Protein AF-A0A395NDB8-F1 (afdb_monomer_lite)

Radius of gyration: 35.08 Å; chains: 1; bounding box: 116×122×81 Å

Organism: Trichoderma arundinaceum (NCBI:txid490622)

Secondary structure (DSSP, 8-state):
-----S-TTHHHHHHHHHHHHHHHHH--TT----S-----------EEEEE-TTS-EEEEE---SS--S------------------PPP----------------EETTEEGGGEEEEEE--TTTHHHHHHHHHHTTT-TTTS-GGGEEEEESS-EEETTEEEEETTTTS-HHHHTSGGGHHHHHHHHHHHTT--GGGGT--SSSSSSSSHHHHHTTSHHHHHHHHHHH-TT-SEEEEEETTEEE-HHHHHHHHTTS-TTS-EEEE-EEEETTEEEE-GGG-EEEEHHHHHHTGGGTTTTS--HHHHHHHHHHTSS-HHHHHHHHHHHTT-EESTTTS-S---SSS-SS-GGGS-B-TTTTTSBP-EEES--HHHHHHHHHHHHH--GGG-SPBHHHHIIIIIGGG--SEEETEE----SEEEETTTTTT-----GGG----HHHHHTTTS-HHHHHHHHHHSTT--EEEEETTEEEEESSB---EE--TT-HHHHHS---EEEE-TTS-TTTTTHHHHHTTHHHHTTS-----S-HHHHHHHTB-TTT-SBPSSEEE-TTS-EEEHHHHS--HHHHHHHHHHS----EEE-S-TTTT--EEEGGG-EE-HHHHHHHHHHHHHHHHHHHHHHHTT--EEEEEE-TT---TT---SPEEEEEEETT-HHHHHHHHHHTT-S-SS-EEEEEP---TT---S-THHHHHHHHHHHHHHHHHHGGGGB-TTTSSBPSSEEE-TTS-EEEHHHHHHHHTT-SB-TTT--BS-S-SSS--PPPPP-HHHHHHHHHHHHHHHHHHHHHHHH-S--S-EEEEEEEESS-PPPTTSEEEEEE-S-TTTTHHHHHHHHHTTSEEEEEEEEEE-TTS-EEEEEEEEEEEEEEEEEETTEEEEEEEEEEEEEEEEEEEETTTTEEEEEEEEE--------TT---HHHHHHHHHHHHHHHHHHH---

Structure (mmCIF, N/CA/C/O backbone):
data_AF-A0A395NDB8-F1
#
_entry.id   AF-A0A395NDB8-F1
#
loop_
_atom_site.group_PDB
_atom_site.id
_atom_site.type_symbol
_atom_site.label_atom_id
_atom_site.label_alt_id
_atom_site.label_comp_id
_atom_site.label_asym_id
_atom_site.label_entity_id
_atom_site.label_seq_id
_atom_site.pdbx_PDB_ins_code
_atom_site.Cartn_x
_atom_site.Cartn_y
_atom_site.Cartn_z
_atom_site.occupancy
_atom_site.B_iso_or_equiv
_atom_site.auth_seq_id
_atom_site.auth_comp_id
_atom_site.auth_asym_id
_atom_site.auth_atom_id
_atom_site.pdbx_PDB_model_num
ATOM 1 N N . MET A 1 1 ? 14.538 26.595 -42.566 1.00 34.19 1 MET A N 1
ATOM 2 C CA . MET A 1 1 ? 14.878 26.811 -41.144 1.00 34.19 1 MET A CA 1
ATOM 3 C C . MET A 1 1 ? 15.918 25.763 -40.783 1.00 34.19 1 MET A C 1
ATOM 5 O O . MET A 1 1 ? 15.607 24.584 -40.859 1.00 34.19 1 MET A O 1
ATOM 9 N N . LEU A 1 2 ? 17.169 26.179 -40.576 1.00 28.95 2 LEU A N 1
ATOM 10 C CA . LEU A 1 2 ? 18.300 25.288 -40.302 1.00 28.95 2 LEU A CA 1
ATOM 11 C C . LEU A 1 2 ? 18.116 24.617 -38.936 1.00 28.95 2 LEU A C 1
ATOM 13 O O . LEU A 1 2 ? 18.020 25.294 -37.918 1.00 28.95 2 LEU A O 1
ATOM 17 N N . VAL A 1 3 ? 18.047 23.287 -38.947 1.00 39.84 3 VAL A N 1
ATOM 18 C CA . VAL A 1 3 ? 18.018 22.431 -37.761 1.00 39.84 3 VAL A CA 1
ATOM 19 C C . VAL A 1 3 ? 19.462 22.200 -37.323 1.00 39.84 3 VAL A C 1
ATOM 21 O O . VAL A 1 3 ? 20.212 21.496 -37.993 1.00 39.84 3 VAL A O 1
ATOM 24 N N . THR A 1 4 ? 19.863 22.795 -36.202 1.00 37.38 4 THR A N 1
ATOM 25 C CA . THR A 1 4 ? 21.135 22.509 -35.523 1.00 37.38 4 THR A CA 1
ATOM 26 C C . THR A 1 4 ? 20.838 21.972 -34.127 1.00 37.38 4 THR A C 1
ATOM 28 O O . THR A 1 4 ? 20.771 22.727 -33.163 1.00 37.38 4 THR A O 1
ATOM 31 N N . TYR A 1 5 ? 20.640 20.656 -34.022 1.00 44.97 5 TYR A N 1
ATOM 32 C CA . TYR A 1 5 ? 20.284 19.955 -32.781 1.00 44.97 5 TYR A CA 1
ATOM 33 C C . TYR A 1 5 ? 21.506 19.292 -32.122 1.00 44.97 5 TYR A C 1
ATOM 35 O O . TYR A 1 5 ? 21.487 18.102 -31.828 1.00 44.97 5 TYR A O 1
ATOM 43 N N . LYS A 1 6 ? 22.622 20.021 -31.953 1.00 42.03 6 LYS A N 1
ATOM 44 C CA . LYS A 1 6 ? 23.832 19.424 -31.346 1.00 42.03 6 LYS A CA 1
ATOM 45 C C . LYS A 1 6 ? 24.621 20.254 -30.339 1.00 42.03 6 LYS A C 1
ATOM 47 O O . LYS A 1 6 ? 25.665 19.793 -29.914 1.00 42.03 6 LYS A O 1
ATOM 52 N N . ASN A 1 7 ? 24.147 21.425 -29.912 1.00 49.94 7 ASN A N 1
ATOM 53 C CA . ASN A 1 7 ? 24.711 22.126 -28.747 1.00 49.94 7 ASN A CA 1
ATOM 54 C C . ASN A 1 7 ? 23.774 23.250 -28.292 1.00 49.94 7 ASN A C 1
ATOM 56 O O . ASN A 1 7 ? 24.022 24.431 -28.524 1.00 49.94 7 ASN A O 1
ATOM 60 N N . ASN A 1 8 ? 22.669 22.882 -27.645 1.00 53.47 8 ASN A N 1
ATOM 61 C CA . ASN A 1 8 ? 21.632 23.836 -27.249 1.00 53.47 8 ASN A CA 1
ATOM 62 C C . ASN A 1 8 ? 21.866 24.464 -25.864 1.00 53.47 8 ASN A C 1
ATOM 64 O O . ASN A 1 8 ? 20.946 25.034 -25.299 1.00 53.47 8 ASN A O 1
ATOM 68 N N . ARG A 1 9 ? 23.078 24.371 -25.294 1.00 55.59 9 ARG A N 1
ATOM 69 C CA . ARG A 1 9 ? 23.421 25.009 -24.004 1.00 55.59 9 ARG A CA 1
ATOM 70 C C . ARG A 1 9 ? 23.973 26.424 -24.164 1.00 55.59 9 ARG A C 1
ATOM 72 O O . ARG A 1 9 ? 23.828 27.234 -23.257 1.00 55.59 9 ARG A O 1
ATOM 79 N N . LEU A 1 10 ? 24.560 26.743 -25.321 1.00 63.41 10 LEU A N 1
ATOM 80 C CA . LEU A 1 10 ? 25.193 28.044 -25.549 1.00 63.41 10 LEU A CA 1
ATOM 81 C C . LEU A 1 10 ? 24.158 29.164 -25.712 1.00 63.41 10 LEU A C 1
ATOM 83 O O . LEU A 1 10 ? 24.322 30.229 -25.135 1.00 63.41 10 LEU A O 1
ATOM 87 N N . ILE A 1 11 ? 23.075 28.918 -26.457 1.00 68.81 11 ILE A N 1
ATOM 88 C CA . ILE A 1 11 ? 22.034 29.929 -26.694 1.00 68.81 11 ILE A CA 1
ATOM 89 C C . ILE A 1 11 ? 21.283 30.260 -25.391 1.00 68.81 11 ILE A C 1
ATOM 91 O O . ILE A 1 11 ? 21.208 31.441 -25.060 1.00 68.81 11 ILE A O 1
ATOM 95 N N . PRO A 1 12 ? 20.815 29.286 -24.584 1.00 65.00 12 PRO A N 1
ATOM 96 C CA . PRO A 1 12 ? 20.255 29.572 -23.267 1.00 65.00 12 PRO A CA 1
ATOM 97 C C . PRO A 1 12 ? 21.261 30.219 -22.318 1.00 65.00 12 PRO A C 1
ATOM 99 O O . PRO A 1 12 ? 20.883 31.142 -21.614 1.00 65.00 12 PRO A O 1
ATOM 102 N N . ALA A 1 13 ? 22.538 29.816 -22.318 1.00 72.25 13 ALA A N 1
ATOM 103 C CA . ALA A 1 13 ? 23.555 30.462 -21.484 1.00 72.25 13 ALA A CA 1
ATOM 104 C C . ALA A 1 13 ? 23.797 31.927 -21.884 1.00 72.25 13 ALA A C 1
ATOM 106 O O . ALA A 1 13 ? 23.947 32.777 -21.012 1.00 72.25 13 ALA A O 1
ATOM 107 N N . LEU A 1 14 ? 23.781 32.239 -23.183 1.00 81.50 14 LEU A N 1
ATOM 108 C CA . LEU A 1 14 ? 23.871 33.611 -23.688 1.00 81.50 14 LEU A CA 1
ATOM 109 C C . LEU A 1 14 ? 22.620 34.424 -23.348 1.00 81.50 14 LEU A C 1
ATOM 111 O O . LEU A 1 14 ? 22.748 35.584 -22.973 1.00 81.50 14 LEU A O 1
ATOM 115 N N . ILE A 1 15 ? 21.428 33.822 -23.421 1.00 81.31 15 ILE A N 1
ATOM 116 C CA . ILE A 1 15 ? 20.175 34.466 -23.002 1.00 81.31 15 ILE A CA 1
ATOM 117 C C . ILE A 1 15 ? 20.188 34.717 -21.492 1.00 81.31 15 ILE A C 1
ATOM 119 O O . ILE A 1 15 ? 19.893 35.825 -21.071 1.00 81.31 15 ILE A O 1
ATOM 123 N N . ILE A 1 16 ? 20.593 33.741 -20.676 1.00 82.94 16 ILE A N 1
ATOM 124 C CA . ILE A 1 16 ? 20.712 33.877 -19.218 1.00 82.94 16 ILE A CA 1
ATOM 125 C C . ILE A 1 16 ? 21.740 34.956 -18.869 1.00 82.94 16 ILE A C 1
ATOM 127 O O . ILE A 1 16 ? 21.446 35.828 -18.058 1.00 82.94 16 ILE A O 1
ATOM 131 N N . ALA A 1 17 ? 22.910 34.958 -19.511 1.00 87.75 17 ALA A N 1
ATOM 132 C CA . ALA A 1 17 ? 23.927 35.987 -19.309 1.00 87.75 17 ALA A CA 1
ATOM 133 C C . ALA A 1 17 ? 23.427 37.379 -19.729 1.00 87.75 17 ALA A C 1
ATOM 135 O O . ALA A 1 17 ? 23.661 38.350 -19.014 1.00 87.75 17 ALA A O 1
ATOM 136 N N . ALA A 1 18 ? 22.692 37.479 -20.840 1.00 89.19 18 ALA A N 1
ATOM 137 C CA . ALA A 1 18 ? 22.064 38.722 -21.276 1.00 89.19 18 ALA A CA 1
ATOM 138 C C . ALA A 1 18 ? 20.958 39.178 -20.313 1.00 89.19 18 ALA A C 1
ATOM 140 O O . ALA A 1 18 ? 20.862 40.368 -20.033 1.00 89.19 18 ALA A O 1
ATOM 141 N N . CYS A 1 19 ? 20.165 38.258 -19.758 1.00 86.69 19 CYS A N 1
ATOM 142 C CA . CYS A 1 19 ? 19.162 38.549 -18.735 1.00 86.69 19 CYS A CA 1
ATOM 143 C C . CYS A 1 19 ? 19.805 39.009 -17.424 1.00 86.69 19 CYS A C 1
ATOM 145 O O . CYS A 1 19 ? 19.322 39.972 -16.845 1.00 86.69 19 CYS A O 1
ATOM 147 N N . PHE A 1 20 ? 20.905 38.393 -16.980 1.00 85.25 20 PHE A N 1
ATOM 148 C CA . PHE A 1 20 ? 21.665 38.857 -15.814 1.00 85.25 20 PHE A CA 1
ATOM 149 C C . PHE A 1 20 ? 22.300 40.227 -16.056 1.00 85.25 20 PHE A C 1
ATOM 151 O O . PHE A 1 20 ? 22.256 41.075 -15.172 1.00 85.25 20 PHE A O 1
ATOM 158 N N . ALA A 1 21 ? 22.844 40.470 -17.251 1.00 84.31 21 ALA A N 1
ATOM 159 C CA . ALA A 1 21 ? 23.392 41.771 -17.620 1.00 84.31 21 ALA A CA 1
ATOM 160 C C . ALA A 1 21 ? 22.298 42.847 -17.679 1.00 84.31 21 ALA A C 1
ATOM 162 O O . ALA A 1 21 ? 22.479 43.925 -17.128 1.00 84.31 21 ALA A O 1
ATOM 163 N N . LEU A 1 22 ? 21.141 42.546 -18.275 1.00 82.44 22 LEU A N 1
ATOM 164 C CA . LEU A 1 22 ? 19.983 43.442 -18.293 1.00 82.44 22 LEU A CA 1
ATOM 165 C C . LEU A 1 22 ? 19.438 43.685 -16.887 1.00 82.44 22 LEU A C 1
ATOM 167 O O . LEU A 1 22 ? 19.173 44.828 -16.551 1.00 82.44 22 LEU A O 1
ATOM 171 N N . PHE A 1 23 ? 19.326 42.653 -16.052 1.00 75.06 23 PHE A N 1
ATOM 172 C CA . PHE A 1 23 ? 18.929 42.786 -14.651 1.00 75.06 23 PHE A CA 1
ATOM 173 C C . PHE A 1 23 ? 19.905 43.688 -13.889 1.00 75.06 23 PHE A C 1
ATOM 175 O O . PHE A 1 23 ? 19.475 44.606 -13.208 1.00 75.06 23 PHE A O 1
ATOM 182 N N . TYR A 1 24 ? 21.214 43.514 -14.080 1.00 74.69 24 TYR A N 1
ATOM 183 C CA . TYR A 1 24 ? 22.235 44.352 -13.448 1.00 74.69 24 TYR A CA 1
ATOM 184 C C . TYR A 1 24 ? 22.233 45.799 -13.968 1.00 74.69 24 TYR A C 1
ATOM 186 O O . TYR A 1 24 ? 22.454 46.730 -13.203 1.00 74.69 24 TYR A O 1
ATOM 194 N N . CYS A 1 25 ? 21.963 46.007 -15.259 1.00 74.31 25 CYS A N 1
ATOM 195 C CA . CYS A 1 25 ? 21.871 47.338 -15.864 1.00 74.31 25 CYS A CA 1
ATOM 196 C C . CYS A 1 25 ? 20.539 48.054 -15.583 1.00 74.31 25 CYS A C 1
ATOM 198 O O . CYS A 1 25 ? 20.480 49.273 -15.723 1.00 74.31 25 CYS A O 1
ATOM 200 N N . LEU A 1 26 ? 19.484 47.314 -15.230 1.00 68.75 26 LEU A N 1
ATOM 201 C CA . LEU A 1 26 ? 18.155 47.835 -14.890 1.00 68.75 26 LEU A CA 1
ATOM 202 C C . LEU A 1 26 ? 17.904 47.880 -13.376 1.00 68.75 26 LEU A C 1
ATOM 204 O O . LEU A 1 26 ? 16.860 48.377 -12.958 1.00 68.75 26 LEU A O 1
ATOM 208 N N . ILE A 1 27 ? 18.846 47.396 -12.558 1.00 59.62 27 ILE A N 1
ATOM 209 C CA . ILE A 1 27 ? 18.882 47.699 -11.129 1.00 59.62 27 ILE A CA 1
ATOM 210 C C . ILE A 1 27 ? 19.209 49.184 -10.999 1.00 59.62 27 ILE A C 1
ATOM 212 O O . ILE A 1 27 ? 20.341 49.622 -11.193 1.00 59.62 27 ILE A O 1
ATOM 216 N N . ASP A 1 28 ? 18.179 49.955 -10.683 1.00 54.12 28 ASP A N 1
ATOM 217 C CA . ASP A 1 28 ? 18.329 51.280 -10.115 1.00 54.12 28 ASP A CA 1
ATOM 218 C C . ASP A 1 28 ? 18.791 51.105 -8.657 1.00 54.12 28 ASP A C 1
ATOM 220 O O . ASP A 1 28 ? 18.024 50.598 -7.833 1.00 54.12 28 ASP A O 1
ATOM 224 N N . PRO A 1 29 ? 20.032 51.486 -8.304 1.00 53.81 29 PRO A N 1
ATOM 225 C CA . PRO A 1 29 ? 20.542 51.337 -6.944 1.00 53.81 29 PRO A CA 1
ATOM 226 C C . PRO A 1 29 ? 19.815 52.230 -5.923 1.00 53.81 29 PRO A C 1
ATOM 228 O O . PRO A 1 29 ? 20.137 52.168 -4.741 1.00 53.81 29 PRO A O 1
ATOM 231 N N . SER A 1 30 ? 18.857 53.061 -6.352 1.00 54.66 30 SER A N 1
ATOM 232 C CA . SER A 1 30 ? 18.003 53.863 -5.472 1.00 54.66 30 SER A CA 1
ATOM 233 C C . SER A 1 30 ? 16.656 53.214 -5.121 1.00 54.66 30 SER A C 1
ATOM 235 O O . SER A 1 30 ? 15.948 53.728 -4.256 1.00 54.66 30 SER A O 1
ATOM 237 N N . LEU A 1 31 ? 16.306 52.072 -5.724 1.00 50.66 31 LEU A N 1
ATOM 238 C CA . LEU A 1 31 ? 15.083 51.324 -5.417 1.00 50.66 31 LEU A CA 1
ATOM 239 C C . LEU A 1 31 ? 15.382 50.123 -4.505 1.00 50.66 31 LEU A C 1
ATOM 241 O O . LEU A 1 31 ? 15.257 48.961 -4.891 1.00 50.66 31 LEU A O 1
ATOM 245 N N . GLU A 1 32 ? 15.750 50.403 -3.255 1.00 48.69 32 GLU A N 1
ATOM 246 C CA . GLU A 1 32 ? 15.673 49.413 -2.179 1.00 48.69 32 GLU A CA 1
ATOM 247 C C . GLU A 1 32 ? 14.201 49.213 -1.793 1.00 48.69 32 GLU A C 1
ATOM 249 O O . GLU A 1 32 ? 13.639 50.031 -1.071 1.00 48.69 32 GLU A O 1
ATOM 254 N N . ASN A 1 33 ? 13.559 48.161 -2.319 1.00 49.12 33 ASN A N 1
ATOM 255 C CA . ASN A 1 33 ? 12.649 47.263 -1.582 1.00 49.12 33 ASN A CA 1
ATOM 256 C C . ASN A 1 33 ? 11.787 46.420 -2.533 1.00 49.12 33 ASN A C 1
ATOM 258 O O . ASN A 1 33 ? 10.698 46.827 -2.923 1.00 49.12 33 ASN A O 1
ATOM 262 N N . TYR A 1 34 ? 12.220 45.188 -2.804 1.00 36.12 34 TYR A N 1
ATOM 263 C CA . TYR A 1 34 ? 11.301 44.064 -2.999 1.00 36.12 34 TYR A CA 1
ATOM 264 C C . TYR A 1 34 ? 11.944 42.777 -2.466 1.00 36.12 34 TYR A C 1
ATOM 266 O O . TYR A 1 34 ? 12.882 42.250 -3.056 1.00 36.12 34 TYR A O 1
ATOM 274 N N . GLY A 1 35 ? 11.383 42.260 -1.368 1.00 35.97 35 GLY A N 1
ATOM 275 C CA . GLY A 1 35 ? 11.426 40.837 -1.026 1.00 35.97 35 GLY A CA 1
ATOM 276 C C . GLY A 1 35 ? 12.343 40.403 0.123 1.00 35.97 35 GLY A C 1
ATOM 277 O O . GLY A 1 35 ? 13.519 40.145 -0.080 1.00 35.97 35 GLY A O 1
ATOM 278 N N . TYR A 1 36 ? 11.707 40.142 1.272 1.00 28.70 36 TYR A N 1
ATOM 279 C CA . TYR A 1 36 ? 12.024 39.065 2.223 1.00 28.70 36 TYR A CA 1
ATOM 280 C C . TYR A 1 36 ? 13.314 39.177 3.063 1.00 28.70 36 TYR A C 1
ATOM 282 O O . TYR A 1 36 ? 14.408 38.843 2.620 1.00 28.70 36 TYR A O 1
ATOM 290 N N . ASN A 1 37 ? 13.150 39.486 4.357 1.00 27.91 37 ASN A N 1
ATOM 291 C CA . ASN A 1 37 ? 14.083 39.046 5.397 1.00 27.91 37 ASN A CA 1
ATOM 292 C C . ASN A 1 37 ? 13.289 38.447 6.582 1.00 27.91 37 ASN A C 1
ATOM 294 O O . ASN A 1 37 ? 12.251 38.998 6.959 1.00 27.91 37 ASN A O 1
ATOM 298 N N . PRO A 1 38 ? 13.729 37.312 7.153 1.00 38.97 38 PRO A N 1
ATOM 299 C CA . PRO A 1 38 ? 13.034 36.580 8.198 1.00 38.97 38 PRO A CA 1
ATOM 300 C C . PRO A 1 38 ? 13.323 37.225 9.554 1.00 38.97 38 PRO A C 1
ATOM 302 O O . PRO A 1 38 ? 14.482 37.456 9.889 1.00 38.97 38 PRO A O 1
ATOM 305 N N . VAL A 1 39 ? 12.305 37.467 10.382 1.00 28.05 39 VAL A N 1
ATOM 306 C CA . VAL A 1 39 ? 12.546 37.825 11.788 1.00 28.05 39 VAL A CA 1
ATOM 307 C C . VAL A 1 39 ? 11.668 36.990 12.707 1.00 28.05 39 VAL A C 1
ATOM 309 O O . VAL A 1 39 ? 10.489 37.243 12.941 1.00 28.05 39 VAL A O 1
ATOM 312 N N . VAL A 1 40 ? 12.324 35.967 13.250 1.00 32.09 40 VAL A N 1
ATOM 313 C CA . VAL A 1 40 ? 12.025 35.362 14.543 1.00 32.09 40 VAL A CA 1
ATOM 314 C C . VAL A 1 40 ? 11.873 36.465 15.592 1.00 32.09 40 VAL A C 1
ATOM 316 O O . VAL A 1 40 ? 12.732 37.332 15.725 1.00 32.09 40 VAL A O 1
ATOM 319 N N . LYS A 1 41 ? 10.789 36.378 16.368 1.00 38.12 41 LYS A N 1
ATOM 320 C CA . LYS A 1 41 ? 10.525 37.112 17.613 1.00 38.12 41 LYS A CA 1
ATOM 321 C C . LYS A 1 41 ? 11.798 37.506 18.377 1.00 38.12 41 LYS A C 1
ATOM 323 O O . LYS A 1 41 ? 12.445 36.633 18.950 1.00 38.12 41 LYS A O 1
ATOM 328 N N . GLN A 1 42 ? 12.008 38.803 18.593 1.00 31.77 42 GLN A N 1
ATOM 329 C CA . GLN A 1 42 ? 12.512 39.292 19.877 1.00 31.77 42 GLN A CA 1
ATOM 330 C C . GLN A 1 42 ? 11.840 40.616 20.265 1.00 31.77 42 GLN A C 1
ATOM 332 O O . GLN A 1 42 ? 12.103 41.641 19.662 1.00 31.77 42 GLN A O 1
ATOM 337 N N . LYS A 1 43 ? 11.020 40.519 21.325 1.00 36.19 43 LYS A N 1
ATOM 338 C CA . LYS A 1 43 ? 10.547 41.546 22.278 1.00 36.19 43 LYS A CA 1
ATOM 339 C C . LYS A 1 43 ? 9.834 42.791 21.718 1.00 36.19 43 LYS A C 1
ATOM 341 O O . LYS A 1 43 ? 10.336 43.514 20.878 1.00 36.19 43 LYS A O 1
ATOM 346 N N . GLY A 1 44 ? 8.631 43.018 22.251 1.00 44.12 44 GLY A N 1
ATOM 347 C CA . GLY A 1 44 ? 7.655 43.970 21.736 1.00 44.12 44 GLY A CA 1
ATOM 348 C C . GLY A 1 44 ? 8.033 45.440 21.883 1.00 44.12 44 GLY A C 1
ATOM 349 O O . GLY A 1 44 ? 8.476 45.870 22.945 1.00 44.12 44 GLY A O 1
ATOM 350 N N . ILE A 1 45 ? 7.772 46.172 20.801 1.00 35.12 45 ILE A N 1
ATOM 351 C CA . ILE A 1 45 ? 7.583 47.620 20.696 1.00 35.12 45 ILE A CA 1
ATOM 352 C C . ILE A 1 45 ? 6.503 47.789 19.611 1.00 35.12 45 ILE A C 1
ATOM 354 O O . ILE A 1 45 ? 6.596 47.147 18.564 1.00 35.12 45 ILE A O 1
ATOM 358 N N . VAL A 1 46 ? 5.451 48.569 19.873 1.00 38.25 46 VAL A N 1
ATOM 359 C CA . VAL A 1 46 ? 4.396 48.893 18.891 1.00 38.25 46 VAL A CA 1
ATOM 360 C C . VAL A 1 46 ? 4.658 50.309 18.376 1.00 38.25 46 VAL A C 1
ATOM 362 O O . VAL A 1 46 ? 4.820 51.226 19.178 1.00 38.25 46 VAL A O 1
ATOM 365 N N . ILE A 1 47 ? 4.712 50.480 17.054 1.00 38.66 47 ILE A N 1
ATOM 366 C CA . ILE A 1 47 ? 4.893 51.769 16.370 1.00 38.66 47 ILE A CA 1
ATOM 367 C C . ILE A 1 47 ? 3.740 51.914 15.372 1.00 38.66 47 ILE A C 1
ATOM 369 O O . ILE A 1 47 ? 3.456 50.965 14.643 1.00 38.66 47 ILE A O 1
ATOM 373 N N . GLU A 1 48 ? 3.081 53.073 15.348 1.00 41.03 48 GLU A N 1
ATOM 374 C CA . GLU A 1 48 ? 2.018 53.393 14.387 1.00 41.03 48 GLU A CA 1
ATOM 375 C C . GLU A 1 48 ? 2.451 54.573 13.501 1.00 41.03 48 GLU A C 1
ATOM 377 O O . GLU A 1 48 ? 3.181 55.468 13.940 1.00 41.03 48 GLU A O 1
ATOM 382 N N . GLU A 1 49 ? 2.035 54.547 12.237 1.00 34.75 49 GLU A N 1
ATOM 383 C CA . GLU A 1 49 ? 2.389 55.528 11.213 1.00 34.75 49 GLU A CA 1
ATOM 384 C C . GLU A 1 49 ? 1.239 56.535 11.065 1.00 34.75 49 GLU A C 1
ATOM 386 O O . GLU A 1 49 ? 0.111 56.150 10.765 1.00 34.75 49 GLU A O 1
ATOM 391 N N . VAL A 1 50 ? 1.497 57.827 11.299 1.00 47.88 50 VAL A N 1
ATOM 392 C CA . VAL A 1 50 ? 0.484 58.888 11.147 1.00 47.88 50 VAL A CA 1
ATOM 393 C C . VAL A 1 50 ? 0.829 59.753 9.943 1.00 47.88 50 VAL A C 1
ATOM 395 O O . VAL A 1 50 ? 1.962 60.217 9.791 1.00 47.88 50 VAL A O 1
ATOM 398 N N . GLU A 1 51 ? -0.166 59.970 9.092 1.00 40.53 51 GLU A N 1
ATOM 399 C CA . GLU A 1 51 ? -0.078 60.790 7.888 1.00 40.53 51 GLU A CA 1
ATOM 400 C C . GLU A 1 51 ? -0.325 62.267 8.240 1.00 40.53 51 GLU A C 1
ATOM 402 O O . GLU A 1 51 ? -1.337 62.620 8.853 1.00 40.53 51 GLU A O 1
ATOM 407 N N . LEU A 1 52 ? 0.627 63.140 7.898 1.00 51.22 52 LEU A N 1
ATOM 408 C CA . LEU A 1 52 ? 0.488 64.588 8.066 1.00 51.22 52 LEU A CA 1
ATOM 409 C C . LEU A 1 52 ? -0.085 65.220 6.791 1.00 51.22 52 LEU A C 1
ATOM 411 O O . LEU A 1 52 ? 0.028 64.682 5.693 1.00 51.22 52 LEU A O 1
ATOM 415 N N . SER A 1 53 ? -0.704 66.392 6.939 1.00 45.97 53 SER A N 1
ATOM 416 C CA . SER A 1 53 ? -1.494 67.069 5.899 1.00 45.97 53 SER A CA 1
ATOM 417 C C . SER A 1 53 ? -0.714 67.547 4.662 1.00 45.97 53 SER A C 1
ATOM 419 O O . SER A 1 53 ? -1.307 68.140 3.765 1.00 45.97 53 SER A O 1
ATOM 421 N N . ASP A 1 54 ? 0.598 67.334 4.615 1.00 49.62 54 ASP A N 1
ATOM 422 C CA . ASP A 1 54 ? 1.483 67.606 3.479 1.00 49.62 54 ASP A CA 1
ATOM 423 C C . ASP A 1 54 ? 2.054 66.328 2.829 1.00 49.62 54 ASP A C 1
ATOM 425 O O . ASP A 1 54 ? 2.869 66.417 1.912 1.00 49.62 54 ASP A O 1
ATOM 429 N N . GLY A 1 55 ? 1.573 65.146 3.233 1.00 49.53 55 GLY A N 1
ATOM 430 C CA . GLY A 1 55 ? 1.856 63.873 2.563 1.00 49.53 55 GLY A CA 1
ATOM 431 C C . GLY A 1 55 ? 3.189 63.219 2.938 1.00 49.53 55 GLY A C 1
ATOM 432 O O . GLY A 1 55 ? 3.660 62.348 2.212 1.00 49.53 55 GLY A O 1
ATOM 433 N N . ALA A 1 56 ? 3.809 63.616 4.054 1.00 46.66 56 ALA A N 1
ATOM 434 C CA . ALA A 1 56 ? 4.948 62.903 4.635 1.00 46.66 56 ALA A CA 1
ATOM 435 C C . ALA A 1 56 ? 4.517 62.035 5.835 1.00 46.66 56 ALA A C 1
ATOM 437 O O . ALA A 1 56 ? 3.751 62.482 6.693 1.00 46.66 56 ALA A O 1
ATOM 438 N N . HIS A 1 57 ? 5.054 60.812 5.927 1.00 40.94 57 HIS A N 1
ATOM 439 C CA . HIS A 1 57 ? 4.824 59.878 7.038 1.00 40.94 57 HIS A CA 1
ATOM 440 C C . HIS A 1 57 ? 5.947 59.975 8.085 1.00 40.94 57 HIS A C 1
ATOM 442 O O . HIS A 1 57 ? 7.126 60.079 7.735 1.00 40.94 57 HIS A O 1
ATOM 448 N N . LYS A 1 58 ? 5.604 59.935 9.381 1.00 45.81 58 LYS A N 1
ATOM 449 C CA . LYS A 1 58 ? 6.580 59.929 10.487 1.00 45.81 58 LYS A CA 1
ATOM 450 C C . LYS A 1 58 ? 6.235 58.844 11.511 1.00 45.81 58 LYS A C 1
ATOM 452 O O . LYS A 1 58 ? 5.117 58.805 12.011 1.00 45.81 58 LYS A O 1
ATOM 457 N N . LEU A 1 59 ? 7.220 58.013 11.859 1.00 36.91 59 LEU A N 1
ATOM 458 C CA . LEU A 1 59 ? 7.108 56.977 12.894 1.00 36.91 59 LEU A CA 1
ATOM 459 C C . LEU A 1 59 ? 7.333 57.584 14.290 1.00 36.91 59 LEU A C 1
ATOM 461 O O . LEU A 1 59 ? 8.320 58.294 14.507 1.00 36.91 59 LEU A O 1
ATOM 465 N N . VAL A 1 60 ? 6.430 57.309 15.237 1.00 41.94 60 VAL A N 1
ATOM 466 C CA . VAL A 1 60 ? 6.530 57.748 16.642 1.00 41.94 60 VAL A CA 1
ATOM 467 C C . VAL A 1 60 ? 6.403 56.539 17.572 1.00 41.94 60 VAL A C 1
ATOM 469 O O . VAL A 1 60 ? 5.485 55.737 17.443 1.00 41.94 60 VAL A O 1
ATOM 472 N N . GLU A 1 61 ? 7.335 56.413 18.516 1.00 38.09 61 GLU A N 1
ATOM 473 C CA . GLU A 1 61 ? 7.412 55.306 19.475 1.00 38.09 61 GLU A CA 1
ATOM 474 C C . GLU A 1 61 ? 6.480 55.567 20.680 1.00 38.09 61 GLU A C 1
ATOM 476 O O . GLU A 1 61 ? 6.597 56.597 21.350 1.00 38.09 61 GLU A O 1
ATOM 481 N N . LEU A 1 62 ? 5.535 54.658 20.959 1.00 42.56 62 LEU A N 1
ATOM 482 C CA . LEU A 1 62 ? 4.631 54.738 22.116 1.00 42.56 62 LEU A CA 1
ATOM 483 C C . LEU A 1 62 ? 5.213 53.953 23.303 1.00 42.56 62 LEU A C 1
ATOM 485 O O . LEU A 1 62 ? 5.304 52.727 23.274 1.00 42.56 62 LEU A O 1
ATOM 489 N N . ASP A 1 63 ? 5.578 54.658 24.376 1.00 35.28 63 ASP A N 1
ATOM 490 C CA . ASP A 1 63 ? 6.082 54.065 25.622 1.00 35.28 63 ASP A CA 1
ATOM 491 C C . ASP A 1 63 ? 4.939 53.398 26.422 1.00 35.28 63 ASP A C 1
ATOM 493 O O . ASP A 1 63 ? 4.116 54.057 27.067 1.00 35.28 63 ASP A O 1
ATOM 497 N N . THR A 1 64 ? 4.855 52.065 26.384 1.00 42.00 64 THR A N 1
ATOM 498 C CA . THR A 1 64 ? 3.760 51.257 26.962 1.00 42.00 64 THR A CA 1
ATOM 499 C C . THR A 1 64 ? 3.860 51.026 28.477 1.00 42.00 64 THR A C 1
ATOM 501 O O . THR A 1 64 ? 3.539 49.943 28.964 1.00 42.00 64 THR A O 1
ATOM 504 N N . LYS A 1 65 ? 4.278 52.017 29.274 1.00 35.88 65 LYS A N 1
ATOM 505 C CA . LYS A 1 65 ? 4.381 51.870 30.745 1.00 35.88 65 LYS A CA 1
ATOM 506 C C . LYS A 1 65 ? 3.449 52.737 31.593 1.00 35.88 65 LYS A C 1
ATOM 508 O O . LYS A 1 65 ? 3.696 52.889 32.787 1.00 35.88 65 LYS A O 1
ATOM 513 N N . LYS A 1 66 ? 2.349 53.271 31.048 1.00 31.69 66 LYS A N 1
ATOM 514 C CA . LYS A 1 66 ? 1.459 54.146 31.843 1.00 31.69 66 LYS A CA 1
ATOM 515 C C . LYS A 1 66 ? -0.056 54.007 31.676 1.00 31.69 66 LYS A C 1
ATOM 517 O O . LYS A 1 66 ? -0.772 54.901 32.111 1.00 31.69 66 LYS A O 1
ATOM 522 N N . ALA A 1 67 ? -0.562 52.902 31.132 1.00 31.12 67 ALA A N 1
ATOM 523 C CA . ALA A 1 67 ? -2.009 52.713 30.971 1.00 31.12 67 ALA A CA 1
ATOM 524 C C . ALA A 1 67 ? -2.547 51.414 31.600 1.00 31.12 67 ALA A C 1
ATOM 526 O O . ALA A 1 67 ? -3.507 50.833 31.112 1.00 31.12 67 ALA A O 1
ATOM 527 N N . GLU A 1 68 ? -1.970 50.970 32.718 1.00 34.59 68 GLU A N 1
ATOM 528 C CA . GLU A 1 68 ? -2.730 50.201 33.707 1.00 34.59 68 GLU A CA 1
ATOM 529 C C . GLU A 1 68 ? -3.282 51.200 34.728 1.00 34.59 68 GLU A C 1
ATOM 531 O O . GLU A 1 68 ? -2.516 51.721 35.533 1.00 34.59 68 GLU A O 1
ATOM 536 N N . GLN A 1 69 ? -4.588 51.486 34.640 1.00 37.16 69 GLN A N 1
ATOM 537 C CA . GLN A 1 69 ? -5.502 52.045 35.662 1.00 37.16 69 GLN A CA 1
ATOM 538 C C . GLN A 1 69 ? -6.429 53.128 35.091 1.00 37.16 69 GLN A C 1
ATOM 540 O O . GLN A 1 69 ? -6.111 54.314 35.128 1.00 37.16 69 GLN A O 1
ATOM 545 N N . LYS A 1 70 ? -7.611 52.680 34.642 1.00 33.97 70 LYS A N 1
ATOM 546 C CA . LYS A 1 70 ? -8.954 53.290 34.773 1.00 33.97 70 LYS A CA 1
ATOM 547 C C . LYS A 1 70 ? -9.781 53.076 33.506 1.00 33.97 70 LYS A C 1
ATOM 549 O O . LYS A 1 70 ? -9.612 53.807 32.540 1.00 33.97 70 LYS A O 1
ATOM 554 N N . ALA A 1 71 ? -10.749 52.169 33.581 1.00 27.73 71 ALA A N 1
ATOM 555 C CA . ALA A 1 71 ? -12.108 52.430 33.111 1.00 27.73 71 ALA A CA 1
ATOM 556 C C . ALA A 1 71 ? -13.064 51.391 33.722 1.00 27.73 71 ALA A C 1
ATOM 558 O O . ALA A 1 71 ? -12.762 50.203 33.767 1.00 27.73 71 ALA A O 1
ATOM 559 N N . GLU A 1 72 ? -14.165 51.903 34.259 1.00 30.62 72 GLU A N 1
ATOM 560 C CA . GLU A 1 72 ? -15.255 51.242 34.983 1.00 30.62 72 GLU A CA 1
ATOM 561 C C . GLU A 1 72 ? -16.234 50.479 34.054 1.00 30.62 72 GLU A C 1
ATOM 563 O O . GLU A 1 72 ? -16.134 50.607 32.832 1.00 30.62 72 GLU A O 1
ATOM 568 N N . PRO A 1 73 ? -17.148 49.652 34.609 1.00 30.91 73 PRO A N 1
ATOM 569 C CA . PRO A 1 73 ? -17.823 48.577 33.881 1.00 30.91 73 PRO A CA 1
ATOM 570 C C . PRO A 1 73 ? -19.015 49.060 33.044 1.00 30.91 73 PRO A C 1
ATOM 572 O O . PRO A 1 73 ? -19.775 49.928 33.466 1.00 30.91 73 PRO A O 1
ATOM 575 N N . ILE A 1 74 ? -19.217 48.432 31.883 1.00 30.23 74 ILE A N 1
ATOM 576 C CA . ILE A 1 74 ? -20.422 48.583 31.056 1.00 30.23 74 ILE A CA 1
ATOM 577 C C . ILE A 1 74 ? -21.273 47.317 31.227 1.00 30.23 74 ILE A C 1
ATOM 579 O O . ILE A 1 74 ? -20.777 46.204 31.056 1.00 30.23 74 ILE A O 1
ATOM 583 N N . GLU A 1 75 ? -22.536 47.508 31.612 1.00 30.92 75 GLU A N 1
ATOM 584 C CA . GLU A 1 75 ? -23.546 46.462 31.812 1.00 30.92 75 GLU A CA 1
ATOM 585 C C . GLU A 1 75 ? -23.907 45.703 30.515 1.00 30.92 75 GLU A C 1
ATOM 587 O O . GLU A 1 75 ? -23.747 46.240 29.414 1.00 30.92 75 GLU A O 1
ATOM 592 N N . PRO A 1 76 ? -24.409 44.455 30.619 1.00 30.58 76 PRO A N 1
ATOM 593 C CA . PRO A 1 76 ? -24.603 43.572 29.480 1.00 30.58 76 PRO A CA 1
ATOM 594 C C . PRO A 1 76 ? -25.920 43.849 28.748 1.00 30.58 76 PRO A C 1
ATOM 596 O O . PRO A 1 76 ? -26.991 43.898 29.350 1.00 30.58 76 PRO A O 1
ATOM 599 N N . ILE A 1 77 ? -25.847 43.942 27.419 1.00 30.33 77 ILE A N 1
ATOM 600 C CA . ILE A 1 77 ? -27.021 43.870 26.545 1.00 30.33 77 ILE A CA 1
ATOM 601 C C . ILE A 1 77 ? -27.367 42.388 26.358 1.00 30.33 77 ILE A C 1
ATOM 603 O O . ILE A 1 77 ? -26.679 41.663 25.640 1.00 30.33 77 ILE A O 1
ATOM 607 N N . GLU A 1 78 ? -28.437 41.938 27.010 1.00 40.25 78 GLU A N 1
ATOM 608 C CA . GLU A 1 78 ? -29.101 40.670 26.707 1.00 40.25 78 GLU A CA 1
ATOM 609 C C . GLU A 1 78 ? -29.933 40.801 25.424 1.00 40.25 78 GLU A C 1
ATOM 611 O O . GLU A 1 78 ? -30.747 41.714 25.292 1.00 40.25 78 GLU A O 1
ATOM 616 N N . THR A 1 79 ? -29.770 39.873 24.479 1.00 28.64 79 THR A N 1
ATOM 617 C CA . THR A 1 79 ? -30.834 39.392 23.570 1.00 28.64 79 THR A CA 1
ATOM 618 C C . THR A 1 79 ? -30.356 38.122 22.843 1.00 28.64 79 THR A C 1
ATOM 620 O O . THR A 1 79 ? -29.156 37.874 22.756 1.00 28.64 79 THR A O 1
ATOM 623 N N . PRO A 1 80 ? -31.265 37.221 22.437 1.00 31.41 80 PRO A N 1
ATOM 624 C CA . PRO A 1 80 ? -31.309 35.877 22.991 1.00 31.41 80 PRO A CA 1
ATOM 625 C C . PRO A 1 80 ? -30.657 34.851 22.068 1.00 31.41 80 PRO A C 1
ATOM 627 O O . PRO A 1 80 ? -30.830 34.883 20.848 1.00 31.41 80 PRO A O 1
ATOM 630 N N . ALA A 1 81 ? -29.990 33.874 22.680 1.00 32.56 81 ALA A N 1
ATOM 631 C CA . ALA A 1 81 ? -29.641 32.624 22.031 1.00 32.56 81 ALA A CA 1
ATOM 632 C C . ALA A 1 81 ? -30.920 31.964 21.495 1.00 32.56 81 ALA A C 1
ATOM 634 O O . ALA A 1 81 ? -31.784 31.538 22.260 1.00 32.56 81 ALA A O 1
ATOM 635 N N . LYS A 1 82 ? -31.048 31.880 20.170 1.00 31.84 82 LYS A N 1
ATOM 636 C CA . LYS A 1 82 ? -31.893 30.853 19.569 1.00 31.84 82 LYS A CA 1
ATOM 637 C C . LYS A 1 82 ? -31.065 29.576 19.551 1.00 31.84 82 LYS A C 1
ATOM 639 O O . LYS A 1 82 ? -30.157 29.449 18.734 1.00 31.84 82 LYS A O 1
ATOM 644 N N . GLU A 1 83 ? -31.371 28.664 20.470 1.00 32.28 83 GLU A N 1
ATOM 645 C CA . GLU A 1 83 ? -31.060 27.247 20.291 1.00 32.28 83 GLU A CA 1
ATOM 646 C C . GLU A 1 83 ? -31.539 26.835 18.896 1.00 32.28 83 GLU A C 1
ATOM 648 O O . GLU A 1 83 ? -32.710 26.994 18.540 1.00 32.28 83 GLU A O 1
ATOM 653 N N . VAL A 1 84 ? -30.603 26.377 18.072 1.00 32.03 84 VAL A N 1
ATOM 654 C CA . VAL A 1 84 ? -30.929 25.712 16.818 1.00 32.03 84 VAL A CA 1
ATOM 655 C C . VAL A 1 84 ? -31.215 24.266 17.191 1.00 32.03 84 VAL A C 1
ATOM 657 O O . VAL A 1 84 ? -30.293 23.510 17.489 1.00 32.03 84 VAL A O 1
ATOM 660 N N . ASP A 1 85 ? -32.495 23.899 17.206 1.00 26.78 85 ASP A N 1
ATOM 661 C CA . ASP A 1 85 ? -32.916 22.513 17.386 1.00 26.78 85 ASP A CA 1
ATOM 662 C C . ASP A 1 85 ? -32.345 21.652 16.255 1.00 26.78 85 ASP A C 1
ATOM 664 O O . ASP A 1 85 ? -32.696 21.789 15.078 1.00 26.78 85 ASP A O 1
ATOM 668 N N . TYR A 1 86 ? -31.445 20.745 16.628 1.00 30.91 86 TYR A N 1
ATOM 669 C CA . TYR A 1 86 ? -30.891 19.741 15.736 1.00 30.91 86 TYR A CA 1
ATOM 670 C C . TYR A 1 86 ? -31.978 18.699 15.454 1.00 30.91 86 TYR A C 1
ATOM 672 O O . TYR A 1 86 ? -32.246 17.809 16.264 1.00 30.91 86 TYR A O 1
ATOM 680 N N . VAL A 1 87 ? -32.637 18.803 14.300 1.00 26.97 87 VAL A N 1
ATOM 681 C CA . VAL A 1 87 ? -33.562 17.761 13.851 1.00 26.97 87 VAL A CA 1
ATOM 682 C C . VAL A 1 87 ? -32.725 16.585 13.355 1.00 26.97 87 VAL A C 1
ATOM 684 O O . VAL A 1 87 ? -32.256 16.570 12.218 1.00 26.97 87 VAL A O 1
ATOM 687 N N . ALA A 1 88 ? -32.538 15.586 14.222 1.00 32.59 88 ALA A N 1
ATOM 688 C CA . ALA A 1 88 ? -32.104 14.257 13.805 1.00 32.59 88 ALA A CA 1
ATOM 689 C C . ALA A 1 88 ? -32.967 13.790 12.616 1.00 32.59 88 ALA A C 1
ATOM 691 O O . ALA A 1 88 ? -34.170 14.085 12.599 1.00 32.59 88 ALA A O 1
ATOM 692 N N . PRO A 1 89 ? -32.414 13.051 11.634 1.00 28.78 89 PRO A N 1
ATOM 693 C CA . PRO A 1 89 ? -33.228 12.488 10.573 1.00 28.78 89 PRO A CA 1
ATOM 694 C C . PRO A 1 89 ? -34.340 11.669 11.222 1.00 28.78 89 PRO A C 1
ATOM 696 O O . PRO A 1 89 ? -34.096 10.732 11.984 1.00 28.78 89 PRO A O 1
ATOM 699 N N . THR A 1 90 ? -35.573 12.096 10.972 1.00 27.73 90 THR A N 1
ATOM 700 C CA . THR A 1 90 ? -36.770 11.454 11.485 1.00 27.73 90 THR A CA 1
ATOM 701 C C . THR A 1 90 ? -36.694 9.981 11.117 1.00 27.73 90 THR A C 1
ATOM 703 O O . THR A 1 90 ? -36.660 9.625 9.940 1.00 27.73 90 THR A O 1
ATOM 706 N N . SER A 1 91 ? -36.701 9.103 12.125 1.00 35.50 91 SER A N 1
ATOM 707 C CA . SER A 1 91 ? -37.157 7.739 11.904 1.00 35.50 91 SER A CA 1
ATOM 708 C C . SER A 1 91 ? -38.593 7.872 11.407 1.00 35.50 91 SER A C 1
ATOM 710 O O . SER A 1 91 ? -39.503 8.168 12.190 1.00 35.50 91 SER A O 1
ATOM 712 N N . SER A 1 92 ? -38.806 7.741 10.104 1.00 30.58 92 SER A N 1
ATOM 713 C CA . SER A 1 92 ? -40.141 7.696 9.539 1.00 30.58 92 SER A CA 1
ATOM 714 C C . SER A 1 92 ? -40.798 6.405 10.021 1.00 30.58 92 SER A C 1
ATOM 716 O O . SER A 1 92 ? -40.721 5.346 9.408 1.00 30.58 92 SER A O 1
ATOM 718 N N . LYS A 1 93 ? -41.503 6.493 11.151 1.00 36.00 93 LYS A N 1
ATOM 719 C CA . LYS A 1 93 ? -42.683 5.662 11.368 1.00 36.00 93 LYS A CA 1
ATOM 720 C C . LYS A 1 93 ? -43.744 6.149 10.383 1.00 36.00 93 LYS A C 1
ATOM 722 O O . LYS A 1 93 ? -44.633 6.906 10.751 1.00 36.00 93 LYS A O 1
ATOM 727 N N . SER A 1 94 ? -43.613 5.746 9.125 1.00 31.62 94 SER A N 1
ATOM 728 C CA . SER A 1 94 ? -44.729 5.718 8.190 1.00 31.62 94 SER A CA 1
ATOM 729 C C . SER A 1 94 ? -45.032 4.259 7.896 1.00 31.62 94 SER A C 1
ATOM 731 O O . SER A 1 94 ? -44.159 3.472 7.539 1.00 31.62 94 SER A O 1
ATOM 733 N N . THR A 1 95 ? -46.277 3.912 8.172 1.00 33.00 95 THR A N 1
ATOM 734 C CA . THR A 1 95 ? -46.926 2.624 7.970 1.00 33.00 95 THR A CA 1
ATOM 735 C C . THR A 1 95 ? -46.633 2.011 6.604 1.00 33.00 95 THR A C 1
ATOM 737 O O . THR A 1 95 ? -46.643 2.694 5.584 1.00 33.00 95 THR A O 1
ATOM 740 N N . ALA A 1 96 ? -46.418 0.696 6.624 1.00 38.66 96 ALA A N 1
ATOM 741 C CA . ALA A 1 96 ? -46.200 -0.157 5.470 1.00 38.66 96 ALA A CA 1
ATOM 742 C C . ALA A 1 96 ? -47.228 0.063 4.347 1.00 38.66 96 ALA A C 1
ATOM 744 O O . ALA A 1 96 ? -48.434 -0.041 4.567 1.00 38.66 96 ALA A O 1
ATOM 745 N N . ALA A 1 97 ? -46.716 0.248 3.135 1.00 32.44 97 ALA A N 1
ATOM 746 C CA . ALA A 1 97 ? -47.302 -0.286 1.917 1.00 32.44 97 ALA A CA 1
ATOM 747 C C . ALA A 1 97 ? -46.137 -0.788 1.055 1.00 32.44 97 ALA A C 1
ATOM 749 O O . ALA A 1 97 ? -45.182 -0.062 0.792 1.00 32.44 97 ALA A O 1
ATOM 750 N N . GLU A 1 98 ? -46.180 -2.080 0.751 1.00 41.91 98 GLU A N 1
ATOM 751 C CA . GLU A 1 98 ? -45.157 -2.844 0.049 1.00 41.91 98 GLU A CA 1
ATOM 752 C C . GLU A 1 98 ? -44.889 -2.301 -1.359 1.00 41.91 98 GLU A C 1
ATOM 754 O O . GLU A 1 98 ? -45.823 -2.148 -2.139 1.00 41.91 98 GLU A O 1
ATOM 759 N N . GLU A 1 99 ? -43.614 -2.199 -1.744 1.00 32.78 99 GLU A N 1
ATOM 760 C CA . GLU A 1 99 ? -43.203 -2.784 -3.019 1.00 32.78 99 GLU A CA 1
ATOM 761 C C . GLU A 1 99 ? -41.766 -3.315 -2.959 1.00 32.78 99 GLU A C 1
ATOM 763 O O . GLU A 1 99 ? -40.843 -2.716 -2.410 1.00 32.78 99 GLU A O 1
ATOM 768 N N . LYS A 1 100 ? -41.635 -4.548 -3.442 1.00 36.56 100 LYS A N 1
ATOM 769 C CA . LYS A 1 100 ? -40.504 -5.453 -3.287 1.00 36.56 100 LYS A CA 1
ATOM 770 C C . L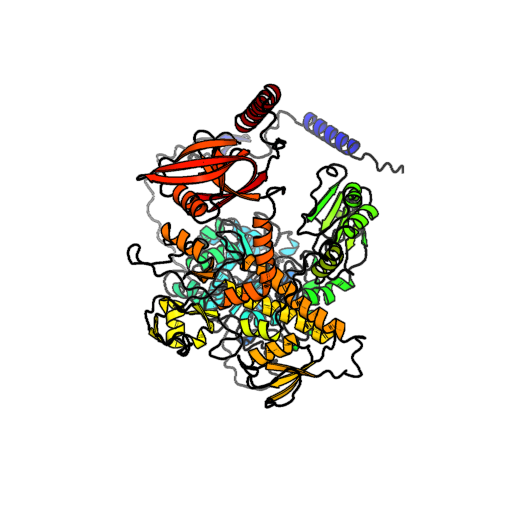YS A 1 100 ? -39.411 -5.143 -4.300 1.00 36.56 100 LYS A C 1
ATOM 772 O O . LYS A 1 100 ? -39.611 -5.346 -5.490 1.00 36.56 100 LYS A O 1
ATOM 777 N N . THR A 1 101 ? -38.201 -4.899 -3.816 1.00 28.94 101 THR A N 1
ATOM 778 C CA . THR A 1 101 ? -37.051 -5.779 -4.085 1.00 28.94 101 THR A CA 1
ATOM 779 C C . THR A 1 101 ? -35.966 -5.449 -3.069 1.00 28.94 101 THR A C 1
ATOM 781 O O . THR A 1 101 ? -35.396 -4.368 -3.095 1.00 28.94 101 THR A O 1
ATOM 784 N N . ALA A 1 102 ? -35.704 -6.362 -2.129 1.00 35.16 102 ALA A N 1
ATOM 785 C CA . ALA A 1 102 ? -34.520 -6.253 -1.288 1.00 35.16 102 ALA A CA 1
ATOM 786 C C . ALA A 1 102 ? -33.303 -6.361 -2.212 1.00 35.16 102 ALA A C 1
ATOM 788 O O . ALA A 1 102 ? -33.029 -7.442 -2.745 1.00 35.16 102 ALA A O 1
ATOM 789 N N . THR A 1 103 ? -32.620 -5.242 -2.447 1.00 42.72 103 THR A N 1
ATOM 790 C CA . THR A 1 103 ? -31.289 -5.220 -3.049 1.00 42.72 103 THR A CA 1
ATOM 791 C C . THR A 1 103 ? -30.451 -6.236 -2.286 1.00 42.72 103 THR A C 1
ATOM 793 O O . THR A 1 103 ? -30.384 -6.205 -1.057 1.00 42.72 103 THR A O 1
ATOM 796 N N . LYS A 1 104 ? -29.916 -7.231 -2.997 1.00 45.47 104 LYS A N 1
ATOM 797 C CA . LYS A 1 104 ? -29.153 -8.330 -2.400 1.00 45.47 104 LYS A CA 1
ATOM 798 C C . LYS A 1 104 ? -27.944 -7.707 -1.698 1.00 45.47 104 LYS A C 1
ATOM 800 O O . LYS A 1 104 ? -27.000 -7.324 -2.379 1.00 45.47 104 LYS A O 1
ATOM 805 N N . ALA A 1 105 ? -27.993 -7.569 -0.371 1.00 56.72 105 ALA A N 1
ATOM 806 C CA . ALA A 1 105 ? -26.883 -7.022 0.397 1.00 56.72 105 ALA A CA 1
ATOM 807 C C . ALA A 1 105 ? -25.613 -7.794 0.029 1.00 56.72 105 ALA A C 1
ATOM 809 O O . ALA A 1 105 ? -25.562 -9.026 0.135 1.00 56.72 105 ALA A O 1
ATOM 810 N N . ILE A 1 106 ? -24.616 -7.071 -0.472 1.00 65.81 106 ILE A N 1
ATOM 811 C CA . ILE A 1 106 ? -23.344 -7.658 -0.860 1.00 65.81 106 ILE A CA 1
ATOM 812 C C . ILE A 1 106 ? -22.691 -8.166 0.430 1.00 65.81 106 ILE A C 1
ATOM 814 O O . ILE A 1 106 ? -22.431 -7.394 1.353 1.00 65.81 106 ILE A O 1
ATOM 818 N N . SER A 1 107 ? -22.468 -9.478 0.521 1.00 67.56 107 SER A N 1
ATOM 819 C CA . SER A 1 107 ? -21.885 -10.119 1.699 1.00 67.56 107 SER A CA 1
ATOM 820 C C . SER A 1 107 ? -20.680 -10.961 1.310 1.00 67.56 107 SER A C 1
ATOM 822 O O . SER A 1 107 ? -20.761 -11.805 0.418 1.00 67.56 107 SER A O 1
ATOM 824 N N . TYR A 1 108 ? -19.574 -10.748 2.020 1.00 67.12 108 TYR A N 1
ATOM 825 C CA . TYR A 1 108 ? -18.329 -11.488 1.857 1.00 67.12 108 TYR A CA 1
ATOM 826 C C . TYR A 1 108 ? -17.886 -12.050 3.198 1.00 67.12 108 TYR A C 1
ATOM 828 O O . TYR A 1 108 ? -17.720 -11.309 4.163 1.00 67.12 108 TYR A O 1
ATOM 836 N N . ASN A 1 109 ? -17.696 -13.372 3.263 1.00 65.94 109 ASN A N 1
ATOM 837 C CA . ASN A 1 109 ? -17.188 -14.077 4.446 1.00 65.94 109 ASN A CA 1
ATOM 838 C C . ASN A 1 109 ? -17.892 -13.693 5.770 1.00 65.94 109 ASN A C 1
ATOM 840 O O . ASN A 1 109 ? -17.270 -13.683 6.827 1.00 65.94 109 ASN A O 1
ATOM 844 N N . GLY A 1 110 ? -19.196 -13.388 5.724 1.00 74.94 110 GLY A N 1
ATOM 845 C CA . GLY A 1 110 ? -20.000 -13.042 6.903 1.00 74.94 110 GLY A CA 1
ATOM 846 C C . GLY A 1 110 ? -20.016 -11.559 7.299 1.00 74.94 110 GLY A C 1
ATOM 847 O O . GLY A 1 110 ? -20.685 -11.226 8.277 1.00 74.94 110 GLY A O 1
ATOM 848 N N . LEU A 1 111 ? -19.341 -10.673 6.556 1.00 90.25 111 LEU A N 1
ATOM 849 C CA . LEU A 1 111 ? -19.471 -9.214 6.668 1.00 90.25 111 LEU A CA 1
ATOM 850 C C . LEU A 1 111 ? -20.304 -8.686 5.489 1.00 90.25 111 LEU A C 1
ATOM 852 O O . LEU A 1 111 ? -20.017 -9.019 4.337 1.00 90.25 111 LEU A O 1
ATOM 856 N N . SER A 1 112 ? -21.358 -7.914 5.763 1.00 92.00 112 SER A N 1
ATOM 857 C CA . SER A 1 112 ? -22.227 -7.315 4.733 1.00 92.00 112 SER A CA 1
ATOM 858 C C . SER A 1 112 ? -22.082 -5.790 4.671 1.00 92.00 112 SER A C 1
ATOM 860 O O . SER A 1 112 ? -21.536 -5.164 5.579 1.00 92.00 112 SER A O 1
ATOM 862 N N . THR A 1 113 ? -22.601 -5.176 3.610 1.00 93.50 113 THR A N 1
ATOM 863 C CA . THR A 1 113 ? -22.735 -3.715 3.487 1.00 93.50 113 THR A CA 1
ATOM 864 C C . THR A 1 113 ? -23.575 -3.069 4.595 1.00 93.50 113 THR A C 1
ATOM 866 O O . THR A 1 113 ? -23.370 -1.899 4.896 1.00 93.50 113 THR A O 1
ATOM 869 N N . ASP A 1 114 ? -24.475 -3.815 5.241 1.00 93.75 114 ASP A N 1
ATOM 870 C CA . ASP A 1 114 ? -25.276 -3.342 6.383 1.00 93.75 114 ASP A CA 1
ATOM 871 C C . ASP A 1 114 ? -24.448 -3.236 7.672 1.00 93.75 114 ASP A C 1
ATOM 873 O O . ASP A 1 114 ? -24.808 -2.515 8.604 1.00 93.75 114 ASP A O 1
ATOM 877 N N . ASP A 1 115 ? -23.331 -3.964 7.735 1.00 96.25 115 ASP A N 1
ATOM 878 C CA . ASP A 1 115 ? -22.442 -4.009 8.891 1.00 96.25 115 ASP A CA 1
ATOM 879 C C . ASP A 1 115 ? -21.399 -2.885 8.894 1.00 96.25 115 ASP A C 1
ATOM 881 O O . ASP A 1 115 ? -20.624 -2.783 9.846 1.00 96.25 115 ASP A O 1
ATOM 885 N N . VAL A 1 116 ? -21.313 -2.066 7.848 1.00 97.69 116 VAL A N 1
ATOM 886 C CA . VAL A 1 116 ? -20.249 -1.064 7.696 1.00 97.69 116 VAL A CA 1
ATOM 887 C C . VAL A 1 116 ? -20.830 0.321 7.449 1.00 97.69 116 VAL A C 1
ATOM 889 O O . VAL A 1 116 ? -21.934 0.447 6.932 1.00 97.69 116 VAL A O 1
ATOM 892 N N . LEU A 1 117 ? -20.084 1.361 7.808 1.00 98.56 117 LEU A N 1
ATOM 893 C CA . LEU A 1 117 ? -20.347 2.730 7.375 1.00 98.56 117 LEU A CA 1
ATOM 894 C C . LEU A 1 117 ? -19.289 3.118 6.345 1.00 98.56 117 LEU A C 1
ATOM 896 O O . LEU A 1 117 ? -18.098 3.067 6.658 1.00 98.56 117 LEU A O 1
ATOM 900 N N . LEU A 1 118 ? -19.712 3.529 5.150 1.00 98.38 118 LEU A N 1
ATOM 901 C CA . LEU A 1 118 ? -18.833 4.182 4.185 1.00 98.38 118 LEU A CA 1
ATOM 902 C C . LEU A 1 118 ? -18.853 5.692 4.418 1.00 98.38 118 LEU A C 1
ATOM 904 O O . LEU A 1 118 ? -19.887 6.349 4.294 1.00 98.38 118 LEU A O 1
ATOM 908 N N . ILE A 1 119 ? -17.688 6.224 4.752 1.00 98.62 119 ILE A N 1
ATOM 909 C CA . ILE A 1 119 ? -17.430 7.632 4.996 1.00 98.62 119 ILE A CA 1
ATOM 910 C C . ILE A 1 119 ? -16.722 8.198 3.769 1.00 98.62 119 ILE A C 1
ATOM 912 O O . ILE A 1 119 ? -15.634 7.739 3.421 1.00 98.62 119 ILE A O 1
ATOM 916 N N . VAL A 1 120 ? -17.317 9.212 3.145 1.00 98.12 120 VAL A N 1
ATOM 917 C CA . VAL A 1 120 ? -16.690 9.965 2.054 1.00 98.12 120 VAL A CA 1
ATOM 918 C C . VAL A 1 120 ? -16.381 11.377 2.528 1.00 98.12 120 VAL A C 1
ATOM 920 O O . VAL A 1 120 ? -17.282 12.093 2.965 1.00 98.12 120 VAL A O 1
ATOM 923 N N . LYS A 1 121 ? -15.118 11.793 2.437 1.00 97.44 121 LYS A N 1
ATOM 924 C CA . LYS A 1 121 ? -14.711 13.186 2.661 1.00 97.44 121 LYS A CA 1
ATOM 925 C C . LYS A 1 121 ? -14.552 13.916 1.328 1.00 97.44 121 LYS A C 1
ATOM 927 O O . LYS A 1 121 ? -13.896 13.413 0.420 1.00 97.44 121 LYS A O 1
ATOM 932 N N . THR A 1 122 ? -15.076 15.135 1.262 1.00 95.19 122 THR A N 1
ATOM 933 C CA . THR A 1 122 ? -14.886 16.097 0.166 1.00 95.19 122 THR A CA 1
ATOM 934 C C . THR A 1 122 ? -14.609 17.501 0.734 1.00 95.19 122 THR A C 1
ATOM 936 O O . THR A 1 122 ? -14.551 17.697 1.956 1.00 95.19 122 THR A O 1
ATOM 939 N N . GLY A 1 123 ? -14.391 18.493 -0.125 1.00 91.62 123 GLY A N 1
ATOM 940 C CA . GLY A 1 123 ? -14.310 19.904 0.251 1.00 91.62 123 GLY A CA 1
ATOM 941 C C . GLY A 1 123 ? -15.297 20.746 -0.540 1.00 91.62 123 GLY A C 1
ATOM 942 O O . GLY A 1 123 ? -15.697 20.378 -1.641 1.00 91.62 123 GLY A O 1
ATOM 943 N N . GLY A 1 124 ? -15.685 21.902 -0.014 1.00 90.38 124 GLY A N 1
ATOM 944 C CA . GLY A 1 124 ? -16.586 22.823 -0.703 1.00 90.38 124 GLY A CA 1
ATOM 945 C C . GLY A 1 124 ? -16.022 23.332 -2.029 1.00 90.38 124 GLY A C 1
ATOM 946 O O . GLY A 1 124 ? -16.771 23.596 -2.962 1.00 90.38 124 GLY A O 1
ATOM 947 N N . THR A 1 125 ? -14.694 23.341 -2.172 1.00 88.94 125 THR A N 1
ATOM 948 C CA . THR A 1 125 ? -13.991 23.664 -3.423 1.00 88.94 125 THR A CA 1
ATOM 949 C C . THR A 1 125 ? -13.979 22.517 -4.447 1.00 88.94 125 THR A C 1
ATOM 951 O O . THR A 1 125 ? -13.653 22.749 -5.612 1.00 88.94 125 THR A O 1
ATOM 954 N N . THR A 1 126 ? -14.314 21.281 -4.052 1.00 89.94 126 THR A N 1
ATOM 955 C CA . THR A 1 126 ? -14.231 20.082 -4.913 1.00 89.94 126 THR A CA 1
ATOM 956 C C . THR A 1 126 ? -15.545 19.318 -5.061 1.00 89.94 126 THR A C 1
ATOM 958 O O . THR A 1 126 ? -15.683 18.557 -6.023 1.00 89.94 126 THR A O 1
ATOM 961 N N . VAL A 1 127 ? -16.527 19.539 -4.182 1.00 91.69 127 VAL A N 1
ATOM 962 C CA . VAL A 1 127 ? -17.768 18.753 -4.089 1.00 91.69 127 VAL A CA 1
ATOM 963 C C . VAL A 1 127 ? -18.491 18.643 -5.432 1.00 91.69 127 VAL A C 1
ATOM 965 O O . VAL A 1 127 ? -18.757 17.537 -5.902 1.00 91.69 127 VAL A O 1
ATOM 968 N N . TRP A 1 128 ? -18.711 19.758 -6.129 1.00 89.44 128 TRP A N 1
ATOM 969 C CA . TRP A 1 128 ? -19.404 19.774 -7.422 1.00 89.44 128 TRP A CA 1
ATOM 970 C C . TRP A 1 128 ? -18.554 19.230 -8.580 1.00 89.44 128 TRP A C 1
ATOM 972 O O . TRP A 1 128 ? -19.094 18.756 -9.579 1.00 89.44 128 TRP A O 1
ATOM 982 N N . LYS A 1 129 ? -17.225 19.212 -8.431 1.00 88.44 129 LYS A N 1
ATOM 983 C CA . LYS A 1 129 ? -16.282 18.702 -9.438 1.00 88.44 129 LYS A CA 1
ATOM 984 C C . LYS A 1 129 ? -16.079 17.187 -9.350 1.00 88.44 129 LYS A C 1
ATOM 986 O O . LYS A 1 129 ? -15.863 16.537 -10.376 1.00 88.44 129 LYS A O 1
ATOM 991 N N . ARG A 1 130 ? -16.116 16.622 -8.142 1.00 91.06 130 ARG A N 1
ATOM 992 C CA . ARG A 1 130 ? -15.690 15.238 -7.874 1.00 91.06 130 ARG A CA 1
ATOM 993 C C . ARG A 1 130 ? -16.794 14.324 -7.368 1.00 91.06 130 ARG A C 1
ATOM 995 O O . ARG A 1 130 ? -16.817 13.154 -7.730 1.00 91.06 130 ARG A O 1
ATOM 1002 N N . MET A 1 131 ? -17.772 14.829 -6.617 1.00 94.00 131 MET A N 1
ATOM 1003 C CA . MET A 1 131 ? -18.766 13.942 -6.000 1.00 94.00 131 MET A CA 1
ATOM 1004 C C . MET A 1 131 ? -19.777 13.364 -6.987 1.00 94.00 131 MET A C 1
ATOM 1006 O O . MET A 1 131 ? -20.257 12.253 -6.773 1.00 94.00 131 MET A O 1
ATOM 1010 N N . LEU A 1 132 ? -20.088 14.066 -8.081 1.00 93.25 132 LEU A N 1
ATOM 1011 C CA . LEU A 1 132 ? -21.157 13.664 -9.006 1.00 93.25 132 LEU A CA 1
ATOM 1012 C C . LEU A 1 132 ? -20.959 12.256 -9.589 1.00 93.25 132 LEU A C 1
ATOM 1014 O O . LEU A 1 132 ? -21.926 11.504 -9.722 1.00 93.25 132 LEU A O 1
ATOM 1018 N N . VAL A 1 133 ? -19.716 11.864 -9.893 1.00 96.00 133 VAL A N 1
ATOM 1019 C CA . VAL A 1 133 ? -19.439 10.506 -10.386 1.00 96.00 133 VAL A CA 1
ATOM 1020 C C . VAL A 1 133 ? -19.687 9.460 -9.298 1.00 96.00 133 VAL A C 1
ATOM 1022 O O . VAL A 1 133 ? -20.251 8.406 -9.585 1.00 96.00 133 VAL A O 1
ATOM 1025 N N . HIS A 1 134 ? -19.356 9.750 -8.038 1.00 97.00 134 HIS A N 1
ATOM 1026 C CA . HIS A 1 134 ? -19.555 8.820 -6.928 1.00 97.00 134 HIS A CA 1
ATOM 1027 C C . HIS A 1 134 ? -21.034 8.538 -6.660 1.00 97.00 134 HIS A C 1
ATOM 1029 O O . HIS A 1 134 ? -21.371 7.391 -6.372 1.00 97.00 134 HIS A O 1
ATOM 1035 N N . LEU A 1 135 ? -21.920 9.527 -6.836 1.00 94.31 135 LEU A N 1
ATOM 1036 C CA . LEU A 1 135 ? -23.369 9.354 -6.629 1.00 94.31 135 LEU A CA 1
ATOM 1037 C C . LEU A 1 135 ? -23.984 8.291 -7.550 1.00 94.31 135 LEU A C 1
ATOM 1039 O O . LEU A 1 135 ? -24.982 7.671 -7.196 1.00 94.31 135 LEU A O 1
ATOM 1043 N N . THR A 1 136 ? -23.388 8.082 -8.725 1.00 92.56 136 THR A N 1
ATOM 1044 C CA . THR A 1 136 ? -23.846 7.100 -9.722 1.00 92.56 136 THR A CA 1
ATOM 1045 C C . THR A 1 136 ? -22.993 5.829 -9.755 1.00 92.56 136 THR A C 1
ATOM 1047 O O . THR A 1 136 ? -23.330 4.892 -10.472 1.00 92.56 136 THR A O 1
ATOM 1050 N N . THR A 1 137 ? -21.906 5.772 -8.977 1.00 96.06 137 THR A N 1
ATOM 1051 C CA . THR A 1 137 ? -20.944 4.658 -8.978 1.00 96.06 137 THR A CA 1
ATOM 1052 C C . THR A 1 137 ? -20.675 4.155 -7.557 1.00 96.06 137 THR A C 1
ATOM 1054 O O . THR A 1 137 ? -21.392 3.289 -7.057 1.00 96.06 137 THR A O 1
ATOM 1057 N N . SER A 1 138 ? -19.674 4.708 -6.866 1.00 95.00 138 SER A N 1
ATOM 1058 C CA . SER A 1 138 ? -19.212 4.271 -5.543 1.00 95.00 138 SER A CA 1
ATOM 1059 C C . SER A 1 138 ? -20.305 4.272 -4.473 1.00 95.00 138 SER A C 1
ATOM 1061 O O . SER A 1 138 ? -20.243 3.444 -3.565 1.00 95.00 138 SER A O 1
ATOM 1063 N N . LEU A 1 139 ? -21.283 5.173 -4.584 1.00 95.62 139 LEU A N 1
ATOM 1064 C CA . LEU A 1 139 ? -22.410 5.337 -3.661 1.00 95.62 139 LEU A CA 1
ATOM 1065 C C . LEU A 1 139 ? -23.739 4.853 -4.256 1.00 95.62 139 LEU A C 1
ATOM 1067 O O . LEU A 1 139 ? -24.802 5.177 -3.729 1.00 95.62 139 LEU A O 1
ATOM 1071 N N . SER A 1 140 ? -23.696 4.101 -5.359 1.00 92.56 140 SER A N 1
ATOM 1072 C CA . SER A 1 140 ? -24.896 3.505 -5.943 1.00 92.56 140 SER A CA 1
ATOM 1073 C C . SER A 1 140 ? -25.646 2.670 -4.899 1.00 92.56 140 SER A C 1
ATOM 1075 O O . SER A 1 140 ? -25.040 1.909 -4.141 1.00 92.56 140 SER A O 1
ATOM 1077 N N . HIS A 1 141 ? -26.976 2.785 -4.886 1.00 86.56 141 HIS A N 1
ATOM 1078 C CA . HIS A 1 141 ? -27.848 2.088 -3.937 1.00 86.56 141 HIS A CA 1
ATOM 1079 C C . HIS A 1 141 ? -27.719 0.556 -4.016 1.00 86.56 141 HIS A C 1
ATOM 1081 O O . HIS A 1 141 ? -27.893 -0.138 -3.016 1.00 86.56 141 HIS A O 1
ATOM 1087 N N . ASP A 1 142 ? -27.364 0.026 -5.189 1.00 85.88 142 ASP A N 1
ATOM 1088 C CA . ASP A 1 142 ? -27.129 -1.409 -5.387 1.00 85.88 142 ASP A CA 1
ATOM 1089 C C . ASP A 1 142 ? -25.813 -1.888 -4.760 1.00 85.88 142 ASP A C 1
ATOM 1091 O O . ASP A 1 142 ? -25.603 -3.086 -4.566 1.00 85.88 142 ASP A O 1
ATOM 1095 N N . ARG A 1 143 ? -24.920 -0.950 -4.436 1.00 91.06 143 ARG A N 1
ATOM 1096 C CA . ARG A 1 143 ? -23.585 -1.216 -3.910 1.00 91.06 143 ARG A CA 1
ATOM 1097 C C . ARG A 1 143 ? -23.513 -1.064 -2.400 1.00 91.06 143 ARG A C 1
ATOM 1099 O O . ARG A 1 143 ? -22.838 -1.854 -1.746 1.00 91.06 143 ARG A O 1
ATOM 1106 N N . ILE A 1 144 ? -24.171 -0.047 -1.854 1.00 93.62 144 ILE A N 1
ATOM 1107 C CA . ILE A 1 144 ? -24.236 0.202 -0.416 1.00 93.62 144 ILE A CA 1
ATOM 1108 C C . ILE A 1 144 ? -25.549 0.919 -0.065 1.00 93.62 144 ILE A C 1
ATOM 1110 O O . ILE A 1 144 ? -25.947 1.843 -0.779 1.00 93.62 144 ILE A O 1
ATOM 1114 N N . PRO A 1 145 ? -26.238 0.533 1.027 1.00 94.19 145 PRO A N 1
ATOM 1115 C CA . PRO A 1 145 ? -27.439 1.235 1.456 1.00 94.19 145 PRO A CA 1
ATOM 1116 C C . PRO A 1 145 ? -27.159 2.709 1.757 1.00 94.19 145 PRO A C 1
ATOM 1118 O O . PRO A 1 145 ? -26.154 3.053 2.384 1.00 94.19 145 PRO A O 1
ATOM 1121 N N . LEU A 1 146 ? -28.105 3.581 1.400 1.00 93.38 146 LEU A N 1
ATOM 1122 C CA . LEU A 1 146 ? -28.016 5.015 1.697 1.00 93.38 146 LEU A CA 1
ATOM 1123 C C . LEU A 1 146 ? -27.843 5.279 3.205 1.00 93.38 146 LEU A C 1
ATOM 1125 O O . LEU A 1 146 ? -27.092 6.163 3.595 1.00 93.38 146 LEU A O 1
ATOM 1129 N N . ALA A 1 147 ? -28.486 4.470 4.055 1.00 94.75 147 ALA A N 1
ATOM 1130 C CA . ALA A 1 147 ? -28.377 4.563 5.514 1.00 94.75 147 ALA A CA 1
ATOM 1131 C C . ALA A 1 147 ? -26.969 4.237 6.058 1.00 94.75 147 ALA A C 1
ATOM 1133 O O . ALA A 1 147 ? -26.643 4.614 7.183 1.00 94.75 147 ALA A O 1
ATOM 1134 N N . ASN A 1 148 ? -26.144 3.560 5.259 1.00 96.50 148 ASN A N 1
ATOM 1135 C CA . ASN A 1 148 ? -24.782 3.131 5.574 1.00 96.50 148 ASN A CA 1
ATOM 1136 C C . ASN A 1 148 ? -23.732 3.977 4.835 1.00 96.50 148 ASN A C 1
ATOM 1138 O O . ASN A 1 148 ? -22.573 3.578 4.724 1.00 96.50 148 ASN A O 1
ATOM 1142 N N . THR A 1 149 ? -24.129 5.151 4.339 1.00 96.75 149 THR A N 1
ATOM 1143 C CA . THR A 1 149 ? -23.256 6.110 3.661 1.00 96.75 149 THR A CA 1
ATOM 1144 C C . THR A 1 149 ? -23.359 7.471 4.336 1.00 96.75 149 THR A C 1
ATOM 1146 O O . THR A 1 149 ? -24.457 7.947 4.620 1.00 96.75 149 THR A O 1
ATOM 1149 N N . VAL A 1 150 ? -22.222 8.128 4.551 1.00 97.94 150 VAL A N 1
ATOM 1150 C CA . VAL A 1 150 ? -22.168 9.513 5.029 1.00 97.94 150 VAL A CA 1
ATOM 1151 C C . VAL A 1 150 ? -21.123 10.305 4.253 1.00 97.94 150 VAL A C 1
ATOM 1153 O O . VAL A 1 150 ? -20.036 9.803 3.967 1.00 97.94 150 VAL A O 1
ATOM 1156 N N . ILE A 1 151 ? -21.464 11.546 3.906 1.00 98.50 151 ILE A N 1
ATOM 1157 C CA . ILE A 1 151 ? -20.588 12.459 3.172 1.00 98.50 151 ILE A CA 1
ATOM 1158 C C . ILE A 1 151 ? -20.291 13.660 4.069 1.00 98.50 151 ILE A C 1
ATOM 1160 O O . ILE A 1 151 ? -21.215 14.335 4.526 1.00 98.50 151 ILE A O 1
ATOM 1164 N N . TYR A 1 152 ? -19.010 13.927 4.311 1.00 98.25 152 TYR A N 1
ATOM 1165 C CA . TYR A 1 152 ? -18.539 15.074 5.086 1.00 98.25 152 TYR A CA 1
ATOM 1166 C C . TYR A 1 152 ? -17.817 16.078 4.193 1.00 98.25 152 TYR A C 1
ATOM 1168 O O . TYR A 1 152 ? -17.040 15.700 3.315 1.00 98.25 152 TYR A O 1
ATOM 1176 N N . SER A 1 153 ? -18.041 17.357 4.466 1.00 96.19 153 SER A N 1
ATOM 1177 C CA . SER A 1 153 ? -17.399 18.492 3.811 1.00 96.19 153 SER A CA 1
ATOM 1178 C C . SER A 1 153 ? -17.109 19.602 4.830 1.00 96.19 153 SER A C 1
ATOM 1180 O O . SER A 1 153 ? -17.290 19.429 6.036 1.00 96.19 153 SER A O 1
ATOM 1182 N N . ASP A 1 154 ? -16.631 20.737 4.333 1.00 93.94 154 ASP A N 1
ATOM 1183 C CA . ASP A 1 154 ? -16.563 22.026 5.029 1.00 93.94 154 ASP A CA 1
ATOM 1184 C C . ASP A 1 154 ? -17.707 22.974 4.611 1.00 93.94 154 ASP A C 1
ATOM 1186 O O . ASP A 1 154 ? -17.683 24.150 4.951 1.00 93.94 154 ASP A O 1
ATOM 1190 N N . ILE A 1 155 ? -18.722 22.468 3.899 1.00 91.81 155 ILE A N 1
ATOM 1191 C CA . ILE A 1 155 ? -19.997 23.157 3.666 1.00 91.81 155 ILE A CA 1
ATOM 1192 C C . ILE A 1 155 ? -21.184 22.212 3.798 1.00 91.81 155 ILE A C 1
ATOM 1194 O O . ILE A 1 155 ? -21.068 21.028 3.460 1.00 91.81 155 ILE A O 1
ATOM 1198 N N . PRO A 1 156 ? -22.338 22.725 4.254 1.00 94.06 156 PRO A N 1
ATOM 1199 C CA . PRO A 1 156 ? -23.581 21.987 4.183 1.00 94.06 156 PRO A CA 1
ATOM 1200 C C . PRO A 1 156 ? -24.108 22.030 2.746 1.00 94.06 156 PRO A C 1
ATOM 1202 O O . PRO A 1 156 ? -24.215 23.098 2.149 1.00 94.06 156 PRO A O 1
ATOM 1205 N N . GLU A 1 157 ? -24.463 20.873 2.196 1.00 92.88 157 GLU A N 1
ATOM 1206 C CA . GLU A 1 157 ? -25.022 20.778 0.845 1.00 92.88 157 GLU A CA 1
ATOM 1207 C C . GLU A 1 157 ? -25.973 19.579 0.741 1.00 92.88 157 GLU A C 1
ATOM 1209 O O . GLU A 1 157 ? -25.927 18.643 1.549 1.00 92.88 157 GLU A O 1
ATOM 1214 N N . ARG A 1 158 ? -26.852 19.582 -0.259 1.00 94.38 158 ARG A N 1
ATOM 1215 C CA . ARG A 1 158 ? -27.703 18.436 -0.579 1.00 94.38 158 ARG A CA 1
ATOM 1216 C C . ARG A 1 158 ? -27.664 18.140 -2.070 1.00 94.38 158 ARG A C 1
ATOM 1218 O O . ARG A 1 158 ? -28.165 18.913 -2.880 1.00 94.38 158 ARG A O 1
ATOM 1225 N N . ILE A 1 159 ? -27.171 16.953 -2.427 1.00 93.44 159 ILE A N 1
ATOM 1226 C CA . ILE A 1 159 ? -27.121 16.493 -3.820 1.00 93.44 159 ILE A CA 1
ATOM 1227 C C . ILE A 1 159 ? -27.966 15.228 -3.966 1.00 93.44 159 ILE A C 1
ATOM 1229 O O . ILE A 1 159 ? -27.610 14.143 -3.504 1.00 93.44 159 ILE A O 1
ATOM 1233 N N . GLY A 1 160 ? -29.129 15.374 -4.605 1.00 91.00 160 GLY A N 1
ATOM 1234 C CA . GLY A 1 160 ? -30.099 14.289 -4.750 1.00 91.00 160 GLY A CA 1
ATOM 1235 C C . GLY A 1 160 ? -30.567 13.752 -3.383 1.00 91.00 160 GLY A C 1
ATOM 1236 O O . GLY A 1 160 ? -31.084 14.532 -2.574 1.00 91.00 160 GLY A O 1
ATOM 1237 N N . PRO A 1 161 ? -30.437 12.438 -3.109 1.00 91.75 161 PRO A N 1
ATOM 1238 C CA . PRO A 1 161 ? -30.804 11.854 -1.819 1.00 91.75 161 PRO A CA 1
ATOM 1239 C C . PRO A 1 161 ? -29.720 12.009 -0.738 1.00 91.75 161 PRO A C 1
ATOM 1241 O O . PRO A 1 161 ? -29.976 11.667 0.416 1.00 91.75 161 PRO A O 1
ATOM 1244 N N . PHE A 1 162 ? -28.527 12.505 -1.084 1.00 94.31 162 PHE A N 1
ATOM 1245 C CA . PHE A 1 162 ? -27.399 12.595 -0.163 1.00 94.31 162 PHE A CA 1
ATOM 1246 C C . PHE A 1 162 ? -27.349 13.961 0.521 1.00 94.31 162 PHE A C 1
ATOM 1248 O O . PHE A 1 162 ? -27.326 15.003 -0.137 1.00 94.31 162 PHE A O 1
ATOM 1255 N N . ASN A 1 163 ? -27.293 13.939 1.852 1.00 95.56 163 ASN A N 1
ATOM 1256 C CA . ASN A 1 163 ? -26.959 15.111 2.652 1.00 95.56 163 ASN A CA 1
ATOM 1257 C C . ASN A 1 163 ? -25.444 15.140 2.872 1.00 95.56 163 ASN A C 1
ATOM 1259 O O . ASN A 1 163 ? -24.853 14.123 3.240 1.00 95.56 163 ASN A O 1
ATOM 1263 N N . ILE A 1 164 ? -24.841 16.303 2.664 1.00 96.94 164 ILE A N 1
ATOM 1264 C CA . ILE A 1 164 ? -23.421 16.560 2.881 1.00 96.94 164 ILE A CA 1
ATOM 1265 C C . ILE A 1 164 ? -23.298 17.385 4.158 1.00 96.94 164 ILE A C 1
ATOM 1267 O O . ILE A 1 164 ? -23.903 18.450 4.286 1.00 96.94 164 ILE A O 1
ATOM 1271 N N . ILE A 1 165 ? -22.557 16.852 5.126 1.00 97.62 165 ILE A N 1
ATOM 1272 C CA . ILE A 1 165 ? -22.452 17.406 6.475 1.00 97.62 165 ILE A CA 1
ATOM 1273 C C . ILE A 1 165 ? -21.232 18.326 6.548 1.00 97.62 165 ILE A C 1
ATOM 1275 O O . ILE A 1 165 ? -20.112 17.862 6.335 1.00 97.62 165 ILE A O 1
ATOM 1279 N N . ASP A 1 166 ? -21.435 19.594 6.920 1.00 96.50 166 ASP A N 1
ATOM 1280 C CA . ASP A 1 166 ? -20.339 20.462 7.363 1.00 96.50 166 ASP A CA 1
ATOM 1281 C C . ASP A 1 166 ? -19.817 19.962 8.711 1.00 96.50 166 ASP A C 1
ATOM 1283 O O . ASP A 1 166 ? -20.414 20.185 9.767 1.00 96.50 166 ASP A O 1
ATOM 1287 N N . VAL A 1 167 ? -18.687 19.264 8.670 1.00 95.25 167 VAL A N 1
ATOM 1288 C CA . VAL A 1 167 ? -18.088 18.669 9.862 1.00 95.25 167 VAL A CA 1
ATOM 1289 C C . VAL A 1 167 ? -17.345 19.698 10.725 1.00 95.25 167 VAL A C 1
ATOM 1291 O O . VAL A 1 167 ? -17.015 19.428 11.880 1.00 95.25 167 VAL A O 1
ATOM 1294 N N . LEU A 1 168 ? -17.094 20.895 10.189 1.00 94.25 168 LEU A N 1
ATOM 1295 C CA . LEU A 1 168 ? -16.400 21.984 10.875 1.00 94.25 168 LEU A CA 1
ATOM 1296 C C . LEU A 1 168 ? -17.380 22.961 11.545 1.00 94.25 168 LEU A C 1
ATOM 1298 O O . LEU A 1 168 ? -16.955 23.817 12.326 1.00 94.25 168 LEU A O 1
ATOM 1302 N N . ALA A 1 169 ? -18.690 22.816 11.310 1.00 92.88 169 ALA A N 1
ATOM 1303 C CA . ALA A 1 169 ? -19.743 23.684 11.843 1.00 92.88 169 ALA A CA 1
ATOM 1304 C C . ALA A 1 169 ? -19.653 23.897 13.365 1.00 92.88 169 ALA A C 1
ATOM 1306 O O . ALA A 1 169 ? -19.801 25.028 13.828 1.00 92.88 169 ALA A O 1
ATOM 1307 N N . ASN A 1 170 ? -19.316 22.855 14.128 1.00 88.62 170 ASN A N 1
ATOM 1308 C CA . ASN A 1 170 ? -19.283 22.890 15.596 1.00 88.62 170 ASN A CA 1
ATOM 1309 C C . ASN A 1 170 ? -17.891 23.159 16.199 1.00 88.62 170 ASN A C 1
ATOM 1311 O O . ASN A 1 170 ? -17.704 22.991 17.403 1.00 88.62 170 ASN A O 1
ATOM 1315 N N . MET A 1 171 ? -16.897 23.551 15.397 1.00 89.00 171 MET A N 1
ATOM 1316 C CA . MET A 1 171 ? -15.586 23.943 15.928 1.00 89.00 171 MET A CA 1
ATOM 1317 C C . MET A 1 171 ? -15.651 25.264 16.705 1.00 89.00 171 MET A C 1
ATOM 1319 O O . MET A 1 171 ? -16.447 26.144 16.368 1.00 89.00 171 MET A O 1
ATOM 1323 N N . SER A 1 172 ? -14.787 25.420 17.717 1.00 88.75 172 SER A N 1
ATOM 1324 C CA . SER A 1 172 ? -14.734 26.628 18.546 1.00 88.75 172 SER A CA 1
ATOM 1325 C C . SER A 1 172 ? -14.457 27.889 17.724 1.00 88.75 172 SER A C 1
ATOM 1327 O O . SER A 1 172 ? -13.768 27.861 16.698 1.00 88.75 172 SER A O 1
ATOM 1329 N N . SER A 1 173 ? -14.968 29.032 18.192 1.00 89.44 173 SER A N 1
ATOM 1330 C CA . SER A 1 173 ? -14.711 30.335 17.565 1.00 89.44 173 SER A CA 1
ATOM 1331 C C . SER A 1 173 ? -13.214 30.646 17.495 1.00 89.44 173 SER A C 1
ATOM 1333 O O . SER A 1 173 ? -12.752 31.200 16.502 1.00 89.44 173 SER A O 1
ATOM 1335 N N . THR A 1 174 ? -12.437 30.218 18.495 1.00 88.56 174 THR A N 1
ATOM 1336 C CA . THR A 1 174 ? -10.974 30.332 18.511 1.00 88.56 174 THR A CA 1
ATOM 1337 C C . THR A 1 174 ? -10.316 29.529 17.392 1.00 88.56 174 THR A C 1
ATOM 1339 O O . THR A 1 174 ? -9.427 30.050 16.717 1.00 88.56 174 THR A O 1
ATOM 1342 N N . ALA A 1 175 ? -10.749 28.289 17.148 1.00 87.31 175 ALA A N 1
ATOM 1343 C CA . ALA A 1 175 ? -10.231 27.495 16.037 1.00 87.31 175 ALA A CA 1
ATOM 1344 C C . ALA A 1 175 ? -10.618 28.116 14.685 1.00 87.31 175 ALA A C 1
ATOM 1346 O O . ALA A 1 175 ? -9.752 28.332 13.835 1.00 87.31 175 ALA A O 1
ATOM 1347 N N . LYS A 1 176 ? -11.892 28.501 14.529 1.00 90.75 176 LYS A N 1
ATOM 1348 C CA . LYS A 1 176 ? -12.416 29.137 13.311 1.00 90.75 176 LYS A CA 1
ATOM 1349 C C . LYS A 1 176 ? -11.864 30.533 13.042 1.00 90.75 176 LYS A C 1
ATOM 1351 O O . LYS A 1 176 ? -12.056 31.022 11.937 1.00 90.75 176 LYS A O 1
ATOM 1356 N N . ALA A 1 177 ? -11.204 31.185 14.000 1.00 91.12 177 ALA A N 1
ATOM 1357 C CA . ALA A 1 177 ? -10.567 32.490 13.810 1.00 91.12 177 ALA A CA 1
ATOM 1358 C C . ALA A 1 177 ? -9.180 32.404 13.144 1.00 91.12 177 ALA A C 1
ATOM 1360 O O . ALA A 1 177 ? -8.627 33.428 12.750 1.00 91.12 177 ALA A O 1
ATOM 1361 N N . LYS A 1 178 ? -8.597 31.205 13.002 1.00 89.12 178 LYS A N 1
ATOM 1362 C CA . LYS A 1 178 ? -7.287 31.026 12.353 1.00 89.12 178 LYS A CA 1
ATOM 1363 C C . LYS A 1 178 ? -7.341 31.361 10.852 1.00 89.12 178 LYS A C 1
ATOM 1365 O O . LYS A 1 178 ? -8.398 31.272 10.219 1.00 89.12 178 LYS A O 1
ATOM 1370 N N . ALA A 1 179 ? -6.183 31.705 10.284 1.00 89.94 179 ALA A N 1
ATOM 1371 C CA . ALA A 1 179 ? -6.024 31.987 8.853 1.00 89.94 179 ALA A CA 1
ATOM 1372 C C . ALA A 1 179 ? -6.396 30.778 7.974 1.00 89.94 179 ALA A C 1
ATOM 1374 O O . ALA A 1 179 ? -7.066 30.942 6.965 1.00 89.94 179 ALA A O 1
ATOM 1375 N N . ASP A 1 180 ? -6.109 29.549 8.422 1.00 89.56 180 ASP A N 1
ATOM 1376 C CA . ASP A 1 180 ? -6.496 28.316 7.714 1.00 89.56 180 ASP A CA 1
ATOM 1377 C C . ASP A 1 180 ? -8.007 28.235 7.383 1.00 89.56 180 ASP A C 1
ATOM 1379 O O . ASP A 1 180 ? -8.402 27.537 6.453 1.00 89.56 180 ASP A O 1
ATOM 1383 N N . PHE A 1 181 ? -8.860 28.948 8.132 1.00 92.31 181 PHE A N 1
ATOM 1384 C CA . PHE A 1 181 ? -10.313 29.002 7.929 1.00 92.31 181 PHE A CA 1
ATOM 1385 C C . PHE A 1 181 ? -10.772 30.114 6.966 1.00 92.31 181 PHE A C 1
ATOM 1387 O O . PHE A 1 181 ? -11.978 30.289 6.792 1.00 92.31 181 PHE A O 1
ATOM 1394 N N . ASP A 1 182 ? -9.862 30.856 6.324 1.00 89.94 182 ASP A N 1
ATOM 1395 C CA . ASP A 1 182 ? -10.208 31.906 5.352 1.00 89.94 182 ASP A CA 1
ATOM 1396 C C . ASP A 1 182 ? -11.121 31.370 4.245 1.00 89.94 182 ASP A C 1
ATOM 1398 O O . ASP A 1 182 ? -12.184 31.933 3.990 1.00 89.94 182 ASP A O 1
ATOM 1402 N N . VAL A 1 183 ? -10.769 30.222 3.657 1.00 88.25 183 VAL A N 1
ATOM 1403 C CA . VAL A 1 183 ? -11.564 29.605 2.584 1.00 88.25 183 VAL A CA 1
ATOM 1404 C C . VAL A 1 183 ? -12.957 29.206 3.073 1.00 88.25 183 VAL A C 1
ATOM 1406 O O . VAL A 1 183 ? -13.923 29.411 2.351 1.00 88.25 183 VAL A O 1
ATOM 1409 N N . TYR A 1 184 ? -13.094 28.720 4.312 1.00 91.75 184 TYR A N 1
ATOM 1410 C CA . TYR A 1 184 ? -14.394 28.407 4.921 1.00 91.75 184 TYR A CA 1
ATOM 1411 C C . TYR A 1 184 ? -15.262 29.645 5.132 1.00 91.75 184 TYR A C 1
ATOM 1413 O O . TYR A 1 184 ? -16.450 29.624 4.816 1.00 91.75 184 TYR A O 1
ATOM 1421 N N . ARG A 1 185 ? -14.671 30.743 5.618 1.00 91.31 185 ARG A N 1
ATOM 1422 C CA . ARG A 1 185 ? -15.384 32.012 5.826 1.00 91.31 185 ARG A CA 1
ATOM 1423 C C . ARG A 1 185 ? -15.834 32.659 4.517 1.00 91.31 185 ARG A C 1
ATOM 1425 O O . ARG A 1 185 ? -16.858 33.331 4.517 1.00 91.31 185 ARG A O 1
ATOM 1432 N N . GLN A 1 186 ? -15.109 32.431 3.423 1.00 88.94 186 GLN A N 1
ATOM 1433 C CA . GLN A 1 186 ? -15.443 32.967 2.101 1.00 88.94 186 GLN A CA 1
ATOM 1434 C C . GLN A 1 186 ? -16.551 32.181 1.379 1.00 88.94 186 GLN A C 1
ATOM 1436 O O . GLN A 1 186 ? -17.198 32.731 0.492 1.00 88.94 186 GLN A O 1
ATOM 1441 N N . GLN A 1 187 ? -16.820 30.915 1.732 1.00 87.25 187 GLN A N 1
ATOM 1442 C CA . GLN A 1 187 ? -17.819 30.100 1.010 1.00 87.25 187 GLN A CA 1
ATOM 1443 C C . GLN A 1 187 ? -19.226 30.724 0.976 1.00 87.25 187 GLN A C 1
ATOM 1445 O O . GLN A 1 187 ? -19.808 30.794 -0.111 1.00 87.25 187 GLN A O 1
ATOM 1450 N N . PRO A 1 188 ? -19.763 31.259 2.093 1.00 88.75 188 PRO A N 1
ATOM 1451 C CA . PRO A 1 188 ? -21.035 31.978 2.071 1.00 88.75 188 PRO A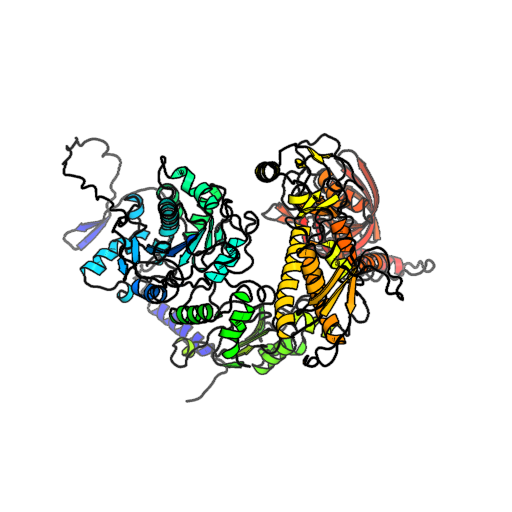 CA 1
ATOM 1452 C C . PRO A 1 188 ? -21.034 33.196 1.139 1.00 88.75 188 PRO A C 1
ATOM 1454 O O . PRO A 1 188 ? -22.067 33.499 0.546 1.00 88.75 188 PRO A O 1
ATOM 1457 N N . GLU A 1 189 ? -19.897 33.881 0.971 1.00 88.88 189 GLU A N 1
ATOM 1458 C CA . GLU A 1 189 ? -19.781 35.031 0.066 1.00 88.88 189 GLU A CA 1
ATOM 1459 C C . GLU A 1 189 ? -19.853 34.597 -1.399 1.00 88.88 189 GLU A C 1
ATOM 1461 O O . GLU A 1 189 ? -20.560 35.229 -2.186 1.00 88.88 189 GLU A O 1
ATOM 1466 N N . TYR A 1 190 ? -19.190 33.499 -1.773 1.00 88.12 190 TYR A N 1
ATOM 1467 C CA . TYR A 1 190 ? -19.307 32.938 -3.123 1.00 88.12 190 TYR A CA 1
ATOM 1468 C C . TYR A 1 190 ? -20.762 32.573 -3.443 1.00 88.12 190 TYR A C 1
ATOM 1470 O O . TYR A 1 190 ? -21.291 32.985 -4.477 1.00 88.12 190 TYR A O 1
ATOM 1478 N N . MET A 1 191 ? -21.452 31.903 -2.514 1.00 85.00 191 MET A N 1
ATOM 1479 C CA . MET A 1 191 ? -22.870 31.563 -2.668 1.00 85.00 191 MET A CA 1
ATOM 1480 C C . MET A 1 191 ? -23.763 32.808 -2.763 1.00 85.00 191 MET A C 1
ATOM 1482 O O . MET A 1 191 ? -24.613 32.886 -3.649 1.00 85.00 191 MET A O 1
ATOM 1486 N N . ALA A 1 192 ? -23.557 33.804 -1.895 1.00 90.06 192 ALA A N 1
ATOM 1487 C CA . ALA A 1 192 ? -24.336 35.045 -1.890 1.00 90.06 192 ALA A CA 1
ATOM 1488 C C . ALA A 1 192 ? -24.179 35.855 -3.189 1.00 90.06 192 ALA A C 1
ATOM 1490 O O . ALA A 1 192 ? -25.102 36.564 -3.588 1.00 90.06 192 ALA A O 1
ATOM 1491 N N . ASN A 1 193 ? -23.036 35.722 -3.865 1.00 90.19 193 ASN A N 1
ATOM 1492 C CA . ASN A 1 193 ? -22.741 36.393 -5.130 1.00 90.19 193 ASN A CA 1
ATOM 1493 C C . ASN A 1 193 ? -23.037 35.532 -6.374 1.00 90.19 193 ASN A C 1
ATOM 1495 O O . ASN A 1 193 ? -22.660 35.924 -7.478 1.00 90.19 193 ASN A O 1
ATOM 1499 N N . ASN A 1 194 ? -23.717 34.383 -6.230 1.00 87.81 194 ASN A N 1
ATOM 1500 C CA . ASN A 1 194 ? -23.963 33.417 -7.315 1.00 87.81 194 ASN A CA 1
ATOM 1501 C C . ASN A 1 194 ? -22.681 33.018 -8.064 1.00 87.81 194 ASN A C 1
ATOM 1503 O O . ASN A 1 194 ? -22.673 32.888 -9.291 1.00 87.81 194 ASN A O 1
ATOM 1507 N N . TYR A 1 195 ? -21.586 32.859 -7.327 1.00 86.44 195 TYR A N 1
ATOM 1508 C CA . TYR A 1 195 ? -20.286 32.538 -7.882 1.00 86.44 195 TYR A CA 1
ATOM 1509 C C . TYR A 1 195 ? -19.860 31.130 -7.467 1.00 86.44 195 TYR A C 1
ATOM 1511 O O . TYR A 1 195 ? -19.942 30.758 -6.299 1.00 86.44 195 TYR A O 1
ATOM 1519 N N . TYR A 1 196 ? -19.404 30.338 -8.435 1.00 83.25 196 TYR A N 1
ATOM 1520 C CA . TYR A 1 196 ? -18.951 28.970 -8.196 1.00 83.25 196 TYR A CA 1
ATOM 1521 C C . TYR A 1 196 ? -17.497 28.977 -7.711 1.00 83.25 196 TYR A C 1
ATOM 1523 O O . TYR A 1 196 ? -16.626 29.546 -8.375 1.00 83.25 196 TYR A O 1
ATOM 1531 N N . VAL A 1 197 ? -17.221 28.344 -6.569 1.00 82.31 197 VAL A N 1
ATOM 1532 C CA . VAL A 1 197 ? -15.893 28.359 -5.924 1.00 82.31 197 VAL A CA 1
ATOM 1533 C C . VAL A 1 197 ? -14.826 27.743 -6.835 1.00 82.31 197 VAL A C 1
ATOM 1535 O O . VAL A 1 197 ? -13.719 28.264 -6.957 1.00 82.31 197 VAL A O 1
ATOM 1538 N N . GLU A 1 198 ? -15.171 26.684 -7.562 1.00 75.31 198 GLU A N 1
ATOM 1539 C CA . GLU A 1 198 ? -14.298 26.032 -8.537 1.00 75.31 198 GLU A CA 1
ATOM 1540 C C . GLU A 1 198 ? -13.987 26.913 -9.760 1.00 75.31 198 GLU A C 1
ATOM 1542 O O . GLU A 1 198 ? -12.942 26.746 -10.390 1.00 75.31 198 GLU A O 1
ATOM 1547 N N . ALA A 1 199 ? -14.863 27.870 -10.086 1.00 78.88 199 ALA A N 1
ATOM 1548 C CA . ALA A 1 199 ? -14.654 28.856 -11.149 1.00 78.88 199 ALA A CA 1
ATOM 1549 C C . ALA A 1 199 ? -13.892 30.100 -10.656 1.00 78.88 199 ALA A C 1
ATOM 1551 O O . ALA A 1 199 ? -13.435 30.909 -11.464 1.00 78.88 199 ALA A O 1
ATOM 1552 N N . ALA A 1 200 ? -13.714 30.246 -9.341 1.00 76.75 200 ALA A N 1
ATOM 1553 C CA . ALA A 1 200 ? -12.952 31.325 -8.716 1.00 76.75 200 ALA A CA 1
ATOM 1554 C C . ALA A 1 200 ? -11.437 31.134 -8.757 1.00 76.75 200 ALA A C 1
ATOM 1556 O O . ALA A 1 200 ? -10.703 32.004 -8.298 1.00 76.75 200 ALA A O 1
ATOM 1557 N N . GLY A 1 201 ? -10.957 30.008 -9.288 1.00 70.50 201 GLY A N 1
ATOM 1558 C CA . GLY A 1 201 ? -9.534 29.677 -9.252 1.00 70.50 201 GLY A CA 1
ATOM 1559 C C . GLY A 1 201 ? -9.029 29.382 -7.837 1.00 70.50 201 GLY A C 1
ATOM 1560 O O . GLY A 1 201 ? -7.821 29.365 -7.615 1.00 70.50 201 GLY A O 1
ATOM 1561 N N . VAL A 1 202 ? -9.931 29.139 -6.876 1.00 77.44 202 VAL A N 1
ATOM 1562 C CA . VAL A 1 202 ? -9.552 28.676 -5.541 1.00 77.44 202 VAL A CA 1
ATOM 1563 C C . VAL A 1 202 ? -9.122 27.221 -5.664 1.00 77.44 202 VAL A C 1
ATOM 1565 O O . VAL A 1 202 ? -9.935 26.325 -5.895 1.00 77.44 202 VAL A O 1
ATOM 1568 N N . ASN A 1 203 ? -7.822 26.982 -5.523 1.00 75.75 203 ASN A N 1
ATOM 1569 C CA . ASN A 1 203 ? -7.270 25.638 -5.596 1.00 75.75 203 ASN A CA 1
ATOM 1570 C C . ASN A 1 203 ? -7.836 24.751 -4.483 1.00 75.75 203 ASN A C 1
ATOM 1572 O O . ASN A 1 203 ? -7.774 25.098 -3.308 1.00 75.75 203 ASN A O 1
ATOM 1576 N N . GLY A 1 204 ? -8.374 23.586 -4.845 1.00 69.19 204 GLY A N 1
ATOM 1577 C CA . GLY A 1 204 ? -8.866 22.602 -3.878 1.00 69.19 204 GLY A CA 1
ATOM 1578 C C . GLY A 1 204 ? -7.774 21.681 -3.331 1.00 69.19 204 GLY A C 1
ATOM 1579 O O . GLY A 1 204 ? -7.820 21.321 -2.162 1.00 69.19 204 GLY A O 1
ATOM 1580 N N . ASP A 1 205 ? -6.775 21.349 -4.157 1.00 64.38 205 ASP A N 1
ATOM 1581 C CA . ASP A 1 205 ? -5.896 20.186 -3.937 1.00 64.38 205 ASP A CA 1
ATOM 1582 C C . ASP A 1 205 ? -4.396 20.473 -4.049 1.00 64.38 205 ASP A C 1
ATOM 1584 O O . ASP A 1 205 ? -3.577 19.568 -3.861 1.00 64.38 205 ASP A O 1
ATOM 1588 N N . GLU A 1 206 ? -4.026 21.694 -4.438 1.00 63.91 206 GLU A N 1
ATOM 1589 C CA . GLU A 1 206 ? -2.621 22.058 -4.582 1.00 63.91 206 GLU A CA 1
ATOM 1590 C C . GLU A 1 206 ? -1.978 22.253 -3.209 1.00 63.91 206 GLU A C 1
ATOM 1592 O O . GLU A 1 206 ? -2.565 22.835 -2.296 1.00 63.91 206 GLU A O 1
ATOM 1597 N N . TRP A 1 207 ? -0.744 21.766 -3.075 1.00 52.78 207 TRP A N 1
ATOM 1598 C CA . TRP A 1 207 ? 0.063 21.986 -1.882 1.00 52.78 207 TRP A CA 1
ATOM 1599 C C . TRP A 1 207 ? 0.349 23.479 -1.725 1.00 52.78 207 TRP A C 1
ATOM 1601 O O . TRP A 1 207 ? 1.044 24.073 -2.547 1.00 52.78 207 TRP A O 1
ATOM 1611 N N . GLY A 1 208 ? -0.149 24.078 -0.648 1.00 54.03 208 GLY A N 1
ATOM 1612 C CA . GLY A 1 208 ? 0.078 25.489 -0.372 1.00 54.03 208 GLY A CA 1
ATOM 1613 C C . GLY A 1 208 ? -0.653 25.982 0.876 1.00 54.03 208 GLY A C 1
ATOM 1614 O O . GLY A 1 208 ? -1.514 25.283 1.410 1.00 54.03 208 GLY A O 1
ATOM 1615 N N . PRO A 1 209 ? -0.317 27.192 1.356 1.00 51.81 209 PRO A N 1
ATOM 1616 C CA . PRO A 1 209 ? -0.969 27.807 2.513 1.00 51.81 209 PRO A CA 1
ATOM 1617 C C . PRO A 1 209 ? -2.372 28.361 2.201 1.00 51.81 209 PRO A C 1
ATOM 1619 O O . PRO A 1 209 ? -3.013 28.914 3.087 1.00 51.81 209 PRO A O 1
ATOM 1622 N N . VAL A 1 210 ? -2.843 28.247 0.954 1.00 60.38 210 VAL A N 1
ATOM 1623 C CA . VAL A 1 210 ? -4.096 28.836 0.463 1.00 60.38 210 VAL A CA 1
ATOM 1624 C C . VAL A 1 210 ? -4.885 27.770 -0.297 1.00 60.38 210 VAL A C 1
ATOM 1626 O O . VAL A 1 210 ? -4.291 26.970 -1.017 1.00 60.38 210 VAL A O 1
ATOM 1629 N N . GLY A 1 211 ? -6.214 27.775 -0.167 1.00 73.31 211 GLY A N 1
ATOM 1630 C CA . GLY A 1 211 ? -7.108 26.874 -0.902 1.00 73.31 211 GLY A CA 1
ATOM 1631 C C . GLY A 1 211 ? -7.845 25.864 -0.019 1.00 73.31 211 GLY A C 1
ATOM 1632 O O . GLY A 1 211 ? -7.826 25.954 1.202 1.00 73.31 211 GLY A O 1
ATOM 1633 N N . GLY A 1 212 ? -8.524 24.894 -0.628 1.00 77.81 212 GLY A N 1
ATOM 1634 C CA . GLY A 1 212 ? -9.269 23.853 0.095 1.00 77.81 212 GLY A CA 1
ATOM 1635 C C . GLY A 1 212 ? -8.372 22.899 0.891 1.00 77.81 212 GLY A C 1
ATOM 1636 O O . GLY A 1 212 ? -8.780 22.397 1.935 1.00 77.81 212 GLY A O 1
ATOM 1637 N N . TRP A 1 213 ? -7.126 22.699 0.454 1.00 79.50 213 TRP A N 1
ATOM 1638 C CA . TRP A 1 213 ? -6.213 21.735 1.070 1.00 79.50 213 TRP A CA 1
ATOM 1639 C C . TRP A 1 213 ? -5.819 22.108 2.510 1.00 79.50 213 TRP A C 1
ATOM 1641 O O . TRP A 1 213 ? -5.722 21.233 3.371 1.00 79.50 213 TRP A O 1
ATOM 1651 N N . ILE A 1 214 ? -5.641 23.403 2.810 1.00 83.31 214 ILE A N 1
ATOM 1652 C CA . ILE A 1 214 ? -5.191 23.849 4.142 1.00 83.31 214 ILE A CA 1
ATOM 1653 C C . ILE A 1 214 ? -6.235 23.603 5.233 1.00 83.31 214 ILE A C 1
ATOM 1655 O O . ILE A 1 214 ? -5.869 23.305 6.370 1.00 83.31 214 ILE A O 1
ATOM 1659 N N . ILE A 1 215 ? -7.527 23.699 4.904 1.00 89.19 215 ILE A N 1
ATOM 1660 C CA . ILE A 1 215 ? -8.604 23.452 5.867 1.00 89.19 215 ILE A CA 1
ATOM 1661 C C . ILE A 1 215 ? -8.937 21.961 5.995 1.00 89.19 215 ILE A C 1
ATOM 1663 O O . ILE A 1 215 ? -9.449 21.499 7.016 1.00 89.19 215 ILE A O 1
ATOM 1667 N N . ASP A 1 216 ? -8.580 21.177 4.985 1.00 89.19 216 ASP A N 1
ATOM 1668 C CA . ASP A 1 216 ? -8.886 19.756 4.886 1.00 89.19 216 ASP A CA 1
ATOM 1669 C C . ASP A 1 216 ? -8.334 18.936 6.068 1.00 89.19 216 ASP A C 1
ATOM 1671 O O . ASP A 1 216 ? -8.984 18.003 6.554 1.00 89.19 216 ASP A O 1
ATOM 1675 N N . LYS A 1 217 ? -7.182 19.349 6.620 1.00 89.62 217 LYS A N 1
ATOM 1676 C CA . LYS A 1 217 ? -6.565 18.733 7.808 1.00 89.62 217 LYS A CA 1
ATOM 1677 C C . LYS A 1 217 ? -7.456 18.760 9.059 1.00 89.62 217 LYS A C 1
ATOM 1679 O O . LYS A 1 217 ? -7.318 17.880 9.905 1.00 89.62 217 LYS A O 1
ATOM 1684 N N . TYR A 1 218 ? -8.394 19.706 9.173 1.00 93.31 218 TYR A N 1
ATOM 1685 C CA . TYR A 1 218 ? -9.281 19.834 10.339 1.00 93.31 218 TYR A CA 1
ATOM 1686 C C . TYR A 1 218 ? -10.479 18.880 10.318 1.00 93.31 218 TYR A C 1
ATOM 1688 O O . TYR A 1 218 ? -11.139 18.716 11.341 1.00 93.31 218 TYR A O 1
ATOM 1696 N N . LYS A 1 219 ? -10.764 18.217 9.192 1.00 95.06 219 LYS A N 1
ATOM 1697 C CA . LYS A 1 219 ? -11.973 17.391 9.036 1.00 95.06 219 LYS A CA 1
ATOM 1698 C C . LYS A 1 219 ? -11.857 16.007 9.687 1.00 95.06 219 LYS A C 1
ATOM 1700 O O . LYS A 1 219 ? -12.860 15.481 10.157 1.00 95.06 219 LYS A O 1
ATOM 1705 N N . PHE A 1 220 ? -10.655 15.422 9.746 1.00 95.62 220 PHE A N 1
ATOM 1706 C CA . PHE A 1 220 ? -10.431 14.010 10.111 1.00 95.62 220 PHE A CA 1
ATOM 1707 C C . PHE A 1 220 ? -10.891 13.628 11.526 1.00 95.62 220 PHE A C 1
ATOM 1709 O O . PHE A 1 220 ? -11.550 12.607 11.709 1.00 95.62 220 PHE A O 1
ATOM 1716 N N . ILE A 1 221 ? -10.556 14.428 12.539 1.00 94.38 221 ILE A N 1
ATOM 1717 C CA . ILE A 1 221 ? -10.972 14.164 13.924 1.00 94.38 221 ILE A CA 1
ATOM 1718 C C . ILE A 1 221 ? -12.496 14.289 14.092 1.00 94.38 221 ILE A C 1
ATOM 1720 O O . ILE A 1 221 ? -13.116 13.310 14.523 1.00 94.38 221 ILE A O 1
ATOM 1724 N N . PRO A 1 222 ? -13.137 15.423 13.734 1.00 93.69 222 PRO A N 1
ATOM 1725 C CA . PRO A 1 222 ? -14.571 15.576 13.944 1.00 93.69 222 PRO A CA 1
ATOM 1726 C C . PRO A 1 222 ? -15.402 14.606 13.094 1.00 93.69 222 PRO A C 1
ATOM 1728 O O . PRO A 1 222 ? -16.436 14.148 13.578 1.00 93.69 222 PRO A O 1
ATOM 1731 N N . LEU A 1 223 ? -14.958 14.216 11.886 1.00 96.12 223 LEU A N 1
ATOM 1732 C CA . LEU A 1 223 ? -15.723 13.266 11.061 1.00 96.12 223 LEU A CA 1
ATOM 1733 C C . LEU A 1 223 ? -15.722 11.859 11.658 1.00 96.12 223 LEU A C 1
ATOM 1735 O O . LEU A 1 223 ? -16.755 11.192 11.630 1.00 96.12 223 LEU A O 1
ATOM 1739 N N . ILE A 1 224 ? -14.598 11.407 12.231 1.00 95.94 224 ILE A N 1
ATOM 1740 C CA . ILE A 1 224 ? -14.522 10.079 12.855 1.00 95.94 224 ILE A CA 1
ATOM 1741 C C . ILE A 1 224 ? -15.304 10.061 14.169 1.00 95.94 224 ILE A C 1
ATOM 1743 O O . ILE A 1 224 ? -16.004 9.083 14.436 1.00 95.94 224 ILE A O 1
ATOM 1747 N N . GLN A 1 225 ? -15.248 11.140 14.957 1.00 93.00 225 GLN A N 1
ATOM 1748 C CA . GLN A 1 225 ? -16.087 11.297 16.149 1.00 93.00 225 GLN A CA 1
ATOM 1749 C C . GLN A 1 225 ? -17.574 11.205 15.771 1.00 93.00 225 GLN A C 1
ATOM 1751 O O . GLN A 1 225 ? -18.266 10.286 16.207 1.00 93.00 225 GLN A O 1
ATOM 1756 N N . HIS A 1 226 ? -18.032 12.078 14.868 1.00 94.50 226 HIS A N 1
ATOM 1757 C CA . HIS A 1 226 ? -19.431 12.135 14.443 1.00 94.50 226 HIS A CA 1
ATOM 1758 C C . HIS A 1 226 ? -19.920 10.807 13.845 1.00 94.50 226 HIS A C 1
ATOM 1760 O O . HIS A 1 226 ? -21.048 10.384 14.108 1.00 94.50 226 HIS A O 1
ATOM 1766 N N . ALA A 1 227 ? -19.079 10.127 13.059 1.00 96.31 227 ALA A N 1
ATOM 1767 C CA . ALA A 1 227 ? -19.412 8.843 12.452 1.00 96.31 227 ALA A CA 1
ATOM 1768 C C . ALA A 1 227 ? -19.728 7.758 13.491 1.00 96.31 227 ALA A C 1
ATOM 1770 O O . ALA A 1 227 ? -20.720 7.046 13.341 1.00 96.31 227 ALA A O 1
ATOM 1771 N N . GLY A 1 228 ? -18.927 7.615 14.547 1.00 94.25 228 GLY A N 1
ATOM 1772 C CA . GLY A 1 228 ? -19.206 6.575 15.537 1.00 94.25 228 GLY A CA 1
ATOM 1773 C C . GLY A 1 228 ? -20.314 6.925 16.525 1.00 94.25 228 GLY A C 1
ATOM 1774 O O . GLY A 1 228 ? -21.036 6.022 16.950 1.00 94.25 228 GLY A O 1
ATOM 1775 N N . ASP A 1 229 ? -20.535 8.214 16.796 1.00 92.50 229 ASP A N 1
ATOM 1776 C CA . ASP A 1 229 ? -21.659 8.668 17.625 1.00 92.50 229 ASP A CA 1
ATOM 1777 C C . ASP A 1 229 ? -23.014 8.383 16.951 1.00 92.50 229 ASP A C 1
ATOM 1779 O O . ASP A 1 229 ? -23.978 7.992 17.611 1.00 92.50 229 ASP A O 1
ATOM 1783 N N . ASN A 1 230 ? -23.088 8.529 15.623 1.00 95.31 230 ASN A N 1
ATOM 1784 C CA . ASN A 1 230 ? -24.340 8.415 14.866 1.00 95.31 230 ASN A CA 1
ATOM 1785 C C . ASN A 1 230 ? -24.568 7.034 14.225 1.00 95.31 230 ASN A C 1
ATOM 1787 O O . ASN A 1 230 ? -25.714 6.655 13.980 1.00 95.31 230 ASN A O 1
ATOM 1791 N N . TRP A 1 231 ? -23.512 6.240 14.009 1.00 97.31 231 TRP A N 1
ATOM 1792 C CA . TRP A 1 231 ? -23.608 4.863 13.504 1.00 97.31 231 TRP A CA 1
ATOM 1793 C C . TRP A 1 231 ? -22.982 3.833 14.463 1.00 97.31 231 TRP A C 1
ATOM 1795 O O . TRP A 1 231 ? -22.194 2.986 14.035 1.00 97.31 231 TRP A O 1
ATOM 1805 N N . PRO A 1 232 ? -23.394 3.781 15.746 1.00 94.69 232 PRO A N 1
ATOM 1806 C CA . PRO A 1 232 ? -22.767 2.921 16.761 1.00 94.69 232 PRO A CA 1
ATOM 1807 C C . PRO A 1 232 ? -22.934 1.414 16.487 1.00 94.69 232 PRO A C 1
ATOM 1809 O O . PRO A 1 232 ? -22.302 0.565 17.119 1.00 94.69 232 PRO A O 1
ATOM 1812 N N . LYS A 1 233 ? -23.817 1.050 15.548 1.00 95.50 233 LYS A N 1
ATOM 1813 C CA . LYS A 1 233 ? -24.041 -0.332 15.103 1.00 95.50 233 LYS A CA 1
ATOM 1814 C C . LYS A 1 233 ? -23.149 -0.754 13.933 1.00 95.50 233 LYS A C 1
ATOM 1816 O O . LYS A 1 233 ? -23.173 -1.942 13.608 1.00 95.50 233 LYS A O 1
ATOM 1821 N N . ALA A 1 234 ? -22.354 0.136 13.341 1.00 97.94 234 ALA A N 1
ATOM 1822 C CA . ALA A 1 234 ? -21.381 -0.228 12.314 1.00 97.94 234 ALA A CA 1
ATOM 1823 C C . ALA A 1 234 ? -20.234 -1.036 12.942 1.00 97.94 234 ALA A C 1
ATOM 1825 O O . ALA A 1 234 ? -19.692 -0.682 13.985 1.00 97.94 234 ALA A O 1
ATOM 1826 N N . LYS A 1 235 ? -19.900 -2.200 12.385 1.00 98.25 235 LYS A N 1
ATOM 1827 C CA . LYS A 1 235 ? -18.727 -3.004 12.777 1.00 98.25 235 LYS A CA 1
ATOM 1828 C C . LYS A 1 235 ? -17.431 -2.342 12.298 1.00 98.25 235 LYS A C 1
ATOM 1830 O O . LYS A 1 235 ? -16.433 -2.388 13.012 1.00 98.25 235 LYS A O 1
ATOM 1835 N N . TRP A 1 236 ? -17.473 -1.708 11.126 1.00 98.62 236 TRP A N 1
ATOM 1836 C CA . TRP A 1 236 ? -16.344 -1.003 10.521 1.00 98.62 236 TRP A CA 1
ATOM 1837 C C . TRP A 1 236 ? -16.752 0.375 10.005 1.00 98.62 236 TRP A C 1
ATOM 1839 O O . TRP A 1 236 ? -17.799 0.519 9.376 1.00 98.62 236 TRP A O 1
ATOM 1849 N N . TYR A 1 237 ? -15.879 1.353 10.225 1.00 98.62 237 TYR A N 1
ATOM 1850 C CA . TYR A 1 237 ? -15.913 2.681 9.625 1.00 98.62 237 TYR A CA 1
ATOM 1851 C C . TYR A 1 237 ? -14.878 2.707 8.498 1.00 98.62 237 TYR A C 1
ATOM 1853 O O . TYR A 1 237 ? -13.673 2.695 8.757 1.00 98.62 237 TYR A O 1
ATOM 1861 N N . ILE A 1 238 ? -15.345 2.662 7.253 1.00 98.56 238 ILE A N 1
ATOM 1862 C CA . ILE A 1 238 ? -14.507 2.629 6.051 1.00 98.56 238 ILE A CA 1
ATOM 1863 C C . ILE A 1 238 ? -14.451 4.042 5.490 1.00 98.56 238 ILE A C 1
ATOM 1865 O O . ILE A 1 238 ? -15.484 4.613 5.163 1.00 98.56 238 ILE A O 1
ATOM 1869 N N . TYR A 1 239 ? -13.257 4.601 5.374 1.00 98.56 239 TYR A N 1
ATOM 1870 C CA . TYR A 1 239 ? -13.026 5.968 4.932 1.00 98.56 239 TYR A CA 1
ATOM 1871 C C . TYR A 1 239 ? -12.463 6.014 3.509 1.00 98.56 239 TYR A C 1
ATOM 1873 O O . TYR A 1 239 ? -11.579 5.224 3.166 1.00 98.56 239 TYR A O 1
ATOM 1881 N N . MET A 1 240 ? -12.931 6.977 2.713 1.00 96.94 240 MET A N 1
ATOM 1882 C CA . MET A 1 240 ? -12.351 7.366 1.425 1.00 96.94 240 MET A CA 1
ATOM 1883 C C . MET A 1 240 ? -12.489 8.871 1.149 1.00 96.94 240 MET A C 1
ATOM 1885 O O . MET A 1 240 ? -13.339 9.550 1.729 1.00 96.94 240 MET A O 1
ATOM 1889 N N . GLU A 1 241 ? -11.673 9.374 0.224 1.00 95.00 241 GLU A N 1
ATOM 1890 C CA . GLU A 1 241 ? -11.754 10.740 -0.312 1.00 95.00 241 GLU A CA 1
ATOM 1891 C C . GLU A 1 241 ? -12.449 10.765 -1.684 1.00 95.00 241 GLU A C 1
ATOM 1893 O O . GLU A 1 241 ? -12.662 9.722 -2.306 1.00 95.00 241 GLU A O 1
ATOM 1898 N N . ASP A 1 242 ? -12.820 11.961 -2.145 1.00 94.75 242 ASP A N 1
ATOM 1899 C CA . ASP A 1 242 ? -13.528 12.197 -3.413 1.00 94.75 242 ASP A CA 1
ATOM 1900 C C . ASP A 1 242 ? -12.663 12.043 -4.682 1.00 94.75 242 ASP A C 1
ATOM 1902 O O . ASP A 1 242 ? -13.165 12.153 -5.799 1.00 94.75 242 ASP A O 1
ATOM 1906 N N . ASP A 1 243 ? -11.369 11.768 -4.524 1.00 94.50 243 ASP A N 1
ATOM 1907 C CA . ASP A 1 243 ? -10.430 11.390 -5.582 1.00 94.50 243 ASP A CA 1
ATOM 1908 C C . ASP A 1 243 ? -9.853 9.980 -5.356 1.00 94.50 243 ASP A C 1
ATOM 1910 O O . ASP A 1 243 ? -8.756 9.654 -5.821 1.00 94.50 243 ASP A O 1
ATOM 1914 N N . ALA A 1 244 ? -10.612 9.116 -4.675 1.00 96.62 244 ALA A N 1
ATOM 1915 C CA . ALA A 1 244 ? -10.287 7.713 -4.443 1.00 96.62 244 ALA A CA 1
ATOM 1916 C C . ALA A 1 244 ? -11.393 6.783 -4.966 1.00 96.62 244 ALA A C 1
ATOM 1918 O O . ALA A 1 244 ? -12.566 7.139 -5.028 1.00 96.62 244 ALA A O 1
ATOM 1919 N N . TYR A 1 245 ? -11.048 5.540 -5.302 1.00 98.00 245 TYR A N 1
ATOM 1920 C CA . TYR A 1 245 ? -12.041 4.486 -5.532 1.00 98.00 245 TYR A CA 1
ATOM 1921 C C . TYR A 1 245 ? -11.694 3.265 -4.695 1.00 98.00 245 TYR A C 1
ATOM 1923 O O . TYR A 1 245 ? -10.622 2.686 -4.863 1.00 98.00 245 TYR A O 1
ATOM 1931 N N . LEU A 1 246 ? -12.605 2.863 -3.810 1.00 97.25 246 LEU A N 1
ATOM 1932 C CA . LEU A 1 246 ? -12.501 1.609 -3.068 1.00 97.25 246 LEU A CA 1
ATOM 1933 C C . LEU A 1 246 ? -13.201 0.505 -3.846 1.00 97.25 246 LEU A C 1
ATOM 1935 O O . LEU A 1 246 ? -14.343 0.712 -4.230 1.00 97.25 246 LEU A O 1
ATOM 1939 N N . PHE A 1 247 ? -12.600 -0.672 -3.995 1.00 96.38 247 PHE A N 1
ATOM 1940 C CA . PHE A 1 247 ? -13.296 -1.886 -4.428 1.00 96.38 247 PHE A CA 1
ATOM 1941 C C . PHE A 1 247 ? -13.999 -2.508 -3.215 1.00 96.38 247 PHE A C 1
ATOM 1943 O O . PHE A 1 247 ? -13.446 -3.379 -2.544 1.00 96.38 247 PHE A O 1
ATOM 1950 N N . LEU A 1 248 ? -15.201 -2.026 -2.883 1.00 94.62 248 LEU A N 1
ATOM 1951 C CA . LEU A 1 248 ? -15.903 -2.333 -1.628 1.00 94.62 248 LEU A CA 1
ATOM 1952 C C . LEU A 1 248 ? -16.053 -3.842 -1.375 1.00 94.62 248 LEU A C 1
ATOM 1954 O O . LEU A 1 248 ? -15.733 -4.269 -0.268 1.00 94.62 248 LEU A O 1
ATOM 1958 N N . PRO A 1 249 ? -16.425 -4.677 -2.363 1.00 92.00 249 PRO A N 1
ATOM 1959 C CA . PRO A 1 249 ? -16.357 -6.130 -2.221 1.00 92.00 249 PRO A CA 1
ATOM 1960 C C . PRO A 1 249 ? -15.012 -6.679 -1.716 1.00 92.00 249 PRO A C 1
ATOM 1962 O O . PRO A 1 249 ? -14.973 -7.501 -0.798 1.00 92.00 249 PRO A O 1
ATOM 1965 N N . ALA A 1 250 ? -13.899 -6.197 -2.278 1.00 92.69 250 ALA A N 1
ATOM 1966 C CA . ALA A 1 250 ? -12.556 -6.600 -1.874 1.00 92.69 250 ALA A CA 1
ATOM 1967 C C . ALA A 1 250 ? -12.234 -6.113 -0.455 1.00 92.69 250 ALA A C 1
ATOM 1969 O O . ALA A 1 250 ? -11.707 -6.882 0.350 1.00 92.69 250 ALA A O 1
ATOM 1970 N N . VAL A 1 251 ? -12.610 -4.869 -0.126 1.00 95.38 251 VAL A N 1
ATOM 1971 C CA . VAL A 1 251 ? -12.457 -4.293 1.220 1.00 95.38 251 VAL A CA 1
ATOM 1972 C C . VAL A 1 251 ? -13.217 -5.127 2.251 1.00 95.38 251 VAL A C 1
ATOM 1974 O O . VAL A 1 251 ? -12.635 -5.518 3.257 1.00 95.38 251 VAL A O 1
ATOM 1977 N N . LEU A 1 252 ? -14.481 -5.476 1.996 1.00 93.94 252 LEU A N 1
ATOM 1978 C CA . LEU A 1 252 ? -15.278 -6.312 2.900 1.00 93.94 252 LEU A CA 1
ATOM 1979 C C . LEU A 1 252 ? -14.649 -7.696 3.097 1.00 93.94 252 LEU A C 1
ATOM 1981 O O . LEU A 1 252 ? -14.508 -8.151 4.232 1.00 93.94 252 LEU A O 1
ATOM 1985 N N . GLY A 1 253 ? -14.220 -8.347 2.011 1.00 89.81 253 GLY A N 1
ATOM 1986 C CA . GLY A 1 253 ? -13.549 -9.648 2.076 1.00 89.81 253 GLY A CA 1
ATOM 1987 C C . GLY A 1 253 ? -12.226 -9.613 2.848 1.00 89.81 253 GLY A C 1
ATOM 1988 O O . GLY A 1 253 ? -11.876 -10.591 3.512 1.00 89.81 253 GLY A O 1
ATOM 1989 N N . TYR A 1 254 ? -11.510 -8.490 2.792 1.00 91.31 254 TYR A N 1
ATOM 1990 C CA . TYR A 1 254 ? -10.292 -8.256 3.560 1.00 91.31 254 TYR A CA 1
ATOM 1991 C C . TYR A 1 254 ? -10.590 -8.002 5.049 1.00 91.31 254 TYR A C 1
ATOM 1993 O O . TYR A 1 254 ? -10.028 -8.683 5.905 1.00 91.31 254 TYR A O 1
ATOM 2001 N N . LEU A 1 255 ? -11.529 -7.106 5.369 1.00 94.12 255 LEU A N 1
ATOM 2002 C CA . LEU A 1 255 ? -11.902 -6.767 6.750 1.00 94.12 255 LEU A CA 1
ATOM 2003 C C . LEU A 1 255 ? -12.564 -7.926 7.503 1.00 94.12 255 LEU A C 1
ATOM 2005 O O . LEU A 1 255 ? -12.419 -8.029 8.718 1.00 94.12 255 LEU A O 1
ATOM 2009 N N . ALA A 1 256 ? -13.239 -8.837 6.797 1.00 92.12 256 ALA A N 1
ATOM 2010 C CA . ALA A 1 256 ? -13.833 -10.039 7.384 1.00 92.12 256 ALA A CA 1
ATOM 2011 C C . ALA A 1 256 ? -12.807 -10.982 8.048 1.00 92.12 256 ALA A C 1
ATOM 2013 O O . ALA A 1 256 ? -13.198 -11.871 8.803 1.00 92.12 256 ALA A O 1
ATOM 2014 N N . LYS A 1 257 ? -11.504 -10.799 7.787 1.00 89.00 257 LYS A N 1
ATOM 2015 C CA . LYS A 1 257 ? -10.417 -11.562 8.423 1.00 89.00 257 LYS A CA 1
ATOM 2016 C C . LYS A 1 257 ? -10.095 -11.094 9.847 1.00 89.00 257 LYS A C 1
ATOM 2018 O O . LYS A 1 257 ? -9.410 -11.810 10.569 1.00 89.00 257 LYS A O 1
ATOM 2023 N N . PHE A 1 258 ? -10.571 -9.916 10.244 1.00 91.25 258 PHE A N 1
ATOM 2024 C CA . PHE A 1 258 ? -10.233 -9.272 11.511 1.00 91.25 258 PHE A CA 1
ATOM 2025 C C . PHE A 1 258 ? -11.437 -9.251 12.463 1.00 91.25 258 PHE A C 1
ATOM 2027 O O . PHE A 1 258 ? -12.587 -9.095 12.042 1.00 91.25 258 PHE A O 1
ATOM 2034 N N . ASP A 1 259 ? -11.183 -9.367 13.770 1.00 94.00 259 ASP A N 1
ATOM 2035 C CA . ASP A 1 259 ? -12.227 -9.193 14.784 1.00 94.00 259 ASP A CA 1
ATOM 2036 C C . ASP A 1 259 ? -12.496 -7.699 14.991 1.00 94.00 259 ASP A C 1
ATOM 2038 O O . ASP A 1 259 ? -11.750 -6.998 15.664 1.00 94.00 259 ASP A O 1
ATOM 2042 N N . TRP A 1 260 ? -13.609 -7.211 14.447 1.00 96.81 260 TRP A N 1
ATOM 2043 C CA . TRP A 1 260 ? -14.031 -5.809 14.533 1.00 96.81 260 TRP A CA 1
ATOM 2044 C C . TRP A 1 260 ? -14.194 -5.269 15.968 1.00 96.81 260 TRP A C 1
ATOM 2046 O O . TRP A 1 260 ? -14.306 -4.056 16.160 1.00 96.81 260 TRP A O 1
ATOM 2056 N N . LYS A 1 261 ? -14.238 -6.142 16.982 1.00 96.56 261 LYS A N 1
ATOM 2057 C CA . LYS A 1 261 ? -14.258 -5.751 18.401 1.00 96.56 261 LYS A CA 1
ATOM 2058 C C . LYS A 1 261 ? -12.875 -5.393 18.944 1.00 96.56 261 LYS A C 1
ATOM 2060 O O . LYS A 1 261 ? -12.791 -4.794 20.013 1.00 96.56 261 LYS A O 1
ATOM 2065 N N . GLN A 1 262 ? -11.807 -5.775 18.251 1.00 96.12 262 GLN A N 1
ATOM 2066 C CA . GLN A 1 262 ? -10.433 -5.415 18.591 1.00 96.12 262 GLN A CA 1
ATOM 2067 C C . GLN A 1 262 ? -10.058 -4.071 17.954 1.00 96.12 262 GLN A C 1
ATOM 2069 O O . GLN A 1 262 ? -10.669 -3.682 16.959 1.00 96.12 262 GLN A O 1
ATOM 2074 N N . PRO A 1 263 ? -9.063 -3.346 18.498 1.00 96.00 263 PRO A N 1
ATOM 2075 C CA . PRO A 1 263 ? -8.690 -2.011 18.039 1.00 96.00 263 PRO A CA 1
ATOM 2076 C C . PRO A 1 263 ? -7.835 -2.021 16.764 1.00 96.00 263 PRO A C 1
ATOM 2078 O O . PRO A 1 263 ? -6.644 -1.718 16.790 1.00 96.00 263 PRO A O 1
ATOM 2081 N N . HIS A 1 264 ? -8.454 -2.344 15.632 1.00 96.44 264 HIS A N 1
ATOM 2082 C CA . HIS A 1 264 ? -7.818 -2.299 14.315 1.00 96.44 264 HIS A CA 1
ATOM 2083 C C . HIS A 1 264 ? -7.910 -0.914 13.667 1.00 96.44 264 HIS A C 1
ATOM 2085 O O . HIS A 1 264 ? -9.008 -0.349 13.578 1.00 96.44 264 HIS A O 1
ATOM 2091 N N . TYR A 1 265 ? -6.770 -0.443 13.154 1.00 97.38 265 TYR A N 1
ATOM 2092 C CA . TYR A 1 265 ? -6.623 0.708 12.261 1.00 97.38 265 TYR A CA 1
ATOM 2093 C C . TYR A 1 265 ? -5.759 0.299 11.057 1.00 97.38 265 TYR A C 1
ATOM 2095 O O . TYR A 1 265 ? -4.560 0.043 11.202 1.00 97.38 265 TYR A O 1
ATOM 2103 N N . LEU A 1 266 ? -6.394 0.177 9.888 1.00 95.88 266 LEU A N 1
ATOM 2104 C CA . LEU A 1 266 ? -5.843 -0.480 8.696 1.00 95.88 266 LEU A CA 1
ATOM 2105 C C . LEU A 1 266 ? -5.894 0.460 7.489 1.00 95.88 266 LEU A C 1
ATOM 2107 O O . LEU A 1 266 ? -6.926 1.077 7.246 1.00 95.88 266 LEU A O 1
ATOM 2111 N N . GLY A 1 267 ? -4.826 0.536 6.701 1.00 94.00 267 GLY A N 1
ATOM 2112 C CA . GLY A 1 267 ? -4.776 1.344 5.479 1.00 94.00 267 GLY A CA 1
ATOM 2113 C C . GLY A 1 267 ? -3.364 1.417 4.907 1.00 94.00 267 GLY A C 1
ATOM 2114 O O . GLY A 1 267 ? -2.450 0.822 5.465 1.00 94.00 267 GLY A O 1
ATOM 2115 N N . SER A 1 268 ? -3.167 2.147 3.808 1.00 91.25 268 SER A N 1
ATOM 2116 C CA . SER A 1 268 ? -1.842 2.264 3.179 1.00 91.25 268 SER A CA 1
ATOM 2117 C C . SER A 1 268 ? -0.827 2.894 4.130 1.00 91.25 268 SER A C 1
ATOM 2119 O O . SER A 1 268 ? -1.112 3.931 4.723 1.00 91.25 268 SER A O 1
ATOM 2121 N N . TYR A 1 269 ? 0.375 2.326 4.214 1.00 86.12 269 TYR A N 1
ATOM 2122 C CA . TYR A 1 269 ? 1.461 2.885 5.017 1.00 86.12 269 TYR A CA 1
ATOM 2123 C C . TYR A 1 269 ? 1.827 4.308 4.569 1.00 86.12 269 TYR A C 1
ATOM 2125 O O . TYR A 1 269 ? 2.078 4.555 3.388 1.00 86.12 269 TYR A O 1
ATOM 2133 N N . ALA A 1 270 ? 1.915 5.220 5.533 1.00 80.44 270 ALA A N 1
ATOM 2134 C CA . ALA A 1 270 ? 2.551 6.523 5.413 1.00 80.44 270 ALA A CA 1
ATOM 2135 C C . ALA A 1 270 ? 3.246 6.879 6.735 1.00 80.44 270 ALA A C 1
ATOM 2137 O O . ALA A 1 270 ? 2.860 6.401 7.805 1.00 80.44 270 ALA A O 1
ATOM 2138 N N . ALA A 1 271 ? 4.286 7.712 6.670 1.00 80.19 271 ALA A N 1
ATOM 2139 C CA . ALA A 1 271 ? 5.012 8.153 7.854 1.00 80.19 271 ALA A CA 1
ATOM 2140 C C . ALA A 1 271 ? 5.442 9.617 7.738 1.00 80.19 271 ALA A C 1
ATOM 2142 O O . ALA A 1 271 ? 5.941 10.047 6.698 1.00 80.19 271 ALA A O 1
ATOM 2143 N N . LYS A 1 272 ? 5.248 10.382 8.817 1.00 72.44 272 LYS A N 1
ATOM 2144 C CA . LYS A 1 272 ? 5.657 11.788 8.931 1.00 72.44 272 LYS A CA 1
ATOM 2145 C C . LYS A 1 272 ? 5.790 12.180 10.401 1.00 72.44 272 LYS A C 1
ATOM 2147 O O . LYS A 1 272 ? 4.942 11.804 11.207 1.00 72.44 272 LYS A O 1
ATOM 2152 N N . SER A 1 273 ? 6.843 12.928 10.737 1.00 68.62 273 SER A N 1
ATOM 2153 C CA . SER A 1 273 ? 7.121 13.411 12.103 1.00 68.62 273 SER A CA 1
ATOM 2154 C C . SER A 1 273 ? 7.011 12.307 13.172 1.00 68.62 273 SER A C 1
ATOM 2156 O O . SER A 1 273 ? 6.289 12.462 14.153 1.00 68.62 273 SER A O 1
ATOM 2158 N N . ASP A 1 274 ? 7.659 11.160 12.935 1.00 71.00 274 ASP A N 1
ATOM 2159 C CA . ASP A 1 274 ? 7.662 9.964 13.806 1.00 71.00 274 ASP A CA 1
ATOM 2160 C C . ASP A 1 274 ? 6.290 9.304 14.065 1.00 71.00 274 ASP A C 1
ATOM 2162 O O . ASP A 1 274 ? 6.138 8.424 14.927 1.00 71.00 274 ASP A O 1
ATOM 2166 N N . VAL A 1 275 ? 5.271 9.685 13.292 1.00 76.00 275 VAL A N 1
ATOM 2167 C CA . VAL A 1 275 ? 3.949 9.056 13.287 1.00 76.00 275 VAL A CA 1
ATOM 2168 C C . VAL A 1 275 ? 3.815 8.203 12.033 1.00 76.00 275 VAL A C 1
ATOM 2170 O O . VAL A 1 275 ? 3.973 8.701 10.921 1.00 76.00 275 VAL A O 1
ATOM 2173 N N . ILE A 1 276 ? 3.494 6.922 12.224 1.00 85.31 276 ILE A N 1
ATOM 2174 C CA . ILE A 1 276 ? 3.050 6.019 11.159 1.00 85.31 276 ILE A CA 1
ATOM 2175 C C . ILE A 1 276 ? 1.522 6.061 11.129 1.00 85.31 276 ILE A C 1
ATOM 2177 O O . ILE A 1 276 ? 0.880 5.958 12.179 1.00 85.31 276 ILE A O 1
ATOM 2181 N N . PHE A 1 277 ? 0.946 6.225 9.945 1.00 88.75 277 PHE A N 1
ATOM 2182 C CA . PHE A 1 277 ? -0.485 6.423 9.757 1.00 88.75 277 PHE A CA 1
ATOM 2183 C C . PHE A 1 277 ? -0.993 5.767 8.475 1.00 88.75 277 PHE A C 1
ATOM 2185 O O . PHE A 1 277 ? -0.217 5.448 7.574 1.00 88.75 277 PHE A O 1
ATOM 2192 N N . ALA A 1 278 ? -2.312 5.574 8.406 1.00 93.25 278 ALA A N 1
ATOM 2193 C CA . ALA A 1 278 ? -2.973 5.194 7.172 1.00 93.25 278 ALA A CA 1
ATOM 2194 C C . ALA A 1 278 ? -3.097 6.425 6.266 1.00 93.25 278 ALA A C 1
ATOM 2196 O O . ALA A 1 278 ? -3.687 7.423 6.675 1.00 93.25 278 ALA A O 1
ATOM 2197 N N . HIS A 1 279 ? -2.558 6.354 5.051 1.00 91.69 279 HIS A N 1
ATOM 2198 C CA . HIS A 1 279 ? -2.648 7.430 4.065 1.00 91.69 279 HIS A CA 1
ATOM 2199 C C . HIS A 1 279 ? -4.119 7.740 3.743 1.00 91.69 279 HIS A C 1
ATOM 2201 O O . HIS A 1 279 ? -4.803 6.904 3.145 1.00 91.69 279 HIS 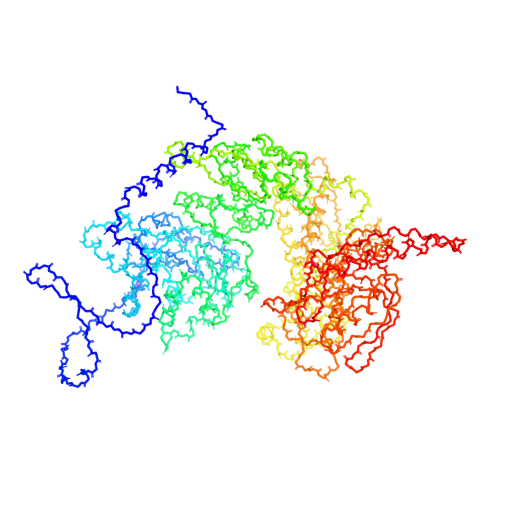A O 1
ATOM 2207 N N . GLY A 1 280 ? -4.593 8.947 4.074 1.00 88.44 280 GLY A N 1
ATOM 2208 C CA . GLY A 1 280 ? -6.008 9.327 3.960 1.00 88.44 280 GLY A CA 1
ATOM 2209 C C . GLY A 1 280 ? -6.574 9.102 2.558 1.00 88.44 280 GLY A C 1
ATOM 2210 O O . GLY A 1 280 ? -7.555 8.379 2.396 1.00 88.44 280 GLY A O 1
ATOM 2211 N N . GLY A 1 281 ? -5.886 9.604 1.534 1.00 89.81 281 GLY A N 1
ATOM 2212 C CA . GLY A 1 281 ? -6.333 9.473 0.147 1.00 89.81 281 GLY A CA 1
ATOM 2213 C C . GLY A 1 281 ? -6.425 8.034 -0.371 1.00 89.81 281 GLY A C 1
ATOM 2214 O O . GLY A 1 281 ? -7.269 7.735 -1.205 1.00 89.81 281 GLY A O 1
ATOM 2215 N N . ALA A 1 282 ? -5.643 7.091 0.171 1.00 92.94 282 ALA A N 1
ATOM 2216 C CA . ALA A 1 282 ? -5.743 5.687 -0.233 1.00 92.94 282 ALA A CA 1
ATOM 2217 C C . ALA A 1 282 ? -7.023 5.036 0.315 1.00 92.94 282 ALA A C 1
ATOM 2219 O O . ALA A 1 282 ? -7.427 3.975 -0.156 1.00 92.94 282 ALA A O 1
ATOM 2220 N N . GLY A 1 283 ? -7.648 5.657 1.315 1.00 96.19 283 GLY A N 1
ATOM 2221 C CA . GLY A 1 283 ? -8.672 5.067 2.153 1.00 96.19 283 GLY A CA 1
ATOM 2222 C C . GLY A 1 283 ? -8.089 4.245 3.302 1.00 96.19 283 GLY A C 1
ATOM 2223 O O . GLY A 1 283 ? -6.941 3.789 3.278 1.00 96.19 283 GLY A O 1
ATOM 2224 N N . PHE A 1 284 ? -8.908 4.064 4.334 1.00 97.69 284 PHE A N 1
ATOM 2225 C CA . PHE A 1 284 ? -8.567 3.272 5.513 1.00 97.69 284 PHE A CA 1
ATOM 2226 C C . PHE A 1 284 ? -9.821 2.685 6.160 1.00 97.69 284 PHE A C 1
ATOM 2228 O O . PHE A 1 284 ? -10.947 3.063 5.839 1.00 97.69 284 PHE A O 1
ATOM 2235 N N . ALA A 1 285 ? -9.633 1.764 7.099 1.00 98.12 285 ALA A N 1
ATOM 2236 C CA . ALA A 1 285 ? -10.699 1.199 7.908 1.00 98.12 285 ALA A CA 1
ATOM 2237 C C . ALA A 1 285 ? -10.361 1.292 9.399 1.00 98.12 285 ALA A C 1
ATOM 2239 O O . ALA A 1 285 ? -9.273 0.905 9.839 1.00 98.12 285 ALA A O 1
ATOM 2240 N N . LEU A 1 286 ? -11.326 1.773 10.179 1.00 98.38 286 LEU A N 1
ATOM 2241 C CA . LEU A 1 286 ? -11.303 1.764 11.637 1.00 98.38 286 LEU A CA 1
ATOM 2242 C C . LEU A 1 286 ? -12.386 0.805 12.138 1.00 98.38 286 LEU A C 1
ATOM 2244 O O . LEU A 1 286 ? -13.558 0.905 11.780 1.00 98.38 286 LEU A O 1
ATOM 2248 N N . SER A 1 287 ? -11.986 -0.147 12.964 1.00 98.19 287 SER A N 1
ATOM 2249 C CA . SER A 1 287 ? -12.907 -1.076 13.631 1.00 98.19 287 SER A CA 1
ATOM 2250 C C . SER A 1 287 ? -13.754 -0.378 14.699 1.00 98.19 287 SER A C 1
ATOM 2252 O O . SER A 1 287 ? -13.327 0.626 15.279 1.00 98.19 287 SER A O 1
ATOM 2254 N N . ARG A 1 288 ? -14.922 -0.940 15.043 1.00 97.81 288 ARG A N 1
ATOM 2255 C CA . ARG A 1 288 ? -15.701 -0.443 16.191 1.00 97.81 288 ARG A CA 1
ATOM 2256 C C . ARG A 1 288 ? -14.896 -0.482 17.481 1.00 97.81 288 ARG A C 1
ATOM 2258 O O . ARG A 1 288 ? -14.910 0.501 18.208 1.00 97.81 288 ARG A O 1
ATOM 2265 N N . GLY A 1 289 ? -14.166 -1.569 17.736 1.00 96.94 289 GLY A N 1
ATOM 2266 C CA . GLY A 1 289 ? -13.297 -1.673 18.908 1.00 96.94 289 GLY A CA 1
ATOM 2267 C C . GLY A 1 289 ? -12.259 -0.552 18.965 1.00 96.94 289 GLY A C 1
ATOM 2268 O O . GLY A 1 289 ? -12.022 0.021 20.026 1.00 96.94 289 GLY A O 1
ATOM 2269 N N . GLY A 1 290 ? -11.688 -0.180 17.814 1.00 96.06 290 GLY A N 1
ATOM 2270 C CA . GLY A 1 290 ? -10.754 0.942 17.708 1.00 96.06 290 GLY A CA 1
ATOM 2271 C C . GLY A 1 290 ? -11.420 2.276 18.027 1.00 96.06 290 GLY A C 1
ATOM 2272 O O . GLY A 1 290 ? -10.888 3.066 18.808 1.00 96.06 290 GLY A O 1
ATOM 2273 N N . TRP A 1 291 ? -12.612 2.509 17.482 1.00 96.44 291 TRP A N 1
ATOM 2274 C CA . TRP A 1 291 ? -13.377 3.721 17.765 1.00 96.44 291 TRP A CA 1
ATOM 2275 C C . TRP A 1 291 ? -13.804 3.813 19.240 1.00 96.44 291 TRP A C 1
ATOM 2277 O O . TRP A 1 291 ? -13.550 4.823 19.891 1.00 96.44 291 TRP A O 1
ATOM 2287 N N . GLU A 1 292 ? -14.365 2.744 19.812 1.00 94.81 292 GLU A N 1
ATOM 2288 C CA . GLU A 1 292 ? -14.785 2.679 21.221 1.00 94.81 292 GLU A CA 1
ATOM 2289 C C . GLU A 1 292 ? -13.607 2.883 22.180 1.00 94.81 292 GLU A C 1
ATOM 2291 O O . GLU A 1 292 ? -13.742 3.542 23.210 1.00 94.81 292 GLU A O 1
ATOM 2296 N N . GLN A 1 293 ? -12.433 2.341 21.847 1.00 92.69 293 GLN A N 1
ATOM 2297 C CA . GLN A 1 293 ? -11.230 2.500 22.657 1.00 92.69 293 GLN A CA 1
ATOM 2298 C C . GLN A 1 293 ? -10.689 3.939 22.655 1.00 92.69 293 GLN A C 1
ATOM 2300 O O . GLN A 1 293 ? -10.068 4.341 23.645 1.00 92.69 293 GLN A O 1
ATOM 2305 N N . SER A 1 294 ? -10.917 4.683 21.572 1.00 91.75 294 SER A N 1
ATOM 2306 C CA . SER A 1 294 ? -10.452 6.056 21.374 1.00 91.75 294 SER A CA 1
ATOM 2307 C C . SER A 1 294 ? -11.567 7.073 21.631 1.00 91.75 294 SER A C 1
ATOM 2309 O O . SER A 1 294 ? -11.751 7.501 22.771 1.00 91.75 294 SER A O 1
ATOM 2311 N N . PHE A 1 295 ? -12.332 7.417 20.598 1.00 88.25 295 PHE A N 1
ATOM 2312 C CA . PHE A 1 295 ? -13.419 8.401 20.613 1.00 88.25 295 PHE A CA 1
ATOM 2313 C C . PHE A 1 295 ? -14.543 8.035 21.604 1.00 88.25 295 PHE A C 1
ATOM 2315 O O . PHE A 1 295 ? -15.037 8.893 22.338 1.00 88.25 295 PHE A O 1
ATOM 2322 N N . GLY A 1 296 ? -14.889 6.748 21.725 1.00 80.50 296 GLY A N 1
ATOM 2323 C CA . GLY A 1 296 ? -16.003 6.290 22.568 1.00 80.50 296 GLY A CA 1
ATOM 2324 C C . GLY A 1 296 ? -15.813 6.458 24.084 1.00 80.50 296 GLY A C 1
ATOM 2325 O O . GLY A 1 296 ? -16.792 6.418 24.826 1.00 80.50 296 GLY A O 1
ATOM 2326 N N . LYS A 1 297 ? -14.582 6.672 24.576 1.00 67.75 297 LYS A N 1
ATOM 2327 C CA . LYS A 1 297 ? -14.309 6.876 26.017 1.00 67.75 297 LYS A CA 1
ATOM 2328 C C . LYS A 1 297 ? -14.422 8.326 26.480 1.00 67.75 297 LYS A C 1
ATOM 2330 O O . LYS A 1 297 ? -14.616 8.550 27.672 1.00 67.75 297 LYS A O 1
ATOM 2335 N N . GLN A 1 298 ? -14.275 9.297 25.581 1.00 60.25 298 GLN A N 1
ATOM 2336 C CA . GLN A 1 298 ? -14.332 10.722 25.930 1.00 60.25 298 GLN A CA 1
ATOM 2337 C C . GLN A 1 298 ? -15.688 11.379 25.613 1.00 60.25 298 GLN A C 1
ATOM 2339 O O . GLN A 1 298 ? -16.005 12.415 26.198 1.00 60.25 298 GLN A O 1
ATOM 2344 N N . GLY A 1 299 ? -16.519 10.747 24.775 1.00 47.31 299 GLY A N 1
ATOM 2345 C CA . GLY A 1 299 ? -17.714 11.349 24.168 1.00 47.31 299 GLY A CA 1
ATOM 2346 C C . GLY A 1 299 ? -18.853 11.813 25.089 1.00 47.31 299 GLY A C 1
ATOM 2347 O O . GLY A 1 299 ? -19.728 12.522 24.613 1.00 47.31 299 GLY A O 1
ATOM 2348 N N . ASN A 1 300 ? -18.859 11.500 26.392 1.00 47.38 300 ASN A N 1
ATOM 2349 C CA . ASN A 1 300 ? -20.023 11.784 27.254 1.00 47.38 300 ASN A CA 1
ATOM 2350 C C . ASN A 1 300 ? -19.751 12.711 28.456 1.00 47.38 300 ASN A C 1
ATOM 2352 O O . ASN A 1 300 ? -20.613 12.816 29.328 1.00 47.38 300 ASN A O 1
ATOM 2356 N N . GLY A 1 301 ? -18.597 13.391 28.546 1.00 42.22 301 GLY A N 1
ATOM 2357 C CA . GLY A 1 301 ? -18.391 14.298 29.690 1.00 42.22 301 GLY A CA 1
ATOM 2358 C C . GLY A 1 301 ? -17.180 15.234 29.737 1.00 42.22 301 GLY A C 1
ATOM 2359 O O . GLY A 1 301 ? -17.196 16.117 30.586 1.00 42.22 301 GLY A O 1
ATOM 2360 N N . ASN A 1 302 ? -16.163 15.104 28.870 1.00 40.25 302 ASN A N 1
ATOM 2361 C CA . ASN A 1 302 ? -14.898 15.860 29.010 1.00 40.25 302 ASN A CA 1
ATOM 2362 C C . ASN A 1 302 ? -14.475 16.696 27.781 1.00 40.25 302 ASN A C 1
ATOM 2364 O O . ASN A 1 302 ? -13.324 17.116 27.695 1.00 40.25 302 ASN A O 1
ATOM 2368 N N . GLY A 1 303 ? -15.401 16.994 26.865 1.00 55.06 303 GLY A N 1
ATOM 2369 C CA . GLY A 1 303 ? -15.119 17.756 25.642 1.00 55.06 303 GLY A CA 1
ATOM 2370 C C . GLY A 1 303 ? -14.813 16.864 24.435 1.00 55.06 303 GLY A C 1
ATOM 2371 O O . GLY A 1 303 ? -14.487 15.689 24.575 1.00 55.06 303 GLY A O 1
ATOM 2372 N N . SER A 1 304 ? -14.987 17.416 23.233 1.00 69.06 304 SER A N 1
ATOM 2373 C CA . SER A 1 304 ? -14.717 16.710 21.976 1.00 69.06 304 SER A CA 1
ATOM 2374 C C . SER A 1 304 ? -13.211 16.618 21.725 1.00 69.06 304 SER A C 1
ATOM 2376 O O . SER A 1 304 ? -12.508 17.620 21.877 1.00 69.06 304 SER A O 1
ATOM 2378 N N . LEU A 1 305 ? -12.722 15.466 21.248 1.00 78.12 305 LEU A N 1
ATOM 2379 C CA . LEU A 1 305 ? -11.348 15.311 20.741 1.00 78.12 305 LEU A CA 1
ATOM 2380 C C . LEU A 1 305 ? -11.002 16.383 19.693 1.00 78.12 305 LEU A C 1
ATOM 2382 O O . LEU A 1 305 ? -9.849 16.782 19.563 1.00 78.12 305 LEU A O 1
ATOM 2386 N N . THR A 1 306 ? -11.997 16.909 18.978 1.00 79.94 306 THR A N 1
ATOM 2387 C CA . THR A 1 306 ? -11.816 18.041 18.064 1.00 79.94 306 THR A CA 1
ATOM 2388 C C . THR A 1 306 ? -11.206 19.256 18.763 1.00 79.94 306 THR A C 1
ATOM 2390 O O . THR A 1 306 ? -10.293 19.868 18.216 1.00 79.94 306 THR A O 1
ATOM 2393 N N . GLU A 1 307 ? -11.651 19.584 19.979 1.00 82.00 307 GLU A N 1
ATOM 2394 C CA . GLU A 1 307 ? -11.113 20.715 20.743 1.00 82.00 307 GLU A CA 1
ATOM 2395 C C . GLU A 1 307 ? -9.769 20.369 21.405 1.00 82.00 307 GLU A C 1
ATOM 2397 O O . GLU A 1 307 ? -8.898 21.224 21.519 1.00 82.00 307 GLU A O 1
ATOM 2402 N N . GLU A 1 308 ? -9.540 19.106 21.780 1.00 85.44 308 GLU A N 1
ATOM 2403 C CA . GLU A 1 308 ? -8.233 18.673 22.300 1.00 85.44 308 GLU A CA 1
ATOM 2404 C C . GLU A 1 308 ? -7.127 18.807 21.234 1.00 85.44 308 GLU A C 1
ATOM 2406 O O . GLU A 1 308 ? -6.009 19.227 21.540 1.00 85.44 308 GLU A O 1
ATOM 2411 N N . TYR A 1 309 ? -7.432 18.475 19.974 1.00 88.25 309 TYR A N 1
ATOM 2412 C CA . TYR A 1 309 ? -6.432 18.369 18.909 1.00 88.25 309 TYR A CA 1
ATOM 2413 C C . TYR A 1 309 ? -6.431 19.526 17.900 1.00 88.25 309 TYR A C 1
ATOM 2415 O O . TYR A 1 309 ? -5.572 19.512 17.017 1.00 88.25 309 TYR A O 1
ATOM 2423 N N . TYR A 1 310 ? -7.299 20.548 17.981 1.00 86.62 310 TYR A N 1
ATOM 2424 C CA . TYR A 1 310 ? -7.312 21.612 16.954 1.00 86.62 310 TYR A CA 1
ATOM 2425 C C . TYR A 1 310 ? -5.984 22.383 16.881 1.00 86.62 310 TYR A C 1
ATOM 2427 O O . TYR A 1 310 ? -5.531 22.714 15.786 1.00 86.62 310 TYR A O 1
ATOM 2435 N N . GLN A 1 311 ? -5.332 22.653 18.020 1.00 88.94 311 GLN A N 1
ATOM 2436 C CA . GLN A 1 311 ? -4.053 23.367 18.027 1.00 88.94 311 GLN A CA 1
ATOM 2437 C C . GLN A 1 311 ? -2.936 22.483 17.463 1.00 88.94 311 GLN A C 1
ATOM 2439 O O . GLN A 1 311 ? -2.185 22.927 16.602 1.00 88.94 311 GLN A O 1
ATOM 2444 N N . TYR A 1 312 ? -2.906 21.202 17.847 1.00 89.25 312 TYR A N 1
ATOM 2445 C CA . TYR A 1 312 ? -2.001 20.227 17.238 1.00 89.25 312 TYR A CA 1
ATOM 2446 C C . TYR A 1 312 ? -2.231 20.128 15.721 1.00 89.25 312 TYR A C 1
ATOM 2448 O O . TYR A 1 312 ? -1.278 20.101 14.953 1.00 89.25 312 TYR A O 1
ATOM 2456 N N . THR A 1 313 ? -3.487 20.155 15.275 1.00 90.25 313 THR A N 1
ATOM 2457 C CA . THR A 1 313 ? -3.853 20.157 13.851 1.00 90.25 313 THR A CA 1
ATOM 2458 C C . THR A 1 313 ? -3.348 21.405 13.132 1.00 90.25 313 THR A C 1
ATOM 2460 O O . THR A 1 313 ? -2.851 21.307 12.014 1.00 90.25 313 THR A O 1
ATOM 2463 N N . ALA A 1 314 ? -3.430 22.576 13.768 1.00 87.00 314 ALA A N 1
ATOM 2464 C CA . ALA A 1 314 ? -2.913 23.818 13.204 1.00 87.00 314 ALA A CA 1
ATOM 2465 C C . ALA A 1 314 ? -1.400 23.742 12.951 1.00 87.00 314 ALA A C 1
ATOM 2467 O O . ALA A 1 314 ? -0.943 24.155 11.886 1.00 87.00 314 ALA A O 1
ATOM 2468 N N . ASP A 1 315 ? -0.659 23.136 13.880 1.00 85.12 315 ASP A N 1
ATOM 2469 C CA . ASP A 1 315 ? 0.804 23.037 13.844 1.00 85.12 315 ASP A CA 1
ATOM 2470 C C . ASP A 1 315 ? 1.328 21.915 12.918 1.00 85.12 315 ASP A C 1
ATOM 2472 O O . ASP A 1 315 ? 2.537 21.783 12.721 1.00 85.12 315 ASP A O 1
ATOM 2476 N N . HIS A 1 316 ? 0.437 21.108 12.329 1.00 84.75 316 HIS A N 1
ATOM 2477 C CA . HIS A 1 316 ? 0.782 19.995 11.442 1.00 84.75 316 HIS A CA 1
ATOM 2478 C C . HIS A 1 316 ? 0.182 20.169 10.042 1.00 84.75 316 HIS A C 1
ATOM 2480 O O . HIS A 1 316 ? -0.778 20.903 9.818 1.00 84.75 316 HIS A O 1
ATOM 2486 N N . CYS A 1 317 ? 0.770 19.481 9.064 1.00 74.88 317 CYS A N 1
ATOM 2487 C CA . CYS A 1 317 ? 0.365 19.608 7.664 1.00 74.88 317 CYS A CA 1
ATOM 2488 C C . CYS A 1 317 ? -0.889 18.812 7.295 1.00 74.88 317 CYS A C 1
ATOM 2490 O O . CYS A 1 317 ? -1.497 19.102 6.274 1.00 74.88 317 CYS A O 1
ATOM 2492 N N . CYS A 1 318 ? -1.189 17.738 8.029 1.00 82.31 318 CYS A N 1
ATOM 2493 C CA . CYS A 1 318 ? -1.889 16.595 7.455 1.00 82.31 318 CYS A CA 1
ATOM 2494 C C . CYS A 1 318 ? -2.841 15.976 8.489 1.00 82.31 318 CYS A C 1
ATOM 2496 O O . CYS A 1 318 ? -2.410 15.568 9.568 1.00 82.31 318 CYS A O 1
ATOM 2498 N N . GLY A 1 319 ? -4.141 15.935 8.185 1.00 89.06 319 GLY A N 1
ATOM 2499 C CA . GLY A 1 319 ? -5.170 15.503 9.141 1.00 89.06 319 GLY A CA 1
ATOM 2500 C C . GLY A 1 319 ? -5.195 13.995 9.412 1.00 89.06 319 GLY A C 1
ATOM 2501 O O . GLY A 1 319 ? -5.536 13.572 10.514 1.00 89.06 319 GLY A O 1
ATOM 2502 N N . ASP A 1 320 ? -4.771 13.176 8.453 1.00 92.12 320 ASP A N 1
ATOM 2503 C CA . ASP A 1 320 ? -4.601 11.726 8.605 1.00 92.12 320 ASP A CA 1
ATOM 2504 C C . ASP A 1 320 ? -3.470 11.368 9.585 1.00 92.12 320 ASP A C 1
ATOM 2506 O O . ASP A 1 320 ? -3.626 10.485 10.436 1.00 92.12 320 ASP A O 1
ATOM 2510 N N . GLN A 1 321 ? -2.366 12.119 9.548 1.00 92.50 321 GLN A N 1
ATOM 2511 C CA . GLN A 1 321 ? -1.305 12.051 10.554 1.00 92.50 321 GLN A CA 1
ATOM 2512 C C . GLN A 1 321 ? -1.846 12.402 11.952 1.00 92.50 321 GLN A C 1
ATOM 2514 O O . GLN A 1 321 ? -1.552 11.701 12.925 1.00 92.50 321 GLN A O 1
ATOM 2519 N N . VAL A 1 322 ? -2.651 13.465 12.066 1.00 92.44 322 VAL A N 1
ATOM 2520 C CA . VAL A 1 322 ? -3.257 13.890 13.341 1.00 92.44 322 VAL A CA 1
ATOM 2521 C C . VAL A 1 322 ? -4.212 12.825 13.881 1.00 92.44 322 VAL A C 1
ATOM 2523 O O . VAL A 1 322 ? -4.143 12.483 15.063 1.00 92.44 322 VAL A O 1
ATOM 2526 N N . LEU A 1 323 ? -5.053 12.245 13.021 1.00 95.69 323 LEU A N 1
ATOM 2527 C CA . LEU A 1 323 ? -5.946 11.146 13.384 1.00 95.69 323 LEU A CA 1
ATOM 2528 C C . LEU A 1 323 ? -5.169 9.954 13.947 1.00 95.69 323 LEU A C 1
ATOM 2530 O O . LEU A 1 323 ? -5.519 9.434 15.005 1.00 95.69 323 LEU A O 1
ATOM 2534 N N . ALA A 1 324 ? -4.088 9.544 13.286 1.00 93.38 324 ALA A N 1
ATOM 2535 C CA . ALA A 1 324 ? -3.255 8.450 13.772 1.00 93.38 324 ALA A CA 1
ATOM 2536 C C . ALA A 1 324 ? -2.563 8.774 15.101 1.00 93.38 324 ALA A C 1
ATOM 2538 O O . ALA A 1 324 ? -2.457 7.901 15.964 1.00 93.38 324 ALA A O 1
ATOM 2539 N N . HIS A 1 325 ? -2.115 10.019 15.291 1.00 91.75 325 HIS A N 1
ATOM 2540 C CA . HIS A 1 325 ? -1.551 10.469 16.560 1.00 91.75 325 HIS A CA 1
ATOM 2541 C C . HIS A 1 325 ? -2.578 10.356 17.698 1.00 91.75 325 HIS A C 1
ATOM 2543 O O . HIS A 1 325 ? -2.272 9.764 18.739 1.00 91.75 325 HIS A O 1
ATOM 2549 N N . ALA A 1 326 ? -3.808 10.830 17.474 1.00 92.50 326 ALA A N 1
ATOM 2550 C CA . ALA A 1 326 ? -4.904 10.697 18.429 1.00 92.50 326 ALA A CA 1
ATOM 2551 C C . ALA A 1 326 ? -5.206 9.217 18.727 1.00 92.50 326 ALA A C 1
ATOM 2553 O O . ALA A 1 326 ? -5.139 8.787 19.879 1.00 92.50 326 ALA A O 1
ATOM 2554 N N . LEU A 1 327 ? -5.426 8.393 17.697 1.00 94.00 327 LEU A N 1
ATOM 2555 C CA . LEU A 1 327 ? -5.669 6.950 17.835 1.00 94.00 327 LEU A CA 1
ATOM 2556 C C . LEU A 1 327 ? -4.571 6.249 18.654 1.00 94.00 327 LEU A C 1
ATOM 2558 O O . LEU A 1 327 ? -4.871 5.521 19.606 1.00 94.00 327 LEU A O 1
ATOM 2562 N N . ARG A 1 328 ? -3.296 6.527 18.350 1.00 91.94 328 ARG A N 1
ATOM 2563 C CA . ARG A 1 328 ? -2.138 5.948 19.047 1.00 91.94 328 ARG A CA 1
ATOM 2564 C C . ARG A 1 328 ? -2.094 6.347 20.517 1.00 91.94 328 ARG A C 1
ATOM 2566 O O . ARG A 1 328 ? -1.818 5.486 21.355 1.00 91.94 328 ARG A O 1
ATOM 2573 N N . LYS A 1 329 ? -2.387 7.609 20.849 1.00 90.38 329 LYS A N 1
ATOM 2574 C CA . LYS A 1 329 ? -2.456 8.093 22.241 1.00 90.38 329 LYS A CA 1
ATOM 2575 C C . LYS A 1 329 ? -3.553 7.385 23.043 1.00 90.38 329 LYS A C 1
ATOM 2577 O O . LYS A 1 329 ? -3.393 7.183 24.244 1.00 90.38 329 LYS A O 1
ATOM 2582 N N . HIS A 1 330 ? -4.597 6.903 22.371 1.00 90.19 330 HIS A N 1
ATOM 2583 C CA . HIS A 1 330 ? -5.645 6.068 22.965 1.00 90.19 330 HIS A CA 1
ATOM 2584 C C . HIS A 1 330 ? -5.411 4.549 22.807 1.00 90.19 330 HIS A C 1
ATOM 2586 O O . HIS A 1 330 ? -6.279 3.735 23.125 1.00 90.19 330 HIS A O 1
ATOM 2592 N N . GLY A 1 331 ? -4.218 4.129 22.380 1.00 90.00 331 GLY A N 1
ATOM 2593 C CA . GLY A 1 331 ? -3.814 2.721 22.321 1.00 90.00 331 GLY A CA 1
ATOM 2594 C C . GLY A 1 331 ? -4.309 1.951 21.093 1.00 90.00 331 GLY A C 1
ATOM 2595 O O . GLY A 1 331 ? -4.220 0.725 21.089 1.00 90.00 331 GLY A O 1
ATOM 2596 N N . VAL A 1 332 ? -4.804 2.641 20.065 1.00 94.50 332 VAL A N 1
ATOM 2597 C CA . VAL A 1 332 ? -5.133 2.061 18.756 1.00 94.50 332 VAL A CA 1
ATOM 2598 C C . VAL A 1 332 ? -3.933 2.269 17.837 1.00 94.50 332 VAL A C 1
ATOM 2600 O O . VAL A 1 332 ? -3.567 3.399 17.521 1.00 94.50 332 VAL A O 1
ATOM 2603 N N . LYS A 1 333 ? -3.270 1.183 17.443 1.00 91.50 333 LYS A N 1
ATOM 2604 C CA . LYS A 1 333 ? -2.034 1.233 16.651 1.00 91.50 333 LYS A CA 1
ATOM 2605 C C . LYS A 1 333 ? -2.314 0.900 15.186 1.00 91.50 333 LYS A C 1
ATOM 2607 O O . LYS A 1 333 ? -3.147 0.051 14.892 1.00 91.50 333 LYS A O 1
ATOM 2612 N N . PHE A 1 334 ? -1.587 1.557 14.286 1.00 92.31 334 PHE A N 1
ATOM 2613 C CA . PHE A 1 334 ? -1.644 1.288 12.850 1.00 92.31 334 PHE A CA 1
ATOM 2614 C C . PHE A 1 334 ? -0.932 -0.027 12.496 1.00 92.31 334 PHE A C 1
ATOM 2616 O O . PHE A 1 334 ? 0.205 -0.233 12.927 1.00 92.31 334 PHE A O 1
ATOM 2623 N N . GLY A 1 335 ? -1.574 -0.877 11.691 1.00 85.56 335 GLY A N 1
ATOM 2624 C CA . GLY A 1 335 ? -0.974 -2.083 11.101 1.00 85.56 335 GLY A CA 1
ATOM 2625 C C . GLY A 1 335 ? -1.835 -3.342 11.238 1.00 85.56 335 GLY A C 1
ATOM 2626 O O . GLY A 1 335 ? -2.738 -3.408 12.075 1.00 85.56 335 GLY A O 1
ATOM 2627 N N . GLU A 1 336 ? -1.551 -4.352 10.415 1.00 79.56 336 GLU A N 1
ATOM 2628 C CA . GLU A 1 336 ? -2.372 -5.571 10.302 1.00 79.56 336 GLU A CA 1
ATOM 2629 C C . GLU A 1 336 ? -2.241 -6.485 11.534 1.00 79.56 336 GLU A C 1
ATOM 2631 O O . GLU A 1 336 ? -3.235 -7.011 12.036 1.00 79.56 336 GLU A O 1
ATOM 2636 N N . ASN A 1 337 ? -1.035 -6.619 12.095 1.00 78.19 337 ASN A N 1
ATOM 2637 C CA . ASN A 1 337 ? -0.736 -7.605 13.143 1.00 78.19 337 ASN A CA 1
ATOM 2638 C C . ASN A 1 337 ? -0.659 -6.974 14.538 1.00 78.19 337 ASN A C 1
ATOM 2640 O O . ASN A 1 337 ? 0.396 -6.926 15.170 1.00 78.19 337 ASN A O 1
ATOM 2644 N N . GLY A 1 338 ? -1.784 -6.444 15.023 1.00 75.06 338 GLY A N 1
ATOM 2645 C CA . GLY A 1 338 ? -1.832 -5.767 16.329 1.00 75.06 338 GLY A CA 1
ATOM 2646 C C . GLY A 1 338 ? -1.105 -4.415 16.340 1.00 75.06 338 GLY A C 1
ATOM 2647 O O . GLY A 1 338 ? -0.667 -3.944 17.394 1.00 75.06 338 GLY A O 1
ATOM 2648 N N . GLY A 1 339 ? -0.979 -3.797 15.164 1.00 73.25 339 GLY A N 1
ATOM 2649 C CA . GLY A 1 339 ? -0.366 -2.489 14.989 1.00 73.25 339 GLY A CA 1
ATOM 2650 C C . GLY A 1 339 ? 1.160 -2.508 14.932 1.00 73.25 339 GLY A C 1
ATOM 2651 O O . GLY A 1 339 ? 1.827 -1.726 15.612 1.00 73.25 339 GLY A O 1
ATOM 2652 N N . ASP A 1 340 ? 1.700 -3.418 14.126 1.00 76.12 340 ASP A N 1
ATOM 2653 C CA . ASP A 1 340 ? 3.125 -3.594 13.817 1.00 76.12 340 ASP A CA 1
ATOM 2654 C C . ASP A 1 340 ? 3.739 -2.444 12.994 1.00 76.12 340 ASP A C 1
ATOM 2656 O O . ASP A 1 340 ? 4.924 -2.485 12.658 1.00 76.12 340 ASP A O 1
ATOM 2660 N N . GLY A 1 341 ? 2.955 -1.412 12.671 1.00 74.62 341 GLY A N 1
ATOM 2661 C CA . GLY A 1 341 ? 3.391 -0.295 11.844 1.00 74.62 341 GLY A CA 1
ATOM 2662 C C . GLY A 1 341 ? 3.516 -0.653 10.366 1.00 74.62 341 GLY A C 1
ATOM 2663 O O . GLY A 1 341 ? 4.090 0.132 9.616 1.00 74.62 341 GLY A O 1
ATOM 2664 N N . LYS A 1 342 ? 3.025 -1.822 9.935 1.00 69.94 342 LYS A N 1
ATOM 2665 C CA . LYS A 1 342 ? 3.175 -2.309 8.564 1.00 69.94 342 LYS A CA 1
ATOM 2666 C C . LYS A 1 342 ? 1.818 -2.567 7.930 1.00 69.94 342 LYS A C 1
ATOM 2668 O O . LYS A 1 342 ? 0.876 -3.041 8.559 1.00 69.94 342 LYS A O 1
ATOM 2673 N N . PHE A 1 343 ? 1.751 -2.246 6.648 1.00 74.62 343 PHE A N 1
ATOM 2674 C CA . PHE A 1 343 ? 0.658 -2.626 5.775 1.00 74.62 343 PHE A CA 1
ATOM 2675 C C . PHE A 1 343 ? 1.262 -2.917 4.413 1.00 74.62 343 PHE A C 1
ATOM 2677 O O . PHE A 1 343 ? 1.934 -2.051 3.846 1.00 74.62 343 PHE A O 1
ATOM 2684 N N . THR A 1 344 ? 1.109 -4.147 3.932 1.00 60.34 344 THR A N 1
ATOM 2685 C CA . THR A 1 344 ? 1.927 -4.606 2.807 1.00 60.34 344 THR A CA 1
ATOM 2686 C C . THR A 1 344 ? 1.335 -4.173 1.467 1.00 60.34 344 THR A C 1
ATOM 2688 O O . THR A 1 344 ? 2.022 -3.463 0.742 1.00 60.34 344 THR A O 1
ATOM 2691 N N . PHE A 1 345 ? 0.073 -4.502 1.151 1.00 72.88 345 PHE A N 1
ATOM 2692 C CA . PHE A 1 345 ? -0.599 -4.085 -0.095 1.00 72.88 345 PHE A CA 1
ATOM 2693 C C . PHE A 1 345 ? -2.128 -4.070 0.046 1.00 72.88 345 PHE A C 1
ATOM 2695 O O . PHE A 1 345 ? -2.687 -4.808 0.852 1.00 72.88 345 PHE A O 1
ATOM 2702 N N . GLY A 1 346 ? -2.812 -3.268 -0.777 1.00 85.81 346 GLY A N 1
ATOM 2703 C CA . GLY A 1 346 ? -4.272 -3.291 -0.888 1.00 85.81 346 GLY A CA 1
ATOM 2704 C C . GLY A 1 346 ? -4.869 -1.909 -1.073 1.00 85.81 346 GLY A C 1
ATOM 2705 O O . GLY A 1 346 ? -5.409 -1.610 -2.138 1.00 85.81 346 GLY A O 1
ATOM 2706 N N . PHE A 1 347 ? -4.771 -1.073 -0.041 1.00 94.00 347 PHE A N 1
ATOM 2707 C CA . PHE A 1 347 ? -5.040 0.353 -0.177 1.00 94.00 347 PHE A CA 1
ATOM 2708 C C . PHE A 1 347 ? -3.837 1.006 -0.853 1.00 94.00 347 PHE A C 1
ATOM 2710 O O . PHE A 1 347 ? -2.727 0.899 -0.335 1.00 94.00 347 PHE A O 1
ATOM 2717 N N . ASN A 1 348 ? -4.036 1.644 -2.005 1.00 93.44 348 ASN A N 1
ATOM 2718 C CA . ASN A 1 348 ? -2.930 2.180 -2.795 1.00 93.44 348 ASN A CA 1
ATOM 2719 C C . ASN A 1 348 ? -2.918 3.713 -2.760 1.00 93.44 348 ASN A C 1
ATOM 2721 O O . ASN A 1 348 ? -3.924 4.332 -3.113 1.00 93.44 348 ASN A O 1
ATOM 2725 N N . PRO A 1 349 ? -1.786 4.340 -2.389 1.00 89.88 349 PRO A N 1
ATOM 2726 C CA . PRO A 1 349 ? -1.674 5.794 -2.284 1.00 89.88 349 PRO A CA 1
ATOM 2727 C C . PRO A 1 349 ? -1.401 6.466 -3.636 1.00 89.88 349 PRO A C 1
ATOM 2729 O O . PRO A 1 349 ? -1.341 7.692 -3.708 1.00 89.88 349 PRO A O 1
ATOM 2732 N N . VAL A 1 350 ? -1.218 5.675 -4.697 1.00 90.38 350 VAL A N 1
ATOM 2733 C CA . VAL A 1 350 ? -0.980 6.129 -6.073 1.00 90.38 350 VAL A CA 1
ATOM 2734 C C . VAL A 1 350 ? -1.974 5.471 -7.029 1.00 90.38 350 VAL A C 1
ATOM 2736 O O . VAL A 1 350 ? -2.518 4.403 -6.753 1.00 90.38 350 VAL A O 1
ATOM 2739 N N . VAL A 1 351 ? -2.276 6.156 -8.129 1.00 93.06 351 VAL A N 1
ATOM 2740 C CA . VAL A 1 351 ? -3.252 5.713 -9.127 1.00 93.06 351 VAL A CA 1
ATOM 2741 C C . VAL A 1 351 ? -2.637 4.603 -9.969 1.00 93.06 351 VAL A C 1
ATOM 2743 O O . VAL A 1 351 ? -1.417 4.529 -10.087 1.00 93.06 351 VAL A O 1
ATOM 2746 N N . HIS A 1 352 ? -3.466 3.750 -10.577 1.00 93.62 352 HIS A N 1
ATOM 2747 C CA . HIS A 1 352 ? -3.007 2.558 -11.296 1.00 93.62 352 HIS A CA 1
ATOM 2748 C C . HIS A 1 352 ? -1.860 2.806 -12.284 1.00 93.62 352 HIS A C 1
ATOM 2750 O O . HIS A 1 352 ? -0.985 1.957 -12.418 1.00 93.62 352 HIS A O 1
ATOM 2756 N N . TRP A 1 353 ? -1.836 3.952 -12.973 1.00 92.06 353 TRP A N 1
ATOM 2757 C CA . TRP A 1 353 ? -0.779 4.236 -13.937 1.00 92.06 353 TRP A CA 1
ATOM 2758 C C . TRP A 1 353 ? 0.545 4.679 -13.300 1.00 92.06 353 TRP A C 1
ATOM 2760 O O . TRP A 1 353 ? 1.592 4.543 -13.926 1.00 92.06 353 TRP A O 1
ATOM 2770 N N . GLY A 1 354 ? 0.520 5.158 -12.055 1.00 91.75 354 GLY A N 1
ATOM 2771 C CA . GLY A 1 354 ? 1.700 5.483 -11.247 1.00 91.75 354 GLY A CA 1
ATOM 2772 C C . GLY A 1 354 ? 2.080 4.383 -10.254 1.00 91.75 354 GLY A C 1
ATOM 2773 O O . GLY A 1 354 ? 2.991 4.575 -9.454 1.00 91.75 354 GLY A O 1
ATOM 2774 N N . PHE A 1 355 ? 1.384 3.245 -10.272 1.00 92.75 355 PHE A N 1
ATOM 2775 C CA . PHE A 1 355 ? 1.641 2.129 -9.371 1.00 92.75 355 PHE A CA 1
ATOM 2776 C C . PHE A 1 355 ? 2.688 1.168 -9.939 1.00 92.75 355 PHE A C 1
ATOM 2778 O O . PHE A 1 355 ? 2.643 0.806 -11.114 1.00 92.75 355 PHE A O 1
ATOM 2785 N N . ALA A 1 356 ? 3.596 0.718 -9.073 1.00 89.69 356 ALA A N 1
ATOM 2786 C CA . ALA A 1 356 ? 4.661 -0.216 -9.413 1.00 89.69 356 ALA A CA 1
ATOM 2787 C C . ALA A 1 356 ? 4.159 -1.665 -9.348 1.00 89.69 356 ALA A C 1
ATOM 2789 O O . ALA A 1 356 ? 4.112 -2.263 -8.272 1.00 89.69 356 ALA A O 1
ATOM 2790 N N . PHE A 1 357 ? 3.811 -2.269 -10.479 1.00 86.88 357 PHE A N 1
ATOM 2791 C CA . PHE A 1 357 ? 3.471 -3.689 -10.533 1.00 86.88 357 PHE A CA 1
ATOM 2792 C C . PHE A 1 357 ? 4.744 -4.535 -10.498 1.00 86.88 357 PHE A C 1
ATOM 2794 O O . PHE A 1 357 ? 5.574 -4.484 -11.407 1.00 86.88 357 PHE A O 1
ATOM 2801 N N . ALA A 1 358 ? 4.891 -5.334 -9.445 1.00 82.12 358 ALA A N 1
ATOM 2802 C CA . ALA A 1 358 ? 6.073 -6.152 -9.199 1.00 82.12 358 ALA A CA 1
ATOM 2803 C C . ALA A 1 358 ? 5.683 -7.511 -8.620 1.00 82.12 358 ALA A C 1
ATOM 2805 O O . ALA A 1 358 ? 4.576 -7.693 -8.113 1.00 82.12 358 ALA A O 1
ATOM 2806 N N . SER A 1 359 ? 6.608 -8.472 -8.623 1.00 75.06 359 SER A N 1
ATOM 2807 C CA . SER A 1 359 ? 6.330 -9.824 -8.115 1.00 75.06 359 SER A CA 1
ATOM 2808 C C . SER A 1 359 ? 5.802 -9.833 -6.670 1.00 75.06 359 SER A C 1
ATOM 2810 O O . SER A 1 359 ? 4.981 -10.683 -6.339 1.00 75.06 359 SER A O 1
ATOM 2812 N N . ALA A 1 360 ? 6.211 -8.866 -5.838 1.00 73.19 360 ALA A N 1
ATOM 2813 C CA . ALA A 1 360 ? 5.782 -8.742 -4.442 1.00 73.19 360 ALA A CA 1
ATOM 2814 C C . ALA A 1 360 ? 4.284 -8.418 -4.271 1.00 73.19 360 ALA A C 1
ATOM 2816 O O . ALA A 1 360 ? 3.668 -8.892 -3.322 1.00 73.19 360 ALA A O 1
ATOM 2817 N N . ASN A 1 361 ? 3.687 -7.640 -5.182 1.00 79.31 361 ASN A N 1
ATOM 2818 C CA . ASN A 1 361 ? 2.275 -7.235 -5.105 1.00 79.31 361 ASN A CA 1
ATOM 2819 C C . ASN A 1 361 ? 1.391 -7.878 -6.172 1.00 79.31 361 ASN A C 1
ATOM 2821 O O . ASN A 1 361 ? 0.171 -7.806 -6.087 1.00 79.31 361 ASN A O 1
ATOM 2825 N N . TRP A 1 362 ? 1.980 -8.564 -7.150 1.00 81.19 362 TRP A N 1
ATOM 2826 C CA . TRP A 1 362 ? 1.255 -9.175 -8.260 1.00 81.19 362 TRP A CA 1
ATOM 2827 C C . TRP A 1 362 ? 0.080 -10.046 -7.795 1.00 81.19 362 TRP A C 1
ATOM 2829 O O . TRP A 1 362 ? -0.993 -10.062 -8.399 1.00 81.19 362 TRP A O 1
ATOM 2839 N N . CYS A 1 363 ? 0.290 -10.761 -6.691 1.00 79.94 363 CYS A N 1
ATOM 2840 C CA . CYS A 1 363 ? -0.660 -11.702 -6.120 1.00 79.94 363 CYS A CA 1
ATOM 2841 C C . CYS A 1 363 ? -1.478 -11.142 -4.954 1.00 79.94 363 CYS A C 1
ATOM 2843 O O . CYS A 1 363 ? -2.275 -11.892 -4.395 1.00 79.94 363 CYS A O 1
ATOM 2845 N N . SER A 1 364 ? -1.286 -9.879 -4.567 1.00 82.56 364 SER A N 1
ATOM 2846 C CA . SER A 1 364 ? -1.980 -9.307 -3.416 1.00 82.56 364 SER A CA 1
ATOM 2847 C C . SER A 1 364 ? -3.356 -8.749 -3.805 1.00 82.56 364 SER A C 1
ATOM 2849 O O . SER A 1 364 ? -3.545 -8.320 -4.954 1.00 82.56 364 SER A O 1
ATOM 2851 N N . PRO A 1 365 ? -4.330 -8.749 -2.873 1.00 88.94 365 PRO A N 1
ATOM 2852 C CA . PRO A 1 365 ? -5.629 -8.117 -3.080 1.00 88.94 365 PRO A CA 1
ATOM 2853 C C . PRO A 1 365 ? -5.497 -6.632 -3.418 1.00 88.94 365 PRO A C 1
ATOM 2855 O O . PRO A 1 365 ? -4.677 -5.935 -2.827 1.00 88.94 365 PRO A O 1
ATOM 2858 N N . LEU A 1 366 ? -6.333 -6.149 -4.332 1.00 94.81 366 LEU A N 1
ATOM 2859 C CA . LEU A 1 366 ? -6.486 -4.739 -4.671 1.00 94.81 366 LEU A CA 1
ATOM 2860 C C . LEU A 1 366 ? -7.727 -4.187 -3.960 1.00 94.81 366 LEU A C 1
ATOM 2862 O O . LEU A 1 366 ? -8.841 -4.648 -4.209 1.00 94.81 366 LEU A O 1
ATOM 2866 N N . LEU A 1 367 ? -7.538 -3.203 -3.080 1.00 96.25 367 LEU A N 1
ATOM 2867 C CA . LEU A 1 367 ? -8.614 -2.612 -2.278 1.00 96.25 367 LEU A CA 1
ATOM 2868 C C . LEU A 1 367 ? -8.965 -1.197 -2.734 1.00 96.25 367 LEU A C 1
ATOM 2870 O O . LEU A 1 367 ? -10.136 -0.828 -2.665 1.00 96.25 367 LEU A O 1
ATOM 2874 N N . SER A 1 368 ? -7.997 -0.410 -3.215 1.00 97.56 368 SER A N 1
ATOM 2875 C CA . SER A 1 368 ? -8.261 0.953 -3.686 1.00 97.56 368 SER A CA 1
ATOM 2876 C C . SER A 1 368 ? -7.249 1.500 -4.694 1.00 97.56 368 SER A C 1
ATOM 2878 O O . SER A 1 368 ? -6.187 0.915 -4.910 1.00 97.56 368 SER A O 1
ATOM 2880 N N . TRP A 1 369 ? -7.590 2.655 -5.276 1.00 97.56 369 TRP A N 1
ATOM 2881 C CA . TRP A 1 369 ? -6.698 3.530 -6.043 1.00 97.56 369 TRP A CA 1
ATOM 2882 C C . TRP A 1 369 ? -6.903 5.004 -5.657 1.00 97.56 369 TRP A C 1
ATOM 2884 O O . TRP A 1 369 ? -8.040 5.412 -5.421 1.00 97.56 369 TRP A O 1
ATOM 2894 N N . HIS A 1 370 ? -5.829 5.802 -5.692 1.00 94.94 370 HIS A N 1
ATOM 2895 C CA . HIS A 1 370 ? -5.816 7.257 -5.432 1.00 94.94 370 HIS A CA 1
ATOM 2896 C C . HIS A 1 370 ? -4.583 7.900 -6.076 1.00 94.94 370 HIS A C 1
ATOM 2898 O O . HIS A 1 370 ? -3.524 7.337 -5.950 1.00 94.94 370 HIS A O 1
ATOM 2904 N N . LYS A 1 371 ? -4.548 9.073 -6.703 1.00 91.00 371 LYS A N 1
ATOM 2905 C CA . LYS A 1 371 ? -5.591 10.061 -6.979 1.00 91.00 371 LYS A CA 1
ATOM 2906 C C . LYS A 1 371 ? -6.248 9.747 -8.311 1.00 91.00 371 LYS A C 1
ATOM 2908 O O . LYS A 1 371 ? -5.587 9.770 -9.351 1.00 91.00 371 LYS A O 1
ATOM 2913 N N . VAL A 1 372 ? -7.526 9.400 -8.295 1.00 93.25 372 VAL A N 1
ATOM 2914 C CA . VAL A 1 372 ? -8.241 8.892 -9.467 1.00 93.25 372 VAL A CA 1
ATOM 2915 C C . VAL A 1 372 ? -9.098 9.983 -10.089 1.00 93.25 372 VAL A C 1
ATOM 2917 O O . VAL A 1 372 ? -9.775 10.746 -9.413 1.00 93.25 372 VAL A O 1
ATOM 2920 N N . HIS A 1 373 ? -9.075 10.055 -11.415 1.00 94.06 373 HIS A N 1
ATOM 2921 C CA . HIS A 1 373 ? -9.942 10.957 -12.160 1.00 94.06 373 HIS A CA 1
ATOM 2922 C C . HIS A 1 373 ? -11.354 10.360 -12.290 1.00 94.06 373 HIS A C 1
ATOM 2924 O O . HIS A 1 373 ? -11.498 9.140 -12.392 1.00 94.06 373 HIS A O 1
ATOM 2930 N N . ASN A 1 374 ? -12.388 11.201 -12.417 1.00 94.62 374 ASN A N 1
ATOM 2931 C CA . ASN A 1 374 ? -13.791 10.775 -12.570 1.00 94.62 374 ASN A CA 1
ATOM 2932 C C . ASN A 1 374 ? -13.991 9.729 -13.685 1.00 94.62 374 ASN A C 1
ATOM 2934 O O . ASN A 1 374 ? -14.757 8.780 -13.542 1.00 94.62 374 ASN A O 1
ATOM 2938 N N . ARG A 1 375 ? -13.250 9.866 -14.793 1.00 95.31 375 ARG A N 1
ATOM 2939 C CA . ARG A 1 375 ? -13.240 8.880 -15.890 1.00 95.31 375 ARG A CA 1
ATOM 2940 C C . ARG A 1 375 ? -12.821 7.488 -15.415 1.00 95.31 375 ARG A C 1
ATOM 2942 O O . ARG A 1 375 ? -13.409 6.498 -15.832 1.00 95.31 375 ARG A O 1
ATOM 2949 N N . ASP A 1 376 ? -11.779 7.409 -14.598 1.00 96.19 376 ASP A N 1
ATOM 2950 C CA . ASP A 1 376 ? -11.253 6.127 -14.145 1.00 96.19 376 ASP A CA 1
ATOM 2951 C C . ASP A 1 376 ? -12.122 5.539 -13.027 1.00 96.19 376 ASP A C 1
ATOM 2953 O O . ASP A 1 376 ? -12.323 4.331 -13.027 1.00 96.19 376 ASP A O 1
ATOM 2957 N N . ILE A 1 377 ? -12.750 6.369 -12.179 1.00 97.69 377 ILE A N 1
ATOM 2958 C CA . ILE A 1 377 ? -13.800 5.929 -11.237 1.00 97.69 377 ILE A CA 1
ATOM 2959 C C . ILE A 1 377 ? -14.906 5.159 -11.971 1.00 97.69 377 ILE A C 1
ATOM 2961 O O . ILE A 1 377 ? -15.227 4.035 -11.585 1.00 97.69 377 ILE A O 1
ATOM 2965 N N . ALA A 1 378 ? -15.446 5.722 -13.058 1.00 96.94 378 ALA A N 1
ATOM 2966 C CA . ALA A 1 378 ? -16.480 5.056 -13.851 1.00 96.94 378 ALA A CA 1
ATOM 2967 C C . ALA A 1 378 ? -15.996 3.706 -14.413 1.00 96.94 378 ALA A C 1
ATOM 2969 O O . ALA A 1 378 ? -16.684 2.695 -14.293 1.00 96.94 378 ALA A O 1
ATOM 2970 N N . ARG A 1 379 ? -14.768 3.659 -14.944 1.00 97.31 379 ARG A N 1
ATOM 2971 C CA . ARG A 1 379 ? -14.174 2.427 -15.491 1.00 97.31 379 ARG A CA 1
ATOM 2972 C C . ARG A 1 379 ? -13.900 1.365 -14.421 1.00 97.31 379 ARG A C 1
ATOM 2974 O O . ARG A 1 379 ? -14.061 0.175 -14.684 1.00 97.31 379 ARG A O 1
ATOM 2981 N N . TYR A 1 380 ? -13.468 1.760 -13.225 1.00 97.94 380 TYR A N 1
ATOM 2982 C CA . TYR A 1 380 ? -13.260 0.818 -12.122 1.00 97.94 380 TYR A CA 1
ATOM 2983 C C . TYR A 1 380 ? -14.577 0.270 -11.598 1.00 97.94 380 TYR A C 1
ATOM 2985 O O . TYR A 1 380 ? -14.642 -0.911 -11.268 1.00 97.94 380 TYR A O 1
ATOM 2993 N N . TYR A 1 381 ? -15.620 1.099 -11.555 1.00 97.19 381 TYR A N 1
ATOM 2994 C CA . TYR A 1 381 ? -16.962 0.650 -11.216 1.00 97.19 381 TYR A CA 1
ATOM 2995 C C . TYR A 1 381 ? -17.461 -0.393 -12.217 1.00 97.19 381 TYR A C 1
ATOM 2997 O O . TYR A 1 381 ? -17.872 -1.475 -11.807 1.00 97.19 381 TYR A O 1
ATOM 3005 N N . GLU A 1 382 ? -17.318 -0.152 -13.521 1.00 96.19 382 GLU A N 1
ATOM 3006 C CA . GLU A 1 382 ? -17.645 -1.151 -14.549 1.00 96.19 382 GLU A CA 1
ATOM 3007 C C . GLU A 1 382 ? -16.860 -2.461 -14.372 1.00 96.19 382 GLU A C 1
ATOM 3009 O O . GLU A 1 382 ? -17.435 -3.547 -14.483 1.00 96.19 382 GLU A O 1
ATOM 3014 N N . LEU A 1 383 ? -15.557 -2.382 -14.061 1.00 95.81 383 LEU A N 1
ATOM 3015 C CA . LEU A 1 383 ? -14.737 -3.556 -13.744 1.00 95.81 383 LEU A CA 1
ATOM 3016 C C . LEU A 1 383 ? -15.265 -4.304 -12.513 1.00 95.81 383 LEU A C 1
ATOM 3018 O O . LEU A 1 383 ? -15.395 -5.523 -12.560 1.00 95.81 383 LEU A O 1
ATOM 3022 N N . GLU A 1 384 ? -15.571 -3.593 -11.428 1.00 94.56 384 GLU A N 1
ATOM 3023 C CA . GLU A 1 384 ? -16.094 -4.170 -10.185 1.00 94.56 384 GLU A CA 1
ATOM 3024 C C . GLU A 1 384 ? -17.417 -4.911 -10.419 1.00 94.56 384 GLU A C 1
ATOM 3026 O O . GLU A 1 384 ? -17.585 -6.027 -9.924 1.00 94.56 384 GLU A O 1
ATOM 3031 N N . GLN A 1 385 ? -18.328 -4.315 -11.199 1.00 92.19 385 GLN A N 1
ATOM 3032 C CA . GLN A 1 385 ? -19.647 -4.882 -11.497 1.00 92.19 385 GLN A CA 1
ATOM 3033 C C . GLN A 1 385 ? -19.565 -6.157 -12.344 1.00 92.19 385 GLN A C 1
ATOM 3035 O O . GLN A 1 385 ? -20.343 -7.087 -12.136 1.00 92.19 385 GLN A O 1
ATOM 3040 N N . ARG A 1 386 ? -18.616 -6.232 -13.287 1.00 93.12 386 ARG A N 1
ATOM 3041 C CA . ARG A 1 386 ? -18.410 -7.433 -14.120 1.00 93.12 386 ARG A CA 1
ATOM 3042 C C . ARG A 1 386 ? -17.489 -8.476 -13.482 1.00 93.12 386 ARG A C 1
ATOM 3044 O O . ARG A 1 386 ? -17.340 -9.563 -14.042 1.00 93.12 386 ARG A O 1
ATOM 3051 N N . TRP A 1 387 ? -16.836 -8.154 -12.364 1.00 90.56 387 TRP A N 1
ATOM 3052 C CA . TRP A 1 387 ? -15.894 -9.059 -11.716 1.00 90.56 387 TRP A CA 1
ATOM 3053 C C . TRP A 1 387 ? -16.620 -10.237 -11.060 1.00 90.56 387 TRP A C 1
ATOM 3055 O O . TRP A 1 387 ? -17.582 -10.074 -10.312 1.00 90.56 387 TRP A O 1
ATOM 3065 N N . ASP A 1 388 ? -16.130 -11.448 -11.314 1.00 85.19 388 ASP A N 1
ATOM 3066 C CA . ASP A 1 388 ? -16.660 -12.655 -10.687 1.00 85.19 388 ASP A CA 1
ATOM 3067 C C . ASP A 1 388 ? -16.014 -12.871 -9.317 1.00 85.19 388 ASP A C 1
ATOM 3069 O O . ASP A 1 388 ? -14.995 -13.551 -9.170 1.00 85.19 388 ASP A O 1
ATOM 3073 N N . TRP A 1 389 ? -16.647 -12.302 -8.296 1.00 82.56 389 TRP A N 1
ATOM 3074 C CA . TRP A 1 389 ? -16.194 -12.381 -6.911 1.00 82.56 389 TRP A CA 1
ATOM 3075 C C . TRP A 1 389 ? -16.236 -13.793 -6.306 1.00 82.56 389 TRP A C 1
ATOM 3077 O O . TRP A 1 389 ? -15.684 -14.006 -5.226 1.00 82.56 389 TRP A O 1
ATOM 3087 N N . SER A 1 390 ? -16.838 -14.778 -6.987 1.00 74.25 390 SER A N 1
ATOM 3088 C CA . SER A 1 390 ? -16.764 -16.182 -6.559 1.00 74.25 390 SER A CA 1
ATOM 3089 C C . SER A 1 390 ? -15.368 -16.787 -6.753 1.00 74.25 390 SER A C 1
ATOM 3091 O O . SER A 1 390 ? -15.020 -17.760 -6.084 1.00 74.25 390 SER A O 1
ATOM 3093 N N . LYS A 1 391 ? -14.537 -16.185 -7.617 1.00 73.44 391 LYS A N 1
ATOM 3094 C CA . LYS A 1 391 ? -13.146 -16.602 -7.870 1.00 73.44 391 LYS A CA 1
ATOM 3095 C C . LYS A 1 391 ? -12.166 -16.164 -6.780 1.00 73.44 391 LYS A C 1
ATOM 3097 O O . LYS A 1 391 ? -11.017 -16.597 -6.800 1.00 73.44 391 LYS A O 1
ATOM 3102 N N . GLY A 1 392 ? -12.607 -15.328 -5.841 1.00 75.88 392 GLY A N 1
ATOM 3103 C CA . GLY A 1 392 ? -11.762 -14.706 -4.826 1.00 75.88 392 GLY A CA 1
ATOM 3104 C C . GLY A 1 392 ? -11.643 -13.187 -5.006 1.00 75.88 392 GLY A C 1
ATOM 3105 O O . GLY A 1 392 ? -12.353 -12.600 -5.829 1.00 75.88 392 GLY A O 1
ATOM 3106 N N . PRO A 1 393 ? -10.779 -12.528 -4.209 1.00 85.00 393 PRO A N 1
ATOM 3107 C CA . PRO A 1 393 ? -10.602 -11.081 -4.280 1.00 85.00 393 PRO A CA 1
ATOM 3108 C C . PRO A 1 393 ? -10.003 -10.663 -5.628 1.00 85.00 393 PRO A C 1
ATOM 3110 O O . PRO A 1 393 ? -9.197 -11.392 -6.204 1.00 85.00 393 PRO A O 1
ATOM 3113 N N . LEU A 1 394 ? -10.356 -9.466 -6.101 1.00 86.12 394 LEU A N 1
ATOM 3114 C CA . LEU A 1 394 ? -9.668 -8.826 -7.220 1.00 86.12 394 LEU A CA 1
ATOM 3115 C C . LEU A 1 394 ? -8.195 -8.600 -6.841 1.00 86.12 394 LEU A C 1
ATOM 3117 O O . LEU A 1 394 ? -7.915 -7.956 -5.831 1.00 86.12 394 LEU A O 1
ATOM 3121 N N . LEU A 1 395 ? -7.259 -9.138 -7.625 1.00 88.56 395 LEU A N 1
ATOM 3122 C CA . LEU A 1 395 ? -5.818 -9.005 -7.383 1.00 88.56 395 LEU A CA 1
ATOM 3123 C C . LEU A 1 395 ? -5.192 -7.943 -8.294 1.00 88.56 395 LEU A C 1
ATOM 3125 O O . LEU A 1 395 ? -5.716 -7.644 -9.370 1.00 88.56 395 LEU A O 1
ATOM 3129 N N . HIS A 1 396 ? -4.006 -7.445 -7.931 1.00 90.69 396 HIS A N 1
ATOM 3130 C CA . HIS A 1 396 ? -3.252 -6.515 -8.783 1.00 90.69 396 HIS A CA 1
ATOM 3131 C C . HIS A 1 396 ? -2.971 -7.091 -10.180 1.00 90.69 396 HIS A C 1
ATOM 3133 O O . HIS A 1 396 ? -3.131 -6.370 -11.165 1.00 90.69 396 HIS A O 1
ATOM 3139 N N . ARG A 1 397 ? -2.637 -8.391 -10.307 1.00 86.94 397 ARG A N 1
ATOM 3140 C CA . ARG A 1 397 ? -2.464 -9.033 -11.629 1.00 86.94 397 ARG A CA 1
ATOM 3141 C C . ARG A 1 397 ? -3.714 -8.934 -12.496 1.00 86.94 397 ARG A C 1
ATOM 3143 O O . ARG A 1 397 ? -3.615 -8.831 -13.713 1.00 86.94 397 ARG A O 1
ATOM 3150 N N . ASP A 1 398 ? -4.884 -9.071 -11.881 1.00 87.50 398 ASP A N 1
ATOM 3151 C CA . ASP A 1 398 ? -6.138 -9.191 -12.608 1.00 87.50 398 ASP A CA 1
ATOM 3152 C C . ASP A 1 398 ? -6.545 -7.816 -13.117 1.00 87.50 398 ASP A C 1
ATOM 3154 O O . ASP A 1 398 ? -6.832 -7.657 -14.300 1.00 87.50 398 ASP A O 1
ATOM 3158 N N . PHE A 1 399 ? -6.417 -6.801 -12.259 1.00 94.50 399 PHE A N 1
ATOM 3159 C CA . PHE A 1 399 ? -6.544 -5.411 -12.667 1.00 94.50 399 PHE A CA 1
ATOM 3160 C C . PHE A 1 399 ? -5.554 -5.056 -13.784 1.00 94.50 399 PHE A C 1
ATOM 3162 O O . PHE A 1 399 ? -5.951 -4.460 -14.781 1.00 94.50 399 PHE A O 1
ATOM 3169 N N . PHE A 1 400 ? -4.280 -5.447 -13.660 1.00 91.75 400 PHE A N 1
ATOM 3170 C CA . PHE A 1 400 ? -3.275 -5.191 -14.693 1.00 91.75 400 PHE A CA 1
ATOM 3171 C C . PHE A 1 400 ? -3.686 -5.791 -16.043 1.00 91.75 400 PHE A C 1
ATOM 3173 O O . PHE A 1 400 ? -3.681 -5.090 -17.054 1.00 91.75 400 PHE A O 1
ATOM 3180 N N . ASN A 1 401 ? -4.085 -7.065 -16.063 1.00 88.06 401 ASN A N 1
ATOM 3181 C CA . ASN A 1 401 ? -4.476 -7.753 -17.294 1.00 88.06 401 ASN A CA 1
ATOM 3182 C C . ASN A 1 401 ? -5.737 -7.154 -17.934 1.00 88.06 401 ASN A C 1
ATOM 3184 O O . ASN A 1 401 ? -5.814 -7.081 -19.156 1.00 88.06 401 ASN A O 1
ATOM 3188 N N . GLU A 1 402 ? -6.707 -6.720 -17.128 1.00 88.69 402 GLU A N 1
ATOM 3189 C CA . GLU A 1 402 ? -7.981 -6.180 -17.618 1.00 88.69 402 GLU A CA 1
ATOM 3190 C C . GLU A 1 402 ? -7.895 -4.702 -18.027 1.00 88.69 402 GLU A C 1
ATOM 3192 O O . GLU A 1 402 ? -8.535 -4.291 -18.993 1.00 88.69 402 GLU A O 1
ATOM 3197 N N . MET A 1 403 ? -7.127 -3.889 -17.297 1.00 90.81 403 MET A N 1
ATOM 3198 C CA . MET A 1 403 ? -7.170 -2.424 -17.409 1.00 90.81 403 MET A CA 1
ATOM 3199 C C . MET A 1 403 ? -5.926 -1.803 -18.039 1.00 90.81 403 MET A C 1
ATOM 3201 O O . MET A 1 403 ? -6.028 -0.717 -18.613 1.00 90.81 403 MET A O 1
ATOM 3205 N N . ILE A 1 404 ? -4.766 -2.457 -17.921 1.00 90.88 404 ILE A N 1
ATOM 3206 C CA . ILE A 1 404 ? -3.464 -1.876 -18.282 1.00 90.88 404 ILE A CA 1
ATOM 3207 C C . ILE A 1 404 ? -2.883 -2.568 -19.511 1.00 90.88 404 ILE A C 1
ATOM 3209 O O . ILE A 1 404 ? -2.610 -1.908 -20.514 1.00 90.88 404 ILE A O 1
ATOM 3213 N N . LEU A 1 405 ? -2.744 -3.896 -19.465 1.00 88.25 405 LEU A N 1
ATOM 3214 C CA . LEU A 1 405 ? -2.130 -4.699 -20.522 1.00 88.25 405 LEU A CA 1
ATOM 3215 C C . LEU A 1 405 ? -2.700 -4.421 -21.928 1.00 88.25 405 LEU A C 1
ATOM 3217 O O . LEU A 1 405 ? -1.893 -4.310 -22.848 1.00 88.25 405 LEU A O 1
ATOM 3221 N N . PRO A 1 406 ? -4.022 -4.215 -22.133 1.00 87.00 406 PRO A N 1
ATOM 3222 C CA . PRO A 1 406 ? -4.562 -3.908 -23.462 1.00 87.00 406 PRO A CA 1
ATOM 3223 C C . PRO A 1 406 ? -4.043 -2.596 -24.073 1.00 87.00 406 PRO A C 1
ATOM 3225 O O . PRO A 1 406 ? -4.144 -2.403 -25.282 1.00 87.00 406 PRO A O 1
ATOM 3228 N N . SER A 1 407 ? -3.521 -1.683 -23.248 1.00 82.38 407 SER A N 1
ATOM 3229 C CA . SER A 1 407 ? -2.982 -0.385 -23.678 1.00 82.38 407 SER A CA 1
ATOM 3230 C C . SER A 1 407 ? -1.452 -0.365 -23.780 1.00 82.38 407 SER A C 1
ATOM 3232 O O . SER A 1 407 ? -0.904 0.579 -24.351 1.00 82.38 407 SER A O 1
ATOM 3234 N N . ILE A 1 408 ? -0.760 -1.378 -23.248 1.00 83.31 408 ILE A N 1
ATOM 3235 C CA . ILE A 1 408 ? 0.702 -1.481 -23.315 1.00 83.31 408 ILE A CA 1
ATOM 3236 C C . ILE A 1 408 ? 1.126 -1.931 -24.719 1.00 83.31 408 ILE A C 1
ATOM 3238 O O . ILE A 1 408 ? 0.565 -2.863 -25.294 1.00 83.31 408 ILE A O 1
ATOM 3242 N N . LYS A 1 409 ? 2.151 -1.270 -25.264 1.00 83.06 409 LYS A N 1
ATOM 3243 C CA . LYS A 1 409 ? 2.806 -1.619 -26.534 1.00 83.06 409 LYS A CA 1
ATOM 3244 C C . LYS A 1 409 ? 4.267 -1.990 -26.283 1.00 83.06 409 LYS A C 1
ATOM 3246 O O . LYS A 1 409 ? 4.748 -1.893 -25.161 1.00 83.06 409 LYS A O 1
ATOM 3251 N N . GLU A 1 410 ? 4.968 -2.426 -27.327 1.00 83.12 410 GLU A N 1
ATOM 3252 C CA . GLU A 1 410 ? 6.402 -2.731 -27.246 1.00 83.12 410 GLU A CA 1
ATOM 3253 C C . GLU A 1 410 ? 7.224 -1.495 -26.867 1.00 83.12 410 GLU A C 1
ATOM 3255 O O . GLU A 1 410 ? 7.945 -1.529 -25.873 1.00 83.12 410 GLU A O 1
ATOM 3260 N N . ASN A 1 411 ? 7.025 -0.386 -27.585 1.00 91.75 411 ASN A N 1
ATOM 3261 C CA . ASN A 1 411 ? 7.507 0.934 -27.200 1.00 91.75 411 ASN A CA 1
ATOM 3262 C C . ASN A 1 411 ? 6.539 2.045 -27.646 1.00 91.75 411 ASN A C 1
ATOM 3264 O O . ASN A 1 411 ? 5.683 1.840 -28.516 1.00 91.75 411 ASN A O 1
ATOM 3268 N N . ILE A 1 412 ? 6.622 3.200 -26.983 1.00 93.75 412 ILE A N 1
ATOM 3269 C CA . ILE A 1 412 ? 5.806 4.391 -27.235 1.00 93.75 412 ILE A CA 1
ATOM 3270 C C . ILE A 1 412 ? 6.685 5.640 -27.072 1.00 93.75 412 ILE A C 1
ATOM 3272 O O . ILE A 1 412 ? 7.317 5.833 -26.034 1.00 93.75 412 ILE A O 1
ATOM 3276 N N . GLU A 1 413 ? 6.688 6.508 -28.086 1.00 95.00 413 GLU A N 1
ATOM 3277 C CA . GLU A 1 413 ? 7.293 7.842 -28.017 1.00 95.00 413 GLU A CA 1
ATOM 3278 C C . GLU A 1 413 ? 6.378 8.851 -27.315 1.00 95.00 413 GLU A C 1
ATOM 3280 O O . GLU A 1 413 ? 5.149 8.751 -27.357 1.00 95.00 413 GLU A O 1
ATOM 3285 N N . TRP A 1 414 ? 6.987 9.893 -26.749 1.00 94.44 414 TRP A N 1
ATOM 3286 C CA . TRP A 1 414 ? 6.314 10.905 -25.937 1.00 94.44 414 TRP A CA 1
ATOM 3287 C C . TRP A 1 414 ? 5.573 10.291 -24.752 1.00 94.44 414 TRP A C 1
ATOM 3289 O O . TRP A 1 414 ? 4.483 10.742 -24.399 1.00 94.44 414 TRP A O 1
ATOM 3299 N N . TRP A 1 415 ? 6.175 9.268 -24.149 1.00 94.25 415 TRP A N 1
ATOM 3300 C CA . TRP A 1 415 ? 5.618 8.539 -23.023 1.00 94.25 415 TRP A CA 1
ATOM 3301 C C . TRP A 1 415 ? 6.685 8.291 -21.968 1.00 94.25 415 TRP A C 1
ATOM 3303 O O . TRP A 1 415 ? 7.746 7.765 -22.284 1.00 94.25 415 TRP A O 1
ATOM 3313 N N . ASP A 1 416 ? 6.388 8.662 -20.727 1.00 94.12 416 ASP A N 1
ATOM 3314 C CA . ASP A 1 416 ? 7.230 8.394 -19.568 1.00 94.12 416 ASP A CA 1
ATOM 3315 C C . ASP A 1 416 ? 6.581 7.299 -18.717 1.00 94.12 416 ASP A C 1
ATOM 3317 O O . ASP A 1 416 ? 5.542 7.513 -18.090 1.00 94.12 416 ASP A O 1
ATOM 3321 N N . ASN A 1 417 ? 7.181 6.108 -18.727 1.00 94.69 417 ASN A N 1
ATOM 3322 C CA . ASN A 1 417 ? 6.803 4.975 -17.880 1.00 94.69 417 ASN A CA 1
ATOM 3323 C C . ASN A 1 417 ? 7.459 5.008 -16.495 1.00 94.69 417 ASN A C 1
ATOM 3325 O O . ASN A 1 417 ? 7.418 4.000 -15.805 1.00 94.69 417 ASN A O 1
ATOM 3329 N N . TYR A 1 418 ? 8.068 6.119 -16.077 1.00 95.00 418 TYR A N 1
ATOM 3330 C CA . TYR A 1 418 ? 8.681 6.291 -14.754 1.00 95.00 418 TYR A CA 1
ATOM 3331 C C . TYR A 1 418 ? 9.776 5.275 -14.416 1.00 95.00 418 TYR A C 1
ATOM 3333 O O . TYR A 1 418 ? 10.079 5.054 -13.246 1.00 95.00 418 TYR A O 1
ATOM 3341 N N . SER A 1 419 ? 10.375 4.646 -15.429 1.00 94.62 419 SER A N 1
ATOM 3342 C CA . SER A 1 419 ? 11.528 3.773 -15.238 1.00 94.62 419 SER A CA 1
ATOM 3343 C C . SER A 1 419 ? 12.658 4.543 -14.559 1.00 94.62 419 SER A C 1
ATOM 3345 O O . SER A 1 419 ? 12.969 5.652 -14.992 1.00 94.62 419 SER A O 1
ATOM 3347 N N . GLY A 1 420 ? 13.289 3.974 -13.529 1.00 90.81 420 GLY A N 1
ATOM 3348 C CA . GLY A 1 420 ? 14.323 4.721 -12.804 1.00 90.81 420 GLY A CA 1
ATOM 3349 C C . GLY A 1 420 ? 15.101 3.986 -11.716 1.00 90.81 420 GLY A C 1
ATOM 3350 O O . GLY A 1 420 ? 15.874 4.637 -11.020 1.00 90.81 420 GLY A O 1
ATOM 3351 N N . VAL A 1 421 ? 14.941 2.668 -11.541 1.00 88.94 421 VAL A N 1
ATOM 3352 C CA . VAL A 1 421 ? 15.784 1.907 -10.591 1.00 88.94 421 VAL A CA 1
ATOM 3353 C C . VAL A 1 421 ? 17.268 1.987 -10.968 1.00 88.94 421 VAL A C 1
ATOM 3355 O O . VAL A 1 421 ? 18.115 2.132 -10.088 1.00 88.94 421 VAL A O 1
ATOM 3358 N N . PHE A 1 422 ? 17.581 1.928 -12.263 1.00 94.12 422 PHE A N 1
ATOM 3359 C CA . PHE A 1 422 ? 18.929 2.132 -12.788 1.00 94.12 422 PHE A CA 1
ATOM 3360 C C . PHE A 1 422 ? 18.939 3.204 -13.870 1.00 94.12 422 PHE A C 1
ATOM 3362 O O . PHE A 1 422 ? 18.043 3.249 -14.713 1.00 94.12 422 PHE A O 1
ATOM 3369 N N . GLU A 1 423 ? 19.984 4.031 -13.871 1.00 96.06 423 GLU A N 1
ATOM 3370 C CA . GLU A 1 423 ? 20.162 5.124 -14.824 1.00 96.06 423 GLU A CA 1
ATOM 3371 C C . GLU A 1 423 ? 21.586 5.118 -15.395 1.00 96.06 423 GLU A C 1
ATOM 3373 O O . GLU A 1 423 ? 22.572 5.199 -14.655 1.00 96.06 423 GLU A O 1
ATOM 3378 N N . VAL A 1 424 ? 21.690 5.052 -16.722 1.00 95.44 424 VAL A N 1
ATOM 3379 C CA . VAL A 1 424 ? 22.950 5.095 -17.470 1.00 95.44 424 VAL A CA 1
ATOM 3380 C C . VAL A 1 424 ? 22.913 6.267 -18.440 1.00 95.44 424 VAL A C 1
ATOM 3382 O O . VAL A 1 424 ? 21.995 6.385 -19.249 1.00 95.44 424 VAL A O 1
ATOM 3385 N N . SER A 1 425 ? 23.931 7.116 -18.385 1.00 95.62 425 SER A N 1
ATOM 3386 C CA . SER A 1 425 ? 24.136 8.241 -19.286 1.00 95.62 425 SER A CA 1
ATOM 3387 C C . SER A 1 425 ? 25.576 8.333 -19.767 1.00 95.62 425 SER A C 1
ATOM 3389 O O . SER A 1 425 ? 26.488 7.710 -19.210 1.00 95.62 425 SER A O 1
ATOM 3391 N N . SER A 1 426 ? 25.805 9.179 -20.774 1.00 92.88 426 SER A N 1
ATOM 3392 C CA . SER A 1 426 ? 27.154 9.464 -21.274 1.00 92.88 426 SER A CA 1
ATOM 3393 C C . SER A 1 426 ? 28.112 9.926 -20.161 1.00 92.88 426 SER A C 1
ATOM 3395 O O . SER A 1 426 ? 29.295 9.581 -20.173 1.00 92.88 426 SER A O 1
ATOM 3397 N N . GLY A 1 427 ? 27.593 10.663 -19.171 1.00 89.62 427 GLY A N 1
ATOM 3398 C CA . GLY A 1 427 ? 28.360 11.237 -18.064 1.00 89.62 427 GLY A CA 1
ATOM 3399 C C . GLY A 1 427 ? 28.627 10.288 -16.895 1.00 89.62 427 GLY A C 1
ATOM 3400 O O . GLY A 1 427 ? 29.534 10.561 -16.107 1.00 89.62 427 GLY A O 1
ATOM 3401 N N . ASN A 1 428 ? 27.873 9.190 -16.767 1.00 90.44 428 ASN A N 1
ATOM 3402 C CA . ASN A 1 428 ? 28.041 8.241 -15.665 1.00 90.44 428 ASN A CA 1
ATOM 3403 C C . ASN A 1 428 ? 28.448 6.826 -16.086 1.00 90.44 428 ASN A C 1
ATOM 3405 O O . ASN A 1 428 ? 28.705 6.019 -15.204 1.00 90.44 428 ASN A O 1
ATOM 3409 N N . ARG A 1 429 ? 28.556 6.510 -17.384 1.00 82.62 429 ARG A N 1
ATOM 3410 C CA . ARG A 1 429 ? 28.774 5.138 -17.890 1.00 82.62 429 ARG A CA 1
ATOM 3411 C C . ARG A 1 429 ? 29.891 4.330 -17.209 1.00 82.62 429 ARG A C 1
ATOM 3413 O O . ARG A 1 429 ? 29.786 3.116 -17.123 1.00 82.62 429 ARG A O 1
ATOM 3420 N N . GLU A 1 430 ? 30.948 4.977 -16.711 1.00 80.69 430 GLU A N 1
ATOM 3421 C CA . GLU A 1 430 ? 32.067 4.304 -16.025 1.00 80.69 430 GLU A CA 1
ATOM 3422 C C . GLU A 1 430 ? 31.728 3.860 -14.591 1.00 80.69 430 GLU A C 1
ATOM 3424 O O . GLU A 1 430 ? 32.312 2.908 -14.077 1.00 80.69 430 GLU A O 1
ATOM 3429 N N . TRP A 1 431 ? 30.782 4.541 -13.944 1.00 85.12 431 TRP A N 1
ATOM 3430 C CA . TRP A 1 431 ? 30.378 4.332 -12.550 1.00 85.12 431 TRP A CA 1
ATOM 3431 C C . TRP A 1 431 ? 28.861 4.159 -12.396 1.00 85.12 431 TRP A C 1
ATOM 3433 O O . TRP A 1 431 ? 28.342 4.224 -11.281 1.00 85.12 431 TRP A O 1
ATOM 3443 N N . ALA A 1 432 ? 28.148 3.938 -13.504 1.00 84.06 432 ALA A N 1
ATOM 3444 C CA . ALA A 1 432 ? 26.704 3.789 -13.517 1.00 84.06 432 ALA A CA 1
ATOM 3445 C C . ALA A 1 432 ? 26.296 2.659 -12.557 1.00 84.06 432 ALA A C 1
ATOM 3447 O O . ALA A 1 432 ? 26.952 1.609 -12.545 1.00 84.06 432 ALA A O 1
ATOM 3448 N N . PRO A 1 433 ? 25.237 2.844 -11.749 1.00 85.19 433 PRO A N 1
ATOM 3449 C CA . PRO A 1 433 ? 24.785 1.809 -10.832 1.00 85.19 433 PRO A CA 1
ATOM 3450 C C . PRO A 1 433 ? 24.457 0.528 -11.609 1.00 85.19 433 PRO A C 1
ATOM 3452 O O . PRO A 1 433 ? 23.743 0.567 -12.611 1.00 85.19 433 PRO A O 1
ATOM 3455 N N . LYS A 1 434 ? 25.019 -0.598 -11.165 1.00 86.44 434 LYS A N 1
ATOM 3456 C CA . LYS A 1 434 ? 24.885 -1.915 -11.800 1.00 86.44 434 LYS A CA 1
ATOM 3457 C C . LYS A 1 434 ? 24.031 -2.835 -10.918 1.00 86.44 434 LYS A C 1
ATOM 3459 O O . LYS A 1 434 ? 24.119 -2.721 -9.690 1.00 86.44 434 LYS A O 1
ATOM 3464 N N . PRO A 1 435 ? 23.243 -3.760 -11.494 1.00 83.94 435 PRO A N 1
ATOM 3465 C CA . PRO A 1 435 ? 22.518 -4.755 -10.719 1.00 83.94 435 PRO A CA 1
ATOM 3466 C C . PRO A 1 435 ? 23.480 -5.591 -9.869 1.00 83.94 435 PRO A C 1
ATOM 3468 O O . PRO A 1 435 ? 24.487 -6.102 -10.364 1.00 83.94 435 PRO A O 1
ATOM 3471 N N . ALA A 1 436 ? 23.169 -5.727 -8.580 1.00 78.12 436 ALA A N 1
ATOM 3472 C CA . ALA A 1 436 ? 23.842 -6.681 -7.707 1.00 78.12 436 ALA A CA 1
ATOM 3473 C C . ALA A 1 436 ? 23.443 -8.123 -8.078 1.00 78.12 436 ALA A C 1
ATOM 3475 O O . ALA A 1 436 ? 22.462 -8.345 -8.790 1.00 78.12 436 ALA A O 1
ATOM 3476 N N . ALA A 1 437 ? 24.200 -9.117 -7.602 1.00 73.12 437 ALA A N 1
ATOM 3477 C CA . ALA A 1 437 ? 24.004 -10.522 -7.981 1.00 73.12 437 ALA A CA 1
ATOM 3478 C C . ALA A 1 437 ? 22.588 -11.058 -7.670 1.00 73.12 437 ALA A C 1
ATOM 3480 O O . ALA A 1 437 ? 22.068 -11.911 -8.389 1.00 73.12 437 ALA A O 1
ATOM 3481 N N . ASP A 1 438 ? 21.938 -10.533 -6.633 1.00 66.56 438 ASP A N 1
ATOM 3482 C CA . ASP A 1 438 ? 20.563 -10.850 -6.233 1.00 66.56 438 ASP A CA 1
ATOM 3483 C C . ASP A 1 438 ? 19.489 -10.185 -7.121 1.00 66.56 438 ASP A C 1
ATOM 3485 O O . ASP A 1 438 ? 18.358 -10.680 -7.200 1.00 66.56 438 ASP A O 1
ATOM 3489 N N . ASN A 1 439 ? 19.853 -9.131 -7.860 1.00 70.00 439 ASN A N 1
ATOM 3490 C CA . ASN A 1 439 ? 19.015 -8.420 -8.830 1.00 70.00 439 ASN A CA 1
ATOM 3491 C C . ASN A 1 439 ? 19.295 -8.833 -10.293 1.00 70.00 439 ASN A C 1
ATOM 3493 O O . ASN A 1 439 ? 18.976 -8.122 -11.245 1.00 70.00 439 ASN A O 1
ATOM 3497 N N . GLY A 1 440 ? 19.845 -10.033 -10.479 1.00 75.88 440 GLY A N 1
ATOM 3498 C CA . GLY A 1 440 ? 19.941 -10.716 -11.765 1.00 75.88 440 GLY A CA 1
ATOM 3499 C C . GLY A 1 440 ? 21.156 -10.370 -12.626 1.00 75.88 440 GLY A C 1
ATOM 3500 O O . GLY A 1 440 ? 21.764 -9.311 -12.507 1.00 75.88 440 GLY A O 1
ATOM 3501 N N . LYS A 1 441 ? 21.492 -11.294 -13.537 1.00 87.12 441 LYS A N 1
ATOM 3502 C CA . LYS A 1 441 ? 22.558 -11.132 -14.535 1.00 87.12 441 LYS A CA 1
ATOM 3503 C C . LYS A 1 441 ? 22.203 -10.013 -15.525 1.00 87.12 441 LYS A C 1
ATOM 3505 O O . LYS A 1 441 ? 21.028 -9.852 -15.876 1.00 87.12 441 LYS A O 1
ATOM 3510 N N . TYR A 1 442 ? 23.220 -9.285 -15.974 1.00 91.75 442 TYR A N 1
ATOM 3511 C CA . TYR A 1 442 ? 23.150 -8.258 -17.012 1.00 91.75 442 TYR A CA 1
ATOM 3512 C C . TYR A 1 442 ? 24.370 -8.371 -17.938 1.00 91.75 442 TYR A C 1
ATOM 3514 O O . TYR A 1 442 ? 25.393 -8.933 -17.544 1.00 91.75 442 TYR A O 1
ATOM 3522 N N . ASP A 1 443 ? 24.260 -7.852 -19.159 1.00 94.50 443 ASP A N 1
ATOM 3523 C CA . ASP A 1 443 ? 25.379 -7.766 -20.101 1.00 94.50 443 ASP A CA 1
ATOM 3524 C C . ASP A 1 443 ? 26.119 -6.437 -19.902 1.00 94.50 443 ASP A C 1
ATOM 3526 O O . ASP A 1 443 ? 25.544 -5.365 -20.089 1.00 94.50 443 ASP A O 1
ATOM 3530 N N . GLU A 1 444 ? 27.390 -6.499 -19.503 1.00 92.25 444 GLU A N 1
ATOM 3531 C CA . GLU A 1 444 ? 28.182 -5.307 -19.188 1.00 92.25 444 GLU A CA 1
ATOM 3532 C C . GLU A 1 444 ? 28.462 -4.424 -20.412 1.00 92.25 444 GLU A C 1
ATOM 3534 O O . GLU A 1 444 ? 28.486 -3.197 -20.289 1.00 92.25 444 GLU A O 1
ATOM 3539 N N . ALA A 1 445 ? 28.634 -5.013 -21.598 1.00 92.81 445 ALA A N 1
ATOM 3540 C CA . ALA A 1 445 ? 28.878 -4.248 -22.815 1.00 92.81 445 ALA A CA 1
ATOM 3541 C C . ALA A 1 445 ? 27.618 -3.488 -23.242 1.00 92.81 445 ALA A C 1
ATOM 3543 O O . ALA A 1 445 ? 27.698 -2.298 -23.555 1.00 92.81 445 ALA A O 1
ATOM 3544 N N . LEU A 1 446 ? 26.452 -4.143 -23.198 1.00 95.88 446 LEU A N 1
ATOM 3545 C CA . LEU A 1 446 ? 25.171 -3.485 -23.470 1.00 95.88 446 LEU A CA 1
ATOM 3546 C C . LEU A 1 446 ? 24.869 -2.414 -22.420 1.00 95.88 446 LEU A C 1
ATOM 3548 O O . LEU A 1 446 ? 24.449 -1.317 -22.774 1.00 95.88 446 LEU A O 1
ATOM 3552 N N . TRP A 1 447 ? 25.144 -2.689 -21.142 1.00 94.50 447 TRP A N 1
ATOM 3553 C CA . TRP A 1 447 ? 24.914 -1.740 -20.052 1.00 94.50 447 TRP A CA 1
ATOM 3554 C C . TRP A 1 447 ? 25.732 -0.460 -20.210 1.00 94.50 447 TRP A C 1
ATOM 3556 O O . TRP A 1 447 ? 25.181 0.634 -20.144 1.00 94.50 447 TRP A O 1
ATOM 3566 N N . ASN A 1 448 ? 27.035 -0.575 -20.482 1.00 92.38 448 ASN A N 1
ATOM 3567 C CA . ASN A 1 448 ? 27.925 0.583 -20.627 1.00 92.38 448 ASN A CA 1
ATOM 3568 C C . ASN A 1 448 ? 27.585 1.458 -21.850 1.00 92.38 448 ASN A C 1
ATOM 3570 O O . ASN A 1 448 ? 27.924 2.645 -21.869 1.00 92.38 448 ASN A O 1
ATOM 3574 N N . ASN A 1 449 ? 26.905 0.886 -22.847 1.00 95.06 449 ASN A N 1
ATOM 3575 C CA . ASN A 1 449 ? 26.489 1.567 -24.074 1.00 95.06 449 ASN A CA 1
ATOM 3576 C C . ASN A 1 449 ? 24.986 1.898 -24.097 1.00 95.06 449 ASN A C 1
ATOM 3578 O O . ASN A 1 449 ? 24.496 2.446 -25.079 1.00 95.06 449 ASN A O 1
ATOM 3582 N N . ALA A 1 450 ? 24.244 1.624 -23.018 1.00 96.62 450 ALA A N 1
ATOM 3583 C CA . ALA A 1 450 ? 22.787 1.786 -22.967 1.00 96.62 450 ALA A CA 1
ATOM 3584 C C . ALA A 1 450 ? 22.315 3.220 -23.271 1.00 96.62 450 ALA A C 1
ATOM 3586 O O . ALA A 1 450 ? 21.203 3.434 -23.741 1.00 96.62 450 ALA A O 1
ATOM 3587 N N . TRP A 1 451 ? 23.167 4.209 -23.007 1.00 96.12 451 TRP A N 1
ATOM 3588 C CA . TRP A 1 451 ? 22.906 5.631 -23.218 1.00 96.12 451 TRP A CA 1
ATOM 3589 C C . TRP A 1 451 ? 23.009 6.083 -24.687 1.00 96.12 451 TRP A C 1
ATOM 3591 O O . TRP A 1 451 ? 22.637 7.214 -24.994 1.00 96.12 451 TRP A O 1
ATOM 3601 N N . GLU A 1 452 ? 23.530 5.249 -25.595 1.00 96.69 452 GLU A N 1
ATOM 3602 C CA . GLU A 1 452 ? 23.848 5.662 -26.971 1.00 96.69 452 GLU A CA 1
ATOM 3603 C C . GLU A 1 452 ? 22.608 5.868 -27.852 1.00 96.69 452 GLU A C 1
ATOM 3605 O O . GLU A 1 452 ? 22.610 6.739 -28.727 1.00 96.69 452 GLU A O 1
ATOM 3610 N N . SER A 1 453 ? 21.557 5.071 -27.648 1.00 97.25 453 SER A N 1
ATOM 3611 C CA . SER A 1 453 ? 20.306 5.168 -28.403 1.00 97.25 453 SER A CA 1
ATOM 3612 C C . SER A 1 453 ? 19.139 4.478 -27.693 1.00 97.25 453 SER A C 1
ATOM 3614 O O . SER A 1 453 ? 19.319 3.735 -26.727 1.00 97.25 453 SER A O 1
ATOM 3616 N N . VAL A 1 454 ? 17.931 4.678 -28.229 1.00 97.38 454 VAL A N 1
ATOM 3617 C CA . VAL A 1 454 ? 16.713 3.955 -27.827 1.00 97.38 454 VAL A CA 1
ATOM 3618 C C . VAL A 1 454 ? 16.930 2.441 -27.919 1.00 97.38 454 VAL A C 1
ATOM 3620 O O . VAL A 1 454 ? 16.621 1.709 -26.982 1.00 97.38 454 VAL A O 1
ATOM 3623 N N . GLU A 1 455 ? 17.511 1.974 -29.023 1.00 97.75 455 GLU A N 1
ATOM 3624 C CA . GLU A 1 455 ? 17.789 0.558 -29.271 1.00 97.75 455 GLU A CA 1
ATOM 3625 C C . GLU A 1 455 ? 18.861 0.019 -28.322 1.00 97.75 455 GLU A C 1
ATOM 3627 O O . GLU A 1 455 ? 18.735 -1.105 -27.844 1.00 97.75 455 GLU A O 1
ATOM 3632 N N . ALA A 1 456 ? 19.890 0.813 -28.008 1.00 97.81 456 ALA A N 1
ATOM 3633 C CA . ALA A 1 456 ? 20.914 0.424 -27.042 1.00 97.81 456 ALA A CA 1
ATOM 3634 C C . ALA A 1 456 ? 20.333 0.300 -25.624 1.00 97.81 456 ALA A C 1
ATOM 3636 O O . ALA A 1 456 ? 20.629 -0.663 -24.916 1.00 97.81 456 ALA A O 1
ATOM 3637 N N . CYS A 1 457 ? 19.448 1.221 -25.232 1.00 97.94 457 CYS A N 1
ATOM 3638 C CA . CYS A 1 457 ? 18.744 1.166 -23.953 1.00 97.94 457 CYS A CA 1
ATOM 3639 C C . CYS A 1 457 ? 17.815 -0.051 -23.864 1.00 97.94 457 CYS A C 1
ATOM 3641 O O . CYS A 1 457 ? 17.826 -0.782 -22.869 1.00 97.94 457 CYS A O 1
ATOM 3643 N N . GLN A 1 458 ? 17.061 -0.322 -24.934 1.00 97.12 458 GLN A N 1
ATOM 3644 C CA . GLN A 1 458 ? 16.248 -1.528 -25.046 1.00 97.12 458 GLN A CA 1
ATOM 3645 C C . GLN A 1 458 ? 17.111 -2.790 -24.941 1.00 97.12 458 GLN A C 1
ATOM 3647 O O . GLN A 1 458 ? 16.784 -3.676 -24.155 1.00 97.12 458 GLN A O 1
ATOM 3652 N N . ALA A 1 459 ? 18.220 -2.865 -25.680 1.00 97.25 459 ALA A N 1
ATOM 3653 C CA . ALA A 1 459 ? 19.121 -4.013 -25.666 1.00 97.25 459 ALA A CA 1
ATOM 3654 C C . ALA A 1 459 ? 19.742 -4.236 -24.278 1.00 97.25 459 ALA A C 1
ATOM 3656 O O . ALA A 1 459 ? 19.829 -5.374 -23.821 1.00 97.25 459 ALA A O 1
ATOM 3657 N N . ALA A 1 460 ? 20.115 -3.170 -23.566 1.00 96.69 460 ALA A N 1
ATOM 3658 C CA . ALA A 1 460 ? 20.607 -3.260 -22.193 1.00 96.69 460 ALA A CA 1
ATOM 3659 C C . ALA A 1 460 ? 19.541 -3.808 -21.232 1.00 96.69 460 ALA A C 1
ATOM 3661 O O . ALA A 1 460 ? 19.825 -4.712 -20.443 1.00 96.69 460 ALA A O 1
ATOM 3662 N N . CYS A 1 461 ? 18.297 -3.335 -21.345 1.00 95.44 461 CYS A N 1
ATOM 3663 C CA . CYS A 1 461 ? 17.172 -3.882 -20.588 1.00 95.44 461 CYS A CA 1
ATOM 3664 C C . CYS A 1 461 ? 16.890 -5.344 -20.970 1.00 95.44 461 CYS A C 1
ATOM 3666 O O . CYS A 1 461 ? 16.615 -6.188 -20.117 1.00 95.44 461 CYS A O 1
ATOM 3668 N N . GLU A 1 462 ? 17.005 -5.694 -22.248 1.00 94.56 462 GLU A N 1
ATOM 3669 C CA . GLU A 1 462 ? 16.866 -7.071 -22.706 1.00 94.56 462 GLU A CA 1
ATOM 3670 C C . GLU A 1 462 ? 17.961 -7.978 -22.131 1.00 94.56 462 GLU A C 1
ATOM 3672 O O . GLU A 1 462 ? 17.653 -9.077 -21.658 1.00 94.56 462 GLU A O 1
ATOM 3677 N N . GLY A 1 463 ? 19.202 -7.492 -22.090 1.00 92.38 463 GLY A N 1
ATOM 3678 C CA . GLY A 1 463 ? 20.349 -8.162 -21.481 1.00 92.38 463 GLY A CA 1
ATOM 3679 C C . GLY A 1 463 ? 20.258 -8.268 -19.958 1.00 92.38 463 GLY A C 1
ATOM 3680 O O . GLY A 1 463 ? 20.816 -9.196 -19.374 1.00 92.38 463 GLY A O 1
ATOM 3681 N N . TRP A 1 464 ? 19.518 -7.373 -19.298 1.00 92.69 464 TRP A N 1
ATOM 3682 C CA . TRP A 1 464 ? 19.252 -7.456 -17.867 1.00 92.69 464 TRP A CA 1
ATOM 3683 C C . TRP A 1 464 ? 18.045 -8.346 -17.560 1.00 92.69 464 TRP A C 1
ATOM 3685 O O . TRP A 1 464 ? 16.879 -8.057 -17.840 1.00 92.69 464 TRP A O 1
ATOM 3695 N N . THR A 1 465 ? 18.336 -9.466 -16.913 1.00 87.44 465 THR A N 1
ATOM 3696 C CA . THR A 1 465 ? 17.378 -10.549 -16.660 1.00 87.44 465 THR A CA 1
ATOM 3697 C C . THR A 1 465 ? 16.210 -10.191 -15.733 1.00 87.44 465 THR A C 1
ATOM 3699 O O . THR A 1 465 ? 15.197 -10.894 -15.762 1.00 87.44 465 THR A O 1
ATOM 3702 N N . LYS A 1 466 ? 16.307 -9.127 -14.920 1.00 85.75 466 LYS A N 1
ATOM 3703 C CA . LYS A 1 466 ? 15.186 -8.599 -14.114 1.00 85.75 466 LYS A CA 1
ATOM 3704 C C . LYS A 1 466 ? 14.458 -7.428 -14.756 1.00 85.75 466 LYS A C 1
ATOM 3706 O O . LYS A 1 466 ? 13.402 -7.063 -14.253 1.00 85.75 466 LYS A O 1
ATOM 3711 N N . CYS A 1 467 ? 14.979 -6.863 -15.842 1.00 92.38 467 CYS A N 1
ATOM 3712 C CA . CYS A 1 467 ? 14.376 -5.680 -16.433 1.00 92.38 467 CYS A CA 1
ATOM 3713 C C . CYS A 1 467 ? 12.955 -5.972 -16.931 1.00 92.38 467 CYS A C 1
ATOM 3715 O O . CYS A 1 467 ? 12.727 -6.913 -17.704 1.00 92.38 467 CYS A O 1
ATOM 3717 N N . MET A 1 468 ? 12.015 -5.136 -16.505 1.00 91.00 468 MET A N 1
ATOM 3718 C CA . MET A 1 468 ? 10.603 -5.183 -16.869 1.00 91.00 468 MET A CA 1
ATOM 3719 C C . MET A 1 468 ? 10.198 -4.038 -17.790 1.00 91.00 468 MET A C 1
ATOM 3721 O O . MET A 1 468 ? 9.228 -4.171 -18.538 1.00 91.00 468 MET A O 1
ATOM 3725 N N . GLN A 1 469 ? 10.924 -2.925 -17.755 1.00 94.88 469 GLN A N 1
ATOM 3726 C CA . GLN A 1 469 ? 10.673 -1.767 -18.601 1.00 94.88 469 GLN A CA 1
ATOM 3727 C C . GLN A 1 469 ? 11.919 -0.890 -18.711 1.00 94.88 469 GLN A C 1
ATOM 3729 O O . GLN A 1 469 ? 12.835 -0.978 -17.892 1.00 94.88 469 GLN A O 1
ATOM 3734 N N . TRP A 1 470 ? 11.907 -0.011 -19.704 1.00 97.38 470 TRP A N 1
ATOM 3735 C CA . TRP A 1 470 ? 12.954 0.976 -19.921 1.00 97.38 470 TRP A CA 1
ATOM 3736 C C . TRP A 1 470 ? 12.369 2.296 -20.429 1.00 97.38 470 TRP A C 1
ATOM 3738 O O . TRP A 1 470 ? 11.247 2.340 -20.946 1.00 97.38 470 TRP A O 1
ATOM 3748 N N . ASN A 1 471 ? 13.124 3.376 -20.263 1.00 98.00 471 ASN A N 1
ATOM 3749 C CA . ASN A 1 471 ? 12.834 4.704 -20.788 1.00 98.00 471 ASN A CA 1
ATOM 3750 C C . ASN A 1 471 ? 14.122 5.337 -21.315 1.00 98.00 471 ASN A C 1
ATOM 3752 O O . ASN A 1 471 ? 15.160 5.245 -20.669 1.00 98.00 471 ASN A O 1
ATOM 3756 N N . PHE A 1 472 ? 14.049 5.994 -22.465 1.00 98.12 472 PHE A N 1
ATOM 3757 C CA . PHE A 1 472 ? 15.174 6.701 -23.060 1.00 98.12 472 PHE A CA 1
ATOM 3758 C C . PHE A 1 472 ? 14.825 8.162 -23.333 1.00 98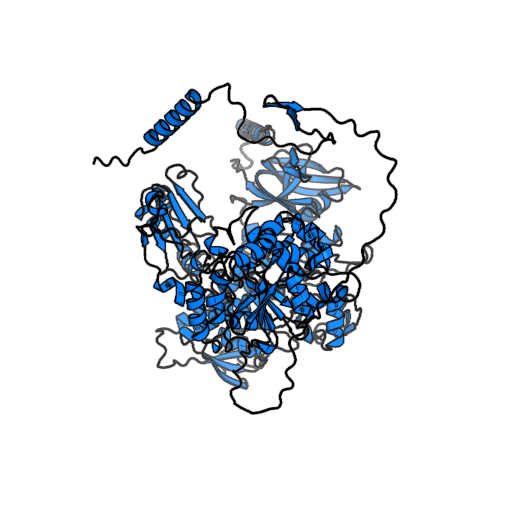.12 472 PHE A C 1
ATOM 3760 O O . PHE A 1 472 ? 13.778 8.452 -23.924 1.00 98.12 472 PHE A O 1
ATOM 3767 N N . VAL A 1 473 ? 15.718 9.068 -22.932 1.00 96.00 473 VAL A N 1
ATOM 3768 C CA . VAL A 1 473 ? 15.609 10.516 -23.154 1.00 96.00 473 VAL A CA 1
ATOM 3769 C C . VAL A 1 473 ? 16.984 11.077 -23.493 1.00 96.00 473 VAL A C 1
ATOM 3771 O O . VAL A 1 473 ? 17.860 11.077 -22.639 1.00 96.00 473 VAL A O 1
ATOM 3774 N N . GLU A 1 474 ? 17.156 11.602 -24.708 1.00 93.62 474 GLU A N 1
ATOM 3775 C CA . GLU A 1 474 ? 18.431 12.141 -25.220 1.00 93.62 474 GLU A CA 1
ATOM 3776 C C . GLU A 1 474 ? 19.636 11.198 -25.078 1.00 93.62 474 GLU A C 1
ATOM 3778 O O . GLU A 1 474 ? 19.924 10.468 -26.017 1.00 93.62 474 GLU A O 1
ATOM 3783 N N . ASP A 1 475 ? 20.356 11.258 -23.957 1.00 94.62 475 ASP A N 1
ATOM 3784 C CA . ASP A 1 475 ? 21.529 10.443 -23.630 1.00 94.62 475 ASP A CA 1
ATOM 3785 C C . ASP A 1 475 ? 21.370 9.710 -22.287 1.00 94.62 475 ASP A C 1
ATOM 3787 O O . ASP A 1 475 ? 22.359 9.324 -21.670 1.00 94.62 475 ASP A O 1
ATOM 3791 N N . LEU A 1 476 ? 20.135 9.555 -21.805 1.00 97.00 476 LEU A N 1
ATOM 3792 C CA . LEU A 1 476 ? 19.799 8.929 -20.533 1.00 97.00 476 LEU A CA 1
ATOM 3793 C C . LEU A 1 476 ? 18.910 7.709 -20.768 1.00 97.00 476 LEU A C 1
ATOM 3795 O O . LEU A 1 476 ? 17.743 7.835 -21.141 1.00 97.00 476 LEU A O 1
ATOM 3799 N N . CYS A 1 477 ? 19.463 6.532 -20.498 1.00 97.88 477 CYS A N 1
ATOM 3800 C CA . CYS A 1 477 ? 18.725 5.284 -20.409 1.00 97.88 477 CYS A CA 1
ATOM 3801 C C . CYS A 1 477 ? 18.346 5.007 -18.957 1.00 97.88 477 CYS A C 1
ATOM 3803 O O . CYS A 1 477 ? 19.205 4.962 -18.075 1.00 97.88 477 CYS A O 1
ATOM 3805 N N . LYS A 1 478 ? 17.062 4.774 -18.717 1.00 98.00 478 LYS A N 1
ATOM 3806 C CA . LYS A 1 478 ? 16.520 4.354 -17.430 1.00 98.00 478 LYS A CA 1
ATOM 3807 C C . LYS A 1 478 ? 15.939 2.958 -17.561 1.00 98.00 478 LYS A C 1
ATOM 3809 O O . LYS A 1 478 ? 15.236 2.677 -18.527 1.00 98.00 478 LYS A O 1
ATOM 3814 N N . MET A 1 479 ? 16.179 2.103 -16.577 1.00 96.69 479 MET A N 1
ATOM 3815 C CA . MET A 1 479 ? 15.703 0.716 -16.553 1.00 96.69 479 MET A CA 1
ATOM 3816 C C . MET A 1 479 ? 15.091 0.384 -15.193 1.00 96.69 479 MET A C 1
ATOM 3818 O O . MET A 1 479 ? 15.527 0.909 -14.167 1.00 96.69 479 MET A O 1
ATOM 3822 N N . ASP A 1 480 ? 14.084 -0.487 -15.184 1.00 94.56 480 ASP A N 1
ATOM 3823 C CA . ASP A 1 480 ? 13.346 -0.850 -13.972 1.00 94.56 480 ASP A CA 1
ATOM 3824 C C . ASP A 1 480 ? 13.031 -2.347 -13.907 1.00 94.56 480 ASP A C 1
ATOM 3826 O O . ASP A 1 480 ? 12.784 -2.983 -14.933 1.00 94.56 480 ASP A O 1
ATOM 3830 N N . ASP A 1 481 ? 12.993 -2.906 -12.696 1.00 90.31 481 ASP A N 1
ATOM 3831 C CA . ASP A 1 481 ? 12.580 -4.291 -12.423 1.00 90.31 481 ASP A CA 1
ATOM 3832 C C . ASP A 1 481 ? 11.075 -4.407 -12.109 1.00 90.31 481 ASP A C 1
ATOM 3834 O O . ASP A 1 481 ? 10.583 -5.479 -11.739 1.00 90.31 481 ASP A O 1
ATOM 3838 N N . LYS A 1 482 ? 10.326 -3.307 -12.245 1.00 89.25 482 LYS A N 1
ATOM 3839 C CA . LYS A 1 482 ? 8.872 -3.220 -12.039 1.00 89.25 482 LYS A CA 1
ATOM 3840 C C . LYS A 1 482 ? 8.208 -2.643 -13.278 1.00 89.25 482 LYS A C 1
ATOM 3842 O O . LYS A 1 482 ? 8.846 -1.984 -14.089 1.00 89.25 482 LYS A O 1
ATOM 3847 N N . ILE A 1 483 ? 6.911 -2.890 -13.430 1.00 90.81 483 ILE A N 1
ATOM 3848 C CA . ILE A 1 483 ? 6.119 -2.272 -14.494 1.00 90.81 483 ILE A CA 1
ATOM 3849 C C . ILE A 1 483 ? 5.303 -1.123 -13.919 1.00 90.81 483 ILE A C 1
ATOM 3851 O O . ILE A 1 483 ? 4.495 -1.320 -13.015 1.00 90.81 483 ILE A O 1
ATOM 3855 N N . TYR A 1 484 ? 5.429 0.040 -14.534 1.00 93.06 484 TYR A N 1
ATOM 3856 C CA . TYR A 1 484 ? 4.518 1.163 -14.399 1.00 93.06 484 TYR A CA 1
ATOM 3857 C C . TYR A 1 484 ? 3.868 1.415 -15.757 1.00 93.06 484 TYR A C 1
ATOM 3859 O O . TYR A 1 484 ? 4.500 1.259 -16.802 1.00 93.06 484 TYR A O 1
ATOM 3867 N N . MET A 1 485 ? 2.605 1.835 -15.775 1.00 91.94 485 MET A N 1
ATOM 3868 C CA . MET A 1 485 ? 1.990 2.264 -17.034 1.00 91.94 485 MET A CA 1
ATOM 3869 C C . MET A 1 485 ? 2.525 3.634 -17.461 1.00 91.94 485 MET A C 1
ATOM 3871 O O . MET A 1 485 ? 2.745 3.849 -18.645 1.00 91.94 485 MET A O 1
ATOM 3875 N N . GLY A 1 486 ? 2.743 4.551 -16.518 1.00 92.38 486 GLY A N 1
ATOM 3876 C CA . GLY A 1 486 ? 3.202 5.905 -16.798 1.00 92.38 486 GLY A CA 1
ATOM 3877 C C . GLY A 1 486 ? 2.177 6.799 -17.481 1.00 92.38 486 GLY A C 1
ATOM 3878 O O . GLY A 1 486 ? 0.975 6.528 -17.473 1.00 92.38 486 GLY A O 1
ATOM 3879 N N . GLN A 1 487 ? 2.667 7.878 -18.088 1.00 91.25 487 GLN A N 1
ATOM 3880 C CA . GLN A 1 487 ? 1.839 8.878 -18.757 1.00 91.25 487 GLN A CA 1
ATOM 3881 C C . GLN A 1 487 ? 2.475 9.406 -20.047 1.00 91.25 487 GLN A C 1
ATOM 3883 O O . GLN A 1 487 ? 3.694 9.494 -20.178 1.00 91.25 487 GLN A O 1
ATOM 3888 N N . GLY A 1 488 ? 1.623 9.795 -20.997 1.00 90.31 488 GLY A N 1
ATOM 3889 C CA . GLY A 1 488 ? 2.034 10.345 -22.287 1.00 90.31 488 GLY A CA 1
ATOM 3890 C C . GLY A 1 488 ? 1.778 11.841 -22.440 1.00 90.31 488 GLY A C 1
ATOM 3891 O O . GLY A 1 488 ? 0.848 12.396 -21.855 1.00 90.31 488 GLY A O 1
ATOM 3892 N N . TYR A 1 489 ? 2.558 12.481 -23.311 1.00 90.38 489 TYR A N 1
ATOM 3893 C CA . TYR A 1 489 ? 2.414 13.885 -23.685 1.00 90.38 489 TYR A CA 1
ATOM 3894 C C . TYR A 1 489 ? 1.661 14.015 -25.017 1.00 90.38 489 TYR A C 1
ATOM 3896 O O . TYR A 1 489 ? 2.186 13.727 -26.102 1.00 90.38 489 TYR A O 1
ATOM 3904 N N . ALA A 1 490 ? 0.413 14.483 -24.967 1.00 89.38 490 ALA A N 1
ATOM 3905 C CA . ALA A 1 490 ? -0.369 14.705 -26.182 1.00 89.38 490 ALA A CA 1
ATOM 3906 C C . ALA A 1 490 ? 0.217 15.868 -27.021 1.00 89.38 490 ALA A C 1
ATOM 3908 O O . ALA A 1 490 ? 0.751 16.819 -26.447 1.00 89.38 490 ALA A O 1
ATOM 3909 N N . PRO A 1 491 ? 0.093 15.852 -28.368 1.00 89.62 491 PRO A N 1
ATOM 3910 C CA . PRO A 1 491 ? 0.669 16.878 -29.254 1.00 89.62 491 PRO A CA 1
ATOM 3911 C C . PRO A 1 491 ? 0.326 18.332 -28.891 1.00 89.62 491 PRO A C 1
ATOM 3913 O O . PRO A 1 491 ? 1.133 19.231 -29.108 1.00 89.62 491 PRO A O 1
ATOM 3916 N N . GLY A 1 492 ? -0.869 18.568 -28.340 1.00 88.69 492 GLY A N 1
ATOM 3917 C CA . GLY A 1 492 ? -1.336 19.903 -27.958 1.00 88.69 492 GLY A CA 1
ATOM 3918 C C . GLY A 1 492 ? -0.854 20.399 -26.590 1.00 88.69 492 GLY A C 1
ATOM 3919 O O . GLY A 1 492 ? -1.042 21.575 -26.288 1.00 88.69 492 GLY A O 1
ATOM 3920 N N . MET A 1 493 ? -0.250 19.542 -25.761 1.00 87.94 493 MET A N 1
ATOM 3921 C CA . MET A 1 493 ? 0.159 19.905 -24.401 1.00 87.94 493 MET A CA 1
ATOM 3922 C C . MET A 1 493 ? 1.383 20.823 -24.419 1.00 87.94 493 MET A C 1
ATOM 3924 O O . MET A 1 493 ? 2.321 20.608 -25.189 1.00 87.94 493 MET A O 1
ATOM 3928 N N . SER A 1 494 ? 1.404 21.833 -23.546 1.00 85.88 494 SER A N 1
ATOM 3929 C CA . SER A 1 494 ? 2.566 22.718 -23.390 1.00 85.88 494 SER A CA 1
ATOM 3930 C C . SER A 1 494 ? 3.805 21.934 -22.962 1.00 85.88 494 SER A C 1
ATOM 3932 O O . SER A 1 494 ? 4.880 22.173 -23.503 1.00 85.88 494 SER A O 1
ATOM 3934 N N . GLN A 1 495 ? 3.632 20.927 -22.101 1.00 80.44 495 GLN A N 1
ATOM 3935 C CA . GLN A 1 495 ? 4.693 20.029 -21.651 1.00 80.44 495 GLN A CA 1
ATOM 3936 C C . GLN A 1 495 ? 5.410 19.360 -22.825 1.00 80.44 495 GLN A C 1
ATOM 3938 O O . GLN A 1 495 ? 6.628 19.286 -22.817 1.00 80.44 495 GLN A O 1
ATOM 3943 N N . ARG A 1 496 ? 4.696 18.951 -23.883 1.00 86.12 496 ARG A N 1
ATOM 3944 C CA . ARG A 1 496 ? 5.320 18.353 -25.076 1.00 86.12 496 ARG A CA 1
ATOM 3945 C C . ARG A 1 496 ? 6.214 19.332 -25.842 1.00 86.12 496 ARG A C 1
ATOM 3947 O O . ARG A 1 496 ? 7.137 18.913 -26.527 1.00 86.12 496 ARG A O 1
ATOM 3954 N N . LYS A 1 497 ? 5.934 20.634 -25.754 1.00 83.38 497 LYS A N 1
ATOM 3955 C CA . LYS A 1 497 ? 6.724 21.679 -26.422 1.00 83.38 497 LYS A CA 1
ATOM 3956 C C . LYS A 1 497 ? 8.004 22.020 -25.660 1.00 83.38 497 LYS A C 1
ATOM 3958 O O . LYS A 1 497 ? 8.909 22.597 -26.251 1.00 83.38 497 LYS A O 1
ATOM 3963 N N . THR A 1 498 ? 8.052 21.712 -24.365 1.00 83.12 498 THR A N 1
ATOM 3964 C CA . THR A 1 498 ? 9.155 22.080 -23.467 1.00 83.12 498 THR A CA 1
ATOM 3965 C C . THR A 1 498 ? 9.944 20.883 -22.942 1.00 83.12 498 THR A C 1
ATOM 3967 O O . THR A 1 498 ? 11.075 21.063 -22.508 1.00 83.12 498 THR A O 1
ATOM 3970 N N . ALA A 1 499 ? 9.363 19.682 -22.948 1.00 81.56 499 ALA A N 1
ATOM 3971 C CA . ALA A 1 499 ? 10.008 18.450 -22.515 1.00 81.56 499 ALA A CA 1
ATOM 3972 C C . ALA A 1 499 ? 10.795 17.798 -23.655 1.00 81.56 499 ALA A C 1
ATOM 3974 O O . ALA A 1 499 ? 10.470 17.943 -24.836 1.00 81.56 499 ALA A O 1
ATOM 3975 N N . LEU A 1 500 ? 11.815 17.037 -23.272 1.00 89.56 500 LEU A N 1
ATOM 3976 C CA . LEU A 1 500 ? 12.530 16.151 -24.179 1.00 89.56 500 LEU A CA 1
ATOM 3977 C C . LEU A 1 500 ? 11.651 14.948 -24.534 1.00 89.56 500 LEU A C 1
ATOM 3979 O O . LEU A 1 500 ? 10.730 14.591 -23.799 1.00 89.56 500 LEU A O 1
ATOM 3983 N N . MET A 1 501 ? 11.906 14.332 -25.687 1.00 93.50 501 MET A N 1
ATOM 3984 C CA . MET A 1 501 ? 11.128 13.173 -26.113 1.00 93.50 501 MET A CA 1
ATOM 3985 C C . MET A 1 501 ? 11.519 11.949 -25.284 1.00 93.50 501 MET A C 1
ATOM 3987 O O . MET A 1 501 ? 12.642 11.463 -25.383 1.00 93.50 501 MET A O 1
ATOM 3991 N N . HIS A 1 502 ? 10.566 11.441 -24.506 1.00 94.94 502 HIS A N 1
ATOM 3992 C CA . HIS A 1 502 ? 10.681 10.161 -23.816 1.00 94.94 502 HIS A CA 1
ATOM 3993 C C . HIS A 1 502 ? 10.241 9.027 -24.737 1.00 94.94 502 HIS A C 1
ATOM 3995 O O . HIS A 1 502 ? 9.145 9.085 -25.296 1.00 94.94 502 HIS A O 1
ATOM 4001 N N . THR A 1 503 ? 11.063 7.990 -24.862 1.00 97.38 503 THR A N 1
ATOM 4002 C CA . THR A 1 503 ? 10.670 6.729 -25.499 1.00 97.38 503 THR A CA 1
ATOM 4003 C C . THR A 1 503 ? 10.662 5.638 -24.446 1.00 97.38 503 THR A C 1
ATOM 4005 O O . THR A 1 503 ? 11.707 5.315 -23.891 1.00 97.38 503 THR A O 1
ATOM 4008 N N . SER A 1 504 ? 9.487 5.093 -24.150 1.00 96.69 504 SER A N 1
ATOM 4009 C CA . SER A 1 504 ? 9.304 4.058 -23.130 1.00 96.69 504 SER A CA 1
ATOM 4010 C C . SER A 1 504 ? 8.967 2.722 -23.758 1.00 96.69 504 SER A C 1
ATOM 4012 O O . SER A 1 504 ? 8.118 2.663 -24.646 1.00 96.69 504 SER A O 1
ATOM 4014 N N . GLY A 1 505 ? 9.577 1.651 -23.255 1.00 95.62 505 GLY A N 1
ATOM 4015 C CA . GLY A 1 505 ? 9.266 0.280 -23.641 1.00 95.62 505 GLY A CA 1
ATOM 4016 C C . GLY A 1 505 ? 8.951 -0.612 -22.449 1.00 95.62 505 GLY A C 1
ATOM 4017 O O . GLY A 1 505 ? 9.396 -0.366 -21.326 1.00 95.62 505 GLY A O 1
ATOM 4018 N N . TRP A 1 506 ? 8.169 -1.662 -22.703 1.00 92.88 506 TRP A N 1
ATOM 4019 C CA . TRP A 1 506 ? 7.746 -2.630 -21.691 1.00 92.88 506 TRP A CA 1
ATOM 4020 C C . TRP A 1 506 ? 8.069 -4.047 -22.121 1.00 92.88 506 TRP A C 1
ATOM 4022 O O . TRP A 1 506 ? 7.684 -4.506 -23.197 1.00 92.88 506 TRP A O 1
ATOM 4032 N N . MET A 1 507 ? 8.643 -4.805 -21.200 1.00 88.94 507 MET A N 1
ATOM 4033 C CA . MET A 1 507 ? 8.917 -6.224 -21.366 1.00 88.94 507 MET A CA 1
ATOM 4034 C C . MET A 1 507 ? 7.684 -7.065 -20.998 1.00 88.94 507 MET A C 1
ATOM 4036 O O . MET A 1 507 ? 7.799 -8.076 -20.315 1.00 88.94 507 MET A O 1
ATOM 4040 N N . TYR A 1 508 ? 6.486 -6.672 -21.451 1.00 73.75 508 TYR A N 1
ATOM 4041 C CA . TYR A 1 508 ? 5.196 -7.254 -21.028 1.00 73.75 508 TYR A CA 1
ATOM 4042 C C . TYR A 1 508 ? 5.023 -8.740 -21.385 1.00 73.75 508 TYR A C 1
ATOM 4044 O O . TYR A 1 508 ? 4.226 -9.446 -20.769 1.00 73.75 508 TYR A O 1
ATOM 4052 N N . LYS A 1 509 ? 5.774 -9.233 -22.379 1.00 72.00 509 LYS A N 1
ATOM 4053 C CA . LYS A 1 509 ? 5.836 -10.664 -22.726 1.00 72.00 509 LYS A CA 1
ATOM 4054 C C . LYS A 1 509 ? 6.607 -11.477 -21.692 1.00 72.00 509 LYS A C 1
ATOM 4056 O O . LYS A 1 509 ? 6.486 -12.702 -21.652 1.00 72.00 509 LYS A O 1
ATOM 4061 N N . ARG A 1 510 ? 7.436 -10.824 -20.882 1.00 72.06 510 ARG A N 1
ATOM 4062 C CA . ARG A 1 510 ? 8.096 -11.475 -19.771 1.00 72.06 510 ARG A CA 1
ATOM 4063 C C . ARG A 1 510 ? 7.128 -11.475 -18.581 1.00 72.06 510 ARG A C 1
ATOM 4065 O O . ARG A 1 510 ? 6.627 -10.414 -18.209 1.00 72.06 510 ARG A O 1
ATOM 4072 N N . PRO A 1 511 ? 6.782 -12.632 -17.994 1.00 57.06 511 PRO A N 1
ATOM 4073 C CA . PRO A 1 511 ? 5.716 -12.632 -17.009 1.00 57.06 511 PRO A CA 1
ATOM 4074 C C . PRO A 1 511 ? 6.227 -12.044 -15.689 1.00 57.06 511 PRO A C 1
ATOM 4076 O O . PRO A 1 511 ? 7.256 -12.469 -15.166 1.00 57.06 511 PRO A O 1
ATOM 4079 N N . VAL A 1 512 ? 5.470 -11.108 -15.111 1.00 53.69 512 VAL A N 1
ATOM 4080 C CA . VAL A 1 512 ? 5.801 -10.429 -13.838 1.00 53.69 512 VAL A CA 1
ATOM 4081 C C . VAL A 1 512 ? 5.960 -11.423 -12.668 1.00 53.69 512 VAL A C 1
ATOM 4083 O O . VAL A 1 512 ? 6.682 -11.165 -11.707 1.00 53.69 512 VAL A O 1
ATOM 4086 N N . ALA A 1 513 ? 5.335 -12.604 -12.771 1.00 43.34 513 ALA A N 1
ATOM 4087 C CA . ALA A 1 513 ? 5.474 -13.719 -11.826 1.00 43.34 513 ALA A CA 1
ATOM 4088 C C . ALA A 1 513 ? 6.642 -14.686 -12.139 1.00 43.34 513 ALA A C 1
ATOM 4090 O O . ALA A 1 513 ? 7.018 -15.481 -11.282 1.00 43.34 513 ALA A O 1
ATOM 4091 N N . ASP A 1 514 ? 7.213 -14.644 -13.347 1.00 41.59 514 ASP A N 1
ATOM 4092 C CA . ASP A 1 514 ? 8.192 -15.620 -13.869 1.00 41.59 514 ASP A CA 1
ATOM 4093 C C . ASP A 1 514 ? 9.621 -15.065 -13.922 1.00 41.59 514 ASP A C 1
ATOM 4095 O O . ASP A 1 514 ? 10.560 -15.763 -14.284 1.00 41.59 514 ASP A O 1
ATOM 4099 N N . HIS A 1 515 ? 9.837 -13.813 -13.526 1.00 42.00 515 HIS A N 1
ATOM 4100 C CA . HIS A 1 515 ? 11.179 -13.230 -13.518 1.00 42.00 515 HIS A CA 1
ATOM 4101 C C . HIS A 1 515 ? 12.081 -13.695 -12.383 1.00 42.00 515 HIS A C 1
ATOM 4103 O O . HIS A 1 515 ? 13.274 -13.390 -12.365 1.00 42.00 515 HIS A O 1
ATOM 4109 N N . GLN A 1 516 ? 11.554 -14.485 -11.450 1.00 33.62 516 GLN A N 1
ATOM 4110 C CA . GLN A 1 516 ? 12.402 -15.399 -10.697 1.00 33.62 516 GLN A CA 1
ATOM 4111 C C . GLN A 1 516 ? 12.727 -16.653 -11.521 1.00 33.62 516 GLN A C 1
ATOM 4113 O O . GLN A 1 516 ? 13.895 -17.008 -11.566 1.00 33.62 516 GLN A O 1
ATOM 4118 N N . SER A 1 517 ? 11.785 -17.262 -12.249 1.00 34.50 517 SER A N 1
ATOM 4119 C CA . SER A 1 517 ? 12.013 -18.535 -12.956 1.00 34.50 517 SER A CA 1
ATOM 4120 C C . SER A 1 517 ? 12.986 -18.454 -14.144 1.00 34.50 517 SER A C 1
ATOM 4122 O O . SER A 1 517 ? 13.797 -19.357 -14.303 1.00 34.50 517 SER A O 1
ATOM 4124 N N . LYS A 1 518 ? 13.014 -17.368 -14.934 1.00 31.52 518 LYS A N 1
ATOM 4125 C CA . LYS A 1 518 ? 13.993 -17.234 -16.041 1.00 31.52 518 LYS A CA 1
ATOM 4126 C C . LYS A 1 518 ? 15.411 -16.865 -15.596 1.00 31.52 518 LYS A C 1
ATOM 4128 O O . LYS A 1 518 ? 16.358 -17.140 -16.321 1.00 31.52 518 LYS A O 1
ATOM 4133 N N . LEU A 1 519 ? 15.561 -16.311 -14.393 1.00 33.31 519 LEU A N 1
ATOM 4134 C CA . LEU A 1 519 ? 16.863 -16.174 -13.735 1.00 33.31 519 LEU A CA 1
ATOM 4135 C C . LEU A 1 519 ? 17.374 -17.487 -13.157 1.00 33.31 519 LEU A C 1
ATOM 4137 O O . LEU A 1 519 ? 18.581 -17.675 -13.078 1.00 33.31 519 LEU A O 1
ATOM 4141 N N . TYR A 1 520 ? 16.463 -18.401 -12.821 1.00 33.09 520 TYR A N 1
ATOM 4142 C CA . TYR A 1 520 ? 16.827 -19.775 -12.507 1.00 33.09 520 TYR A CA 1
ATOM 4143 C C . TYR A 1 520 ? 17.288 -20.527 -13.765 1.00 33.09 520 TYR A C 1
ATOM 4145 O O . TYR A 1 520 ? 18.328 -21.164 -13.706 1.00 33.09 520 TYR A O 1
ATOM 4153 N N . ASN A 1 521 ? 16.658 -20.324 -14.929 1.00 31.41 521 ASN A N 1
ATOM 4154 C CA . ASN A 1 521 ? 17.085 -21.001 -16.166 1.00 31.41 521 ASN A CA 1
ATOM 4155 C C . ASN A 1 521 ? 18.395 -20.465 -16.793 1.00 31.41 521 ASN A C 1
ATOM 4157 O O . ASN A 1 521 ? 19.004 -21.157 -17.598 1.00 31.41 521 ASN A O 1
ATOM 4161 N N . SER A 1 522 ? 18.857 -19.245 -16.478 1.00 27.45 522 SER A N 1
ATOM 4162 C CA . SER A 1 522 ? 20.195 -18.758 -16.899 1.00 27.45 522 SER A CA 1
ATOM 4163 C C . SER A 1 522 ? 21.255 -18.870 -15.795 1.00 27.45 522 SER A C 1
ATOM 4165 O O . SER A 1 522 ? 22.406 -18.457 -15.974 1.00 27.45 522 SER A O 1
ATOM 4167 N N . MET A 1 523 ? 20.850 -19.359 -14.622 1.00 31.03 523 MET A N 1
ATOM 4168 C CA . MET A 1 523 ? 21.737 -19.921 -13.609 1.00 31.03 523 MET A CA 1
ATOM 4169 C C . MET A 1 523 ? 21.794 -21.450 -13.714 1.00 31.03 523 MET A C 1
ATOM 4171 O O . MET A 1 523 ? 22.627 -22.026 -13.036 1.00 31.03 523 MET A O 1
ATOM 4175 N N . ASP A 1 524 ? 21.022 -22.093 -14.601 1.00 32.22 524 ASP A N 1
ATOM 4176 C CA . ASP A 1 524 ? 21.133 -23.538 -14.864 1.00 32.22 524 ASP A CA 1
ATOM 4177 C C . ASP A 1 524 ? 22.535 -23.933 -15.351 1.00 32.22 524 ASP A C 1
ATOM 4179 O O . ASP A 1 524 ? 23.006 -25.002 -14.994 1.00 32.22 524 ASP A O 1
ATOM 4183 N N . SER A 1 525 ? 23.268 -23.071 -16.071 1.00 31.00 525 SER A N 1
ATOM 4184 C CA . SER A 1 525 ? 24.627 -23.431 -16.512 1.00 31.00 525 SER A CA 1
ATOM 4185 C C . SER A 1 525 ? 25.685 -23.375 -15.403 1.00 31.00 525 SER A C 1
ATOM 4187 O O . SER A 1 525 ? 26.726 -24.005 -15.542 1.00 31.00 525 SER A O 1
ATOM 4189 N N . ASP A 1 526 ? 25.435 -22.623 -14.322 1.00 31.25 526 ASP A N 1
ATOM 4190 C CA . ASP A 1 526 ? 26.400 -22.424 -13.225 1.00 31.25 526 ASP A CA 1
ATOM 4191 C C . ASP A 1 526 ? 25.914 -23.024 -11.884 1.00 31.25 526 ASP A C 1
ATOM 4193 O O . ASP A 1 526 ? 26.652 -23.015 -10.900 1.00 31.25 526 ASP A O 1
ATOM 4197 N N . LEU A 1 527 ? 24.676 -23.536 -11.826 1.00 36.34 527 LEU A N 1
ATOM 4198 C CA . LEU A 1 527 ? 24.078 -24.244 -10.682 1.00 36.34 527 LEU A CA 1
ATOM 4199 C C . LEU A 1 527 ? 23.738 -25.710 -10.975 1.00 36.34 527 LEU A C 1
ATOM 4201 O O . LEU A 1 527 ? 23.262 -26.401 -10.075 1.00 36.34 527 LEU A O 1
ATOM 4205 N N . GLU A 1 528 ? 24.059 -26.224 -12.164 1.00 33.97 528 GLU A N 1
ATOM 4206 C CA . GLU A 1 528 ? 24.105 -27.674 -12.399 1.00 33.97 528 GLU A CA 1
ATOM 4207 C C . GLU A 1 528 ? 25.086 -28.399 -11.450 1.00 33.97 528 GLU A C 1
ATOM 4209 O O . GLU A 1 528 ? 24.982 -29.611 -11.288 1.00 33.97 528 GLU A O 1
ATOM 4214 N N . ASP A 1 529 ? 25.966 -27.669 -10.749 1.00 32.59 529 ASP A N 1
ATOM 4215 C CA . ASP A 1 529 ? 26.971 -28.241 -9.842 1.00 32.59 529 ASP A CA 1
ATOM 4216 C C . ASP A 1 529 ? 26.652 -28.092 -8.335 1.00 32.59 529 ASP A C 1
ATOM 4218 O O . ASP A 1 529 ? 27.450 -28.484 -7.482 1.00 32.59 529 ASP A O 1
ATOM 4222 N N . LEU A 1 530 ? 25.474 -27.562 -7.962 1.00 37.50 530 LEU A N 1
ATOM 4223 C CA . LEU A 1 530 ? 25.015 -27.547 -6.563 1.00 37.50 530 LEU A CA 1
ATOM 4224 C C . LEU A 1 530 ? 23.541 -27.967 -6.454 1.00 37.50 530 LEU A C 1
ATOM 4226 O O . LEU A 1 530 ? 22.643 -27.151 -6.249 1.00 37.50 530 LEU A O 1
ATOM 4230 N N . GLU A 1 531 ? 23.291 -29.270 -6.588 1.00 37.12 531 GLU A N 1
ATOM 4231 C CA . GLU A 1 531 ? 21.985 -29.884 -6.336 1.00 37.12 531 GLU A CA 1
ATOM 4232 C C . GLU A 1 531 ? 21.447 -29.528 -4.931 1.00 37.12 531 GLU A C 1
ATOM 423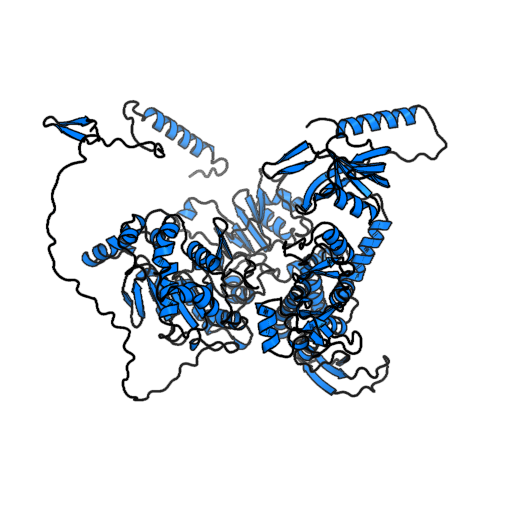4 O O . GLU A 1 531 ? 21.871 -30.107 -3.935 1.00 37.12 531 GLU A O 1
ATOM 4239 N N . SER A 1 532 ? 20.460 -28.627 -4.844 1.00 47.84 532 SER A N 1
ATOM 4240 C CA . SER A 1 532 ? 19.551 -28.505 -3.692 1.00 47.84 532 SER A CA 1
ATOM 4241 C C . SER A 1 532 ? 18.137 -28.900 -4.120 1.00 47.84 532 SER A C 1
ATOM 4243 O O . SER A 1 532 ? 17.237 -28.096 -4.377 1.00 47.84 532 SER A O 1
ATOM 4245 N N . ARG A 1 533 ? 17.928 -30.206 -4.275 1.00 57.94 533 ARG A N 1
ATOM 4246 C CA . ARG A 1 533 ? 16.586 -30.744 -4.505 1.00 57.94 533 ARG A CA 1
ATOM 4247 C C . ARG A 1 533 ? 15.885 -30.742 -3.148 1.00 57.94 533 ARG A C 1
ATOM 4249 O O . ARG A 1 533 ? 16.350 -31.417 -2.241 1.00 57.94 533 ARG A O 1
ATOM 4256 N N . ILE A 1 534 ? 14.753 -30.045 -2.993 1.00 65.25 534 ILE A N 1
ATOM 4257 C CA . ILE A 1 534 ? 13.831 -30.356 -1.887 1.00 65.25 534 ILE A CA 1
ATOM 4258 C C . ILE A 1 534 ? 13.477 -31.842 -2.053 1.00 65.25 534 ILE A C 1
ATOM 4260 O O . ILE A 1 534 ? 12.725 -32.208 -2.953 1.00 65.25 534 ILE A O 1
ATOM 4264 N N . THR A 1 535 ? 14.090 -32.711 -1.251 1.00 64.94 535 THR A N 1
ATOM 4265 C CA . THR A 1 535 ? 13.952 -34.171 -1.384 1.00 64.94 535 THR A CA 1
ATOM 4266 C C . THR A 1 535 ? 12.697 -34.695 -0.686 1.00 64.94 535 THR A C 1
ATOM 4268 O O . THR A 1 535 ? 12.263 -35.819 -0.942 1.00 64.94 535 THR A O 1
ATOM 4271 N N . ALA A 1 536 ? 12.088 -33.881 0.181 1.00 73.31 536 ALA A N 1
ATOM 4272 C CA . ALA A 1 536 ? 10.894 -34.235 0.933 1.00 73.31 536 ALA A CA 1
ATOM 4273 C C . ALA A 1 536 ? 9.651 -34.286 0.042 1.00 73.31 536 ALA A C 1
ATOM 4275 O O . ALA A 1 536 ? 9.389 -33.363 -0.727 1.00 73.31 536 ALA A O 1
ATOM 4276 N N . ARG A 1 537 ? 8.823 -35.329 0.183 1.00 81.12 537 ARG A N 1
ATOM 4277 C CA . ARG A 1 537 ? 7.584 -35.455 -0.600 1.00 81.12 537 ARG A CA 1
ATOM 4278 C C . ARG A 1 537 ? 6.624 -34.311 -0.232 1.00 81.12 537 ARG A C 1
ATOM 4280 O O . ARG A 1 537 ? 6.549 -33.949 0.943 1.00 81.12 537 ARG A O 1
ATOM 4287 N N . PRO A 1 538 ? 5.777 -33.819 -1.159 1.00 83.06 538 PRO A N 1
ATOM 4288 C CA . PRO A 1 538 ? 4.762 -32.803 -0.856 1.00 83.06 538 PRO A CA 1
ATOM 4289 C C . PRO A 1 538 ? 3.901 -33.120 0.376 1.00 83.06 538 PRO A C 1
ATOM 4291 O O . PRO A 1 538 ? 3.571 -32.235 1.160 1.00 83.06 538 PRO A O 1
ATOM 4294 N N . ARG A 1 539 ? 3.584 -34.403 0.602 1.00 88.25 539 ARG A N 1
ATOM 4295 C CA . ARG A 1 539 ? 2.862 -34.859 1.797 1.00 88.25 539 ARG A CA 1
ATOM 4296 C C . ARG A 1 539 ? 3.613 -34.553 3.092 1.00 88.25 539 ARG A C 1
ATOM 4298 O O . ARG A 1 539 ? 2.980 -34.132 4.062 1.00 88.25 539 ARG A O 1
ATOM 4305 N N . ASP A 1 540 ? 4.919 -34.792 3.105 1.00 87.25 540 ASP A N 1
ATOM 4306 C CA . ASP A 1 540 ? 5.774 -34.580 4.270 1.00 87.25 540 ASP A CA 1
ATOM 4307 C C . ASP A 1 540 ? 5.886 -33.079 4.570 1.00 87.25 540 ASP A C 1
ATOM 4309 O O . ASP A 1 540 ? 5.782 -32.682 5.725 1.00 87.25 540 ASP A O 1
ATOM 4313 N N . ILE A 1 541 ? 5.939 -32.241 3.528 1.00 89.50 541 ILE A N 1
ATOM 4314 C CA . ILE A 1 541 ? 5.908 -30.776 3.651 1.00 89.50 541 ILE A CA 1
ATOM 4315 C C . ILE A 1 541 ? 4.590 -30.294 4.263 1.00 89.50 541 ILE A C 1
ATOM 4317 O O . ILE A 1 541 ? 4.607 -29.557 5.244 1.00 89.50 541 ILE A O 1
ATOM 4321 N N . VAL A 1 542 ? 3.436 -30.727 3.739 1.00 91.50 542 VAL A N 1
ATOM 4322 C CA . VAL A 1 542 ? 2.128 -30.339 4.305 1.00 91.50 542 VAL A CA 1
ATOM 4323 C C . VAL A 1 542 ? 1.999 -30.795 5.762 1.00 91.50 542 VAL A C 1
ATOM 4325 O O . VAL A 1 542 ? 1.397 -30.094 6.574 1.00 91.50 542 VAL A O 1
ATOM 4328 N N . ARG A 1 543 ? 2.611 -31.932 6.126 1.00 90.94 543 ARG A N 1
ATOM 4329 C CA . ARG A 1 543 ? 2.619 -32.442 7.506 1.00 90.94 543 ARG A CA 1
ATOM 4330 C C . ARG A 1 543 ? 3.259 -31.459 8.487 1.00 90.94 543 ARG A C 1
ATOM 4332 O O . ARG A 1 543 ? 2.783 -31.376 9.615 1.00 90.94 543 ARG A O 1
ATOM 4339 N N . LEU A 1 544 ? 4.270 -30.696 8.061 1.00 90.81 544 LEU A N 1
ATOM 4340 C CA . LEU A 1 544 ? 4.924 -29.674 8.891 1.00 90.81 544 LEU A CA 1
ATOM 4341 C C . LEU A 1 544 ? 3.949 -28.586 9.359 1.00 90.81 544 LEU A C 1
ATOM 4343 O O . LEU A 1 544 ? 4.145 -28.011 10.423 1.00 90.81 544 LEU A O 1
ATOM 4347 N N . PHE A 1 545 ? 2.890 -28.328 8.586 1.00 92.56 545 PHE A N 1
ATOM 4348 C CA . PHE A 1 545 ? 1.881 -27.310 8.877 1.00 92.56 545 PHE A CA 1
ATOM 4349 C C . PHE A 1 545 ? 0.626 -27.872 9.557 1.00 92.56 545 PHE A C 1
ATOM 4351 O O . PHE A 1 545 ? -0.301 -27.113 9.833 1.00 92.56 545 PHE A O 1
ATOM 4358 N N . GLN A 1 546 ? 0.553 -29.178 9.837 1.00 92.31 546 GLN A N 1
ATOM 4359 C CA . GLN A 1 546 ? -0.601 -29.794 10.497 1.00 92.31 546 GLN A CA 1
ATOM 4360 C C . GLN A 1 546 ? -0.456 -29.782 12.021 1.00 92.31 546 GLN A C 1
ATOM 4362 O O . GLN A 1 546 ? 0.566 -30.162 12.584 1.00 92.31 546 GLN A O 1
ATOM 4367 N N . CYS A 1 547 ? -1.527 -29.406 12.715 1.00 90.69 547 CYS A N 1
ATOM 4368 C CA . CYS A 1 547 ? -1.596 -29.448 14.164 1.00 90.69 547 CYS A CA 1
ATOM 4369 C C . CYS A 1 547 ? -1.712 -30.905 14.621 1.00 90.69 547 CYS A C 1
ATOM 4371 O O . CYS A 1 547 ? -2.692 -31.553 14.265 1.00 90.69 547 CYS A O 1
ATOM 4373 N N . PRO A 1 548 ? -0.837 -31.423 15.496 1.00 86.31 548 PRO A N 1
ATOM 4374 C CA . PRO A 1 548 ? -0.946 -32.818 15.918 1.00 86.31 548 PRO A CA 1
ATOM 4375 C C . PRO A 1 548 ? -2.171 -33.129 16.793 1.00 86.31 548 PRO A C 1
ATOM 4377 O O . PRO A 1 548 ? -2.479 -34.295 17.009 1.00 86.31 548 PRO A O 1
ATOM 4380 N N . LYS A 1 549 ? -2.880 -32.107 17.303 1.00 86.75 549 LYS A N 1
ATOM 4381 C CA . LYS A 1 549 ? -4.098 -32.290 18.112 1.00 86.75 549 LYS A CA 1
ATOM 4382 C C . LYS A 1 549 ? -5.371 -32.366 17.272 1.00 86.75 549 LYS A C 1
ATOM 4384 O O . LYS A 1 549 ? -6.176 -33.266 17.471 1.00 86.75 549 LYS A O 1
ATOM 4389 N N . CYS A 1 550 ? -5.609 -31.382 16.402 1.00 90.50 550 CYS A N 1
ATOM 4390 C CA . CYS A 1 550 ? -6.810 -31.367 15.556 1.00 90.50 550 CYS A CA 1
ATOM 4391 C C . CYS A 1 550 ? -6.577 -31.972 14.170 1.00 90.50 550 CYS A C 1
ATOM 4393 O O . CYS A 1 550 ? -7.539 -32.142 13.424 1.00 90.50 550 CYS A O 1
ATOM 4395 N N . GLU A 1 551 ? -5.318 -32.262 13.832 1.00 91.19 551 GLU A N 1
ATOM 4396 C CA . GLU A 1 551 ? -4.844 -32.860 12.577 1.00 91.19 551 GLU A CA 1
ATOM 4397 C C . GLU A 1 551 ? -5.119 -32.008 11.332 1.00 91.19 551 GLU A C 1
ATOM 4399 O O . GLU A 1 551 ? -4.846 -32.429 10.211 1.00 91.19 551 GLU A O 1
ATOM 4404 N N . LYS A 1 552 ? -5.628 -30.786 11.518 1.00 93.44 552 LYS A N 1
ATOM 4405 C CA . LYS A 1 552 ? -5.834 -29.792 10.462 1.00 93.44 552 LYS A CA 1
ATOM 4406 C C . LYS A 1 552 ? -4.601 -28.921 10.295 1.00 93.44 552 LYS A C 1
ATOM 4408 O O . LYS A 1 552 ? -3.772 -28.871 11.200 1.00 93.44 552 LYS A O 1
ATOM 4413 N N . ILE A 1 553 ? -4.513 -28.187 9.185 1.00 93.50 553 ILE A N 1
ATOM 4414 C CA . ILE A 1 553 ? -3.546 -27.086 9.064 1.00 93.50 553 ILE A CA 1
ATOM 4415 C C . ILE A 1 553 ? -3.687 -26.150 10.275 1.00 93.50 553 ILE A C 1
ATOM 4417 O O . ILE A 1 553 ? -4.808 -25.833 10.697 1.00 93.50 553 ILE A O 1
ATOM 4421 N N . ILE A 1 554 ? -2.554 -25.797 10.885 1.00 90.50 554 ILE A N 1
ATOM 4422 C CA . ILE A 1 554 ? -2.490 -24.993 12.105 1.00 90.50 554 ILE A CA 1
ATOM 4423 C C . ILE A 1 554 ? -3.172 -23.644 11.859 1.00 90.50 554 ILE A C 1
ATOM 4425 O O . ILE A 1 554 ? -3.009 -23.031 10.814 1.00 90.50 554 ILE A O 1
ATOM 4429 N N . LYS A 1 555 ? -3.936 -23.180 12.848 1.00 84.56 555 LYS A N 1
ATOM 4430 C CA . LYS A 1 555 ? -4.506 -21.831 12.904 1.00 84.56 555 LYS A CA 1
ATOM 4431 C C . LYS A 1 555 ? -4.056 -21.178 14.194 1.00 84.56 555 LYS A C 1
ATOM 4433 O O . LYS A 1 555 ? -4.132 -21.838 15.231 1.00 84.56 555 LYS A O 1
ATOM 4438 N N . ASP A 1 556 ? -3.610 -19.929 14.123 1.00 81.44 556 ASP A N 1
ATOM 4439 C CA . ASP A 1 556 ? -3.035 -19.193 15.255 1.00 81.44 556 ASP A CA 1
ATOM 4440 C C . ASP A 1 556 ? -1.914 -20.012 15.929 1.00 81.44 556 ASP A C 1
ATOM 4442 O O . ASP A 1 556 ? -2.118 -20.571 17.015 1.00 81.44 556 ASP A O 1
ATOM 4446 N N . PRO A 1 557 ? -0.765 -20.202 15.249 1.00 86.00 557 PRO A N 1
ATOM 4447 C CA . PRO A 1 557 ? 0.289 -21.088 15.725 1.00 86.00 557 PRO A CA 1
ATOM 4448 C C . PRO A 1 557 ? 0.862 -20.609 17.059 1.00 86.00 557 PRO A C 1
ATOM 4450 O O . PRO A 1 557 ? 1.283 -19.461 17.208 1.00 86.00 557 PRO A O 1
ATOM 4453 N N . VAL A 1 558 ? 0.915 -21.525 18.023 1.00 84.62 558 VAL A N 1
ATOM 4454 C CA . VAL A 1 558 ? 1.589 -21.313 19.304 1.00 84.62 558 VAL A CA 1
ATOM 4455 C C . VAL A 1 558 ? 2.580 -22.432 19.587 1.00 84.62 558 VAL A C 1
ATOM 4457 O O . VAL A 1 558 ? 2.285 -23.608 19.357 1.00 84.62 558 VAL A O 1
ATOM 4460 N N . ALA A 1 559 ? 3.728 -22.057 20.137 1.00 84.81 559 ALA A N 1
ATOM 4461 C CA . ALA A 1 559 ? 4.706 -22.958 20.715 1.00 84.81 559 ALA A CA 1
ATOM 4462 C C . ALA A 1 559 ? 4.337 -23.251 22.177 1.00 84.81 559 ALA A C 1
ATOM 4464 O O . ALA A 1 559 ? 4.115 -22.347 22.990 1.00 84.81 559 ALA A O 1
ATOM 4465 N N . THR A 1 560 ? 4.265 -24.531 22.529 1.00 82.69 560 THR A N 1
ATOM 4466 C CA . THR A 1 560 ? 4.095 -24.979 23.914 1.00 82.69 560 THR A CA 1
ATOM 4467 C C . THR A 1 560 ? 5.440 -25.018 24.650 1.00 82.69 560 THR A C 1
ATOM 4469 O O . THR A 1 560 ? 6.489 -25.162 24.015 1.00 82.69 560 THR A O 1
ATOM 4472 N N . PRO A 1 561 ? 5.450 -25.017 25.999 1.00 76.94 561 PRO A N 1
ATOM 4473 C CA . PRO A 1 561 ? 6.689 -25.126 26.783 1.00 76.94 561 PRO A CA 1
ATOM 4474 C C . PRO A 1 561 ? 7.491 -26.416 26.571 1.00 76.94 561 PRO A C 1
ATOM 4476 O O . PRO A 1 561 ? 8.609 -26.529 27.061 1.00 76.94 561 PRO A O 1
ATOM 4479 N N . CYS A 1 562 ? 6.933 -27.415 25.883 1.00 80.12 562 CYS A N 1
ATOM 4480 C CA . CYS A 1 562 ? 7.659 -28.621 25.492 1.00 80.12 562 CYS A CA 1
ATOM 4481 C C . CYS A 1 562 ? 8.301 -28.530 24.094 1.00 80.12 562 CYS A C 1
ATOM 4483 O O . CYS A 1 562 ? 8.865 -29.522 23.631 1.00 80.12 562 CYS A O 1
ATOM 4485 N N . GLY A 1 563 ? 8.244 -27.361 23.443 1.00 79.44 563 GLY A N 1
ATOM 4486 C CA . GLY A 1 563 ? 8.881 -27.095 22.149 1.00 79.44 563 GLY A CA 1
ATOM 4487 C C . GLY A 1 563 ? 8.092 -27.615 20.947 1.00 79.44 563 GLY A C 1
ATOM 4488 O O . GLY A 1 563 ? 8.702 -28.028 19.960 1.00 79.44 563 GLY A O 1
ATOM 4489 N N . ARG A 1 564 ? 6.754 -27.659 21.051 1.00 85.00 564 ARG A N 1
ATOM 4490 C CA . ARG A 1 564 ? 5.846 -28.191 20.021 1.00 85.00 564 ARG A CA 1
ATOM 4491 C C . ARG A 1 564 ? 4.817 -27.163 19.571 1.00 85.00 564 ARG A C 1
ATOM 4493 O O . ARG A 1 564 ? 4.308 -26.404 20.394 1.00 85.00 564 ARG A O 1
ATOM 4500 N N . HIS A 1 565 ? 4.456 -27.203 18.294 1.00 87.06 565 HIS A N 1
ATOM 4501 C CA . HIS A 1 565 ? 3.476 -26.303 17.689 1.00 87.06 565 HIS A CA 1
ATOM 4502 C C . HIS A 1 565 ? 2.078 -26.911 17.623 1.00 87.06 565 HIS A C 1
ATOM 4504 O O . HIS A 1 565 ? 1.877 -28.075 17.270 1.00 87.06 565 HIS A O 1
ATOM 4510 N N . ALA A 1 566 ? 1.076 -26.096 17.932 1.00 89.25 566 ALA A N 1
ATOM 4511 C CA . ALA A 1 566 ? -0.326 -26.430 17.725 1.00 89.25 566 ALA A CA 1
ATOM 4512 C C . ALA A 1 566 ? -1.155 -25.164 17.500 1.00 89.25 566 ALA A C 1
ATOM 4514 O O . ALA A 1 566 ? -0.678 -24.050 17.704 1.00 89.25 566 ALA A O 1
ATOM 4515 N N . CYS A 1 567 ? -2.421 -25.335 17.112 1.00 89.75 567 CYS A N 1
ATOM 4516 C CA . CYS A 1 567 ? -3.354 -24.216 17.122 1.00 89.75 567 CYS A CA 1
ATOM 4517 C C . CYS A 1 567 ? -3.524 -23.693 18.550 1.00 89.75 567 CYS A C 1
ATOM 4519 O O . CYS A 1 567 ? -3.688 -24.497 19.478 1.00 89.75 567 CYS A O 1
ATOM 4521 N N . LEU A 1 568 ? -3.642 -22.379 18.724 1.00 86.75 568 LEU A N 1
ATOM 4522 C CA . LEU A 1 568 ? -4.014 -21.779 20.008 1.00 86.75 568 LEU A CA 1
ATOM 4523 C C . LEU A 1 568 ? -5.283 -22.425 20.579 1.00 86.75 568 LEU A C 1
ATOM 4525 O O . LEU A 1 568 ? -5.348 -22.762 21.760 1.00 86.75 568 LEU A O 1
ATOM 4529 N N . SER A 1 569 ? -6.264 -22.711 19.717 1.00 88.00 569 SER A N 1
ATOM 4530 C CA . SER A 1 569 ? -7.507 -23.374 20.116 1.00 88.00 569 SER A CA 1
ATOM 4531 C C . SER A 1 569 ? -7.359 -24.818 20.567 1.00 88.00 569 SER A C 1
ATOM 4533 O O . SER A 1 569 ? -8.237 -25.359 21.235 1.00 88.00 569 SER A O 1
ATOM 4535 N N . CYS A 1 570 ? -6.267 -25.456 20.170 1.00 88.31 570 CYS A N 1
ATOM 4536 C CA . CYS A 1 570 ? -5.934 -26.805 20.570 1.00 88.31 570 CYS A CA 1
ATOM 4537 C C . CYS A 1 570 ? -5.205 -26.810 21.912 1.00 88.31 570 CYS A C 1
ATOM 4539 O O . CYS A 1 570 ? -5.447 -27.711 22.713 1.00 88.31 570 CYS A O 1
ATOM 4541 N N . VAL A 1 571 ? -4.356 -25.819 22.183 1.00 86.88 571 VAL A N 1
ATOM 4542 C CA . VAL A 1 571 ? -3.634 -25.714 23.459 1.00 86.88 571 VAL A CA 1
ATOM 4543 C C . VAL A 1 571 ? -4.519 -25.130 24.563 1.00 86.88 571 VAL A C 1
ATOM 4545 O O . VAL A 1 571 ? -4.493 -25.633 25.681 1.00 86.88 571 VAL A O 1
ATOM 4548 N N . ILE A 1 572 ? -5.361 -24.141 24.242 1.00 84.38 572 ILE A N 1
ATOM 4549 C CA . ILE A 1 572 ? -6.320 -23.511 25.162 1.00 84.38 572 ILE A CA 1
ATOM 4550 C C . ILE A 1 572 ? -7.747 -23.703 24.609 1.00 84.38 572 ILE A C 1
ATOM 4552 O O . ILE A 1 572 ? -8.278 -22.826 23.911 1.00 84.38 572 ILE A O 1
ATOM 4556 N N . PRO A 1 573 ? -8.385 -24.865 24.871 1.00 80.12 573 PRO A N 1
ATOM 4557 C CA . PRO A 1 573 ? -9.691 -25.194 24.302 1.00 80.12 573 PRO A CA 1
ATOM 4558 C C . PRO A 1 573 ? -10.807 -24.263 24.766 1.00 80.12 573 PRO A C 1
ATOM 4560 O O . PRO A 1 573 ? -11.637 -23.876 23.946 1.00 80.12 573 PRO A O 1
ATOM 4563 N N . ASP A 1 574 ? -10.809 -23.880 26.047 1.00 80.00 574 ASP A N 1
ATOM 4564 C CA . ASP A 1 574 ? -11.832 -23.004 26.616 1.00 80.00 574 ASP A CA 1
ATOM 4565 C C . ASP A 1 574 ? -11.715 -21.575 26.048 1.00 80.00 574 ASP A C 1
ATOM 4567 O O . ASP A 1 574 ? -10.711 -20.894 26.294 1.00 80.00 574 ASP A O 1
ATOM 4571 N N . PRO A 1 575 ? -12.733 -21.079 25.318 1.00 73.62 575 PRO A N 1
ATOM 4572 C CA . PRO A 1 575 ? -12.707 -19.740 24.740 1.00 73.62 575 PRO A CA 1
ATOM 4573 C C . PRO A 1 575 ? -12.561 -18.629 25.785 1.00 73.62 575 PRO A C 1
ATOM 4575 O O . PRO A 1 575 ? -11.951 -17.604 25.494 1.00 73.62 575 PRO A O 1
ATOM 4578 N N . ARG A 1 576 ? -13.090 -18.809 27.006 1.00 71.31 576 ARG A N 1
ATOM 4579 C CA . ARG A 1 576 ? -13.001 -17.785 28.064 1.00 71.31 576 ARG A CA 1
ATOM 4580 C C . ARG A 1 576 ? -11.573 -17.647 28.577 1.00 71.31 576 ARG A C 1
ATOM 4582 O O . ARG A 1 576 ? -11.058 -16.532 28.641 1.00 71.31 576 ARG A O 1
ATOM 4589 N N . THR A 1 577 ? -10.932 -18.774 28.880 1.00 69.94 577 THR A N 1
ATOM 4590 C CA . THR A 1 577 ? -9.511 -18.823 29.248 1.00 69.94 577 THR A CA 1
ATOM 4591 C C . THR A 1 577 ? -8.625 -18.269 28.129 1.00 69.94 577 THR A C 1
ATOM 4593 O O . THR A 1 577 ? -7.691 -17.525 28.409 1.00 69.94 577 THR A O 1
ATOM 4596 N N . ARG A 1 578 ? -8.948 -18.533 26.854 1.00 77.12 578 ARG A N 1
ATOM 4597 C CA . ARG A 1 578 ? -8.194 -17.993 25.710 1.00 77.12 578 ARG A CA 1
ATOM 4598 C C . ARG A 1 578 ? -8.275 -16.472 25.599 1.00 77.12 578 ARG A C 1
ATOM 4600 O O . ARG A 1 578 ? -7.239 -15.825 25.540 1.00 77.12 578 ARG A O 1
ATOM 4607 N N . VAL A 1 579 ? -9.479 -15.900 25.656 1.00 64.12 579 VAL A N 1
ATOM 4608 C CA . VAL A 1 579 ? -9.678 -14.436 25.629 1.00 64.12 579 VAL A CA 1
ATOM 4609 C C . VAL A 1 579 ? -8.970 -13.761 26.808 1.00 64.12 579 VAL A C 1
ATOM 4611 O O . VAL A 1 579 ? -8.435 -12.660 26.678 1.00 64.12 579 VAL A O 1
ATOM 4614 N N . ARG A 1 580 ? -8.953 -14.410 27.978 1.00 64.31 580 ARG A N 1
ATOM 4615 C CA . ARG A 1 580 ? -8.243 -13.905 29.158 1.00 64.31 580 ARG A CA 1
ATOM 4616 C C . ARG A 1 580 ? -6.725 -13.955 28.976 1.00 64.31 580 ARG A C 1
ATOM 4618 O O . ARG A 1 580 ? -6.070 -12.947 29.229 1.00 64.31 580 ARG A O 1
ATOM 4625 N N . TRP A 1 581 ? -6.197 -15.073 28.479 1.00 66.50 581 TRP A N 1
ATOM 4626 C CA . TRP A 1 581 ? -4.783 -15.241 28.144 1.00 66.50 581 TRP A CA 1
ATOM 4627 C C . TRP A 1 581 ? -4.310 -14.220 27.096 1.00 66.50 581 TRP A C 1
ATOM 4629 O O . TRP A 1 581 ? -3.297 -13.557 27.317 1.00 66.50 581 TRP A O 1
ATOM 4639 N N . GLU A 1 582 ? -5.074 -14.011 26.017 1.00 61.47 582 GLU A N 1
ATOM 4640 C CA . GLU A 1 582 ? -4.771 -13.023 24.966 1.00 61.47 582 GLU A CA 1
ATOM 4641 C C . GLU A 1 582 ? -4.698 -11.591 25.514 1.00 61.47 582 GLU A C 1
ATOM 4643 O O . GLU A 1 582 ? -3.830 -10.818 25.110 1.00 61.47 582 GLU A O 1
ATOM 4648 N N . ARG A 1 583 ? -5.583 -11.236 26.456 1.00 57.38 583 ARG A N 1
ATOM 4649 C CA . ARG A 1 583 ? -5.650 -9.886 27.039 1.00 57.38 583 ARG A CA 1
ATOM 4650 C C . ARG A 1 583 ? -4.548 -9.594 28.043 1.00 57.38 583 ARG A C 1
ATOM 4652 O O . ARG A 1 583 ? -4.048 -8.473 28.065 1.00 57.38 583 ARG A O 1
ATOM 4659 N N . THR A 1 584 ? -4.238 -10.539 28.930 1.00 55.75 584 THR A N 1
ATOM 4660 C CA . THR A 1 584 ? -3.380 -10.246 30.086 1.00 55.75 584 THR A CA 1
ATOM 4661 C C . THR A 1 584 ? -1.980 -10.830 29.970 1.00 55.75 584 THR A C 1
ATOM 4663 O O . THR A 1 584 ? -1.099 -10.337 30.671 1.00 55.75 584 THR A O 1
ATOM 4666 N N . ARG A 1 585 ? -1.764 -11.874 29.147 1.00 59.59 585 ARG A N 1
ATOM 4667 C CA . ARG A 1 585 ? -0.511 -12.664 29.045 1.00 59.59 585 ARG A CA 1
ATOM 4668 C C . ARG A 1 585 ? 0.145 -13.026 30.395 1.00 59.59 585 ARG A C 1
ATOM 4670 O O . ARG A 1 585 ? 1.339 -13.283 30.463 1.00 59.59 585 ARG A O 1
ATOM 4677 N N . SER A 1 586 ? -0.648 -13.023 31.464 1.00 54.09 586 SER A N 1
ATOM 4678 C CA . SER A 1 586 ? -0.225 -13.171 32.865 1.00 54.09 586 SER A CA 1
ATOM 4679 C C . SER A 1 586 ? -1.151 -14.100 33.653 1.00 54.09 586 SER A C 1
ATOM 4681 O O . SER A 1 586 ? -0.952 -14.310 34.850 1.00 54.09 586 SER A O 1
ATOM 4683 N N . ASP A 1 587 ? -2.162 -14.681 32.997 1.00 59.19 587 ASP A N 1
ATOM 4684 C CA . ASP A 1 587 ? -3.006 -15.701 33.610 1.00 59.19 587 ASP A CA 1
ATOM 4685 C C . ASP A 1 587 ? -2.172 -16.971 33.829 1.00 59.19 587 ASP A C 1
ATOM 4687 O O . ASP A 1 587 ? -1.863 -17.695 32.887 1.00 59.19 587 ASP A O 1
ATOM 4691 N N . ALA A 1 588 ? -1.785 -17.230 35.079 1.00 60.94 588 ALA A N 1
ATOM 4692 C CA . ALA A 1 588 ? -0.966 -18.371 35.483 1.00 60.94 588 ALA A CA 1
ATOM 4693 C C . ALA A 1 588 ? -1.779 -19.678 35.597 1.00 60.94 588 ALA A C 1
ATOM 4695 O O . ALA A 1 588 ? -1.566 -20.474 36.515 1.00 60.94 588 ALA A O 1
ATOM 4696 N N . SER A 1 589 ? -2.740 -19.889 34.699 1.00 73.31 589 SER A N 1
ATOM 4697 C CA . SER A 1 589 ? -3.560 -21.098 34.671 1.00 73.31 589 SER A CA 1
ATOM 4698 C C . SER A 1 589 ? -2.747 -22.294 34.164 1.00 73.31 589 SER A C 1
ATOM 4700 O O . SER A 1 589 ? -1.900 -22.174 33.279 1.00 73.31 589 SER A O 1
ATOM 4702 N N . LEU A 1 590 ? -2.982 -23.474 34.739 1.00 79.00 590 LEU A N 1
ATOM 4703 C CA . LEU A 1 590 ? -2.383 -24.718 34.258 1.00 79.00 590 LEU A CA 1
ATOM 4704 C C . LEU A 1 590 ? -3.278 -25.323 33.176 1.00 79.00 590 LEU A C 1
ATOM 4706 O O . LEU A 1 590 ? -4.469 -25.532 33.399 1.00 79.00 590 LEU A O 1
ATOM 4710 N N . VAL A 1 591 ? -2.696 -25.620 32.019 1.00 80.62 591 VAL A N 1
ATOM 4711 C CA . VAL A 1 591 ? -3.342 -26.357 30.931 1.00 80.62 591 VAL A CA 1
ATOM 4712 C C . VAL A 1 591 ? -2.584 -27.640 30.653 1.00 80.62 591 VAL A C 1
ATOM 4714 O O . VAL A 1 591 ? -1.355 -27.651 30.578 1.00 80.62 591 VAL A O 1
ATOM 4717 N N . ASP A 1 592 ? -3.308 -28.736 30.480 1.00 82.94 592 ASP A N 1
ATOM 4718 C CA . ASP A 1 592 ? -2.682 -30.001 30.122 1.00 82.94 592 ASP A CA 1
ATOM 4719 C C . ASP A 1 592 ? -2.110 -29.932 28.711 1.00 82.94 592 ASP A C 1
ATOM 4721 O O . ASP A 1 592 ? -2.775 -29.509 27.758 1.00 82.94 592 ASP A O 1
ATOM 4725 N N . CYS A 1 593 ? -0.849 -30.345 28.579 1.00 80.94 593 CYS A N 1
ATOM 4726 C CA . CYS A 1 593 ? -0.187 -30.384 27.292 1.00 80.94 593 CYS A CA 1
ATOM 4727 C C . CYS A 1 593 ? -0.986 -31.282 26.338 1.00 80.94 593 CYS A C 1
ATOM 4729 O O . CYS A 1 593 ? -1.218 -32.453 26.652 1.00 80.94 593 CYS A O 1
ATOM 4731 N N . PRO A 1 594 ? -1.377 -30.792 25.148 1.00 76.69 594 PRO A N 1
ATOM 4732 C CA . PRO A 1 594 ? -2.150 -31.595 24.206 1.00 76.69 594 PRO A CA 1
ATOM 4733 C C . PRO A 1 594 ? -1.360 -32.788 23.645 1.00 76.69 594 PRO A C 1
ATOM 4735 O O . PRO A 1 594 ? -1.947 -33.669 23.024 1.00 76.69 594 PRO A O 1
ATOM 4738 N N . PHE A 1 595 ? -0.049 -32.832 23.885 1.00 81.00 595 PHE A N 1
ATOM 4739 C CA . PHE A 1 595 ? 0.867 -33.891 23.472 1.00 81.00 595 PHE A CA 1
ATOM 4740 C C . PHE A 1 595 ? 1.077 -34.901 24.612 1.00 81.00 595 PHE A C 1
ATOM 4742 O O . PHE A 1 595 ? 2.182 -35.060 25.137 1.00 81.00 595 PHE A O 1
ATOM 4749 N N . ALA A 1 596 ? 0.000 -35.567 25.041 1.00 69.81 596 ALA A N 1
ATOM 4750 C CA . ALA A 1 596 ? 0.021 -36.453 26.210 1.00 69.81 596 ALA A CA 1
ATOM 4751 C C . ALA A 1 596 ? 1.007 -37.632 26.073 1.00 69.81 596 ALA A C 1
ATOM 4753 O O . ALA A 1 596 ? 1.631 -38.017 27.056 1.00 69.81 596 ALA A O 1
ATOM 4754 N N . ALA A 1 597 ? 1.192 -38.159 24.858 1.00 69.88 597 ALA A N 1
ATOM 4755 C CA . ALA A 1 597 ? 2.093 -39.283 24.587 1.00 69.88 597 ALA A CA 1
ATOM 4756 C C . ALA A 1 597 ? 3.591 -38.934 24.695 1.00 69.88 597 ALA A C 1
ATOM 4758 O O . ALA A 1 597 ? 4.413 -39.822 24.894 1.00 69.88 597 ALA A O 1
ATOM 4759 N N . GLU A 1 598 ? 3.957 -37.658 24.557 1.00 71.94 598 GLU A N 1
ATOM 4760 C CA . GLU A 1 598 ? 5.360 -37.231 24.444 1.00 71.94 598 GLU A CA 1
ATOM 4761 C C . GLU A 1 598 ? 5.784 -36.311 25.591 1.00 71.94 598 GLU A C 1
ATOM 4763 O O . GLU A 1 598 ? 6.929 -36.352 26.035 1.00 71.94 598 GLU A O 1
ATOM 4768 N N . CYS A 1 599 ? 4.868 -35.460 26.061 1.00 82.44 599 CYS A N 1
ATOM 4769 C CA . CYS A 1 599 ? 5.102 -34.546 27.170 1.00 82.44 599 CYS A CA 1
ATOM 4770 C C . CYS A 1 599 ? 4.360 -34.991 28.431 1.00 82.44 599 CYS A C 1
ATOM 4772 O O . CYS A 1 599 ? 4.992 -35.147 29.473 1.00 82.44 599 CYS A O 1
ATOM 4774 N N . GLY A 1 600 ? 3.036 -35.168 28.348 1.00 76.25 600 GLY A N 1
ATOM 4775 C CA . GLY A 1 600 ? 2.201 -35.630 29.467 1.00 76.25 600 GLY A CA 1
ATOM 4776 C C . GLY A 1 600 ? 2.167 -34.717 30.705 1.00 76.25 600 GLY A C 1
ATOM 4777 O O . GLY A 1 600 ? 1.692 -35.146 31.752 1.00 76.25 600 GLY A O 1
ATOM 4778 N N . LYS A 1 601 ? 2.682 -33.481 30.620 1.00 82.50 601 LYS A N 1
ATOM 4779 C CA . LYS A 1 601 ? 2.750 -32.513 31.732 1.00 82.50 601 LYS A CA 1
ATOM 4780 C C . LYS A 1 601 ? 1.682 -31.428 31.597 1.00 82.50 601 LYS A C 1
ATOM 4782 O O . LYS A 1 601 ? 1.293 -31.079 30.485 1.00 82.50 601 LYS A O 1
ATOM 4787 N N . SER A 1 602 ? 1.281 -30.824 32.712 1.00 81.31 602 SER A N 1
ATOM 4788 C CA . SER A 1 602 ? 0.528 -29.567 32.696 1.00 81.31 602 SER A CA 1
ATOM 4789 C C . SER A 1 602 ? 1.493 -28.383 32.570 1.00 81.31 602 SER A C 1
ATOM 4791 O O . SER A 1 602 ? 2.544 -28.333 33.215 1.00 81.31 602 SER A O 1
ATOM 4793 N N . HIS A 1 603 ? 1.155 -27.438 31.705 1.00 77.94 603 HIS A N 1
ATOM 4794 C CA . HIS A 1 603 ? 1.935 -26.254 31.385 1.00 77.94 603 HIS A CA 1
ATOM 4795 C C . HIS A 1 603 ? 1.238 -25.001 31.891 1.00 77.94 603 HIS A C 1
ATOM 4797 O O . HIS A 1 603 ? 0.020 -24.884 31.812 1.00 77.94 603 HIS A O 1
ATOM 4803 N N . ASN A 1 604 ? 2.019 -24.041 32.374 1.00 75.62 604 ASN A N 1
ATOM 4804 C CA . ASN A 1 604 ? 1.487 -22.724 32.676 1.00 75.62 604 ASN A CA 1
ATOM 4805 C C . ASN A 1 604 ? 1.183 -21.988 31.363 1.00 75.62 604 ASN A C 1
ATOM 4807 O O . ASN A 1 604 ? 2.038 -21.934 30.474 1.00 75.62 604 ASN A O 1
ATOM 4811 N N . THR A 1 605 ? -0.011 -21.411 31.248 1.00 73.44 605 THR A N 1
ATOM 4812 C CA . THR A 1 605 ? -0.431 -20.658 30.063 1.00 73.44 605 THR A CA 1
ATOM 4813 C C . THR A 1 605 ? 0.473 -19.462 29.763 1.00 73.44 605 THR A C 1
ATOM 4815 O O . THR A 1 605 ? 0.652 -19.136 28.594 1.00 73.44 605 THR A O 1
ATOM 4818 N N . ASN A 1 606 ? 1.145 -18.874 30.757 1.00 68.81 606 ASN A N 1
ATOM 4819 C CA . ASN A 1 606 ? 2.117 -17.787 30.555 1.00 68.81 606 ASN A CA 1
ATOM 4820 C C . ASN A 1 606 ? 3.358 -18.203 29.751 1.00 68.81 606 ASN A C 1
ATOM 4822 O O . ASN A 1 606 ? 4.081 -17.345 29.258 1.00 68.81 606 ASN A O 1
ATOM 4826 N N . HIS A 1 607 ? 3.627 -19.504 29.622 1.00 69.94 607 HIS A N 1
ATOM 4827 C CA . HIS A 1 607 ? 4.758 -20.021 28.847 1.00 69.94 607 HIS A CA 1
ATOM 4828 C C . HIS A 1 607 ? 4.337 -20.543 27.465 1.00 69.94 607 HIS A C 1
ATOM 4830 O O . HIS A 1 607 ? 5.160 -21.101 26.743 1.00 69.94 607 HIS A O 1
ATOM 4836 N N . ILE A 1 608 ? 3.062 -20.393 27.092 1.00 74.81 608 ILE A N 1
ATOM 4837 C CA . ILE A 1 608 ? 2.612 -20.590 25.713 1.00 74.81 608 ILE A CA 1
ATOM 4838 C C . ILE A 1 608 ? 2.980 -19.330 24.940 1.00 74.81 608 ILE A C 1
ATOM 4840 O O . ILE A 1 608 ? 2.666 -18.222 25.370 1.00 74.81 608 ILE A O 1
ATOM 4844 N N . ILE A 1 609 ? 3.654 -19.497 23.810 1.00 72.81 609 ILE A N 1
ATOM 4845 C CA . ILE A 1 609 ? 4.259 -18.395 23.063 1.00 72.81 609 ILE A CA 1
ATOM 4846 C C . ILE A 1 609 ? 3.660 -18.396 21.660 1.00 72.81 609 ILE A C 1
ATOM 4848 O O . ILE A 1 609 ? 3.642 -19.433 21.006 1.00 72.81 609 ILE A O 1
ATOM 4852 N N . GLY A 1 610 ? 3.158 -17.255 21.184 1.00 73.44 610 GLY A N 1
ATOM 4853 C CA . GLY A 1 610 ? 2.822 -17.116 19.762 1.00 73.44 610 GLY A CA 1
ATOM 4854 C C . GLY A 1 610 ? 4.110 -17.077 18.949 1.00 73.44 610 GLY A C 1
ATOM 4855 O O . GLY A 1 610 ? 4.939 -16.220 19.224 1.00 73.44 610 GLY A O 1
ATOM 4856 N N . ASP A 1 611 ? 4.295 -17.995 18.004 1.00 71.94 611 ASP A N 1
ATOM 4857 C CA . ASP A 1 611 ? 5.536 -18.100 17.225 1.00 71.94 611 ASP A CA 1
ATOM 4858 C C . ASP A 1 611 ? 5.410 -17.270 15.941 1.00 71.94 611 ASP A C 1
ATOM 4860 O O . ASP A 1 611 ? 4.635 -17.608 15.037 1.00 71.94 611 ASP A O 1
ATOM 4864 N N . SER A 1 612 ? 6.108 -16.132 15.890 1.00 70.81 612 SER A N 1
ATOM 4865 C CA . SER A 1 612 ? 5.987 -15.196 14.769 1.00 70.81 612 SER A CA 1
ATOM 4866 C C . SER A 1 612 ? 6.552 -15.771 13.477 1.00 70.81 612 SER A C 1
ATOM 4868 O O . SER A 1 612 ? 5.964 -15.589 12.414 1.00 70.81 612 SER A O 1
ATOM 4870 N N . GLU A 1 613 ? 7.662 -16.491 13.555 1.00 74.81 613 GLU A N 1
ATOM 4871 C CA . GLU A 1 613 ? 8.385 -17.042 12.418 1.00 74.81 613 GLU A CA 1
ATOM 4872 C C . GLU A 1 613 ? 7.606 -18.194 11.783 1.00 74.81 613 GLU A C 1
ATOM 4874 O O . GLU A 1 613 ? 7.477 -18.244 10.557 1.00 74.81 613 GLU A O 1
ATOM 4879 N N . PHE A 1 614 ? 7.001 -19.068 12.591 1.00 81.31 614 PHE A N 1
ATOM 4880 C CA . PHE A 1 614 ? 6.113 -20.113 12.088 1.00 81.31 614 PHE A CA 1
ATOM 4881 C C . PHE A 1 614 ? 4.819 -19.528 11.502 1.00 81.31 614 PHE A C 1
ATOM 4883 O O . PHE A 1 614 ? 4.342 -20.003 10.471 1.00 81.31 614 PHE A O 1
ATOM 4890 N N . CYS A 1 615 ? 4.260 -18.473 12.109 1.00 76.31 615 CYS A N 1
ATOM 4891 C CA . CYS A 1 615 ? 3.099 -17.761 11.560 1.00 76.31 615 CYS A CA 1
ATOM 4892 C C . CYS A 1 615 ? 3.401 -17.155 10.183 1.00 76.31 615 CYS A C 1
ATOM 4894 O O . CYS A 1 615 ? 2.631 -17.329 9.239 1.00 76.31 615 CYS A O 1
ATOM 4896 N N . ILE A 1 616 ? 4.562 -16.512 10.039 1.00 72.50 616 ILE A N 1
ATOM 4897 C CA . ILE A 1 616 ? 5.028 -15.977 8.757 1.00 72.50 616 ILE A CA 1
ATOM 4898 C C . ILE A 1 616 ? 5.206 -17.106 7.737 1.00 72.50 616 ILE A C 1
ATOM 4900 O O . ILE A 1 616 ? 4.725 -16.981 6.614 1.00 72.50 616 ILE A O 1
ATOM 4904 N N . ALA A 1 617 ? 5.835 -18.222 8.116 1.00 81.62 617 ALA A N 1
ATOM 4905 C CA . ALA A 1 617 ? 5.995 -19.375 7.231 1.00 81.62 617 ALA A CA 1
ATOM 4906 C C . ALA A 1 617 ? 4.644 -19.944 6.763 1.00 81.62 617 ALA A C 1
ATOM 4908 O O . ALA A 1 617 ? 4.483 -20.265 5.588 1.00 81.62 617 ALA A O 1
ATOM 4909 N N . LEU A 1 618 ? 3.655 -20.042 7.654 1.00 83.38 618 LEU A N 1
ATOM 4910 C CA . LEU A 1 618 ? 2.308 -20.489 7.300 1.00 83.38 618 LEU A CA 1
ATOM 4911 C C . LEU A 1 618 ? 1.651 -19.539 6.287 1.00 83.38 618 LEU A C 1
ATOM 4913 O O . LEU A 1 618 ? 1.188 -19.994 5.243 1.00 83.38 618 LEU A O 1
ATOM 4917 N N . ASN A 1 619 ? 1.677 -18.232 6.556 1.00 75.50 619 ASN A N 1
ATOM 4918 C CA . ASN A 1 619 ? 1.076 -17.221 5.682 1.00 75.50 619 ASN A CA 1
ATOM 4919 C C . ASN A 1 619 ? 1.743 -17.188 4.301 1.00 75.50 619 ASN A C 1
ATOM 4921 O O . ASN A 1 619 ? 1.057 -17.191 3.282 1.00 75.50 619 ASN A O 1
ATOM 4925 N N . LEU A 1 620 ? 3.078 -17.242 4.251 1.00 76.31 620 LEU A N 1
ATOM 4926 C CA . LEU A 1 620 ? 3.820 -17.297 2.991 1.00 76.31 620 LEU A CA 1
ATOM 4927 C C . LEU A 1 620 ? 3.452 -18.542 2.171 1.00 76.31 620 LEU A C 1
ATOM 4929 O O . LEU A 1 620 ? 3.305 -18.445 0.952 1.00 76.31 620 LEU A O 1
ATOM 4933 N N . MET A 1 621 ? 3.287 -19.706 2.810 1.00 85.19 621 MET A N 1
ATOM 4934 C CA . MET A 1 621 ? 2.855 -20.926 2.121 1.00 85.19 621 MET A CA 1
ATOM 4935 C C . MET A 1 621 ? 1.429 -20.780 1.576 1.00 85.19 621 MET A C 1
ATOM 4937 O O . MET A 1 621 ? 1.181 -21.113 0.415 1.00 85.19 621 MET A O 1
ATOM 4941 N N . GLU A 1 622 ? 0.498 -20.245 2.370 1.00 80.00 622 GLU A N 1
ATOM 4942 C CA . GLU A 1 622 ? -0.874 -19.979 1.923 1.00 80.00 622 GLU A CA 1
ATOM 4943 C C . GLU A 1 622 ? -0.920 -19.001 0.741 1.00 80.00 622 GLU A C 1
ATOM 4945 O O . GLU A 1 622 ? -1.663 -19.237 -0.216 1.00 80.00 622 GLU A O 1
ATOM 4950 N N . ASP A 1 623 ? -0.080 -17.966 0.740 1.00 70.25 623 ASP A N 1
ATOM 4951 C CA . ASP A 1 623 ? 0.040 -17.016 -0.369 1.00 70.25 623 ASP A CA 1
ATOM 4952 C C . ASP A 1 623 ? 0.543 -17.691 -1.653 1.00 70.25 623 ASP A C 1
ATOM 4954 O O . ASP A 1 623 ? -0.025 -17.491 -2.737 1.00 70.25 623 ASP A O 1
ATOM 4958 N N . GLN A 1 624 ? 1.571 -18.544 -1.547 1.00 78.12 624 GLN A N 1
ATOM 4959 C CA . GLN A 1 624 ? 2.070 -19.315 -2.691 1.00 78.12 624 GLN A CA 1
ATOM 4960 C C . GLN A 1 624 ? 0.995 -20.265 -3.236 1.00 78.12 624 GLN A C 1
ATOM 4962 O O . GLN A 1 624 ? 0.783 -20.333 -4.452 1.00 78.12 624 GLN A O 1
ATOM 4967 N N . LEU A 1 625 ? 0.272 -20.961 -2.355 1.00 80.44 625 LEU A N 1
ATOM 4968 C CA . LEU A 1 625 ? -0.804 -21.875 -2.738 1.00 80.44 625 LEU A CA 1
ATOM 4969 C C . LEU A 1 625 ? -2.006 -21.140 -3.335 1.00 80.44 625 LEU A C 1
ATOM 4971 O O . LEU A 1 625 ? -2.590 -21.629 -4.298 1.00 80.44 625 LEU A O 1
ATOM 4975 N N . SER A 1 626 ? -2.355 -19.958 -2.829 1.00 71.19 626 SER A N 1
ATOM 4976 C CA . SER A 1 626 ? -3.412 -19.101 -3.380 1.00 71.19 626 SER A CA 1
ATOM 4977 C C . SER A 1 626 ? -3.086 -18.662 -4.811 1.00 71.19 626 SER A C 1
ATOM 4979 O O . SER A 1 626 ? -3.912 -18.793 -5.719 1.00 71.19 626 SER A O 1
ATOM 4981 N N . CYS A 1 627 ? -1.840 -18.241 -5.054 1.00 65.50 627 CYS A N 1
ATOM 4982 C CA . CYS A 1 627 ? -1.350 -17.935 -6.397 1.00 65.50 627 CYS A CA 1
ATOM 4983 C C . CYS A 1 627 ? -1.408 -19.166 -7.318 1.00 65.50 627 CYS A C 1
ATOM 4985 O O . CYS A 1 627 ? -1.916 -19.085 -8.442 1.00 65.50 627 CYS A O 1
ATOM 4987 N N . TRP A 1 628 ? -0.940 -20.317 -6.825 1.00 78.88 628 TRP A N 1
ATOM 4988 C CA . TRP A 1 628 ? -0.974 -21.578 -7.563 1.00 78.88 628 TRP A CA 1
ATOM 4989 C C . TRP A 1 628 ? -2.400 -21.999 -7.917 1.00 78.88 628 TRP A C 1
ATOM 4991 O O . TRP A 1 628 ? -2.645 -22.427 -9.041 1.00 78.88 628 TRP A O 1
ATOM 5001 N N . ARG A 1 629 ? -3.364 -21.785 -7.018 1.00 77.44 629 ARG A N 1
ATOM 5002 C CA . ARG A 1 629 ? -4.787 -22.099 -7.214 1.00 77.44 629 ARG A CA 1
ATOM 5003 C C . ARG A 1 629 ? -5.354 -21.461 -8.479 1.00 77.44 629 ARG A C 1
ATOM 5005 O O . ARG A 1 629 ? -6.031 -22.133 -9.255 1.00 77.44 629 ARG A O 1
ATOM 5012 N N . GLY A 1 630 ? -5.046 -20.184 -8.711 1.00 62.00 630 GLY A N 1
ATOM 5013 C CA . GLY A 1 630 ? -5.488 -19.457 -9.902 1.00 62.00 630 GLY A CA 1
ATOM 5014 C C . GLY A 1 630 ? -4.843 -19.973 -11.192 1.00 62.00 630 GLY A C 1
ATOM 5015 O O . GLY A 1 630 ? -5.520 -20.107 -12.212 1.00 62.00 630 GLY A O 1
ATOM 5016 N N . LEU A 1 631 ? -3.547 -20.296 -11.152 1.00 61.78 631 LEU A N 1
ATOM 5017 C CA . LEU A 1 631 ? -2.824 -20.838 -12.305 1.00 61.78 631 LEU A CA 1
ATOM 5018 C C . LEU A 1 631 ? -3.277 -22.266 -12.638 1.00 61.78 631 LEU A C 1
ATOM 5020 O O . LEU A 1 631 ? -3.585 -22.550 -13.792 1.00 61.78 631 LEU A O 1
ATOM 5024 N N . ALA A 1 632 ? -3.391 -23.133 -11.631 1.00 64.56 632 ALA A N 1
ATOM 5025 C CA . ALA A 1 632 ? -3.848 -24.510 -11.775 1.00 64.56 632 ALA A CA 1
ATOM 5026 C C . ALA A 1 632 ? -5.256 -24.589 -12.381 1.00 64.56 632 ALA A C 1
ATOM 5028 O O . ALA A 1 632 ? -5.503 -25.422 -13.251 1.00 64.56 632 ALA A O 1
ATOM 5029 N N . ALA A 1 633 ? -6.155 -23.678 -11.988 1.00 62.31 633 ALA A N 1
ATOM 5030 C CA . ALA A 1 633 ? -7.490 -23.568 -12.572 1.00 62.31 633 ALA A CA 1
ATOM 5031 C C . ALA A 1 633 ? -7.452 -23.181 -14.062 1.00 62.31 633 ALA A C 1
ATOM 5033 O O . ALA A 1 633 ? -8.176 -23.769 -14.863 1.00 62.31 633 ALA A O 1
ATOM 5034 N N . ARG A 1 634 ? -6.601 -22.217 -14.449 1.00 58.41 634 ARG A N 1
ATOM 5035 C CA . ARG A 1 634 ? -6.438 -21.788 -15.856 1.00 58.41 634 ARG A CA 1
ATOM 5036 C C . ARG A 1 634 ? -5.827 -22.877 -16.729 1.00 58.41 634 ARG A C 1
ATOM 5038 O O . ARG A 1 634 ? -6.230 -23.033 -17.875 1.00 58.41 634 ARG A O 1
ATOM 5045 N N . LEU A 1 635 ? -4.872 -23.619 -16.179 1.00 58.28 635 LEU A N 1
ATOM 5046 C CA . LEU A 1 635 ? -4.220 -24.745 -16.845 1.00 58.28 635 LEU A CA 1
ATOM 5047 C C . LEU A 1 635 ? -5.091 -26.012 -16.863 1.00 58.28 635 LEU A C 1
ATOM 5049 O O . LEU A 1 635 ? -4.701 -27.001 -17.474 1.00 58.28 635 LEU A O 1
ATOM 5053 N N . GLY A 1 636 ? -6.255 -25.998 -16.202 1.00 61.34 636 GLY A N 1
ATOM 5054 C CA . GLY A 1 636 ? -7.157 -27.147 -16.141 1.00 61.34 636 GLY A CA 1
ATOM 5055 C C . GLY A 1 636 ? -6.534 -28.365 -15.456 1.00 61.34 636 GLY A C 1
ATOM 5056 O O . GLY A 1 636 ? -6.842 -29.495 -15.829 1.00 61.34 636 GLY A O 1
ATOM 5057 N N . LEU A 1 637 ? -5.635 -28.150 -14.489 1.00 69.94 637 LEU A N 1
ATOM 5058 C CA . LEU A 1 637 ? -4.894 -29.238 -13.853 1.00 69.94 637 LEU A CA 1
ATOM 5059 C C . LEU A 1 637 ? -5.824 -30.171 -13.089 1.00 69.94 637 LEU A C 1
ATOM 5061 O O . LEU A 1 637 ? -6.801 -29.753 -12.479 1.00 69.94 637 LEU A O 1
ATOM 5065 N N . TYR A 1 638 ? -5.496 -31.455 -13.074 1.00 69.69 638 TYR A N 1
ATOM 5066 C CA . TYR A 1 638 ? -6.339 -32.463 -12.454 1.00 69.69 638 TYR A CA 1
ATOM 5067 C C . TYR A 1 638 ? -5.486 -33.548 -11.800 1.00 69.69 638 TYR A C 1
ATOM 5069 O O . TYR A 1 638 ? -4.524 -34.035 -12.387 1.00 69.69 638 TYR A O 1
ATOM 5077 N N . ALA A 1 639 ? -5.863 -33.953 -10.590 1.00 71.88 639 ALA A N 1
ATOM 5078 C CA . ALA A 1 639 ? -5.281 -35.083 -9.881 1.00 71.88 639 ALA A CA 1
ATOM 5079 C C . ALA A 1 639 ? -6.395 -35.932 -9.267 1.00 71.88 639 ALA A C 1
ATOM 5081 O O . ALA A 1 639 ? -7.313 -35.404 -8.639 1.00 71.88 639 ALA A O 1
ATOM 5082 N N . ARG A 1 640 ? -6.321 -37.257 -9.413 1.00 73.50 640 ARG A N 1
ATOM 5083 C CA . ARG A 1 640 ? -7.159 -38.166 -8.626 1.00 73.50 640 ARG A CA 1
ATOM 5084 C C . ARG A 1 640 ? -6.383 -38.594 -7.391 1.00 73.50 640 ARG A C 1
ATOM 5086 O O . ARG A 1 640 ? -5.279 -39.124 -7.504 1.00 73.50 640 ARG A O 1
ATOM 5093 N N . VAL A 1 641 ? -6.960 -38.317 -6.229 1.00 76.56 641 VAL A N 1
ATOM 5094 C CA . VAL A 1 641 ? -6.276 -38.427 -4.941 1.00 76.56 641 VAL A CA 1
ATOM 5095 C C . VAL A 1 641 ? -7.005 -39.434 -4.067 1.00 76.56 641 VAL A C 1
ATOM 5097 O O . VAL A 1 641 ? -8.213 -39.303 -3.849 1.00 76.56 641 VAL A O 1
ATOM 5100 N N . SER A 1 642 ? -6.260 -40.426 -3.580 1.00 79.94 642 SER A N 1
ATOM 5101 C CA . SER A 1 642 ? -6.745 -41.463 -2.669 1.00 79.94 642 SER A CA 1
ATOM 5102 C C . SER A 1 642 ? -6.064 -41.353 -1.307 1.00 79.94 642 SER A C 1
ATOM 5104 O O . SER A 1 642 ? -4.840 -41.283 -1.243 1.00 79.94 642 SER A O 1
ATOM 5106 N N . VAL A 1 643 ? -6.841 -41.354 -0.222 1.00 81.31 643 VAL A N 1
ATOM 5107 C CA . VAL A 1 643 ? -6.330 -41.314 1.163 1.00 81.31 643 VAL A CA 1
ATOM 5108 C C . VAL A 1 643 ? -6.344 -42.720 1.768 1.00 81.31 643 VAL A C 1
ATOM 5110 O O . VAL A 1 643 ? -7.368 -43.411 1.702 1.00 81.31 643 VAL A O 1
ATOM 5113 N N . VAL A 1 644 ? -5.222 -43.125 2.370 1.00 79.62 644 VAL A N 1
ATOM 5114 C CA . VAL A 1 644 ? -5.020 -44.444 3.003 1.00 79.62 644 VAL A CA 1
ATOM 5115 C C . VAL A 1 644 ? -4.533 -44.312 4.453 1.00 79.62 644 VAL A C 1
ATOM 5117 O O . VAL A 1 644 ? -3.973 -43.281 4.835 1.00 79.62 644 VAL A O 1
ATOM 5120 N N . ASP A 1 645 ? -4.766 -45.346 5.268 1.00 66.50 645 ASP A N 1
ATOM 5121 C CA . ASP A 1 645 ? -4.257 -45.433 6.642 1.00 66.50 645 ASP A CA 1
ATOM 5122 C C . ASP A 1 645 ? -2.732 -45.626 6.701 1.00 66.50 645 ASP A C 1
ATOM 5124 O O . ASP A 1 645 ? -2.112 -46.174 5.791 1.00 66.50 645 ASP A O 1
ATOM 5128 N N . ALA A 1 646 ? -2.126 -45.220 7.823 1.00 59.03 646 ALA A N 1
ATOM 5129 C CA . ALA A 1 646 ? -0.693 -45.366 8.106 1.00 59.03 646 ALA A CA 1
ATOM 5130 C C . ALA A 1 646 ? -0.197 -46.835 8.123 1.00 59.03 646 ALA A C 1
ATOM 5132 O O . ALA A 1 646 ? 1.003 -47.097 8.166 1.00 59.03 646 ALA A O 1
ATOM 5133 N N . GLY A 1 647 ? -1.122 -47.803 8.119 1.00 50.47 647 GLY A N 1
ATOM 5134 C CA . GLY A 1 647 ? -0.915 -49.208 8.467 1.00 50.47 647 GLY A CA 1
ATOM 5135 C C . GLY A 1 647 ? -0.585 -50.181 7.333 1.00 50.47 647 GLY A C 1
ATOM 5136 O O . GLY A 1 647 ? -0.707 -51.385 7.557 1.00 50.47 647 GLY A O 1
ATOM 5137 N N . GLY A 1 648 ? -0.145 -49.733 6.153 1.00 45.44 648 GLY A N 1
ATOM 5138 C CA . GLY A 1 648 ? 0.547 -50.648 5.239 1.00 45.44 648 GLY A CA 1
ATOM 5139 C C . GLY A 1 648 ? 0.495 -50.318 3.758 1.00 45.44 648 GLY A C 1
ATOM 5140 O O . GLY A 1 648 ? -0.491 -50.627 3.099 1.00 45.44 648 GLY A O 1
ATOM 5141 N N . ILE A 1 649 ? 1.630 -49.861 3.216 1.00 44.62 649 ILE A N 1
ATOM 5142 C CA . ILE A 1 649 ? 2.049 -50.166 1.839 1.00 44.62 649 ILE A CA 1
ATOM 5143 C C . ILE A 1 649 ? 3.584 -50.328 1.811 1.00 44.62 649 ILE A C 1
ATOM 5145 O O . ILE A 1 649 ? 4.305 -49.334 1.861 1.00 44.62 649 ILE A O 1
ATOM 5149 N N . PRO A 1 650 ? 4.126 -51.555 1.692 1.00 43.47 650 PRO A N 1
ATOM 5150 C CA . PRO A 1 650 ? 5.388 -51.770 0.990 1.00 43.47 650 PRO A CA 1
ATOM 5151 C C . PRO A 1 650 ? 5.179 -51.402 -0.482 1.00 43.47 650 PRO A C 1
ATOM 5153 O O . PRO A 1 650 ? 4.102 -51.674 -1.014 1.00 43.47 650 PRO A O 1
ATOM 5156 N N . ALA A 1 651 ? 6.197 -50.844 -1.145 1.00 42.12 651 ALA A N 1
ATOM 5157 C CA . ALA A 1 651 ? 6.168 -50.255 -2.496 1.00 42.12 651 ALA A CA 1
ATOM 5158 C C . ALA A 1 651 ? 5.589 -51.125 -3.649 1.00 42.12 651 ALA A C 1
ATOM 5160 O O . ALA A 1 651 ? 5.603 -50.696 -4.798 1.00 42.12 651 ALA A O 1
ATOM 5161 N N . SER A 1 652 ? 5.067 -52.324 -3.377 1.00 42.12 652 SER A N 1
ATOM 5162 C CA . SER A 1 652 ? 4.516 -53.265 -4.353 1.00 42.12 652 SER A CA 1
ATOM 5163 C C . SER A 1 652 ? 3.169 -53.930 -3.990 1.00 42.12 652 SER A C 1
ATOM 5165 O O . SER A 1 652 ? 2.778 -54.858 -4.696 1.00 42.12 652 SER A O 1
ATOM 5167 N N . SER A 1 653 ? 2.409 -53.512 -2.958 1.00 42.97 653 SER A N 1
ATOM 5168 C CA . SER A 1 653 ? 1.115 -54.177 -2.655 1.00 42.97 653 SER A CA 1
ATOM 5169 C C . SER A 1 653 ? -0.043 -53.270 -2.209 1.00 42.97 653 SER A C 1
ATOM 5171 O O . SER A 1 653 ? 0.037 -52.581 -1.195 1.00 42.97 653 SER A O 1
ATOM 5173 N N . THR A 1 654 ? -1.176 -53.374 -2.912 1.00 43.53 654 THR A N 1
ATOM 5174 C CA . THR A 1 654 ? -2.484 -52.739 -2.654 1.00 43.53 654 THR A CA 1
ATOM 5175 C C . THR A 1 654 ? -3.262 -53.387 -1.497 1.00 43.53 654 THR A C 1
ATOM 5177 O O . THR A 1 654 ? -4.261 -54.073 -1.733 1.00 43.53 654 THR A O 1
ATOM 5180 N N . ARG A 1 655 ? -2.843 -53.199 -0.237 1.00 47.25 655 ARG A N 1
ATOM 5181 C CA . ARG A 1 655 ? -3.656 -53.583 0.943 1.00 47.25 655 ARG A CA 1
ATOM 5182 C C . ARG A 1 655 ? -3.546 -52.601 2.127 1.00 47.25 655 ARG A C 1
ATOM 5184 O O . ARG A 1 655 ? -3.292 -53.024 3.247 1.00 47.25 655 ARG A O 1
ATOM 5191 N N . GLY A 1 656 ? -3.817 -51.318 1.878 1.00 52.50 656 GLY A N 1
ATOM 5192 C CA . GLY A 1 656 ? -4.290 -50.361 2.895 1.00 52.50 656 GLY A CA 1
ATOM 5193 C C . GLY A 1 656 ? -5.802 -50.138 2.750 1.00 52.50 656 GLY A C 1
ATOM 5194 O O . GLY A 1 656 ? -6.352 -50.372 1.666 1.00 52.50 656 GLY A O 1
ATOM 5195 N N . ARG A 1 657 ? -6.513 -49.729 3.809 1.00 54.06 657 ARG A N 1
ATOM 5196 C CA . ARG A 1 657 ? -7.965 -49.470 3.715 1.00 54.06 657 ARG A CA 1
ATOM 5197 C C . ARG A 1 657 ? -8.168 -48.099 3.062 1.00 54.06 657 ARG A C 1
ATOM 5199 O O . ARG A 1 657 ? -7.747 -47.085 3.602 1.00 54.06 657 ARG A O 1
ATOM 5206 N N . LEU A 1 658 ? -8.786 -48.059 1.882 1.00 57.22 658 LEU A N 1
ATOM 5207 C CA . LEU A 1 658 ? -9.063 -46.810 1.166 1.00 57.22 658 LEU A CA 1
ATOM 5208 C C . LEU A 1 658 ? -10.241 -46.076 1.825 1.00 57.22 658 LEU A C 1
ATOM 5210 O O . LEU A 1 658 ? -11.327 -46.642 1.948 1.00 57.22 658 LEU A O 1
ATOM 5214 N N . PHE A 1 659 ? -10.027 -44.828 2.250 1.00 60.81 659 PHE A N 1
ATOM 5215 C CA . PHE A 1 659 ? -11.038 -44.028 2.961 1.00 60.81 659 PHE A CA 1
ATOM 5216 C C . PHE A 1 659 ? -11.767 -43.037 2.058 1.00 60.81 659 PHE A C 1
ATOM 5218 O O . PHE A 1 659 ? -12.936 -42.724 2.283 1.00 60.81 659 PHE A O 1
ATOM 5225 N N . LEU A 1 660 ? -11.073 -42.514 1.051 1.00 63.62 660 LEU A N 1
ATOM 5226 C CA . LEU A 1 660 ? -11.605 -41.505 0.153 1.00 63.62 660 LEU A CA 1
ATOM 5227 C C . LEU A 1 660 ? -10.830 -41.540 -1.157 1.00 63.62 660 LEU A C 1
ATOM 5229 O O . LEU A 1 660 ? -9.610 -41.433 -1.132 1.00 63.62 660 LEU A O 1
ATOM 5233 N N . GLU A 1 661 ? -11.542 -41.613 -2.275 1.00 67.38 661 GLU A N 1
ATOM 5234 C CA . GLU A 1 661 ? -11.009 -41.348 -3.609 1.00 67.38 661 GLU A CA 1
ATOM 5235 C C . GLU A 1 661 ? -11.818 -40.196 -4.202 1.00 67.38 661 GLU A C 1
ATOM 5237 O O . GLU A 1 661 ? -13.049 -40.275 -4.298 1.00 67.38 661 GLU A O 1
ATOM 5242 N N . ARG A 1 662 ? -11.157 -39.086 -4.546 1.00 62.28 662 ARG A N 1
ATOM 5243 C CA . ARG A 1 662 ? -11.831 -37.947 -5.181 1.00 62.28 662 ARG A CA 1
ATOM 5244 C C . ARG A 1 662 ? -11.018 -37.343 -6.325 1.00 62.28 662 ARG A C 1
ATOM 5246 O O . ARG A 1 662 ? -9.796 -37.225 -6.222 1.00 62.28 662 ARG A O 1
ATOM 5253 N N . PRO A 1 663 ? -11.698 -36.914 -7.404 1.00 64.44 663 PRO A N 1
ATOM 5254 C CA . PRO A 1 663 ? -11.109 -36.016 -8.383 1.00 64.44 663 PRO A CA 1
ATOM 5255 C C . PRO A 1 663 ? -10.842 -34.650 -7.746 1.00 64.44 663 PRO A C 1
ATOM 5257 O O . PRO A 1 663 ? -11.726 -34.077 -7.106 1.00 64.44 663 PRO A O 1
ATOM 5260 N N . TYR A 1 664 ? -9.656 -34.103 -7.973 1.00 69.56 664 TYR A N 1
ATOM 5261 C CA . TYR A 1 664 ? -9.262 -32.780 -7.517 1.00 69.56 664 TYR A CA 1
ATOM 5262 C C . TYR A 1 664 ? -8.779 -31.946 -8.710 1.00 69.56 664 TYR A C 1
ATOM 5264 O O . TYR A 1 664 ? -7.789 -32.269 -9.359 1.00 69.56 664 TYR A O 1
ATOM 5272 N N . ARG A 1 665 ? -9.517 -30.880 -9.039 1.00 65.00 665 ARG A N 1
ATOM 5273 C CA . ARG A 1 665 ? -9.386 -30.115 -10.298 1.00 65.00 665 ARG A CA 1
ATOM 5274 C C . ARG A 1 665 ? -8.317 -29.013 -10.269 1.00 65.00 665 ARG A C 1
ATOM 5276 O O . ARG A 1 665 ? -8.456 -28.034 -10.992 1.00 65.00 665 ARG A O 1
ATOM 5283 N N . LEU A 1 666 ? -7.320 -29.114 -9.387 1.00 66.88 666 LEU A N 1
ATOM 5284 C CA . LEU A 1 666 ? -6.283 -28.084 -9.221 1.00 66.88 666 LEU A CA 1
ATOM 5285 C C . LEU A 1 666 ? -4.878 -28.663 -8.943 1.00 66.88 666 LEU A C 1
ATOM 5287 O O . LEU A 1 666 ? -4.007 -27.942 -8.472 1.00 66.88 666 LEU A O 1
ATOM 5291 N N . GLY A 1 667 ? -4.640 -29.951 -9.213 1.00 76.25 667 GLY A N 1
ATOM 5292 C CA . GLY A 1 667 ? -3.331 -30.592 -8.992 1.00 76.25 667 GLY A CA 1
ATOM 5293 C C . GLY A 1 667 ? -3.165 -31.282 -7.629 1.00 76.25 667 GLY A C 1
ATOM 5294 O O . GLY A 1 667 ? -4.092 -31.322 -6.817 1.00 76.25 667 GLY A O 1
ATOM 5295 N N . LYS A 1 668 ? -1.994 -31.886 -7.404 1.00 82.12 668 LYS A N 1
ATOM 5296 C CA . LYS A 1 668 ? -1.675 -32.759 -6.264 1.00 82.12 668 LYS A CA 1
ATOM 5297 C C . LYS A 1 668 ? -1.415 -31.946 -4.997 1.00 82.12 668 LYS A C 1
ATOM 5299 O O . LYS A 1 668 ? -2.060 -32.203 -3.984 1.00 82.12 668 LYS A O 1
ATOM 5304 N N . LEU A 1 669 ? -0.535 -30.943 -5.040 1.00 85.25 669 LEU A N 1
ATOM 5305 C CA . LEU A 1 669 ? -0.133 -30.166 -3.855 1.00 85.25 669 LEU A CA 1
ATOM 5306 C C . LEU A 1 669 ? -1.330 -29.470 -3.180 1.00 85.25 669 LEU A C 1
ATOM 5308 O O . LEU A 1 669 ? -1.501 -29.570 -1.963 1.00 85.25 669 LEU A O 1
ATOM 5312 N N . LEU A 1 670 ? -2.200 -28.833 -3.973 1.00 85.19 670 LEU A N 1
ATOM 5313 C CA . LEU A 1 670 ? -3.429 -28.202 -3.472 1.00 85.19 670 LEU A CA 1
ATOM 5314 C C . LEU A 1 670 ? -4.409 -29.222 -2.895 1.00 85.19 670 LEU A C 1
ATOM 5316 O O . LEU A 1 670 ? -5.062 -28.932 -1.896 1.00 85.19 670 LEU A O 1
ATOM 5320 N N . ALA A 1 671 ? -4.480 -30.423 -3.474 1.00 86.12 671 ALA A N 1
ATOM 5321 C CA . ALA A 1 671 ? -5.329 -31.479 -2.944 1.00 86.12 671 ALA A CA 1
ATOM 5322 C C . ALA A 1 671 ? -4.895 -31.894 -1.534 1.00 86.12 671 ALA A C 1
ATOM 5324 O O . ALA A 1 671 ? -5.737 -31.970 -0.643 1.00 86.12 671 ALA A O 1
ATOM 5325 N N . ILE A 1 672 ? -3.595 -32.127 -1.308 1.00 89.19 672 ILE A N 1
ATOM 5326 C CA . ILE A 1 672 ? -3.078 -32.493 0.023 1.00 89.19 672 ILE A CA 1
ATOM 5327 C C . ILE A 1 672 ? -3.385 -31.381 1.028 1.00 89.19 672 ILE A C 1
ATOM 5329 O O . ILE A 1 672 ? -3.892 -31.663 2.115 1.00 89.19 672 ILE A O 1
ATOM 5333 N N . TRP A 1 673 ? -3.092 -30.129 0.661 1.00 91.62 673 TRP A N 1
ATOM 5334 C CA . TRP A 1 673 ? -3.287 -28.976 1.538 1.00 91.62 673 TRP A CA 1
ATOM 5335 C C . TRP A 1 673 ? -4.752 -28.799 1.936 1.00 91.62 673 TRP A C 1
ATOM 5337 O O . TRP A 1 673 ? -5.067 -28.662 3.118 1.00 91.62 673 TRP A O 1
ATOM 5347 N N . ASP A 1 674 ? -5.669 -28.859 0.974 1.00 87.75 674 ASP A N 1
ATOM 5348 C CA . ASP A 1 674 ? -7.101 -28.739 1.234 1.00 87.75 674 ASP A CA 1
ATOM 5349 C C . ASP A 1 674 ? -7.630 -29.912 2.068 1.00 87.75 674 ASP A C 1
ATOM 5351 O O . ASP A 1 674 ? -8.368 -29.705 3.033 1.00 87.75 674 ASP A O 1
ATOM 5355 N N . LEU A 1 675 ? -7.241 -31.149 1.742 1.00 87.81 675 LEU A N 1
ATOM 5356 C CA . LEU A 1 675 ? -7.653 -32.327 2.510 1.00 87.81 675 LEU A CA 1
ATOM 5357 C C . LEU A 1 675 ? -7.179 -32.236 3.967 1.00 87.81 675 LEU A C 1
ATOM 5359 O O . LEU A 1 675 ? -7.943 -32.578 4.876 1.00 87.81 675 LEU A O 1
ATOM 5363 N N . ALA A 1 676 ? -5.962 -31.741 4.200 1.00 90.75 676 ALA A N 1
ATOM 5364 C CA . ALA A 1 676 ? -5.454 -31.456 5.539 1.00 90.75 676 ALA A CA 1
ATOM 5365 C C . ALA A 1 676 ? -6.233 -30.306 6.199 1.00 90.75 676 ALA A C 1
ATOM 5367 O O . ALA A 1 676 ? -6.662 -30.428 7.343 1.00 90.75 676 ALA A O 1
ATOM 5368 N N . THR A 1 677 ? -6.513 -29.219 5.478 1.00 89.12 677 THR A N 1
ATOM 5369 C CA . THR A 1 677 ? -7.276 -28.056 5.976 1.00 89.12 677 THR A CA 1
ATOM 5370 C C . THR A 1 677 ? -8.664 -28.459 6.478 1.00 89.12 677 THR A C 1
ATOM 5372 O O . THR A 1 677 ? -9.101 -28.036 7.553 1.00 89.12 677 THR A O 1
ATOM 5375 N N . PHE A 1 678 ? -9.351 -29.336 5.744 1.00 82.94 678 PHE A N 1
ATOM 5376 C CA . PHE A 1 678 ? -10.668 -29.846 6.124 1.00 82.94 678 PHE A CA 1
ATOM 5377 C C . PHE A 1 678 ? -10.616 -30.962 7.184 1.00 82.94 678 PHE A C 1
ATOM 5379 O O . PHE A 1 678 ? -11.661 -31.359 7.700 1.00 82.94 678 PHE A O 1
ATOM 5386 N N . GLY A 1 679 ? -9.425 -31.433 7.570 1.00 84.06 679 GLY A N 1
ATOM 5387 C CA . GLY A 1 679 ? -9.229 -32.510 8.551 1.00 84.06 679 GLY A CA 1
ATOM 5388 C C . GLY A 1 679 ? -9.588 -33.900 8.029 1.00 84.06 679 GLY A C 1
ATOM 5389 O O . GLY A 1 679 ? -9.817 -34.814 8.823 1.00 84.06 679 GLY A O 1
ATOM 5390 N N . ILE A 1 680 ? -9.670 -34.040 6.704 1.00 84.31 680 ILE A N 1
ATOM 5391 C CA . ILE A 1 680 ? -9.920 -35.301 6.004 1.00 84.31 680 ILE A CA 1
ATOM 5392 C C . ILE A 1 680 ? -8.624 -36.116 5.943 1.00 84.31 680 ILE A C 1
ATOM 5394 O O . ILE A 1 680 ? -8.647 -37.322 6.173 1.00 84.31 680 ILE A O 1
ATOM 5398 N N . LEU A 1 681 ? -7.494 -35.457 5.668 1.00 87.69 681 LEU A N 1
ATOM 5399 C CA . LEU A 1 681 ? -6.170 -36.075 5.690 1.00 87.69 681 LEU A CA 1
ATOM 5400 C C . LEU A 1 681 ? -5.558 -35.961 7.090 1.00 87.69 681 LEU A C 1
ATOM 5402 O O . LEU A 1 681 ? -5.135 -34.883 7.505 1.00 87.69 681 LEU A O 1
ATOM 5406 N N . LYS A 1 682 ? -5.526 -37.085 7.807 1.00 87.81 682 LYS A N 1
ATOM 5407 C CA . LYS A 1 682 ? -4.977 -37.211 9.165 1.00 87.81 682 LYS A CA 1
ATOM 5408 C C . LYS A 1 682 ? -3.460 -37.048 9.192 1.00 87.81 682 LYS A C 1
ATOM 5410 O O . LYS A 1 682 ? -2.809 -37.154 8.152 1.00 87.81 682 LYS A O 1
ATOM 5415 N N . LEU A 1 683 ? -2.894 -36.773 10.369 1.00 86.62 683 LEU A N 1
ATOM 5416 C CA . LEU A 1 683 ? -1.459 -36.490 10.504 1.00 86.62 683 LEU A CA 1
ATOM 5417 C C . LEU A 1 683 ? -0.596 -37.684 10.060 1.00 86.62 683 LEU A C 1
ATOM 5419 O O . LEU A 1 683 ? 0.404 -37.499 9.368 1.00 86.62 683 LEU A O 1
ATOM 5423 N N . ASP A 1 684 ? -1.014 -38.898 10.406 1.00 84.31 684 ASP A N 1
ATOM 5424 C CA . ASP A 1 684 ? -0.396 -40.172 10.025 1.00 84.31 684 ASP A CA 1
ATOM 5425 C C . ASP A 1 684 ? -0.903 -40.718 8.674 1.00 84.31 684 ASP A C 1
ATOM 5427 O O . ASP A 1 684 ? -0.302 -41.627 8.110 1.00 84.31 684 ASP A O 1
ATOM 5431 N N . GLY A 1 685 ? -1.972 -40.136 8.123 1.00 83.69 685 GLY A N 1
ATOM 5432 C CA . GLY A 1 685 ? -2.547 -40.529 6.839 1.00 83.69 685 GLY A CA 1
ATOM 5433 C C . GLY A 1 685 ? -1.612 -40.263 5.657 1.00 83.69 685 GLY A C 1
ATOM 5434 O O . GLY A 1 685 ? -0.938 -39.225 5.589 1.00 83.69 685 GLY A O 1
ATOM 5435 N N . GLU A 1 686 ? -1.619 -41.182 4.693 1.00 85.88 686 GLU A N 1
ATOM 5436 C CA . GLU A 1 686 ? -0.845 -41.107 3.450 1.00 85.88 686 GLU A CA 1
ATOM 5437 C C . GLU A 1 686 ? -1.765 -40.900 2.236 1.00 85.88 686 GLU A C 1
ATOM 5439 O O . GLU A 1 686 ? -2.984 -41.094 2.295 1.00 85.88 686 GLU A O 1
ATOM 5444 N N . VAL A 1 687 ? -1.169 -40.461 1.125 1.00 82.12 687 VAL A N 1
ATOM 5445 C CA . VAL A 1 687 ? -1.884 -40.100 -0.103 1.00 82.12 687 VAL A CA 1
ATOM 5446 C C . VAL A 1 687 ? -1.282 -40.831 -1.298 1.00 82.12 687 VAL A C 1
ATOM 5448 O O . VAL A 1 687 ? -0.068 -40.821 -1.487 1.00 82.12 687 VAL A O 1
ATOM 5451 N N . ILE A 1 688 ? -2.140 -41.422 -2.129 1.00 78.81 688 ILE A N 1
ATOM 5452 C CA . ILE A 1 688 ? -1.776 -42.064 -3.395 1.00 78.81 688 ILE A CA 1
ATOM 5453 C C . ILE A 1 688 ? -2.390 -41.267 -4.543 1.00 78.81 688 ILE A C 1
ATOM 5455 O O . ILE A 1 688 ? -3.578 -40.932 -4.520 1.00 78.81 688 ILE A O 1
ATOM 5459 N N . TYR A 1 689 ? -1.584 -41.010 -5.568 1.00 74.06 689 TYR A N 1
ATOM 5460 C CA . TYR A 1 689 ? -2.036 -40.426 -6.826 1.00 74.06 689 TYR A CA 1
ATOM 5461 C C . TYR A 1 689 ? -2.191 -41.533 -7.858 1.00 74.06 689 TYR A C 1
ATOM 5463 O O . TYR A 1 689 ? -1.257 -42.298 -8.084 1.00 74.06 689 TYR A O 1
ATOM 5471 N N . SER A 1 690 ? -3.358 -41.618 -8.487 1.00 64.56 690 SER A N 1
ATOM 5472 C CA . SER A 1 690 ? -3.560 -42.495 -9.642 1.00 64.56 690 SER A CA 1
ATOM 5473 C C . SER A 1 690 ? -3.552 -41.653 -10.913 1.00 64.56 690 SER A C 1
ATOM 5475 O O . SER A 1 690 ? -4.350 -40.716 -11.029 1.00 64.56 690 SER A O 1
ATOM 5477 N N . GLU A 1 691 ? -2.685 -41.986 -11.865 1.00 53.88 691 GLU A N 1
ATOM 5478 C CA . GLU A 1 691 ? -2.683 -41.360 -13.185 1.00 53.88 691 GLU A CA 1
ATOM 5479 C C . GLU A 1 691 ? -3.939 -41.764 -13.969 1.00 53.88 691 GLU A C 1
ATOM 5481 O O . GLU A 1 691 ? -4.280 -42.939 -14.086 1.00 53.88 691 GLU A O 1
ATOM 5486 N N . SER A 1 692 ? -4.643 -40.776 -14.514 1.00 45.38 692 SER A N 1
ATOM 5487 C CA . SER A 1 692 ? -5.574 -40.971 -15.623 1.00 45.38 692 SER A CA 1
ATOM 5488 C C . SER A 1 692 ? -5.607 -39.663 -16.407 1.00 45.38 692 SER A C 1
ATOM 5490 O O . SER A 1 692 ? -5.919 -38.634 -15.800 1.00 45.38 692 SER A O 1
ATOM 5492 N N . PRO A 1 693 ? -5.313 -39.661 -17.717 1.00 46.75 693 PRO A N 1
ATOM 5493 C CA . PRO A 1 693 ? -5.448 -38.456 -18.517 1.00 46.75 693 PRO A CA 1
ATOM 5494 C C . PRO A 1 693 ? -6.929 -38.079 -18.597 1.00 46.75 693 PRO A C 1
ATOM 5496 O O . PRO A 1 693 ? -7.780 -38.930 -18.868 1.00 46.75 693 PRO A O 1
ATOM 5499 N N . ASP A 1 694 ? -7.246 -36.808 -18.348 1.00 46.38 694 ASP A N 1
ATOM 5500 C CA . ASP A 1 694 ? -8.458 -36.225 -18.913 1.00 46.38 694 ASP A CA 1
ATOM 5501 C C . ASP A 1 694 ? -8.225 -36.164 -20.433 1.00 46.38 694 ASP A C 1
ATOM 5503 O O . ASP A 1 694 ? -7.272 -35.507 -20.859 1.00 46.38 694 ASP A O 1
ATOM 5507 N N . PRO A 1 695 ? -9.039 -36.833 -21.269 1.00 44.78 695 PRO A N 1
ATOM 5508 C CA . PRO A 1 695 ? -8.866 -36.821 -22.722 1.00 44.78 695 PRO A CA 1
ATOM 5509 C C . PRO A 1 695 ? -9.012 -35.426 -23.364 1.00 44.78 695 PRO A C 1
ATOM 5511 O O . PRO A 1 695 ? -8.904 -35.310 -24.583 1.00 44.78 695 PRO A O 1
ATOM 5514 N N . LYS A 1 696 ? -9.266 -34.368 -22.577 1.00 47.06 696 LYS A N 1
ATOM 5515 C CA . LYS A 1 696 ? -9.331 -32.967 -23.022 1.00 47.06 696 LYS A CA 1
ATOM 5516 C C . LYS A 1 696 ? -8.213 -32.058 -22.491 1.00 47.06 696 LYS A C 1
ATOM 5518 O O . LYS A 1 696 ? -8.231 -30.872 -22.814 1.00 47.06 696 LYS A O 1
ATOM 5523 N N . ALA A 1 697 ? -7.269 -32.552 -21.689 1.00 48.03 697 ALA A N 1
ATOM 5524 C CA . ALA A 1 697 ? -6.173 -31.722 -21.187 1.00 48.03 697 ALA A CA 1
ATOM 5525 C C . ALA A 1 697 ? -5.150 -31.439 -22.305 1.00 48.03 697 ALA A C 1
ATOM 5527 O O . ALA A 1 697 ? -4.406 -32.320 -22.715 1.00 48.03 697 ALA A O 1
ATOM 5528 N N . THR A 1 698 ? -5.107 -30.200 -22.798 1.00 47.25 698 THR A N 1
ATOM 5529 C CA . THR A 1 698 ? -4.173 -29.694 -23.829 1.00 47.25 698 THR A CA 1
ATOM 5530 C C . THR A 1 698 ? -2.755 -29.417 -23.300 1.00 47.25 698 THR A C 1
ATOM 5532 O O . THR A 1 698 ? -2.102 -28.476 -23.742 1.00 47.25 698 THR A O 1
ATOM 5535 N N . LEU A 1 699 ? -2.276 -30.189 -22.324 1.00 48.53 699 LEU A N 1
ATOM 5536 C CA . LEU A 1 699 ? -0.888 -30.138 -21.858 1.00 48.53 699 LEU A CA 1
ATOM 5537 C C . LEU A 1 699 ? -0.233 -31.462 -22.244 1.00 48.53 699 LEU A C 1
ATOM 5539 O O . LEU A 1 699 ? -0.581 -32.505 -21.697 1.00 48.53 699 LEU A O 1
ATOM 5543 N N . ASP A 1 700 ? 0.672 -31.414 -23.219 1.00 45.25 700 ASP A N 1
ATOM 5544 C CA . ASP A 1 700 ? 1.171 -32.597 -23.924 1.00 45.25 700 ASP A CA 1
ATOM 5545 C C . ASP A 1 700 ? 1.986 -33.581 -23.058 1.00 45.25 700 ASP A C 1
ATOM 5547 O O . ASP A 1 700 ? 2.261 -34.679 -23.538 1.00 45.25 700 ASP A O 1
ATOM 5551 N N . GLN A 1 701 ? 2.363 -33.281 -21.801 1.00 45.97 701 GLN A N 1
ATOM 5552 C CA . GLN A 1 701 ? 3.124 -34.218 -20.951 1.00 45.97 701 GLN A CA 1
ATOM 5553 C C . GLN A 1 701 ? 2.823 -34.092 -19.431 1.00 45.97 701 GLN A C 1
ATOM 5555 O O . GLN A 1 701 ? 2.886 -32.996 -18.877 1.00 45.97 701 GLN A O 1
ATOM 5560 N N . PRO A 1 702 ? 2.592 -35.205 -18.692 1.00 43.22 702 PRO A N 1
ATOM 5561 C CA . PRO A 1 702 ? 2.441 -35.221 -17.222 1.00 43.22 702 PRO A CA 1
ATOM 5562 C C . PRO A 1 702 ? 3.661 -34.701 -16.440 1.00 43.22 702 PRO A C 1
ATOM 5564 O O . PRO A 1 702 ? 3.540 -34.295 -15.285 1.00 43.22 702 PRO A O 1
ATOM 5567 N N . GLN A 1 703 ? 4.831 -34.710 -17.082 1.00 46.44 703 GLN A N 1
ATOM 5568 C CA . GLN A 1 703 ? 6.135 -34.359 -16.512 1.00 46.44 703 GLN A CA 1
ATOM 5569 C C . GLN A 1 703 ? 6.247 -32.851 -16.199 1.00 46.44 703 GLN A C 1
ATOM 5571 O O . GLN A 1 703 ? 6.963 -32.460 -15.278 1.00 46.44 703 GLN A O 1
ATOM 5576 N N . ASP A 1 704 ? 5.462 -32.011 -16.885 1.00 55.91 704 ASP A N 1
ATOM 5577 C CA . ASP A 1 704 ? 5.456 -30.553 -16.705 1.00 55.91 704 ASP A CA 1
ATOM 5578 C C . ASP A 1 704 ? 4.666 -30.097 -15.464 1.00 55.91 704 ASP A C 1
ATOM 5580 O O . ASP A 1 704 ? 4.943 -29.042 -14.891 1.00 55.91 704 ASP A O 1
ATOM 5584 N N . VAL A 1 705 ? 3.692 -30.890 -15.002 1.00 57.69 705 VAL A N 1
ATOM 5585 C CA . VAL A 1 705 ? 2.816 -30.516 -13.875 1.00 57.69 705 VAL A CA 1
ATOM 5586 C C . VAL A 1 705 ? 3.541 -30.637 -12.537 1.00 57.69 705 VAL A C 1
ATOM 5588 O O . VAL A 1 705 ? 3.469 -29.723 -11.715 1.00 57.69 705 VAL A O 1
ATOM 5591 N N . ASP A 1 706 ? 4.289 -31.723 -12.333 1.00 64.31 706 ASP A N 1
ATOM 5592 C CA . ASP A 1 706 ? 5.077 -31.909 -11.111 1.00 64.31 706 ASP A CA 1
ATOM 5593 C C . ASP A 1 706 ? 6.176 -30.836 -11.011 1.00 64.31 706 ASP A C 1
ATOM 5595 O O . ASP A 1 706 ? 6.394 -30.266 -9.942 1.00 64.31 706 ASP A O 1
ATOM 5599 N N . ALA A 1 707 ? 6.807 -30.467 -12.132 1.00 64.31 707 ALA A N 1
ATOM 5600 C CA . ALA A 1 707 ? 7.790 -29.384 -12.183 1.00 64.31 707 ALA A CA 1
ATOM 5601 C C . ALA A 1 707 ? 7.207 -28.018 -11.764 1.00 64.31 707 ALA A C 1
ATOM 5603 O O . ALA A 1 707 ? 7.881 -27.240 -11.077 1.00 64.31 707 ALA A O 1
ATOM 5604 N N . LEU A 1 708 ? 5.952 -27.732 -12.134 1.00 67.12 708 LEU A N 1
ATOM 5605 C CA . LEU A 1 708 ? 5.241 -26.515 -11.730 1.00 67.12 708 LEU A CA 1
ATOM 5606 C C . LEU A 1 708 ? 4.900 -26.507 -10.236 1.00 67.12 708 LEU A C 1
ATOM 5608 O O . LEU A 1 708 ? 5.090 -25.481 -9.584 1.00 67.12 708 LEU A O 1
ATOM 5612 N N . GLU A 1 709 ? 4.456 -27.630 -9.668 1.00 72.75 709 GLU A N 1
ATOM 5613 C CA . GLU A 1 709 ? 4.192 -27.734 -8.225 1.00 72.75 709 GLU A CA 1
ATOM 5614 C C . GLU A 1 709 ? 5.473 -27.583 -7.396 1.00 72.75 709 GLU A C 1
ATOM 5616 O O . GLU A 1 709 ? 5.492 -26.856 -6.400 1.00 72.75 709 GLU A O 1
ATOM 5621 N N . TRP A 1 710 ? 6.583 -28.171 -7.849 1.00 75.44 710 TRP A N 1
ATOM 5622 C CA . TRP A 1 710 ? 7.894 -27.964 -7.228 1.00 75.44 710 TRP A CA 1
ATOM 5623 C C . TRP A 1 710 ? 8.353 -26.507 -7.281 1.00 75.44 710 TRP A C 1
ATOM 5625 O O . TRP A 1 710 ? 9.030 -26.036 -6.366 1.00 75.44 710 TRP A O 1
ATOM 5635 N N . ARG A 1 711 ? 7.957 -25.753 -8.311 1.00 72.06 711 ARG A N 1
ATOM 5636 C CA . ARG A 1 711 ? 8.252 -24.318 -8.403 1.00 72.06 711 ARG A CA 1
ATOM 5637 C C . ARG A 1 711 ? 7.562 -23.513 -7.302 1.00 72.06 711 ARG A C 1
ATOM 5639 O O . ARG A 1 711 ? 8.161 -22.573 -6.790 1.00 72.06 711 ARG A O 1
ATOM 5646 N N . VAL A 1 712 ? 6.345 -23.895 -6.910 1.00 77.69 712 VAL A N 1
ATOM 5647 C CA . VAL A 1 712 ? 5.616 -23.275 -5.786 1.00 77.69 712 VAL A CA 1
ATOM 5648 C C . VAL A 1 712 ? 6.407 -23.444 -4.487 1.00 77.69 712 VAL A C 1
ATOM 5650 O O . VAL A 1 712 ? 6.635 -22.473 -3.769 1.00 77.69 712 VAL A O 1
ATOM 5653 N N . LEU A 1 713 ? 6.897 -24.659 -4.229 1.00 82.00 713 LEU A N 1
ATOM 5654 C CA . LEU A 1 713 ? 7.683 -24.983 -3.035 1.00 82.00 713 LEU A CA 1
ATOM 5655 C C . LEU A 1 713 ? 9.049 -24.280 -3.014 1.00 82.00 713 LEU A C 1
ATOM 5657 O O . LEU A 1 713 ? 9.468 -23.799 -1.963 1.00 82.00 713 LEU A O 1
ATOM 5661 N N . ARG A 1 714 ? 9.717 -24.149 -4.167 1.00 74.75 714 ARG A N 1
ATOM 5662 C CA . ARG A 1 714 ? 10.967 -23.374 -4.286 1.00 74.75 714 ARG A CA 1
ATOM 5663 C C . ARG A 1 714 ? 10.757 -21.875 -4.073 1.00 74.75 714 ARG A C 1
ATOM 5665 O O . ARG A 1 714 ? 11.557 -21.231 -3.398 1.00 74.75 714 ARG A O 1
ATOM 5672 N N . ASN A 1 715 ? 9.679 -21.306 -4.613 1.00 67.94 715 ASN A N 1
ATOM 5673 C CA . ASN A 1 715 ? 9.346 -19.900 -4.375 1.00 67.94 715 ASN A CA 1
ATOM 5674 C C . ASN A 1 715 ? 9.099 -19.646 -2.887 1.00 67.94 715 ASN A C 1
ATOM 5676 O O . ASN A 1 715 ? 9.638 -18.691 -2.331 1.00 67.94 715 ASN A O 1
ATOM 5680 N N . PHE A 1 716 ? 8.350 -20.541 -2.242 1.00 81.00 716 PHE A N 1
ATOM 5681 C CA . PHE A 1 716 ? 8.145 -20.514 -0.802 1.00 81.00 716 PHE A CA 1
ATOM 5682 C C . PHE A 1 716 ? 9.477 -20.539 -0.033 1.00 81.00 716 PHE A C 1
ATOM 5684 O O . PHE A 1 716 ? 9.751 -19.607 0.725 1.00 81.00 716 PHE A O 1
ATOM 5691 N N . GLN A 1 717 ? 10.327 -21.544 -0.288 1.00 78.56 717 GLN A N 1
ATOM 5692 C CA . GLN A 1 717 ? 11.660 -21.703 0.312 1.00 78.56 717 GLN A CA 1
ATOM 5693 C C . GLN A 1 717 ? 12.487 -20.413 0.210 1.00 78.56 717 GLN A C 1
ATOM 5695 O O . GLN A 1 717 ? 13.069 -19.967 1.200 1.00 78.56 717 GLN A O 1
ATOM 5700 N N . LYS A 1 718 ? 12.487 -19.774 -0.965 1.00 66.94 718 LYS A N 1
ATOM 5701 C CA . LYS A 1 718 ? 13.189 -18.510 -1.201 1.00 66.94 718 LYS A CA 1
ATOM 5702 C C . LYS A 1 718 ? 12.615 -17.358 -0.379 1.00 66.94 718 LYS A C 1
ATOM 5704 O O . LYS A 1 718 ? 13.366 -16.634 0.259 1.00 66.94 718 LYS A O 1
ATOM 5709 N N . THR A 1 719 ? 11.296 -17.173 -0.393 1.00 66.94 719 THR A N 1
ATOM 5710 C CA . THR A 1 719 ? 10.647 -16.078 0.351 1.00 66.94 719 THR A CA 1
ATOM 5711 C C . THR A 1 719 ? 10.749 -16.241 1.866 1.00 66.94 719 THR A C 1
ATOM 5713 O O . THR A 1 719 ? 10.798 -15.249 2.586 1.00 66.94 719 THR A O 1
ATOM 5716 N N . ALA A 1 720 ? 10.810 -17.481 2.356 1.00 73.19 720 ALA A N 1
ATOM 5717 C CA . ALA A 1 720 ? 10.924 -17.781 3.778 1.00 73.19 720 ALA A CA 1
ATOM 5718 C C . ALA A 1 720 ? 12.362 -17.641 4.315 1.00 73.19 720 ALA A C 1
ATOM 5720 O O . ALA A 1 720 ? 12.532 -17.523 5.528 1.00 73.19 720 ALA A O 1
ATOM 5721 N N . TRP A 1 721 ? 13.379 -17.605 3.442 1.00 75.31 721 TRP A N 1
ATOM 5722 C CA . TRP A 1 721 ? 14.801 -17.581 3.811 1.00 75.31 721 TRP A CA 1
ATOM 5723 C C . TRP A 1 721 ? 15.124 -16.537 4.883 1.00 75.31 721 TRP A C 1
ATOM 5725 O O . TRP A 1 721 ? 15.618 -16.874 5.958 1.00 75.31 721 TRP A O 1
ATOM 5735 N N . ASP A 1 722 ? 14.768 -15.273 4.639 1.00 63.47 722 ASP A N 1
ATOM 5736 C CA . ASP A 1 722 ? 15.096 -14.172 5.546 1.00 63.47 722 ASP A CA 1
ATOM 5737 C C . ASP A 1 722 ? 14.454 -14.327 6.926 1.00 63.47 722 ASP A C 1
ATOM 5739 O O . ASP A 1 722 ? 14.998 -13.834 7.913 1.00 63.47 722 ASP A O 1
ATOM 5743 N N . TYR A 1 723 ? 13.334 -15.034 7.035 1.00 75.00 723 TYR A N 1
ATOM 5744 C CA . TYR A 1 723 ? 12.648 -15.284 8.303 1.00 75.00 723 TYR A CA 1
ATOM 5745 C C . TYR A 1 723 ? 13.216 -16.494 9.050 1.00 75.00 723 TYR A C 1
ATOM 5747 O O . TYR A 1 723 ? 13.087 -16.579 10.266 1.00 75.00 723 TYR A O 1
ATOM 5755 N N . MET A 1 724 ? 13.914 -17.382 8.342 1.00 81.00 724 MET A N 1
ATOM 5756 C CA . MET A 1 724 ? 14.584 -18.563 8.897 1.00 81.00 724 MET A CA 1
ATOM 5757 C C . MET A 1 724 ? 16.060 -18.314 9.222 1.00 81.00 724 MET A C 1
ATOM 5759 O O . MET A 1 724 ? 16.798 -19.247 9.547 1.00 81.00 724 MET A O 1
ATOM 5763 N N . THR A 1 725 ? 16.495 -17.051 9.173 1.00 76.31 725 THR A N 1
ATOM 5764 C CA . THR A 1 725 ? 17.832 -16.620 9.594 1.00 76.31 725 THR A CA 1
ATOM 5765 C C . THR A 1 725 ? 17.804 -16.049 11.008 1.00 76.31 725 THR A C 1
ATOM 5767 O O . THR A 1 725 ? 17.090 -15.096 11.325 1.00 76.31 725 THR A O 1
ATOM 5770 N N . CYS A 1 726 ? 18.641 -16.602 11.880 1.00 78.38 726 CYS A N 1
ATOM 5771 C CA . CYS A 1 726 ? 18.806 -16.131 13.244 1.00 78.38 726 CYS A CA 1
ATOM 5772 C C . CYS A 1 726 ? 19.409 -14.732 13.207 1.00 78.38 726 CYS A C 1
ATOM 5774 O O . CYS A 1 726 ? 20.545 -14.560 12.781 1.00 78.38 726 CYS A O 1
ATOM 5776 N N . LYS A 1 727 ? 18.718 -13.717 13.717 1.00 76.69 727 LYS A N 1
ATOM 5777 C CA . LYS A 1 727 ? 19.209 -12.329 13.633 1.00 76.69 727 LYS A CA 1
ATOM 5778 C C . LYS A 1 727 ? 20.447 -12.038 14.486 1.00 76.69 727 LYS A C 1
ATOM 5780 O O . LYS A 1 727 ? 21.115 -11.035 14.272 1.00 76.69 727 LYS A O 1
ATOM 5785 N N . LEU A 1 728 ? 20.801 -12.944 15.399 1.00 67.56 728 LEU A N 1
ATOM 5786 C CA . LEU A 1 728 ? 22.000 -12.838 16.235 1.00 67.56 728 LEU A CA 1
ATOM 5787 C C . LEU A 1 728 ? 23.257 -13.424 15.591 1.00 67.56 728 LEU A C 1
ATOM 5789 O O . LEU A 1 728 ? 24.361 -12.976 15.893 1.00 67.56 728 LEU A O 1
ATOM 5793 N N . CYS A 1 729 ? 23.143 -14.473 14.776 1.00 63.97 729 CYS A N 1
ATOM 5794 C CA . CYS A 1 729 ? 24.285 -15.011 14.023 1.00 63.97 729 CYS A CA 1
ATOM 5795 C C . CYS A 1 729 ? 24.224 -14.736 12.533 1.00 63.97 729 CYS A C 1
ATOM 5797 O O . CYS A 1 729 ? 25.237 -14.883 11.865 1.00 63.97 729 CYS A O 1
ATOM 5799 N N . SER A 1 730 ? 23.082 -14.256 12.056 1.00 62.62 730 SER A N 1
ATOM 5800 C CA . SER A 1 730 ? 22.764 -14.032 10.650 1.00 62.62 730 SER A CA 1
ATOM 5801 C C . SER A 1 730 ? 22.952 -15.274 9.778 1.00 62.62 730 SER A C 1
ATOM 5803 O O . SER A 1 730 ? 23.193 -15.148 8.587 1.00 62.62 730 SER A O 1
ATOM 5805 N N . GLU A 1 731 ? 22.839 -16.453 10.383 1.00 68.81 731 GLU A N 1
ATOM 5806 C CA . GLU A 1 731 ? 22.876 -17.755 9.717 1.00 68.81 731 GLU A CA 1
ATOM 5807 C C . GLU A 1 731 ? 21.492 -18.394 9.799 1.00 68.81 731 GLU A C 1
ATOM 5809 O O . GLU A 1 731 ? 20.685 -17.993 10.646 1.00 68.81 731 GLU A O 1
ATOM 5814 N N . LEU A 1 732 ? 21.235 -19.423 8.987 1.00 75.19 732 LEU A N 1
ATOM 5815 C CA . LEU A 1 732 ? 20.059 -20.280 9.161 1.00 75.19 732 LEU A CA 1
ATOM 5816 C C . LEU A 1 732 ? 19.947 -20.744 10.616 1.00 75.19 732 LEU A C 1
ATOM 5818 O O . LEU A 1 732 ? 20.942 -21.154 11.226 1.00 75.19 732 LEU A O 1
ATOM 5822 N N . ILE A 1 733 ? 18.740 -20.659 11.176 1.00 79.38 733 ILE A N 1
ATOM 5823 C CA . ILE A 1 733 ? 18.508 -20.975 12.583 1.00 79.38 733 ILE A CA 1
ATOM 5824 C C . ILE A 1 733 ? 18.862 -22.446 12.846 1.00 79.38 733 ILE A C 1
ATOM 5826 O O . ILE A 1 733 ? 18.248 -23.363 12.308 1.00 79.38 733 ILE A O 1
ATOM 5830 N N . GLN A 1 734 ? 19.851 -22.656 13.713 1.00 81.69 734 GLN A N 1
ATOM 5831 C CA . GLN A 1 734 ? 20.274 -23.964 14.205 1.00 81.69 734 GLN A CA 1
ATOM 5832 C C . GLN A 1 734 ? 19.672 -24.202 15.581 1.00 81.69 734 GLN A C 1
ATOM 5834 O O . GLN A 1 734 ? 19.849 -23.365 16.467 1.00 81.69 734 GLN A O 1
ATOM 5839 N N . ASP A 1 735 ? 19.014 -25.347 15.768 1.00 83.06 735 ASP A N 1
ATOM 5840 C CA . ASP A 1 735 ? 18.318 -25.684 17.017 1.00 83.06 735 ASP A CA 1
ATOM 5841 C C . ASP A 1 735 ? 17.420 -24.513 17.486 1.00 83.06 735 ASP A C 1
ATOM 5843 O O . ASP A 1 735 ? 17.755 -23.837 18.460 1.00 83.06 735 ASP A O 1
ATOM 5847 N N . PRO A 1 736 ? 16.352 -24.175 16.737 1.00 88.12 736 PRO A N 1
ATOM 5848 C CA . PRO A 1 736 ? 15.546 -22.978 16.976 1.00 88.12 736 PRO A CA 1
ATOM 5849 C C . PRO A 1 736 ? 14.970 -22.947 18.389 1.00 88.12 736 PRO A C 1
ATOM 5851 O O . PRO A 1 736 ? 14.450 -23.945 18.870 1.00 88.12 736 PRO A O 1
ATOM 5854 N N . ALA A 1 737 ? 15.005 -21.786 19.033 1.00 85.69 737 ALA A N 1
ATOM 5855 C CA . ALA A 1 737 ? 14.304 -21.513 20.279 1.00 85.69 737 ALA A CA 1
ATOM 5856 C C . ALA A 1 737 ? 13.510 -20.213 20.146 1.00 85.69 737 ALA A C 1
ATOM 5858 O O . ALA A 1 737 ? 14.059 -19.180 19.749 1.00 85.69 737 ALA A O 1
ATOM 5859 N N . THR A 1 738 ? 12.231 -20.276 20.507 1.00 81.94 738 THR A N 1
ATOM 5860 C CA . THR A 1 738 ? 11.296 -19.152 20.426 1.00 81.94 738 THR A CA 1
ATOM 5861 C C . THR A 1 738 ? 11.260 -18.432 21.772 1.00 81.94 738 THR A C 1
ATOM 5863 O O . THR A 1 738 ? 10.929 -19.011 22.807 1.00 81.94 738 THR A O 1
ATOM 5866 N N . ALA A 1 739 ? 11.647 -17.160 21.780 1.00 77.38 739 ALA A N 1
ATOM 5867 C CA . ALA A 1 739 ? 11.594 -16.297 22.953 1.00 77.38 739 ALA A CA 1
ATOM 5868 C C . ALA A 1 739 ? 10.134 -15.968 23.314 1.00 77.38 739 ALA A C 1
ATOM 5870 O O . ALA A 1 739 ? 9.291 -15.921 22.432 1.00 77.38 739 ALA A O 1
ATOM 5871 N N . VAL A 1 740 ? 9.824 -15.630 24.575 1.00 71.69 740 VAL A N 1
ATOM 5872 C CA . VAL A 1 740 ? 8.429 -15.369 25.032 1.00 71.69 740 VAL A CA 1
ATOM 5873 C C . VAL A 1 740 ? 7.692 -14.249 24.283 1.00 71.69 740 VAL A C 1
ATOM 5875 O O . VAL A 1 740 ? 6.468 -14.170 24.301 1.00 71.69 740 VAL A O 1
ATOM 5878 N N . CYS A 1 741 ? 8.435 -13.377 23.604 1.00 67.69 741 CYS A N 1
ATOM 5879 C CA . CYS A 1 741 ? 7.894 -12.348 22.721 1.00 67.69 741 CYS A CA 1
ATOM 5880 C C . CYS A 1 741 ? 7.400 -12.873 21.361 1.00 67.69 741 CYS A C 1
ATOM 5882 O O . CYS A 1 741 ? 6.702 -12.143 20.664 1.00 67.69 741 CYS A O 1
ATOM 5884 N N . GLY A 1 742 ? 7.778 -14.098 20.999 1.00 71.56 742 GLY A N 1
ATOM 5885 C CA . GLY A 1 742 ? 7.446 -14.777 19.754 1.00 71.56 742 GLY A CA 1
ATOM 5886 C C . GLY A 1 742 ? 8.593 -14.947 18.764 1.00 71.56 742 GLY A C 1
ATOM 5887 O O . GLY A 1 742 ? 8.464 -15.793 17.896 1.00 71.56 742 GLY A O 1
ATOM 5888 N N . HIS A 1 743 ? 9.707 -14.221 18.925 1.00 77.69 743 HIS A N 1
ATOM 5889 C CA . HIS A 1 743 ? 10.849 -14.289 18.005 1.00 77.69 743 HIS A CA 1
ATOM 5890 C C . HIS A 1 743 ? 11.696 -15.554 18.180 1.00 77.69 743 HIS A C 1
ATOM 5892 O O . HIS A 1 743 ? 12.037 -15.916 19.312 1.00 77.69 743 HIS A O 1
ATOM 5898 N N . ALA A 1 744 ? 12.146 -16.142 17.076 1.00 83.88 744 ALA A N 1
ATOM 5899 C CA . ALA A 1 744 ? 12.977 -17.340 17.037 1.00 83.88 744 ALA A CA 1
ATOM 5900 C C . ALA A 1 744 ? 14.458 -17.029 16.752 1.00 83.88 744 ALA A C 1
ATOM 5902 O O . ALA A 1 744 ? 14.825 -16.231 15.889 1.00 83.88 744 ALA A O 1
ATOM 5903 N N . PHE A 1 745 ? 15.347 -17.706 17.477 1.00 86.06 745 PHE A N 1
ATOM 5904 C CA . PHE A 1 745 ? 16.801 -17.612 17.317 1.00 86.06 745 PHE A CA 1
ATOM 5905 C C . PHE A 1 745 ? 17.424 -19.004 17.390 1.00 86.06 745 PHE A C 1
ATOM 5907 O O . PHE A 1 745 ? 16.772 -19.953 17.820 1.00 86.06 745 PHE A O 1
ATOM 5914 N N . CYS A 1 746 ? 18.716 -19.140 17.075 1.00 85.25 746 CYS A N 1
ATOM 5915 C CA . CYS A 1 746 ? 19.442 -20.337 17.505 1.00 85.25 746 CYS A CA 1
ATOM 5916 C C . CYS A 1 746 ? 19.393 -20.411 19.033 1.00 85.25 746 CYS A C 1
ATOM 5918 O O . CYS A 1 746 ? 19.704 -19.412 19.692 1.00 85.25 746 CYS A O 1
ATOM 5920 N N . ARG A 1 747 ? 19.073 -21.573 19.608 1.00 84.25 747 ARG A N 1
ATOM 5921 C CA . ARG A 1 747 ? 18.990 -21.752 21.067 1.00 84.25 747 ARG A CA 1
ATOM 5922 C C . ARG A 1 747 ? 20.253 -21.284 21.780 1.00 84.25 747 ARG A C 1
ATOM 5924 O O . ARG A 1 747 ? 20.167 -20.550 22.757 1.00 84.25 747 ARG A O 1
ATOM 5931 N N . SER A 1 748 ? 21.427 -21.600 21.235 1.00 78.19 748 SER A N 1
ATOM 5932 C CA . SER A 1 748 ? 22.716 -21.125 21.756 1.00 78.19 748 SER A CA 1
ATOM 5933 C C . SER A 1 748 ? 22.859 -19.597 21.724 1.00 78.19 748 SER A C 1
ATOM 5935 O O . SER A 1 748 ? 23.371 -19.005 22.674 1.00 78.19 748 SER A O 1
ATOM 5937 N N . CYS A 1 749 ? 22.380 -18.941 20.662 1.00 76.69 749 CYS A N 1
ATOM 5938 C CA . CYS A 1 749 ? 22.413 -17.484 20.532 1.00 76.69 749 CYS A CA 1
ATOM 5939 C C . CYS A 1 749 ? 21.454 -16.809 21.517 1.00 76.69 749 CYS A C 1
ATOM 5941 O O . CYS A 1 749 ? 21.827 -15.807 22.126 1.00 76.69 749 CYS A O 1
ATOM 5943 N N . LEU A 1 750 ? 20.253 -17.366 21.699 1.00 79.94 750 LEU A N 1
ATOM 5944 C CA . LEU A 1 750 ? 19.287 -16.867 22.674 1.00 79.94 750 LEU A CA 1
ATOM 5945 C C . LEU A 1 750 ? 19.816 -17.032 24.102 1.00 79.94 750 LEU A C 1
ATOM 5947 O O . LEU A 1 750 ? 19.852 -16.052 24.839 1.00 79.94 750 LEU A O 1
ATOM 5951 N N . CYS A 1 751 ? 20.315 -18.219 24.466 1.00 75.25 751 CYS A N 1
ATOM 5952 C CA . CYS A 1 751 ? 20.925 -18.457 25.777 1.00 75.25 751 CYS A CA 1
ATOM 5953 C C . CYS A 1 751 ? 22.060 -17.468 26.065 1.00 75.25 751 CYS A C 1
ATOM 5955 O O . CYS A 1 751 ? 22.125 -16.912 27.159 1.00 75.25 751 CYS A O 1
ATOM 5957 N N . LEU A 1 752 ? 22.936 -17.210 25.087 1.00 70.25 752 LEU A N 1
ATOM 5958 C CA . LEU A 1 752 ? 24.031 -16.253 25.248 1.00 70.25 752 LEU A CA 1
ATOM 5959 C C . LEU A 1 752 ? 23.521 -14.818 25.440 1.00 70.25 752 LEU A C 1
ATOM 5961 O O . LEU A 1 752 ? 23.994 -14.133 26.342 1.00 70.25 752 LEU A O 1
ATOM 5965 N N . ALA A 1 753 ? 22.549 -14.375 24.637 1.00 67.62 753 ALA A N 1
ATOM 5966 C CA . ALA A 1 753 ? 21.954 -13.045 24.780 1.00 67.62 753 ALA A CA 1
ATOM 5967 C C . ALA A 1 753 ? 21.298 -12.864 26.161 1.00 67.62 753 ALA A C 1
ATOM 5969 O O . ALA A 1 753 ? 21.440 -11.816 26.797 1.00 67.62 753 ALA A O 1
ATOM 5970 N N . MET A 1 754 ? 20.659 -13.918 26.670 1.00 69.44 754 MET A N 1
ATOM 5971 C CA . MET A 1 754 ? 19.981 -13.911 27.965 1.00 69.44 754 MET A CA 1
ATOM 5972 C C . MET A 1 754 ? 20.921 -13.902 29.173 1.00 69.44 754 MET A C 1
ATOM 5974 O O . MET A 1 754 ? 20.512 -13.474 30.247 1.00 69.44 754 MET A O 1
ATOM 5978 N N . GLN A 1 755 ? 22.192 -14.286 29.010 1.00 65.88 755 GLN A N 1
ATOM 5979 C CA . GLN A 1 755 ? 23.206 -14.097 30.059 1.00 65.88 755 GLN A CA 1
ATOM 5980 C C . GLN A 1 755 ? 23.576 -12.625 30.277 1.00 65.88 755 GLN A C 1
ATOM 5982 O O . GLN A 1 755 ? 24.198 -12.300 31.284 1.00 65.88 755 GLN A O 1
ATOM 5987 N N . THR A 1 756 ? 23.261 -11.757 29.314 1.00 59.22 756 THR A N 1
ATOM 5988 C CA . THR A 1 756 ? 23.675 -10.344 29.304 1.00 59.22 756 THR A CA 1
ATOM 5989 C C . THR A 1 756 ? 22.503 -9.379 29.433 1.00 59.22 756 THR A C 1
ATOM 5991 O O . THR A 1 756 ? 22.653 -8.307 30.003 1.00 59.22 756 THR A O 1
ATOM 5994 N N . SER A 1 757 ? 21.320 -9.753 28.941 1.00 66.06 757 SER A N 1
ATOM 5995 C CA . SER A 1 757 ? 20.111 -8.941 29.044 1.00 66.06 757 SER A CA 1
ATOM 5996 C C . SER A 1 757 ? 18.892 -9.830 29.213 1.00 66.06 757 SER A C 1
ATOM 5998 O O . SER A 1 757 ? 18.719 -10.817 28.504 1.00 66.06 757 SER A O 1
ATOM 6000 N N . SER A 1 758 ? 17.988 -9.440 30.104 1.00 69.69 758 SER A N 1
ATOM 6001 C CA . SER A 1 758 ? 16.693 -10.096 30.283 1.00 69.69 758 SER A CA 1
ATOM 6002 C C . SER A 1 758 ? 15.650 -9.643 29.250 1.00 69.69 758 SER A C 1
ATOM 6004 O O . SER A 1 758 ? 14.456 -9.834 29.468 1.00 69.69 758 SER A O 1
ATOM 6006 N N . ARG A 1 759 ? 16.071 -9.049 28.123 1.00 71.75 759 ARG A N 1
ATOM 6007 C CA . ARG A 1 759 ? 15.208 -8.536 27.045 1.00 71.75 759 ARG A CA 1
ATOM 6008 C C . ARG A 1 759 ? 15.475 -9.224 25.709 1.00 71.75 759 ARG A C 1
ATOM 6010 O O . ARG A 1 759 ? 16.588 -9.653 25.420 1.00 71.75 759 ARG A O 1
ATOM 6017 N N . CYS A 1 760 ? 14.444 -9.289 24.868 1.00 71.12 760 CYS A N 1
ATOM 6018 C CA . CYS A 1 760 ? 14.534 -9.826 23.517 1.00 71.12 760 CYS A CA 1
ATOM 6019 C C . CYS A 1 760 ? 15.501 -8.989 22.668 1.00 71.12 760 CYS A C 1
ATOM 6021 O O . CYS A 1 760 ? 15.320 -7.774 22.595 1.00 71.12 760 CYS A O 1
ATOM 6023 N N . PRO A 1 761 ? 16.443 -9.604 21.934 1.00 67.19 761 PRO A N 1
ATOM 6024 C CA . PRO A 1 761 ? 17.357 -8.863 21.066 1.00 67.19 761 PRO A CA 1
ATOM 6025 C C . PRO A 1 761 ? 16.710 -8.150 19.877 1.00 67.19 761 PRO A C 1
ATOM 6027 O O . PRO A 1 761 ? 17.325 -7.248 19.319 1.00 67.19 761 PRO A O 1
ATOM 6030 N N . LEU A 1 762 ? 15.496 -8.552 19.484 1.00 66.38 762 LEU A N 1
ATOM 6031 C CA . LEU A 1 762 ? 14.791 -7.983 18.332 1.00 66.38 762 LEU A CA 1
ATOM 6032 C C . LEU A 1 762 ? 13.761 -6.926 18.712 1.00 66.38 762 LEU A C 1
ATOM 6034 O O . LEU A 1 762 ? 13.762 -5.842 18.144 1.00 66.38 762 LEU A O 1
ATOM 6038 N N . CYS A 1 763 ? 12.894 -7.221 19.679 1.00 67.38 763 CYS A N 1
ATOM 6039 C CA . CYS A 1 763 ? 11.796 -6.322 20.046 1.00 67.38 763 CYS A CA 1
ATOM 6040 C C . CYS A 1 763 ? 11.962 -5.648 21.408 1.00 67.38 763 CYS A C 1
ATOM 6042 O O . CYS A 1 763 ? 11.087 -4.893 21.821 1.00 67.38 763 CYS A O 1
ATOM 6044 N N . LEU A 1 764 ? 13.049 -5.944 22.128 1.00 68.19 764 LEU A N 1
ATOM 6045 C CA . LEU A 1 764 ? 13.363 -5.395 23.453 1.00 68.19 764 LEU A CA 1
ATOM 6046 C C . LEU A 1 764 ? 12.343 -5.731 24.549 1.00 68.19 764 LEU A C 1
ATOM 6048 O O . LEU A 1 764 ? 12.469 -5.238 25.670 1.00 68.19 764 LEU A O 1
ATOM 6052 N N . LEU A 1 765 ? 11.369 -6.599 24.259 1.00 69.00 765 LEU A N 1
ATOM 6053 C CA . LEU A 1 765 ? 10.401 -7.069 25.240 1.00 69.00 765 LEU A CA 1
ATOM 6054 C C . LEU A 1 765 ? 11.109 -7.866 26.339 1.00 69.00 765 LEU A C 1
ATOM 6056 O O . LEU A 1 765 ? 11.980 -8.689 26.057 1.00 69.00 765 LEU A O 1
ATOM 6060 N N . GLN A 1 766 ? 10.710 -7.632 27.585 1.00 72.06 766 GLN A N 1
ATOM 6061 C CA . GLN A 1 766 ? 11.208 -8.357 28.747 1.00 72.06 766 GLN A CA 1
ATOM 6062 C C . GLN A 1 766 ? 10.924 -9.866 28.604 1.00 72.06 766 GLN A C 1
ATOM 6064 O O . GLN A 1 766 ? 9.785 -10.266 28.377 1.00 72.06 766 GLN A O 1
ATOM 6069 N N . LEU A 1 767 ? 11.965 -10.695 28.717 1.00 68.81 767 LEU A N 1
ATOM 6070 C CA . LEU A 1 767 ? 11.905 -12.156 28.589 1.00 68.81 767 LEU A CA 1
ATOM 6071 C C . LEU A 1 767 ? 11.715 -12.881 29.930 1.00 68.81 767 LEU A C 1
ATOM 6073 O O . LEU A 1 767 ? 11.272 -14.025 29.936 1.00 68.81 767 LEU A O 1
ATOM 6077 N N . SER A 1 768 ? 12.055 -12.237 31.053 1.00 60.88 768 SER A N 1
ATOM 6078 C CA . SER A 1 768 ? 11.852 -12.755 32.415 1.00 60.88 768 SER A CA 1
ATOM 6079 C C . SER A 1 768 ? 11.515 -11.619 33.384 1.00 60.88 768 SER A C 1
ATOM 6081 O O . SER A 1 768 ? 12.154 -10.567 33.345 1.00 60.88 768 SER A O 1
ATOM 6083 N N . GLU A 1 769 ? 10.549 -11.834 34.280 1.00 50.69 769 GLU A N 1
ATOM 6084 C CA . GLU A 1 769 ? 10.144 -10.867 35.315 1.00 50.69 769 GLU A CA 1
ATOM 6085 C C . GLU A 1 769 ? 11.105 -10.809 36.518 1.00 50.69 769 GLU A C 1
ATOM 6087 O O . GLU A 1 769 ? 11.015 -9.879 37.320 1.00 50.69 769 GLU A O 1
ATOM 6092 N N . LYS A 1 770 ? 12.036 -11.767 36.667 1.00 46.09 770 LYS A N 1
ATOM 6093 C CA . LYS A 1 770 ? 13.003 -11.794 37.782 1.00 46.09 770 LYS A CA 1
ATOM 6094 C C . LYS A 1 770 ? 14.427 -12.128 37.304 1.00 46.09 770 LYS A C 1
ATOM 6096 O O . LYS A 1 770 ? 14.591 -13.127 36.605 1.00 46.09 770 LYS A O 1
ATOM 6101 N N . PRO A 1 771 ? 15.448 -11.335 37.684 1.00 38.53 771 PRO A N 1
ATOM 6102 C CA . PRO A 1 771 ? 16.833 -11.537 37.247 1.00 38.53 771 PRO A CA 1
ATOM 6103 C C . PRO A 1 771 ? 17.588 -12.690 37.947 1.00 38.53 771 PRO A C 1
ATOM 6105 O O . PRO A 1 771 ? 18.593 -13.130 37.405 1.00 38.53 771 PRO A O 1
ATOM 6108 N N . ASP A 1 772 ? 17.093 -13.229 39.075 1.00 36.06 772 ASP A N 1
ATOM 6109 C CA . ASP A 1 772 ? 17.896 -14.088 39.978 1.00 36.06 772 ASP A CA 1
ATOM 6110 C C . ASP A 1 772 ? 17.385 -15.531 40.209 1.00 36.06 772 ASP A C 1
ATOM 6112 O O . ASP A 1 772 ? 17.834 -16.199 41.139 1.00 36.06 772 ASP A O 1
ATOM 6116 N N . PHE A 1 773 ? 16.455 -16.058 39.405 1.00 38.22 773 PHE A N 1
ATOM 6117 C CA . PHE A 1 773 ? 16.066 -17.480 39.486 1.00 38.22 773 PHE A CA 1
ATOM 6118 C C . PHE A 1 773 ? 16.549 -18.236 38.249 1.00 38.22 773 PHE A C 1
ATOM 6120 O O . PHE A 1 773 ? 16.352 -17.754 37.137 1.00 38.22 773 PHE A O 1
ATOM 6127 N N . GLU A 1 774 ? 17.177 -19.401 38.465 1.00 42.00 774 GLU A N 1
ATOM 6128 C CA . GLU A 1 774 ? 17.702 -20.328 37.449 1.00 42.00 774 GLU A CA 1
ATOM 6129 C C . GLU A 1 774 ? 16.832 -20.348 36.187 1.00 42.00 774 GLU A C 1
ATOM 6131 O O . GLU A 1 774 ? 15.759 -20.955 36.147 1.00 42.00 774 GLU A O 1
ATOM 6136 N N . TYR A 1 775 ? 17.293 -19.657 35.145 1.00 48.72 775 TYR A N 1
ATOM 6137 C CA . TYR A 1 775 ? 16.626 -19.681 33.858 1.00 48.72 775 TYR A CA 1
ATOM 6138 C C . TYR A 1 775 ? 16.781 -21.086 33.270 1.00 48.72 775 TYR A C 1
ATOM 6140 O O . TYR A 1 775 ? 17.890 -21.514 32.946 1.00 48.72 775 TYR A O 1
ATOM 6148 N N . GLN A 1 776 ? 15.673 -21.822 33.160 1.00 57.09 776 GLN A N 1
ATOM 6149 C CA . GLN A 1 776 ? 15.654 -23.073 32.409 1.00 57.09 776 GLN A CA 1
ATOM 6150 C C . GLN A 1 776 ? 15.886 -22.744 30.936 1.00 57.09 776 GLN A C 1
ATOM 6152 O O . GLN A 1 776 ? 15.182 -21.907 30.372 1.00 57.09 776 GLN A O 1
ATOM 6157 N N . GLU A 1 777 ? 16.884 -23.387 30.327 1.00 64.50 777 GLU A N 1
ATOM 6158 C CA . GLU A 1 777 ? 17.180 -23.202 28.908 1.00 64.50 777 GLU A CA 1
ATOM 6159 C C . GLU A 1 777 ? 15.907 -23.368 28.062 1.00 64.50 777 GLU A C 1
ATOM 6161 O O . GLU A 1 777 ? 15.154 -24.328 28.273 1.00 64.50 777 GLU A O 1
ATOM 6166 N N . PRO A 1 778 ? 15.664 -22.468 27.092 1.00 72.00 778 PRO A N 1
ATOM 6167 C CA . PRO A 1 778 ? 14.458 -22.516 26.295 1.00 72.00 778 PRO A CA 1
ATOM 6168 C C . PRO A 1 778 ? 14.475 -23.806 25.465 1.00 72.00 778 PRO A C 1
ATOM 6170 O O . PRO A 1 778 ? 15.530 -24.193 24.943 1.00 72.00 778 PRO A O 1
ATOM 6173 N N . PRO A 1 779 ? 13.334 -24.508 25.362 1.00 79.69 779 PRO A N 1
ATOM 6174 C CA . PRO A 1 779 ? 13.263 -25.759 24.628 1.00 79.69 779 PRO A CA 1
ATOM 6175 C C . PRO A 1 779 ? 13.515 -25.519 23.137 1.00 79.69 779 PRO A C 1
ATOM 6177 O O . PRO A 1 779 ? 13.136 -24.490 22.580 1.00 79.69 779 PRO A O 1
ATOM 6180 N N . SER A 1 780 ? 14.121 -26.511 22.486 1.00 83.69 780 SER A N 1
ATOM 6181 C CA . SER A 1 780 ? 14.227 -26.539 21.028 1.00 83.69 780 SER A CA 1
ATOM 6182 C C . SER A 1 780 ? 12.842 -26.689 20.396 1.00 83.69 780 SER A C 1
ATOM 6184 O O . SER A 1 780 ? 12.069 -27.575 20.775 1.00 83.69 780 SER A O 1
ATOM 6186 N N . CYS A 1 781 ? 12.541 -25.829 19.432 1.00 83.75 781 CYS A N 1
ATOM 6187 C CA . CYS A 1 781 ? 11.342 -25.856 18.618 1.00 83.75 781 CYS A CA 1
ATOM 6188 C C . CYS A 1 781 ? 11.472 -26.932 17.533 1.00 83.75 781 CYS A C 1
ATOM 6190 O O . CYS A 1 781 ? 12.203 -26.784 16.551 1.00 83.75 781 CYS A O 1
ATOM 6192 N N . ARG A 1 782 ? 10.749 -28.042 17.691 1.00 82.62 782 ARG A N 1
ATOM 6193 C CA . ARG A 1 782 ? 10.908 -29.194 16.791 1.00 82.62 782 ARG A CA 1
ATOM 6194 C C . ARG A 1 782 ? 10.356 -28.944 15.397 1.00 82.62 782 ARG A C 1
ATOM 6196 O O . ARG A 1 782 ? 10.934 -29.436 14.432 1.00 82.62 782 ARG A O 1
ATOM 6203 N N . GLU A 1 783 ? 9.255 -28.213 15.274 1.00 83.62 783 GLU A N 1
ATOM 6204 C CA . GLU A 1 783 ? 8.623 -27.961 13.979 1.00 83.62 783 GLU A CA 1
ATOM 6205 C C . GLU A 1 783 ? 9.432 -26.970 13.146 1.00 83.62 783 GLU A C 1
ATOM 6207 O O . GLU A 1 783 ? 9.688 -27.264 11.985 1.00 83.62 783 GLU A O 1
ATOM 6212 N N . LEU A 1 784 ? 9.937 -25.874 13.732 1.00 83.12 784 LEU A N 1
ATOM 6213 C CA . LEU A 1 784 ? 10.874 -24.986 13.027 1.00 83.12 784 LEU A CA 1
ATOM 6214 C C . LEU A 1 784 ? 12.171 -25.712 12.675 1.00 83.12 784 LEU A C 1
ATOM 6216 O O . LEU A 1 784 ? 12.711 -25.501 11.596 1.00 83.12 784 LEU A O 1
ATOM 6220 N N . LYS A 1 785 ? 12.659 -26.605 13.544 1.00 86.12 785 LYS A N 1
ATOM 6221 C CA . LYS A 1 785 ? 13.822 -27.436 13.221 1.00 86.12 785 LYS A CA 1
ATOM 6222 C C . LYS A 1 785 ? 13.538 -28.320 12.008 1.00 86.12 785 LYS A C 1
ATOM 6224 O O . LYS A 1 785 ? 14.282 -28.268 11.040 1.00 86.12 785 LYS A O 1
ATOM 6229 N N . SER A 1 786 ? 12.429 -29.058 12.034 1.00 85.38 786 SER A N 1
ATOM 6230 C CA . SER A 1 786 ? 12.005 -29.934 10.933 1.00 85.38 786 SER A CA 1
ATOM 6231 C C . SER A 1 786 ? 11.758 -29.146 9.648 1.00 85.38 786 SER A C 1
ATOM 6233 O O . SER A 1 786 ? 12.051 -29.630 8.560 1.00 85.38 786 SER A O 1
ATOM 6235 N N . PHE A 1 787 ? 11.244 -27.922 9.765 1.00 86.00 787 PHE A N 1
ATOM 6236 C CA . PHE A 1 787 ? 11.055 -26.996 8.659 1.00 86.00 787 PHE A CA 1
ATOM 6237 C C . PHE A 1 787 ? 12.392 -26.588 8.042 1.00 86.00 787 PHE A C 1
ATOM 6239 O O . PHE A 1 787 ? 12.587 -26.759 6.839 1.00 86.00 787 PHE A O 1
ATOM 6246 N N . VAL A 1 788 ? 13.328 -26.105 8.866 1.00 83.44 788 VAL A N 1
ATOM 6247 C CA . VAL A 1 788 ? 14.652 -25.688 8.400 1.00 83.44 788 VAL A CA 1
ATOM 6248 C C . VAL A 1 788 ? 15.396 -26.865 7.778 1.00 83.44 788 VAL A C 1
ATOM 6250 O O . VAL A 1 788 ? 16.031 -26.720 6.741 1.00 83.44 788 VAL A O 1
ATOM 6253 N N . GLU A 1 789 ? 15.274 -28.045 8.371 1.00 82.06 789 GLU A N 1
ATOM 6254 C CA . GLU A 1 789 ? 15.849 -29.272 7.838 1.00 82.06 789 GLU A CA 1
ATOM 6255 C C . GLU A 1 789 ? 15.210 -29.652 6.486 1.00 82.06 789 GLU A C 1
ATOM 6257 O O . GLU A 1 789 ? 15.904 -29.885 5.500 1.00 82.06 789 GLU A O 1
ATOM 6262 N N . THR A 1 790 ? 13.883 -29.637 6.388 1.00 83.31 790 THR A N 1
ATOM 6263 C CA . THR A 1 790 ? 13.164 -30.016 5.159 1.00 83.31 790 THR A CA 1
ATOM 6264 C C . THR A 1 790 ? 13.490 -29.102 3.979 1.00 83.31 790 THR A C 1
ATOM 6266 O O . THR A 1 790 ? 13.601 -29.573 2.847 1.00 83.31 790 THR A O 1
ATOM 6269 N N . PHE A 1 791 ? 13.626 -27.801 4.235 1.00 81.56 791 PHE A N 1
ATOM 6270 C CA . PHE A 1 791 ? 13.825 -26.806 3.187 1.00 81.56 791 PHE A CA 1
ATOM 6271 C C . PHE A 1 791 ? 15.285 -26.397 2.987 1.00 81.56 791 PHE A C 1
ATOM 6273 O O . PHE A 1 791 ? 15.594 -25.885 1.922 1.00 81.56 791 PHE A O 1
ATOM 6280 N N . TYR A 1 792 ? 16.189 -26.606 3.948 1.00 78.06 792 TYR A N 1
ATOM 6281 C CA . TYR A 1 792 ? 17.546 -26.041 3.883 1.00 78.06 792 TYR A CA 1
ATOM 6282 C C . TYR A 1 792 ? 18.667 -26.992 4.360 1.00 78.06 792 TYR A C 1
ATOM 6284 O O . TYR A 1 792 ? 19.799 -26.535 4.525 1.00 78.06 792 TYR A O 1
ATOM 6292 N N . MET A 1 793 ? 18.416 -28.299 4.569 1.00 64.75 793 MET A N 1
ATOM 6293 C CA . MET A 1 793 ? 19.449 -29.287 4.974 1.00 64.75 793 MET A CA 1
ATOM 6294 C C . MET A 1 793 ? 20.718 -29.235 4.099 1.00 64.75 793 MET A C 1
ATOM 6296 O O . MET A 1 793 ? 21.832 -29.253 4.627 1.00 64.75 793 MET A O 1
ATOM 6300 N N . ASP A 1 794 ? 20.568 -29.134 2.775 1.00 57.31 794 ASP A N 1
ATOM 6301 C CA . ASP A 1 794 ? 21.710 -29.121 1.852 1.00 57.31 794 ASP A CA 1
ATOM 6302 C C . ASP A 1 794 ? 22.527 -27.824 1.964 1.00 57.31 794 ASP A C 1
ATOM 6304 O O . ASP A 1 794 ? 23.756 -27.869 1.969 1.00 57.31 794 ASP A O 1
ATOM 6308 N N . GLU A 1 795 ? 21.883 -26.673 2.180 1.00 53.72 795 GLU A N 1
ATOM 6309 C CA . GLU A 1 795 ? 22.566 -25.397 2.447 1.00 53.72 795 GLU A CA 1
ATOM 6310 C C . GLU A 1 795 ? 23.278 -25.383 3.801 1.00 53.72 795 GLU A C 1
ATOM 6312 O O . GLU A 1 795 ? 24.350 -24.789 3.924 1.00 53.72 795 GLU A O 1
ATOM 6317 N N . GLN A 1 796 ? 22.747 -26.070 4.817 1.00 48.97 796 GLN A N 1
ATOM 6318 C CA . GLN A 1 796 ? 23.459 -26.247 6.085 1.00 48.97 796 GLN A CA 1
ATOM 6319 C C . GLN A 1 796 ? 24.738 -27.069 5.904 1.00 48.97 796 GLN A C 1
ATOM 6321 O O . GLN A 1 796 ? 25.782 -26.710 6.452 1.00 48.97 796 GLN A O 1
ATOM 6326 N N . LEU A 1 797 ? 24.683 -28.140 5.106 1.00 42.66 797 LEU A N 1
ATOM 6327 C CA . LEU A 1 797 ? 25.843 -28.967 4.776 1.00 42.66 797 LEU A CA 1
ATOM 6328 C C . LEU A 1 797 ? 26.836 -28.238 3.868 1.00 42.66 797 LEU A C 1
ATOM 6330 O O . LEU A 1 797 ? 28.036 -28.405 4.067 1.00 42.66 797 LEU A O 1
ATOM 6334 N N . VAL A 1 798 ? 26.381 -27.412 2.924 1.00 46.47 798 VAL A N 1
ATOM 6335 C CA . VAL A 1 798 ? 27.245 -26.552 2.097 1.00 46.47 798 VAL A CA 1
ATOM 6336 C C . VAL A 1 798 ? 27.909 -25.474 2.950 1.00 46.47 798 VAL A C 1
ATOM 6338 O O . VAL A 1 798 ? 29.118 -25.315 2.847 1.00 46.47 798 VAL A O 1
ATOM 6341 N N . ASN A 1 799 ? 27.192 -24.810 3.861 1.00 47.44 799 ASN A N 1
ATOM 6342 C CA . ASN A 1 799 ? 27.781 -23.837 4.788 1.00 47.44 799 ASN A CA 1
ATOM 6343 C C . ASN A 1 799 ? 28.765 -24.490 5.771 1.00 47.44 799 ASN A C 1
ATOM 6345 O O . ASN A 1 799 ? 29.820 -23.922 6.047 1.00 47.44 799 ASN A O 1
ATOM 6349 N N . LEU A 1 800 ? 28.486 -25.703 6.268 1.00 39.31 800 LEU A N 1
ATOM 6350 C CA . LEU A 1 800 ? 29.452 -26.464 7.068 1.00 39.31 800 LEU A CA 1
ATOM 6351 C C . LEU A 1 800 ? 30.668 -26.900 6.236 1.00 39.31 800 LEU A C 1
ATOM 6353 O O . LEU A 1 800 ? 31.799 -26.709 6.674 1.00 39.31 800 LEU A O 1
ATOM 6357 N N . ARG A 1 801 ? 30.471 -27.461 5.036 1.00 36.78 801 ARG A N 1
ATOM 6358 C CA . ARG A 1 801 ? 31.556 -27.929 4.151 1.00 36.78 801 ARG A CA 1
ATOM 6359 C C . ARG A 1 801 ? 32.412 -26.767 3.639 1.00 36.78 801 ARG A C 1
ATOM 6361 O O . ARG A 1 801 ? 33.631 -26.891 3.643 1.00 36.78 801 ARG A O 1
ATOM 6368 N N . ALA A 1 802 ? 31.811 -25.628 3.293 1.00 41.03 802 ALA A N 1
ATOM 6369 C CA . ALA A 1 802 ? 32.503 -24.397 2.906 1.00 41.03 802 ALA A CA 1
ATOM 6370 C C . ALA A 1 802 ? 33.373 -23.842 4.045 1.00 41.03 802 ALA A C 1
ATOM 6372 O O . ALA A 1 802 ? 34.490 -23.397 3.791 1.00 41.03 802 ALA A O 1
ATOM 6373 N N . ARG A 1 803 ? 32.915 -23.946 5.303 1.00 42.38 803 ARG A N 1
ATOM 6374 C CA . ARG A 1 803 ? 33.697 -23.562 6.495 1.00 42.38 803 ARG A CA 1
ATOM 6375 C C . ARG A 1 803 ? 34.907 -24.461 6.748 1.00 42.38 803 ARG A C 1
ATOM 6377 O O . ARG A 1 803 ? 35.909 -23.982 7.265 1.00 42.38 803 ARG A O 1
ATOM 6384 N N . PHE A 1 804 ? 34.842 -25.742 6.383 1.00 35.44 804 PHE A N 1
ATOM 6385 C CA . PHE A 1 804 ? 35.968 -26.670 6.544 1.00 35.44 804 PHE A CA 1
ATOM 6386 C C . PHE A 1 804 ? 36.930 -26.698 5.341 1.00 35.44 804 PHE A C 1
ATOM 6388 O O . PHE A 1 804 ? 38.034 -27.221 5.484 1.00 35.44 804 PHE A O 1
ATOM 6395 N N . ALA A 1 805 ? 36.548 -26.153 4.178 1.00 38.38 805 ALA A N 1
ATOM 6396 C CA . ALA A 1 805 ? 37.248 -26.422 2.919 1.00 38.38 805 ALA A CA 1
ATOM 6397 C C . ALA A 1 805 ? 38.221 -25.349 2.390 1.00 38.38 805 ALA A C 1
ATOM 6399 O O . ALA A 1 805 ? 39.040 -25.719 1.554 1.00 38.38 805 ALA A O 1
ATOM 6400 N N . SER A 1 806 ? 38.224 -24.069 2.797 1.00 37.75 806 SER A N 1
ATOM 6401 C CA . SER A 1 806 ? 39.195 -23.133 2.177 1.00 37.75 806 SER A CA 1
ATOM 6402 C C . SER A 1 806 ? 39.423 -21.798 2.893 1.00 37.75 806 SER A C 1
ATOM 6404 O O . SER A 1 806 ? 38.532 -20.956 2.935 1.00 37.75 806 SER A O 1
ATOM 6406 N N . LEU A 1 807 ? 40.677 -21.567 3.292 1.00 39.28 807 LEU A N 1
ATOM 6407 C CA . LEU A 1 807 ? 41.304 -20.288 3.669 1.00 39.28 807 LEU A CA 1
ATOM 6408 C C . LEU A 1 807 ? 41.539 -19.332 2.464 1.00 39.28 807 LEU A C 1
ATOM 6410 O O . LEU A 1 807 ? 42.509 -18.583 2.470 1.00 39.28 807 LEU A O 1
ATOM 6414 N N . ASP A 1 808 ? 40.703 -19.359 1.415 1.00 40.47 808 ASP A N 1
ATOM 6415 C CA . ASP A 1 808 ? 41.041 -18.736 0.114 1.00 40.47 808 ASP A CA 1
ATOM 6416 C C . ASP A 1 808 ? 39.850 -18.132 -0.680 1.00 40.47 808 ASP A C 1
ATOM 6418 O O . ASP A 1 808 ? 39.785 -18.252 -1.903 1.00 40.47 808 ASP A O 1
ATOM 6422 N N . ARG A 1 809 ? 38.888 -17.440 -0.042 1.00 46.72 809 ARG A N 1
ATOM 6423 C CA . ARG A 1 809 ? 37.899 -16.611 -0.783 1.00 46.72 809 ARG A CA 1
ATOM 6424 C C . ARG A 1 809 ? 37.733 -15.184 -0.252 1.00 46.72 809 ARG A C 1
ATOM 6426 O O . ARG A 1 809 ? 38.080 -14.862 0.875 1.00 46.72 809 ARG A O 1
ATOM 6433 N N . GLU A 1 810 ? 37.236 -14.327 -1.149 1.00 46.97 810 GLU A N 1
ATOM 6434 C CA . GLU A 1 810 ? 37.414 -12.870 -1.175 1.00 46.97 810 GLU A CA 1
ATOM 6435 C C . GLU A 1 810 ? 36.594 -12.031 -0.177 1.00 46.97 810 GLU A C 1
ATOM 6437 O O . GLU A 1 810 ? 36.916 -10.854 -0.030 1.00 46.97 810 GLU A O 1
ATOM 6442 N N . TRP A 1 811 ? 35.560 -12.561 0.489 1.00 46.84 811 TRP A N 1
ATOM 6443 C CA . TRP A 1 811 ? 34.696 -11.763 1.374 1.00 46.84 811 TRP A CA 1
ATOM 6444 C C . TRP A 1 811 ? 34.166 -12.585 2.559 1.00 46.84 811 TRP A C 1
ATOM 6446 O O . TRP A 1 811 ? 33.521 -13.610 2.355 1.00 46.84 811 TRP A O 1
ATOM 6456 N N . GLU A 1 812 ? 34.404 -12.129 3.790 1.00 60.28 812 GLU A N 1
ATOM 6457 C CA . GLU A 1 812 ? 34.020 -12.804 5.037 1.00 60.28 812 GLU A CA 1
ATOM 6458 C C . GLU A 1 812 ? 33.159 -11.898 5.928 1.00 60.28 812 GLU A C 1
ATOM 6460 O O . GLU A 1 812 ? 33.424 -10.704 6.070 1.00 60.28 812 GLU A O 1
ATOM 6465 N N . LYS A 1 813 ? 32.141 -12.462 6.593 1.00 65.50 813 LYS A N 1
ATOM 6466 C CA . LYS A 1 813 ? 31.447 -11.780 7.694 1.00 65.50 813 LYS A CA 1
ATOM 6467 C C . LYS A 1 813 ? 32.187 -12.066 8.999 1.00 65.50 813 LYS A C 1
ATOM 6469 O O . LYS A 1 813 ? 32.085 -13.160 9.545 1.00 65.50 813 LYS A O 1
ATOM 6474 N N . LEU A 1 814 ? 32.921 -11.079 9.501 1.00 74.56 814 LEU A N 1
ATOM 6475 C CA . LEU A 1 814 ? 33.831 -11.224 10.633 1.00 74.56 814 LEU A CA 1
ATOM 6476 C C . LEU A 1 814 ? 33.275 -10.557 11.898 1.00 74.56 814 LEU A C 1
ATOM 6478 O O . LEU A 1 814 ? 32.816 -9.414 11.862 1.00 74.56 814 LEU A O 1
ATOM 6482 N N . LEU A 1 815 ? 33.336 -11.264 13.030 1.00 80.69 815 LEU A N 1
ATOM 6483 C CA . LEU A 1 815 ? 33.064 -10.698 14.354 1.00 80.69 815 LEU A CA 1
ATOM 6484 C C . LEU A 1 815 ? 34.200 -9.744 14.737 1.00 80.69 815 LEU A C 1
ATOM 6486 O O . LEU A 1 815 ? 35.359 -10.156 14.760 1.00 80.69 815 LEU A O 1
ATOM 6490 N N . LEU A 1 816 ? 33.881 -8.490 15.055 1.00 85.31 816 LEU A N 1
ATOM 6491 C CA . LEU A 1 816 ? 34.879 -7.482 15.395 1.00 85.31 816 LEU A CA 1
ATOM 6492 C C . LEU A 1 816 ? 35.033 -7.317 16.909 1.00 85.31 816 LEU A C 1
ATOM 6494 O O . LEU A 1 816 ? 34.051 -7.179 17.637 1.00 85.31 816 LEU A O 1
ATOM 6498 N N . LEU A 1 817 ? 36.285 -7.281 17.364 1.00 87.56 817 LEU A N 1
ATOM 6499 C CA . LEU A 1 817 ? 36.696 -6.833 18.687 1.00 87.56 817 LEU A CA 1
ATOM 6500 C C . LEU A 1 817 ? 37.279 -5.414 18.570 1.00 87.56 817 LEU A C 1
ATOM 6502 O O . LEU A 1 817 ? 38.399 -5.250 18.068 1.00 87.56 817 LEU A O 1
ATOM 6506 N N . PRO A 1 818 ? 36.547 -4.392 19.039 1.00 82.06 818 PRO A N 1
ATOM 6507 C CA . PRO A 1 818 ? 37.046 -3.024 19.078 1.00 82.06 818 PRO A CA 1
ATOM 6508 C C . PRO A 1 818 ? 38.223 -2.888 20.051 1.00 82.06 818 PRO A C 1
ATOM 6510 O O . PRO A 1 818 ? 38.187 -3.398 21.168 1.00 82.06 818 PRO A O 1
ATOM 6513 N N . CYS A 1 819 ? 39.268 -2.177 19.646 1.00 78.50 819 CYS A N 1
ATOM 6514 C CA . CYS A 1 819 ? 40.417 -1.836 20.480 1.00 78.50 819 CYS A CA 1
ATOM 6515 C C . CYS A 1 819 ? 40.646 -0.320 20.411 1.00 78.50 819 CYS A C 1
ATOM 6517 O O . CYS A 1 819 ? 40.650 0.253 19.324 1.00 78.50 819 CYS A O 1
ATOM 6519 N N . ARG A 1 820 ? 40.825 0.355 21.5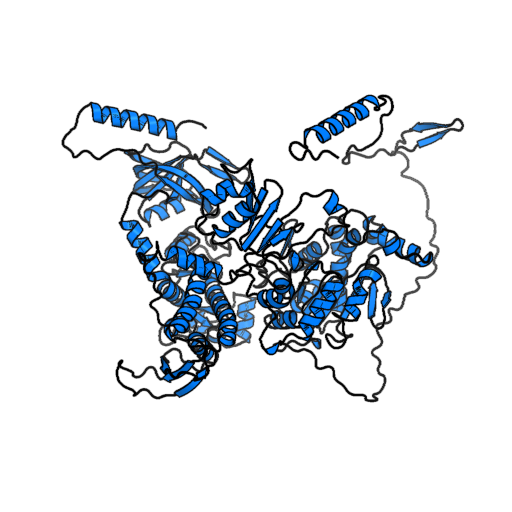53 1.00 69.44 820 ARG A N 1
ATOM 6520 C CA . ARG A 1 820 ? 41.113 1.806 21.583 1.00 69.44 820 ARG A CA 1
ATOM 6521 C C . ARG A 1 820 ? 42.604 2.132 21.495 1.00 69.44 820 ARG A C 1
ATOM 6523 O O . ARG A 1 820 ? 42.957 3.235 21.101 1.00 69.44 820 ARG A O 1
ATOM 6530 N N . ASP A 1 821 ? 43.457 1.170 21.833 1.00 68.25 821 ASP A N 1
ATOM 6531 C CA . ASP A 1 821 ? 44.903 1.360 21.875 1.00 68.25 821 ASP A CA 1
ATOM 6532 C C . ASP A 1 821 ? 45.523 1.022 20.507 1.00 68.25 821 ASP A C 1
ATOM 6534 O O . ASP A 1 821 ? 45.375 1.764 19.537 1.00 68.25 821 ASP A O 1
ATOM 6538 N N . THR A 1 822 ? 46.202 -0.122 20.405 1.00 64.75 822 THR A N 1
ATOM 6539 C CA . THR A 1 822 ? 46.932 -0.570 19.216 1.00 64.75 822 THR A CA 1
ATOM 6540 C C . THR A 1 822 ? 46.403 -1.910 18.703 1.00 64.75 822 THR A C 1
ATOM 6542 O O . THR A 1 822 ? 46.023 -2.795 19.472 1.00 64.75 822 THR A O 1
ATOM 6545 N N . ILE A 1 823 ? 46.363 -2.062 17.376 1.00 77.25 823 ILE A N 1
ATOM 6546 C CA . ILE A 1 823 ? 46.011 -3.322 16.706 1.00 77.25 823 ILE A CA 1
ATOM 6547 C C . ILE A 1 823 ? 47.255 -4.226 16.714 1.00 77.25 823 ILE A C 1
ATOM 6549 O O . ILE A 1 823 ? 48.354 -3.742 16.430 1.00 77.25 823 ILE A O 1
ATOM 6553 N N . PRO A 1 824 ? 47.131 -5.528 17.023 1.00 78.38 824 PRO A N 1
ATOM 6554 C CA . PRO A 1 824 ? 48.272 -6.430 17.005 1.00 78.38 824 PRO A CA 1
ATOM 6555 C C . PRO A 1 824 ? 48.772 -6.681 15.571 1.00 78.38 824 PRO A C 1
ATOM 6557 O O . PRO A 1 824 ? 47.999 -6.702 14.610 1.00 78.38 824 PRO A O 1
ATOM 6560 N N . MET A 1 825 ? 50.085 -6.872 15.421 1.00 77.44 825 MET A N 1
ATOM 6561 C CA . MET A 1 825 ? 50.725 -7.024 14.112 1.00 77.44 825 MET A CA 1
ATOM 6562 C C . MET A 1 825 ? 50.415 -8.404 13.494 1.00 77.44 825 MET A C 1
ATOM 6564 O O . MET A 1 825 ? 50.535 -9.414 14.194 1.00 77.44 825 MET A O 1
ATOM 6568 N N . PRO A 1 826 ? 50.064 -8.500 12.196 1.00 74.44 826 PRO A N 1
ATOM 6569 C CA . PRO A 1 826 ? 49.823 -9.785 11.535 1.00 74.44 826 PRO A CA 1
ATOM 6570 C C . PRO A 1 826 ? 51.062 -10.693 11.569 1.00 74.44 826 PRO A C 1
ATOM 6572 O O . PRO A 1 826 ? 52.203 -10.227 11.592 1.00 74.44 826 PRO A O 1
ATOM 6575 N N . HIS A 1 827 ? 50.831 -12.005 11.561 1.00 71.31 827 HIS A N 1
ATOM 6576 C CA . HIS A 1 827 ? 51.840 -13.065 11.676 1.00 71.31 827 HIS A CA 1
ATOM 6577 C C . HIS A 1 827 ? 52.676 -13.030 12.968 1.00 71.31 827 HIS A C 1
ATOM 6579 O O . HIS A 1 827 ? 53.816 -13.501 12.985 1.00 71.31 827 HIS A O 1
ATOM 6585 N N . THR A 1 828 ? 52.124 -12.480 14.053 1.00 75.88 828 THR A N 1
ATOM 6586 C CA . THR A 1 828 ? 52.747 -12.491 15.386 1.00 75.88 828 THR A CA 1
ATOM 6587 C C . THR A 1 828 ? 51.825 -13.083 16.443 1.00 75.88 828 THR A C 1
ATOM 6589 O O . THR A 1 828 ? 50.604 -13.093 16.292 1.00 75.88 828 THR A O 1
ATOM 6592 N N . ALA A 1 829 ? 52.409 -13.571 17.536 1.00 81.06 829 ALA A N 1
ATOM 6593 C CA . ALA A 1 829 ? 51.654 -13.872 18.744 1.00 81.06 829 ALA A CA 1
ATOM 6594 C C . ALA A 1 829 ? 51.546 -12.600 19.593 1.00 81.06 829 ALA A C 1
ATOM 6596 O O . ALA A 1 829 ? 52.558 -11.956 19.878 1.00 81.06 829 ALA A O 1
ATOM 6597 N N . ALA A 1 830 ? 50.333 -12.257 20.020 1.00 81.75 830 ALA A N 1
ATOM 6598 C CA . ALA A 1 830 ? 50.066 -11.064 20.813 1.00 81.75 830 ALA A CA 1
ATOM 6599 C C . ALA A 1 830 ? 49.307 -11.408 22.097 1.00 81.75 830 ALA A C 1
ATOM 6601 O O . ALA A 1 830 ? 48.539 -12.372 22.162 1.00 81.75 830 ALA A O 1
ATOM 6602 N N . ARG A 1 831 ? 49.524 -10.598 23.138 1.00 85.50 831 ARG A N 1
ATOM 6603 C CA . ARG A 1 831 ? 48.682 -10.589 24.337 1.00 85.50 831 ARG A CA 1
ATOM 6604 C C . ARG A 1 831 ? 47.783 -9.368 24.288 1.00 85.50 831 ARG A C 1
ATOM 6606 O O . ARG A 1 831 ? 48.278 -8.247 24.253 1.00 85.50 831 ARG A O 1
ATOM 6613 N N . LEU A 1 832 ? 46.479 -9.601 24.295 1.00 83.12 832 LEU A N 1
ATOM 6614 C CA . LEU A 1 832 ? 45.468 -8.558 24.355 1.00 83.12 832 LEU A CA 1
ATOM 6615 C C . LEU A 1 832 ? 45.028 -8.380 25.808 1.00 83.12 832 LEU A C 1
ATOM 6617 O O . LEU A 1 832 ? 44.613 -9.338 26.470 1.00 83.12 832 LEU A O 1
ATOM 6621 N N . HIS A 1 833 ? 45.135 -7.146 26.296 1.00 80.69 833 HIS A N 1
ATOM 6622 C CA . HIS A 1 833 ? 44.636 -6.725 27.600 1.00 80.69 833 HIS A CA 1
ATOM 6623 C C . HIS A 1 833 ? 43.400 -5.857 27.388 1.00 80.69 833 HIS A C 1
ATOM 6625 O O . HIS A 1 833 ? 43.506 -4.669 27.103 1.00 80.69 833 HIS A O 1
ATOM 6631 N N . ILE A 1 834 ? 42.225 -6.466 27.508 1.00 76.75 834 ILE A N 1
ATOM 6632 C CA . ILE A 1 834 ? 40.946 -5.801 27.258 1.00 76.75 834 ILE A CA 1
ATOM 6633 C C . ILE A 1 834 ? 40.457 -5.252 28.599 1.00 76.75 834 ILE A C 1
ATOM 6635 O O . ILE A 1 834 ? 40.064 -6.031 29.474 1.00 76.75 834 ILE A O 1
ATOM 6639 N N . LYS A 1 835 ? 40.559 -3.929 28.777 1.00 67.00 835 LYS A N 1
ATOM 6640 C CA . LYS A 1 835 ? 40.254 -3.240 30.037 1.00 67.00 835 LYS A CA 1
ATOM 6641 C C . LYS A 1 835 ? 38.833 -2.662 30.068 1.00 67.00 835 LYS A C 1
ATOM 6643 O O . LYS A 1 835 ? 38.420 -2.028 29.103 1.00 67.00 835 LYS A O 1
ATOM 6648 N N . GLY A 1 836 ? 38.150 -2.798 31.207 1.00 59.09 836 GLY A N 1
ATOM 6649 C CA . GLY A 1 836 ? 37.084 -1.884 31.639 1.00 59.09 836 GLY A CA 1
ATOM 6650 C C . GLY A 1 836 ? 35.786 -1.855 30.826 1.00 59.09 836 GLY A C 1
ATOM 6651 O O . GLY A 1 836 ? 35.284 -0.766 30.572 1.00 59.09 836 GLY A O 1
ATOM 6652 N N . ALA A 1 837 ? 35.215 -3.004 30.446 1.00 53.38 837 ALA A N 1
ATOM 6653 C CA . ALA A 1 837 ? 33.798 -3.073 30.048 1.00 53.38 837 ALA A CA 1
ATOM 6654 C C . ALA A 1 837 ? 33.275 -4.519 30.074 1.00 53.38 837 ALA A C 1
ATOM 6656 O O . ALA A 1 837 ? 33.337 -5.236 29.069 1.00 53.38 837 ALA A O 1
ATOM 6657 N N . ALA A 1 838 ? 32.731 -4.936 31.220 1.00 52.72 838 ALA A N 1
ATOM 6658 C CA . ALA A 1 838 ? 32.024 -6.210 31.347 1.00 52.72 838 ALA A CA 1
ATOM 6659 C C . ALA A 1 838 ? 30.773 -6.284 30.447 1.00 52.72 838 ALA A C 1
ATOM 6661 O O . ALA A 1 838 ? 30.392 -7.378 30.056 1.00 52.72 838 ALA A O 1
ATOM 6662 N N . ASP A 1 839 ? 30.201 -5.149 30.034 1.00 52.66 839 ASP A N 1
ATOM 6663 C CA . ASP A 1 839 ? 28.951 -5.132 29.259 1.00 52.66 839 ASP A CA 1
ATOM 6664 C C . ASP A 1 839 ? 29.162 -5.068 27.733 1.00 52.66 839 ASP A C 1
ATOM 6666 O O . ASP A 1 839 ? 28.285 -5.473 26.976 1.00 52.66 839 ASP A O 1
ATOM 6670 N N . PHE A 1 840 ? 30.334 -4.618 27.258 1.00 58.91 840 PHE A N 1
ATOM 6671 C CA . PHE A 1 840 ? 30.579 -4.361 25.826 1.00 58.91 840 PHE A CA 1
ATOM 6672 C C . PHE A 1 840 ? 31.494 -5.399 25.152 1.00 58.91 840 PHE A C 1
ATOM 6674 O O . PHE A 1 840 ? 31.228 -5.832 24.034 1.00 58.91 840 PHE A O 1
ATOM 6681 N N . TYR A 1 841 ? 32.563 -5.851 25.823 1.00 70.12 841 TYR A N 1
ATOM 6682 C CA . TYR A 1 841 ? 33.521 -6.808 25.235 1.00 70.12 841 TYR A CA 1
ATOM 6683 C C . TYR A 1 841 ? 33.268 -8.262 25.639 1.00 70.12 841 TYR A C 1
ATOM 6685 O O . TYR A 1 841 ? 33.648 -9.184 24.912 1.00 70.12 841 TYR A O 1
ATOM 6693 N N . LEU A 1 842 ? 32.622 -8.483 26.788 1.00 68.75 842 LEU A N 1
ATOM 6694 C CA . LEU A 1 842 ? 32.279 -9.815 27.289 1.00 68.75 842 LEU A CA 1
ATOM 6695 C C . LEU A 1 842 ? 31.427 -10.622 26.296 1.00 68.75 842 LEU A C 1
ATOM 6697 O O . LEU A 1 842 ? 31.759 -11.792 26.090 1.00 68.75 842 LEU A O 1
ATOM 6701 N N . PRO A 1 843 ? 30.390 -10.054 25.642 1.00 67.19 843 PRO A N 1
ATOM 6702 C CA . PRO A 1 843 ? 29.569 -10.809 24.696 1.00 67.19 843 PRO A CA 1
ATOM 6703 C C . PRO A 1 843 ? 30.384 -11.248 23.475 1.00 67.19 843 PRO A C 1
ATOM 6705 O O . PRO A 1 843 ? 30.334 -12.416 23.091 1.00 67.19 843 PRO A O 1
ATOM 6708 N N . THR A 1 844 ? 31.210 -10.350 22.929 1.00 76.50 844 THR A N 1
ATOM 6709 C CA . THR A 1 844 ? 32.124 -10.620 21.807 1.00 76.50 844 THR A CA 1
ATOM 6710 C C . THR A 1 844 ? 33.135 -11.715 22.153 1.00 76.50 844 THR A C 1
ATOM 6712 O O . THR A 1 844 ? 33.287 -12.673 21.396 1.00 76.50 844 THR A O 1
ATOM 6715 N N . MET A 1 845 ? 33.776 -11.641 23.325 1.00 77.62 845 MET A N 1
ATOM 6716 C CA . MET A 1 845 ? 34.764 -12.637 23.762 1.00 77.62 845 MET A CA 1
ATOM 6717 C C . MET A 1 845 ? 34.132 -13.997 24.075 1.00 77.62 845 MET A C 1
ATOM 6719 O O . MET A 1 845 ? 34.636 -15.020 23.613 1.00 77.62 845 MET A O 1
ATOM 6723 N N . LYS A 1 846 ? 33.017 -14.039 24.818 1.00 70.94 846 LYS A N 1
ATOM 6724 C CA . LYS A 1 846 ? 32.283 -15.289 25.089 1.00 70.94 846 LYS A CA 1
ATOM 6725 C C . LYS A 1 846 ? 31.827 -15.953 23.794 1.00 70.94 846 LYS A C 1
ATOM 6727 O O . LYS A 1 846 ? 31.953 -17.167 23.659 1.00 70.94 846 LYS A O 1
ATOM 6732 N N . ARG A 1 847 ? 31.343 -15.158 22.837 1.00 70.75 847 ARG A N 1
ATOM 6733 C CA . ARG A 1 847 ? 30.911 -15.640 21.528 1.00 70.75 847 ARG A CA 1
ATOM 6734 C C . ARG A 1 847 ? 32.064 -16.227 20.725 1.00 70.75 847 ARG A C 1
ATOM 6736 O O . ARG A 1 847 ? 31.946 -17.364 20.290 1.00 70.75 847 ARG A O 1
ATOM 6743 N N . ALA A 1 848 ? 33.171 -15.499 20.583 1.00 73.62 848 ALA A N 1
ATOM 6744 C CA . ALA A 1 848 ? 34.344 -15.997 19.869 1.00 73.62 848 ALA A CA 1
ATOM 6745 C C . ALA A 1 848 ? 34.846 -17.317 20.480 1.00 73.62 848 ALA A C 1
ATOM 6747 O O . ALA A 1 848 ? 35.132 -18.267 19.761 1.00 73.62 848 ALA A O 1
ATOM 6748 N N . ILE A 1 849 ? 34.874 -17.419 21.816 1.00 72.50 849 ILE A N 1
ATOM 6749 C CA . ILE A 1 849 ? 35.293 -18.638 22.526 1.00 72.50 849 ILE A CA 1
ATOM 6750 C C . ILE A 1 849 ? 34.324 -19.811 22.305 1.00 72.50 849 ILE A C 1
ATOM 6752 O O . ILE A 1 849 ? 34.781 -20.950 22.215 1.00 72.50 849 ILE A O 1
ATOM 6756 N N . ALA A 1 850 ? 33.016 -19.544 22.241 1.00 58.88 850 ALA A N 1
ATOM 6757 C CA . ALA A 1 850 ? 31.977 -20.548 21.996 1.00 58.88 850 ALA A CA 1
ATOM 6758 C C . ALA A 1 850 ? 31.875 -20.986 20.522 1.00 58.88 850 ALA A C 1
ATOM 6760 O O . ALA A 1 850 ? 31.209 -21.977 20.228 1.00 58.88 850 ALA A O 1
ATOM 6761 N N . GLN A 1 851 ? 32.496 -20.237 19.608 1.00 63.28 851 GLN A N 1
ATOM 6762 C CA . GLN A 1 851 ? 32.559 -20.528 18.178 1.00 63.28 851 GLN A CA 1
ATOM 6763 C C . GLN A 1 851 ? 33.918 -21.167 17.825 1.00 63.28 851 GLN A C 1
ATOM 6765 O O . GLN A 1 851 ? 34.361 -22.106 18.484 1.00 63.28 851 GLN A O 1
ATOM 6770 N N . ASP A 1 852 ? 34.579 -20.685 16.780 1.00 62.56 852 ASP A N 1
ATOM 6771 C CA . ASP A 1 852 ? 35.849 -21.182 16.239 1.00 62.56 852 ASP A CA 1
ATOM 6772 C C . ASP A 1 852 ? 37.083 -20.471 16.818 1.00 62.56 852 ASP A C 1
ATOM 6774 O O . ASP A 1 852 ? 38.206 -20.731 16.391 1.00 62.56 852 ASP A O 1
ATOM 6778 N N . ARG A 1 853 ? 36.889 -19.587 17.808 1.00 75.81 853 ARG A N 1
ATOM 6779 C CA . ARG A 1 853 ? 37.935 -18.755 18.422 1.00 75.81 853 ARG A CA 1
ATOM 6780 C C . ARG A 1 853 ? 38.582 -17.762 17.462 1.00 75.81 853 ARG A C 1
ATOM 6782 O O . ARG A 1 853 ? 39.648 -17.240 17.789 1.00 75.81 853 ARG A O 1
ATOM 6789 N N . VAL A 1 854 ? 37.946 -17.452 16.335 1.00 75.94 854 VAL A N 1
ATOM 6790 C CA . VAL A 1 854 ? 38.425 -16.462 15.365 1.00 75.94 854 VAL A CA 1
ATOM 6791 C C . VAL A 1 854 ? 37.652 -15.151 15.520 1.00 75.94 854 VAL A C 1
ATOM 6793 O O . VAL A 1 854 ? 36.439 -15.141 15.721 1.00 75.94 854 VAL A O 1
ATOM 6796 N N . LEU A 1 855 ? 38.357 -14.019 15.462 1.00 85.06 855 LEU A N 1
ATOM 6797 C CA . LEU A 1 855 ? 37.745 -12.686 15.413 1.00 85.06 855 LEU A CA 1
ATOM 6798 C C . LEU A 1 855 ? 38.662 -11.673 14.719 1.00 85.06 855 LEU A C 1
ATOM 6800 O O . LEU A 1 855 ? 39.863 -11.897 14.576 1.00 85.06 855 LEU A O 1
ATOM 6804 N N . GLY A 1 856 ? 38.112 -10.534 14.310 1.00 87.06 856 GLY A N 1
ATOM 6805 C CA . GLY A 1 856 ? 38.872 -9.402 13.786 1.00 87.06 856 GLY A CA 1
ATOM 6806 C C . GLY A 1 856 ? 39.130 -8.347 14.854 1.00 87.06 856 GLY A C 1
ATOM 6807 O O . GLY A 1 856 ? 38.188 -7.823 15.434 1.00 87.06 856 GLY A O 1
ATOM 6808 N N . VAL A 1 857 ? 40.386 -7.988 15.106 1.00 88.38 857 VAL A N 1
ATOM 6809 C CA . VAL A 1 857 ? 40.739 -6.871 15.997 1.00 88.38 857 VAL A CA 1
ATOM 6810 C C . VAL A 1 857 ? 40.861 -5.595 15.173 1.00 88.38 857 VAL A C 1
ATOM 6812 O O . VAL A 1 857 ? 41.650 -5.543 14.228 1.00 88.38 857 VAL A O 1
ATOM 6815 N N . VAL A 1 858 ? 40.105 -4.559 15.536 1.00 88.44 858 VAL A N 1
ATOM 6816 C CA . VAL A 1 858 ? 40.077 -3.279 14.810 1.00 88.44 858 VAL A CA 1
ATOM 6817 C C . VAL A 1 858 ? 40.188 -2.092 15.762 1.00 88.44 858 VAL A C 1
ATOM 6819 O O . VAL A 1 858 ? 39.689 -2.138 16.884 1.00 88.44 858 VAL A O 1
ATOM 6822 N N . GLN A 1 859 ? 40.847 -1.021 15.316 1.00 85.25 859 GLN A N 1
ATOM 6823 C CA . GLN A 1 859 ? 40.948 0.215 16.086 1.00 85.25 859 GLN A CA 1
ATOM 6824 C C . GLN A 1 859 ? 39.672 1.051 15.955 1.00 85.25 859 GLN A C 1
ATOM 6826 O O . GLN A 1 859 ? 39.155 1.226 14.850 1.00 85.25 859 GLN A O 1
ATOM 6831 N N . VAL A 1 860 ? 39.204 1.609 17.068 1.00 80.94 860 VAL A N 1
ATOM 6832 C CA . VAL A 1 860 ? 38.159 2.646 17.077 1.00 80.94 860 VAL A CA 1
ATOM 6833 C C . VAL A 1 860 ? 38.819 4.009 16.878 1.00 80.94 860 VAL A C 1
ATOM 6835 O O . VAL A 1 860 ? 39.736 4.347 17.624 1.00 80.94 860 VAL A O 1
ATOM 6838 N N . LEU A 1 861 ? 38.382 4.763 15.868 1.00 76.94 861 LEU A N 1
ATOM 6839 C CA . LEU A 1 861 ? 38.893 6.100 15.552 1.00 76.94 861 LEU A CA 1
ATOM 6840 C C . LEU A 1 861 ? 38.147 7.192 16.324 1.00 76.94 861 LEU A C 1
ATOM 6842 O O . LEU A 1 861 ? 38.791 8.057 16.907 1.00 76.94 861 LEU A O 1
ATOM 6846 N N . ASP A 1 862 ? 36.813 7.135 16.336 1.00 73.75 862 ASP A N 1
ATOM 6847 C CA . ASP A 1 862 ? 35.947 8.111 17.010 1.00 73.75 862 ASP A CA 1
ATOM 6848 C C . ASP A 1 862 ? 34.561 7.501 17.302 1.00 73.75 862 ASP A C 1
ATOM 6850 O O . ASP A 1 862 ? 34.346 6.304 17.078 1.00 73.75 862 ASP A O 1
ATOM 6854 N N . GLN A 1 863 ? 33.623 8.309 17.792 1.00 72.44 863 GLN A N 1
ATOM 6855 C CA . GLN A 1 863 ? 32.193 8.017 17.829 1.00 72.44 863 GLN A CA 1
ATOM 6856 C C . GLN A 1 863 ? 31.432 9.014 16.949 1.00 72.44 863 GLN A C 1
ATOM 6858 O O . GLN A 1 863 ? 31.731 10.206 16.956 1.00 72.44 863 GLN A O 1
ATOM 6863 N N . ASP A 1 864 ? 30.451 8.547 16.179 1.00 62.69 864 ASP A N 1
ATOM 6864 C CA . ASP A 1 864 ? 29.594 9.447 15.407 1.00 62.69 864 ASP A CA 1
ATOM 6865 C C . ASP A 1 864 ? 28.612 10.224 16.311 1.00 62.69 864 ASP A C 1
ATOM 6867 O O . ASP A 1 864 ? 28.516 9.990 17.518 1.00 62.69 864 ASP A O 1
ATOM 6871 N N . GLY A 1 865 ? 27.846 11.156 15.731 1.00 45.47 865 GLY A N 1
ATOM 6872 C CA . GLY A 1 865 ? 26.878 11.983 16.468 1.00 45.47 865 GLY A CA 1
ATOM 6873 C C . GLY A 1 865 ? 25.743 11.210 17.161 1.00 45.47 865 GLY A C 1
ATOM 6874 O O . GLY A 1 865 ? 24.980 11.813 17.913 1.00 45.47 865 GLY A O 1
ATOM 6875 N N . SER A 1 866 ? 25.632 9.898 16.925 1.00 49.62 866 SER A N 1
ATOM 6876 C CA . SER A 1 866 ? 24.696 8.983 17.588 1.00 49.62 866 SER A CA 1
ATOM 6877 C C . SER A 1 866 ? 25.346 8.129 18.689 1.00 49.62 866 SER A C 1
ATOM 6879 O O . SER A 1 866 ? 24.642 7.424 19.412 1.00 49.62 866 SER A O 1
ATOM 6881 N N . GLY A 1 867 ? 26.669 8.230 18.865 1.00 58.78 867 GLY A N 1
ATOM 6882 C CA . GLY A 1 867 ? 27.458 7.454 19.824 1.00 58.78 867 GLY A CA 1
ATOM 6883 C C . GLY A 1 867 ? 28.041 6.150 19.263 1.00 58.78 867 GLY A C 1
ATOM 6884 O O . GLY A 1 867 ? 28.663 5.399 20.022 1.00 58.78 867 GLY A O 1
ATOM 6885 N N . GLU A 1 868 ? 27.881 5.870 17.963 1.00 64.25 868 GLU A N 1
ATOM 6886 C CA . GLU A 1 868 ? 28.377 4.642 17.331 1.00 64.25 868 GLU A CA 1
ATOM 6887 C C . GLU A 1 868 ? 29.883 4.704 17.046 1.00 64.25 868 GLU A C 1
ATOM 6889 O O . GLU A 1 868 ? 30.372 5.722 16.558 1.00 64.25 868 GLU A O 1
ATOM 6894 N N . PRO A 1 869 ? 30.648 3.625 17.305 1.00 69.06 869 PRO A N 1
ATOM 6895 C CA . PRO A 1 869 ? 32.080 3.605 17.040 1.00 69.06 869 PRO A CA 1
ATOM 6896 C C . PRO A 1 869 ? 32.369 3.659 15.535 1.00 69.06 869 PRO A C 1
ATOM 6898 O O . PRO A 1 869 ? 31.911 2.823 14.754 1.00 69.06 869 PRO A O 1
ATOM 6901 N N . ILE A 1 870 ? 33.207 4.612 15.137 1.00 78.50 870 ILE A N 1
ATOM 6902 C CA . ILE A 1 870 ? 33.782 4.691 13.796 1.00 78.50 870 ILE A CA 1
ATOM 6903 C C . ILE A 1 870 ? 35.052 3.845 13.792 1.00 78.50 870 ILE A C 1
ATOM 6905 O O . ILE A 1 870 ? 36.031 4.157 14.475 1.00 78.50 870 ILE A O 1
ATOM 6909 N N . PHE A 1 871 ? 35.045 2.749 13.036 1.00 85.00 871 PHE A N 1
ATOM 6910 C CA . PHE A 1 871 ? 36.194 1.850 12.940 1.00 85.00 871 PHE A CA 1
ATOM 6911 C C . PHE A 1 871 ? 37.198 2.304 11.885 1.00 85.00 871 PHE A C 1
ATOM 6913 O O . PHE A 1 871 ? 36.842 2.818 10.824 1.00 85.00 871 PHE A O 1
ATOM 6920 N N . ARG A 1 872 ? 38.476 2.025 12.141 1.00 83.00 872 ARG A N 1
ATOM 6921 C CA . ARG A 1 872 ? 39.514 2.098 11.112 1.00 83.00 872 ARG A CA 1
ATOM 6922 C C . ARG A 1 872 ? 39.199 1.088 10.003 1.00 83.00 872 ARG A C 1
ATOM 6924 O O . ARG A 1 872 ? 38.804 -0.040 10.279 1.00 83.00 872 ARG A O 1
ATOM 6931 N N . GLN A 1 873 ? 39.425 1.474 8.746 1.00 82.31 873 GLN A N 1
ATOM 6932 C CA . GLN A 1 873 ? 39.063 0.664 7.573 1.00 82.31 873 GLN A CA 1
ATOM 6933 C C . GLN A 1 873 ? 39.783 -0.699 7.501 1.00 82.31 873 GLN A C 1
ATOM 6935 O O . GLN A 1 873 ? 39.331 -1.593 6.791 1.00 82.31 873 GLN A O 1
ATOM 6940 N N . PHE A 1 874 ? 40.886 -0.883 8.229 1.00 85.50 874 PHE A N 1
ATOM 6941 C CA . PHE A 1 874 ? 41.673 -2.116 8.242 1.00 85.50 874 PHE A CA 1
ATOM 6942 C C . PHE A 1 874 ? 41.839 -2.660 9.664 1.00 85.50 874 PHE A C 1
ATOM 6944 O O . PHE A 1 874 ? 42.002 -1.889 10.614 1.00 85.50 874 PHE A O 1
ATOM 6951 N N . GLY A 1 875 ? 41.848 -3.988 9.795 1.00 86.56 875 GLY A N 1
ATOM 6952 C CA . GLY A 1 875 ? 42.053 -4.699 11.060 1.00 86.56 875 GLY A CA 1
ATOM 6953 C C . GLY A 1 875 ? 42.867 -5.984 10.897 1.00 86.56 875 GLY A C 1
ATOM 6954 O O . GLY A 1 875 ? 43.203 -6.386 9.781 1.00 86.56 875 GLY A O 1
ATOM 6955 N N . THR A 1 876 ? 43.190 -6.633 12.017 1.00 85.94 876 THR A N 1
ATOM 6956 C CA . THR A 1 876 ? 43.978 -7.878 12.054 1.00 85.94 876 THR A CA 1
ATOM 6957 C C . THR A 1 876 ? 43.088 -9.057 12.432 1.00 85.94 876 THR A C 1
ATOM 6959 O O . THR A 1 876 ? 42.446 -9.041 13.482 1.00 85.94 876 THR A O 1
ATOM 6962 N N . LEU A 1 877 ? 43.062 -10.096 11.598 1.00 84.56 877 LEU A N 1
ATOM 6963 C CA . LEU A 1 877 ? 42.403 -11.366 11.897 1.00 84.56 877 LEU A CA 1
ATOM 6964 C C . LEU A 1 877 ? 43.213 -12.113 12.957 1.00 84.56 877 LEU A C 1
ATOM 6966 O O . LEU A 1 877 ? 44.423 -12.290 12.790 1.00 84.56 877 LEU A O 1
ATOM 6970 N N . VAL A 1 878 ? 42.572 -12.565 14.032 1.00 81.56 878 VAL A N 1
ATOM 6971 C CA . VAL A 1 878 ? 43.245 -13.290 15.113 1.00 81.56 878 VAL A CA 1
ATOM 6972 C C . VAL A 1 878 ? 42.516 -14.575 15.488 1.00 81.56 878 VAL A C 1
ATOM 6974 O O . VAL A 1 878 ? 41.291 -14.644 15.450 1.00 81.56 878 VAL A O 1
ATOM 6977 N N . HIS A 1 879 ? 43.281 -15.573 15.919 1.00 82.00 879 HIS A N 1
ATOM 6978 C CA . HIS A 1 879 ? 42.777 -16.792 16.544 1.00 82.00 879 HIS A CA 1
ATOM 6979 C C . HIS A 1 879 ? 43.165 -16.827 18.028 1.00 82.00 879 HIS A C 1
ATOM 6981 O O . HIS A 1 879 ? 44.332 -16.665 18.391 1.00 82.00 879 HIS A O 1
ATOM 6987 N N . ILE A 1 880 ? 42.193 -17.037 18.913 1.00 80.69 880 ILE A N 1
ATOM 6988 C CA . ILE A 1 880 ? 42.386 -17.031 20.365 1.00 80.69 880 ILE A CA 1
ATOM 6989 C C . ILE A 1 880 ? 42.941 -18.386 20.819 1.00 80.69 880 ILE A C 1
ATOM 6991 O O . ILE A 1 880 ? 42.219 -19.379 20.907 1.00 80.69 880 ILE A O 1
ATOM 6995 N N . ARG A 1 881 ? 44.215 -18.420 21.226 1.00 79.62 881 ARG A N 1
ATOM 6996 C CA . ARG A 1 881 ? 44.820 -19.609 21.857 1.00 79.62 881 ARG A CA 1
ATOM 6997 C C . ARG A 1 881 ? 44.230 -19.863 23.238 1.00 79.62 881 ARG A C 1
ATOM 6999 O O . ARG A 1 881 ? 43.831 -20.975 23.575 1.00 79.62 881 ARG A O 1
ATOM 7006 N N . SER A 1 882 ? 44.187 -18.816 24.053 1.00 82.19 882 SER A N 1
ATOM 7007 C CA . SER A 1 882 ? 43.673 -18.879 25.418 1.00 82.19 882 SER A CA 1
ATOM 7008 C C . SER A 1 882 ? 43.157 -17.518 25.845 1.00 82.19 882 SER A C 1
ATOM 7010 O O . SER A 1 882 ? 43.825 -16.521 25.591 1.00 82.19 882 SER A O 1
ATOM 7012 N N . ALA A 1 883 ? 42.037 -17.476 26.556 1.00 82.50 883 ALA A N 1
ATOM 7013 C CA . ALA A 1 883 ? 41.531 -16.266 27.188 1.00 82.50 883 ALA A CA 1
ATOM 7014 C C . ALA A 1 883 ? 41.207 -16.562 28.652 1.00 82.50 883 ALA A C 1
ATOM 7016 O O . ALA A 1 883 ? 40.607 -17.591 28.964 1.00 82.50 883 ALA A O 1
ATOM 7017 N N . ARG A 1 884 ? 41.626 -15.674 29.553 1.00 80.56 884 ARG A N 1
ATOM 7018 C CA . ARG A 1 884 ? 41.300 -15.741 30.977 1.00 80.56 884 ARG A CA 1
ATOM 7019 C C . ARG A 1 884 ? 40.633 -14.452 31.412 1.00 80.56 884 ARG A C 1
ATOM 7021 O O . ARG A 1 884 ? 41.116 -13.361 31.123 1.00 80.56 884 ARG A O 1
ATOM 7028 N N . TRP A 1 885 ? 39.529 -14.609 32.123 1.00 72.25 885 TRP A N 1
ATOM 7029 C CA . TRP A 1 885 ? 38.827 -13.508 32.753 1.00 72.25 885 TRP A CA 1
ATOM 7030 C C . TRP A 1 885 ? 39.441 -13.238 34.131 1.00 72.25 885 TRP A C 1
ATOM 7032 O O . TRP A 1 885 ? 39.650 -14.170 34.910 1.00 72.25 885 TRP A O 1
ATOM 7042 N N . ARG A 1 886 ? 39.782 -11.980 34.416 1.00 69.88 886 ARG A N 1
ATOM 7043 C CA . ARG A 1 886 ? 40.315 -11.528 35.709 1.00 69.88 886 ARG A CA 1
ATOM 7044 C C . ARG A 1 886 ? 39.504 -10.324 36.193 1.00 69.88 886 ARG A C 1
ATOM 7046 O O . ARG A 1 886 ? 39.861 -9.183 35.904 1.00 69.88 886 ARG A O 1
ATOM 7053 N N . GLY A 1 887 ? 38.422 -10.580 36.928 1.00 70.38 887 GLY A N 1
ATOM 7054 C CA . GLY A 1 887 ? 37.567 -9.530 37.495 1.00 70.38 887 GLY A CA 1
ATOM 7055 C C . GLY A 1 887 ? 36.780 -8.782 36.417 1.00 70.38 887 GLY A C 1
ATOM 7056 O O . GLY A 1 887 ? 35.802 -9.304 35.915 1.00 70.38 887 GLY A O 1
ATOM 7057 N N . GLU A 1 888 ? 37.216 -7.584 36.028 1.00 64.06 888 GLU A N 1
ATOM 7058 C CA . GLU A 1 888 ? 36.558 -6.753 34.997 1.00 64.06 888 GLU A CA 1
ATOM 7059 C C . GLU A 1 888 ? 37.289 -6.758 33.640 1.00 64.06 888 GLU A C 1
ATOM 7061 O O . GLU A 1 888 ? 36.860 -6.101 32.693 1.00 64.06 888 GLU A O 1
ATOM 7066 N N . ASN A 1 889 ? 38.395 -7.505 33.526 1.00 71.38 889 ASN A N 1
ATOM 7067 C CA . ASN A 1 889 ? 39.287 -7.460 32.366 1.00 71.38 889 ASN A CA 1
ATOM 7068 C C . ASN A 1 889 ? 39.504 -8.850 31.751 1.00 71.38 889 ASN A C 1
ATOM 7070 O O . ASN A 1 889 ? 39.560 -9.860 32.463 1.00 71.38 889 ASN A O 1
ATOM 7074 N N . TYR A 1 890 ? 39.695 -8.899 30.431 1.00 76.19 890 TYR A N 1
ATOM 7075 C CA . TYR A 1 890 ? 40.149 -10.104 29.731 1.00 76.19 890 TYR A CA 1
ATOM 7076 C C . TYR A 1 890 ? 41.638 -10.035 29.418 1.00 76.19 890 TYR A C 1
ATOM 7078 O O . TYR A 1 890 ? 42.151 -9.032 28.921 1.00 76.19 890 TYR A O 1
ATOM 7086 N N . GLU A 1 891 ? 42.315 -11.156 29.645 1.00 83.44 891 GLU A N 1
ATOM 7087 C CA . GLU A 1 891 ? 43.664 -11.407 29.158 1.00 83.44 891 GLU A CA 1
ATOM 7088 C C . GLU A 1 891 ? 43.603 -12.535 28.122 1.00 83.44 891 GLU A C 1
ATOM 7090 O O . GLU A 1 891 ? 43.346 -13.692 28.469 1.00 83.44 891 GLU A O 1
ATOM 7095 N N . ALA A 1 892 ? 43.808 -12.200 26.846 1.00 84.62 892 ALA A N 1
ATOM 7096 C CA . ALA A 1 892 ? 43.788 -13.160 25.744 1.00 84.62 892 ALA A CA 1
ATOM 7097 C C . ALA A 1 892 ? 45.166 -13.279 25.084 1.00 84.62 892 ALA A C 1
ATOM 7099 O O . ALA A 1 892 ? 45.816 -12.282 24.785 1.00 84.62 892 ALA A O 1
ATOM 7100 N N . VAL A 1 893 ? 45.606 -14.511 24.842 1.00 86.00 893 VAL A N 1
ATOM 7101 C CA . VAL A 1 893 ? 46.762 -14.837 24.000 1.00 86.00 893 VAL A CA 1
ATOM 7102 C C . VAL A 1 893 ? 46.219 -15.221 22.633 1.00 86.00 893 VAL A C 1
ATOM 7104 O O . VAL A 1 893 ? 45.428 -16.165 22.537 1.00 86.00 893 VAL A O 1
ATOM 7107 N N . VAL A 1 894 ? 46.633 -14.500 21.596 1.00 83.25 894 VAL A N 1
ATOM 7108 C CA . VAL A 1 894 ? 46.115 -14.662 20.235 1.00 83.25 894 VAL A CA 1
ATOM 7109 C C . VAL A 1 894 ? 47.239 -14.860 19.221 1.00 83.25 894 VAL A C 1
ATOM 7111 O O . VAL A 1 894 ? 48.334 -14.317 19.381 1.00 83.25 894 VAL A O 1
ATOM 7114 N N . ASP A 1 895 ? 46.946 -15.621 18.172 1.00 78.00 895 ASP A N 1
ATOM 7115 C CA . ASP A 1 895 ? 47.731 -15.680 16.942 1.00 78.00 895 ASP A CA 1
ATOM 7116 C C . ASP A 1 895 ? 47.163 -14.703 15.932 1.00 78.00 895 ASP A C 1
ATOM 7118 O O . ASP A 1 895 ? 46.002 -14.822 15.550 1.00 78.00 895 ASP A O 1
ATOM 7122 N N . CYS A 1 896 ? 47.971 -13.756 15.476 1.00 79.12 896 CYS A N 1
ATOM 7123 C CA . CYS A 1 896 ? 47.569 -12.807 14.450 1.00 79.12 896 CYS A CA 1
ATOM 7124 C C . CYS A 1 896 ? 47.831 -13.430 13.083 1.00 79.12 896 CYS A C 1
ATOM 7126 O O . CYS A 1 896 ? 48.978 -13.703 12.735 1.00 79.12 896 CYS A O 1
ATOM 7128 N N . ILE A 1 897 ? 46.774 -13.678 12.321 1.00 74.19 897 ILE A N 1
ATOM 7129 C CA . ILE A 1 897 ? 46.814 -14.493 11.107 1.00 74.19 897 ILE A CA 1
ATOM 7130 C C . ILE A 1 897 ? 47.086 -13.623 9.885 1.00 74.19 897 ILE A C 1
ATOM 7132 O O . ILE A 1 897 ? 48.061 -13.860 9.181 1.00 74.19 897 ILE A O 1
ATOM 7136 N N . SER A 1 898 ? 46.243 -12.626 9.632 1.00 73.19 898 SER A N 1
ATOM 7137 C CA . SER A 1 898 ? 46.257 -11.830 8.401 1.00 73.19 898 SER A CA 1
ATOM 7138 C C . SER A 1 898 ? 45.617 -10.458 8.629 1.00 73.19 898 SER A C 1
ATOM 7140 O O . SER A 1 898 ? 45.195 -10.133 9.740 1.00 73.19 898 SER A O 1
ATOM 7142 N N . VAL A 1 899 ? 45.573 -9.635 7.583 1.00 77.94 899 VAL A N 1
ATOM 7143 C CA . VAL A 1 899 ? 44.915 -8.321 7.594 1.00 77.94 899 VAL A CA 1
ATOM 7144 C C . VAL A 1 899 ? 43.639 -8.404 6.779 1.00 77.94 899 VAL A C 1
ATOM 7146 O O . VAL A 1 899 ? 43.608 -9.084 5.754 1.00 77.94 899 VAL A O 1
ATOM 7149 N N . PHE A 1 900 ? 42.609 -7.681 7.199 1.00 80.38 900 PHE A N 1
ATOM 7150 C CA . PHE A 1 900 ? 41.368 -7.543 6.449 1.00 80.38 900 PHE A CA 1
ATOM 7151 C C . PHE A 1 900 ? 40.988 -6.071 6.269 1.00 80.38 900 PHE A C 1
ATOM 7153 O O . PHE A 1 900 ? 41.375 -5.210 7.064 1.00 80.38 900 PHE A O 1
ATOM 7160 N N . LYS A 1 901 ? 40.208 -5.789 5.224 1.00 79.88 901 LYS A N 1
ATOM 7161 C CA . LYS A 1 901 ? 39.577 -4.488 4.968 1.00 79.88 901 LYS A CA 1
ATOM 7162 C C . LYS A 1 901 ? 38.085 -4.560 5.281 1.00 79.88 901 LYS A C 1
ATOM 7164 O O . LYS A 1 901 ? 37.430 -5.474 4.796 1.00 79.88 901 LYS A O 1
ATOM 7169 N N . ILE A 1 902 ? 37.556 -3.602 6.036 1.00 79.19 902 ILE A N 1
ATOM 7170 C CA . ILE A 1 902 ? 36.126 -3.442 6.338 1.00 79.19 902 ILE A CA 1
ATOM 7171 C C . ILE A 1 902 ? 35.449 -2.663 5.207 1.00 79.19 902 ILE A C 1
ATOM 7173 O O . ILE A 1 902 ? 35.958 -1.626 4.774 1.00 79.19 902 ILE A O 1
ATOM 7177 N N . TYR A 1 903 ? 34.293 -3.149 4.756 1.00 71.38 903 TYR A N 1
ATOM 7178 C CA . TYR A 1 903 ? 33.459 -2.479 3.748 1.00 71.38 903 TYR A CA 1
ATOM 7179 C C . TYR A 1 903 ? 32.148 -1.971 4.324 1.00 71.38 903 TYR A C 1
ATOM 7181 O O . TYR A 1 903 ? 31.735 -0.853 4.037 1.00 71.38 903 TYR A O 1
ATOM 7189 N N . SER A 1 904 ? 31.518 -2.784 5.160 1.00 69.81 904 SER A N 1
ATOM 7190 C CA . SER A 1 904 ? 30.343 -2.404 5.928 1.00 69.81 904 SER A CA 1
ATOM 7191 C C . SER A 1 904 ? 30.373 -3.118 7.268 1.00 69.81 904 SER A C 1
ATOM 7193 O O . SER A 1 904 ? 31.017 -4.160 7.416 1.00 69.81 904 SER A O 1
ATOM 7195 N N . TYR A 1 905 ? 29.695 -2.551 8.257 1.00 73.50 905 TYR A N 1
ATOM 7196 C CA . TYR A 1 905 ? 29.522 -3.183 9.554 1.00 73.50 905 TYR A CA 1
ATOM 7197 C C . TYR A 1 905 ? 28.143 -2.884 10.126 1.00 73.50 905 TYR A C 1
ATOM 7199 O O . TYR A 1 905 ? 27.450 -1.962 9.702 1.00 73.50 905 TYR A O 1
ATOM 7207 N N . THR A 1 906 ? 27.726 -3.713 11.073 1.00 65.62 906 THR A N 1
ATOM 7208 C CA . THR A 1 906 ? 26.466 -3.563 11.793 1.00 65.62 906 THR A CA 1
ATOM 7209 C C . THR A 1 906 ? 26.711 -3.870 13.260 1.00 65.62 906 THR A C 1
ATOM 7211 O O . THR A 1 906 ? 27.198 -4.955 13.600 1.00 65.62 906 THR A O 1
ATOM 7214 N N . THR A 1 907 ? 26.360 -2.915 14.117 1.00 64.38 907 THR A N 1
ATOM 7215 C CA . THR A 1 907 ? 26.423 -3.044 15.572 1.00 64.38 907 THR A CA 1
ATOM 7216 C C . THR A 1 907 ? 25.055 -3.455 16.102 1.00 64.38 907 THR A C 1
ATOM 7218 O O . THR A 1 907 ? 24.037 -2.834 15.805 1.00 64.38 907 THR A O 1
ATOM 7221 N N . VAL A 1 908 ? 25.004 -4.496 16.928 1.00 62.78 908 VAL A N 1
ATOM 7222 C CA . VAL A 1 908 ? 23.801 -4.829 17.697 1.00 62.78 908 VAL A CA 1
ATOM 7223 C C . VAL A 1 908 ? 23.836 -4.004 18.987 1.00 62.78 908 VAL A C 1
ATOM 7225 O O . VAL A 1 908 ? 24.396 -4.441 19.995 1.00 62.78 908 VAL A O 1
ATOM 7228 N N . HIS A 1 909 ? 23.259 -2.797 18.935 1.00 52.97 909 HIS A N 1
ATOM 7229 C CA . HIS A 1 909 ? 23.396 -1.731 19.945 1.00 52.97 909 HIS A CA 1
ATOM 7230 C C . HIS A 1 909 ? 23.195 -2.176 21.407 1.00 52.97 909 HIS A C 1
ATOM 7232 O O . HIS A 1 909 ? 23.914 -1.724 22.289 1.00 52.97 909 HIS A O 1
ATOM 7238 N N . ASN A 1 910 ? 22.277 -3.111 21.683 1.00 50.41 910 ASN A N 1
ATOM 7239 C CA . ASN A 1 910 ? 21.983 -3.550 23.058 1.00 50.41 910 ASN A CA 1
ATOM 7240 C C . ASN A 1 910 ? 22.997 -4.542 23.657 1.00 50.41 910 ASN A C 1
ATOM 7242 O O . ASN A 1 910 ? 22.858 -4.907 24.821 1.00 50.41 910 ASN A O 1
ATOM 7246 N N . PHE A 1 911 ? 23.983 -5.003 22.878 1.00 54.53 911 PHE A N 1
ATOM 7247 C CA . PHE A 1 911 ? 24.956 -6.020 23.304 1.00 54.53 911 PHE A CA 1
ATOM 7248 C C . PHE A 1 911 ? 26.411 -5.695 22.924 1.00 54.53 911 PHE A C 1
ATOM 7250 O O . PHE A 1 911 ? 27.294 -6.505 23.187 1.00 54.53 911 PHE A O 1
ATOM 7257 N N . GLY A 1 912 ? 26.678 -4.561 22.262 1.00 59.47 912 GLY A N 1
ATOM 7258 C CA . GLY A 1 912 ? 28.037 -4.164 21.859 1.00 59.47 912 GLY A CA 1
ATOM 7259 C C . GLY A 1 912 ? 28.714 -5.090 20.836 1.00 59.47 912 GLY A C 1
ATOM 7260 O O . GLY A 1 912 ? 29.922 -5.002 20.617 1.00 59.47 912 GLY A O 1
ATOM 7261 N N . ILE A 1 913 ? 27.958 -5.991 20.198 1.00 70.50 913 ILE A N 1
ATOM 7262 C CA . ILE A 1 913 ? 28.486 -6.949 19.218 1.00 70.50 913 ILE A CA 1
ATOM 7263 C C . ILE A 1 913 ? 28.484 -6.301 17.838 1.00 70.50 913 ILE A C 1
ATOM 7265 O O . ILE A 1 913 ? 27.432 -5.891 17.351 1.00 70.50 913 ILE A O 1
ATOM 7269 N N . THR A 1 914 ? 29.644 -6.272 17.186 1.00 75.44 914 THR A N 1
ATOM 7270 C CA . THR A 1 914 ? 29.796 -5.726 15.833 1.00 75.44 914 THR A CA 1
ATOM 7271 C C . THR A 1 914 ? 30.193 -6.827 14.857 1.00 75.44 914 THR A C 1
ATOM 7273 O O . THR A 1 914 ? 31.163 -7.548 15.094 1.00 75.44 914 THR A O 1
ATOM 7276 N N . PHE A 1 915 ? 29.478 -6.935 13.738 1.00 77.12 915 PHE A N 1
ATOM 7277 C CA . PHE A 1 915 ? 29.889 -7.755 12.596 1.00 77.12 915 PHE A CA 1
ATOM 7278 C C . PHE A 1 915 ? 30.272 -6.859 11.430 1.00 77.12 915 PHE A C 1
ATOM 7280 O O . PHE A 1 915 ? 29.591 -5.868 11.183 1.00 77.12 915 PHE A O 1
ATOM 7287 N N . ALA A 1 916 ? 31.305 -7.235 10.685 1.00 74.75 916 ALA A N 1
ATOM 7288 C CA . ALA A 1 916 ? 31.699 -6.543 9.466 1.00 74.75 916 ALA A CA 1
ATOM 7289 C C . ALA A 1 916 ? 31.753 -7.480 8.270 1.00 74.75 916 ALA A C 1
ATOM 7291 O O . ALA A 1 916 ? 32.176 -8.625 8.399 1.00 74.75 916 ALA A O 1
ATOM 7292 N N . VAL A 1 917 ? 31.372 -6.970 7.102 1.00 73.12 917 VAL A N 1
ATOM 7293 C CA . VAL A 1 917 ? 31.733 -7.572 5.818 1.00 73.12 917 VAL A CA 1
ATOM 7294 C C . VAL A 1 917 ? 33.153 -7.123 5.503 1.00 73.12 917 VAL A C 1
ATOM 7296 O O . VAL A 1 917 ? 33.429 -5.922 5.382 1.00 73.12 917 VAL A O 1
ATOM 7299 N N . THR A 1 918 ? 34.064 -8.085 5.422 1.00 74.50 918 THR A N 1
ATOM 7300 C CA . THR A 1 918 ? 35.495 -7.848 5.270 1.00 74.50 918 THR A CA 1
ATOM 7301 C C . THR A 1 918 ? 36.059 -8.569 4.055 1.00 74.50 918 THR A C 1
ATOM 7303 O O . THR A 1 918 ? 35.507 -9.567 3.608 1.00 74.50 918 THR A O 1
ATOM 7306 N N . LYS A 1 919 ? 37.165 -8.063 3.508 1.00 71.12 919 LYS A N 1
ATOM 7307 C CA . LYS A 1 919 ? 37.979 -8.763 2.503 1.00 71.12 919 LYS A CA 1
ATOM 7308 C C . LYS A 1 919 ? 39.346 -9.076 3.103 1.00 71.12 919 LYS A C 1
ATOM 7310 O O . LYS A 1 919 ? 40.010 -8.124 3.537 1.00 71.12 919 LYS A O 1
ATOM 7315 N N . PRO A 1 920 ? 39.799 -10.341 3.117 1.00 70.38 920 PRO A N 1
ATOM 7316 C CA . PRO A 1 920 ? 41.177 -10.666 3.452 1.00 70.38 920 PRO A CA 1
ATOM 7317 C C . PRO A 1 920 ? 42.129 -9.985 2.466 1.00 70.38 920 PRO A C 1
ATOM 7319 O O . PRO A 1 920 ? 41.904 -9.984 1.255 1.00 70.38 920 PRO A O 1
ATOM 7322 N N . ILE A 1 921 ? 43.211 -9.408 2.972 1.00 68.94 921 ILE A N 1
ATOM 7323 C CA . ILE A 1 921 ? 44.292 -8.888 2.137 1.00 68.94 921 ILE A CA 1
ATOM 7324 C C . ILE A 1 921 ? 45.307 -10.014 1.996 1.00 68.94 921 ILE A C 1
ATOM 7326 O O . ILE A 1 921 ? 46.098 -10.265 2.908 1.00 68.94 921 ILE A O 1
ATOM 7330 N N . GLN A 1 922 ? 45.248 -10.727 0.868 1.00 55.75 922 GLN A N 1
ATOM 7331 C CA . GLN A 1 922 ? 46.243 -11.739 0.526 1.00 55.75 922 GLN A CA 1
ATOM 7332 C C . GLN A 1 922 ? 47.616 -11.066 0.409 1.00 55.75 922 GLN A C 1
ATOM 7334 O O . GLN A 1 922 ? 47.858 -10.276 -0.500 1.00 55.75 922 GLN A O 1
ATOM 7339 N N . ASN A 1 923 ? 48.521 -11.391 1.332 1.00 50.91 923 ASN A N 1
ATOM 7340 C CA . ASN A 1 923 ? 49.944 -11.129 1.164 1.00 50.91 923 ASN A CA 1
ATOM 7341 C C . ASN A 1 923 ? 50.624 -12.447 0.814 1.00 50.91 923 ASN A C 1
ATOM 7343 O O . ASN A 1 923 ? 50.585 -13.403 1.589 1.00 50.91 923 ASN A O 1
ATOM 7347 N N . THR A 1 924 ? 51.244 -12.482 -0.359 1.00 38.88 924 THR A N 1
ATOM 7348 C CA . THR A 1 924 ? 52.018 -13.598 -0.897 1.00 38.88 924 THR A CA 1
ATOM 7349 C C . THR A 1 924 ? 53.213 -13.895 0.011 1.00 38.88 924 THR A C 1
ATOM 7351 O O . THR A 1 924 ? 54.308 -13.379 -0.181 1.00 38.88 924 THR A O 1
ATOM 7354 N N . ILE A 1 925 ? 53.016 -14.734 1.024 1.00 40.62 925 ILE A N 1
ATOM 7355 C CA . ILE A 1 925 ? 54.100 -15.493 1.643 1.00 40.62 925 ILE A CA 1
ATOM 7356 C C . ILE A 1 925 ? 53.817 -16.943 1.274 1.00 40.62 925 ILE A C 1
ATOM 7358 O O . ILE A 1 925 ? 53.060 -17.633 1.956 1.00 40.62 925 ILE A O 1
ATOM 7362 N N . GLN A 1 926 ? 54.395 -17.404 0.160 1.00 35.03 926 GLN A N 1
ATOM 7363 C CA . GLN A 1 926 ? 54.552 -18.841 -0.040 1.00 35.03 926 GLN A CA 1
ATOM 7364 C C . GLN A 1 926 ? 55.261 -19.371 1.209 1.00 35.03 926 GLN A C 1
ATOM 7366 O O . GLN A 1 926 ? 56.349 -18.905 1.546 1.00 35.03 926 GLN A O 1
ATOM 7371 N N . ARG A 1 927 ? 54.629 -20.300 1.932 1.00 33.94 927 ARG A N 1
ATOM 7372 C CA . ARG A 1 927 ? 55.329 -21.102 2.936 1.00 33.94 927 ARG A CA 1
ATOM 7373 C C . ARG A 1 927 ? 56.417 -21.873 2.189 1.00 33.94 927 ARG A C 1
ATOM 7375 O O . ARG A 1 927 ? 56.129 -22.927 1.629 1.00 33.94 927 ARG A O 1
ATOM 7382 N N . SER A 1 928 ? 57.638 -21.345 2.142 1.00 33.81 928 SER A N 1
ATOM 7383 C CA . SER A 1 928 ? 58.791 -22.177 1.837 1.00 33.81 928 SER A CA 1
ATOM 7384 C C . SER A 1 928 ? 58.890 -23.230 2.937 1.00 33.81 928 SER A C 1
ATOM 7386 O O . SER A 1 928 ? 58.646 -22.972 4.120 1.00 33.81 928 SER A O 1
ATOM 7388 N N . THR A 1 929 ? 59.153 -24.459 2.519 1.00 33.28 929 THR A N 1
ATOM 7389 C CA . THR A 1 929 ? 59.447 -25.584 3.399 1.00 33.28 929 THR A CA 1
ATOM 7390 C C . THR A 1 929 ? 60.620 -25.251 4.336 1.00 33.28 929 THR A C 1
ATOM 7392 O O . THR A 1 929 ? 61.406 -24.356 4.023 1.00 33.28 929 THR A O 1
ATOM 7395 N N . PRO A 1 930 ? 60.770 -25.948 5.480 1.00 37.56 930 PRO A N 1
ATOM 7396 C CA . PRO A 1 930 ? 61.674 -25.560 6.575 1.00 37.56 930 PRO A CA 1
ATOM 7397 C C . PRO A 1 930 ? 63.192 -25.614 6.291 1.00 37.56 930 PRO A C 1
ATOM 7399 O O . PRO A 1 930 ? 63.961 -25.704 7.242 1.00 37.56 930 PRO A O 1
ATOM 7402 N N . GLU A 1 931 ? 63.645 -25.592 5.035 1.00 38.88 931 GLU A N 1
ATOM 7403 C CA . GLU A 1 931 ? 65.048 -25.857 4.670 1.00 38.88 931 GLU A CA 1
ATOM 7404 C C . GLU A 1 931 ? 65.794 -24.719 3.952 1.00 38.88 931 GLU A C 1
ATOM 7406 O O . GLU A 1 931 ? 66.983 -24.866 3.695 1.00 38.88 931 GLU A O 1
ATOM 7411 N N . GLU A 1 932 ? 65.195 -23.547 3.715 1.00 40.66 932 GLU A N 1
ATOM 7412 C CA . GLU A 1 932 ? 65.938 -22.398 3.156 1.00 40.66 932 GLU A CA 1
ATOM 7413 C C . GLU A 1 932 ? 65.811 -21.144 4.028 1.00 40.66 932 GLU A C 1
ATOM 7415 O O . GLU A 1 932 ? 65.115 -20.175 3.717 1.00 40.66 932 GLU A O 1
ATOM 7420 N N . ASP A 1 933 ? 66.519 -21.176 5.154 1.00 42.62 933 ASP A N 1
ATOM 7421 C CA . ASP A 1 933 ? 66.686 -20.053 6.072 1.00 42.62 933 ASP A CA 1
ATOM 7422 C C . ASP A 1 933 ? 67.821 -19.147 5.560 1.00 42.62 933 ASP A C 1
ATOM 7424 O O . ASP A 1 933 ? 68.965 -19.221 6.008 1.00 42.62 933 ASP A O 1
ATOM 7428 N N . ASN A 1 934 ? 67.529 -18.331 4.540 1.00 50.81 934 ASN A N 1
ATOM 7429 C CA . ASN A 1 934 ? 68.484 -17.357 4.009 1.00 50.81 934 ASN A CA 1
ATOM 7430 C C . ASN A 1 934 ? 68.073 -15.916 4.359 1.00 50.81 934 ASN A C 1
ATOM 7432 O O . ASN A 1 934 ? 66.888 -15.567 4.384 1.00 50.81 934 ASN A O 1
ATOM 7436 N N . LEU A 1 935 ? 69.072 -15.065 4.618 1.00 46.00 935 LEU A N 1
ATOM 7437 C CA . LEU A 1 935 ? 68.926 -13.692 5.135 1.00 46.00 935 LEU A CA 1
ATOM 7438 C C . LEU A 1 935 ? 67.979 -12.819 4.279 1.00 46.00 935 LEU A C 1
ATOM 7440 O O . LEU A 1 935 ? 67.282 -11.947 4.797 1.00 46.00 935 LEU A O 1
ATOM 7444 N N . SER A 1 936 ? 67.907 -13.096 2.976 1.00 42.34 936 SER A N 1
ATOM 7445 C CA . SER A 1 936 ? 67.044 -12.438 1.987 1.00 42.34 936 SER A CA 1
ATOM 7446 C C . SER A 1 936 ? 65.550 -12.655 2.258 1.00 42.34 936 SER A C 1
ATOM 7448 O O . SER A 1 936 ? 64.768 -11.714 2.152 1.00 42.34 936 SER A O 1
ATOM 7450 N N . THR A 1 937 ? 65.144 -13.865 2.656 1.00 49.03 937 THR A N 1
ATOM 7451 C CA . THR A 1 937 ? 63.742 -14.222 2.944 1.00 49.03 937 THR A CA 1
ATOM 7452 C C . THR A 1 937 ? 63.277 -13.588 4.255 1.00 49.03 937 THR A C 1
ATOM 7454 O O . THR A 1 937 ? 62.148 -13.106 4.358 1.00 49.03 937 THR A O 1
ATOM 7457 N N . GLN A 1 938 ? 64.176 -13.496 5.243 1.00 50.50 938 GLN A N 1
ATOM 7458 C CA . GLN A 1 938 ? 63.918 -12.798 6.506 1.00 50.50 938 GLN A CA 1
ATOM 7459 C C . GLN A 1 938 ? 63.808 -11.274 6.311 1.00 50.50 938 GLN A C 1
ATOM 7461 O O . GLN A 1 938 ? 62.947 -10.640 6.926 1.00 50.50 938 GLN A O 1
ATOM 7466 N N . LEU A 1 939 ? 64.621 -10.686 5.424 1.00 46.50 939 LEU A N 1
ATOM 7467 C CA . LEU A 1 939 ? 64.538 -9.270 5.044 1.00 46.50 939 LEU A CA 1
ATOM 7468 C C . LEU A 1 939 ? 63.255 -8.956 4.260 1.00 46.50 939 LEU A C 1
ATOM 7470 O O . LEU A 1 939 ? 62.568 -7.997 4.603 1.00 46.50 939 LEU A O 1
ATOM 7474 N N . LEU A 1 940 ? 62.866 -9.798 3.295 1.00 46.16 940 LEU A N 1
ATOM 7475 C CA . LEU A 1 940 ? 61.633 -9.627 2.514 1.00 46.16 940 LEU A CA 1
ATOM 7476 C C . LEU A 1 940 ? 60.374 -9.753 3.392 1.00 46.16 940 LEU A C 1
ATOM 7478 O O . LEU A 1 940 ? 59.431 -8.968 3.266 1.00 46.16 940 LEU A O 1
ATOM 7482 N N . ALA A 1 941 ? 60.373 -10.696 4.342 1.00 50.59 941 ALA A N 1
ATOM 7483 C CA . ALA A 1 941 ? 59.311 -10.832 5.337 1.00 50.59 941 ALA A CA 1
ATOM 7484 C C . ALA A 1 941 ? 59.253 -9.622 6.287 1.00 50.59 941 ALA A C 1
ATOM 7486 O O . ALA A 1 941 ? 58.164 -9.200 6.678 1.00 50.59 941 ALA A O 1
ATOM 7487 N N . ARG A 1 942 ? 60.403 -9.033 6.640 1.00 52.09 942 ARG A N 1
ATOM 7488 C CA . ARG A 1 942 ? 60.487 -7.825 7.475 1.00 52.09 942 ARG A CA 1
ATOM 7489 C C . ARG A 1 942 ? 60.002 -6.574 6.736 1.00 52.09 942 ARG A C 1
ATOM 7491 O O . ARG A 1 942 ? 59.187 -5.846 7.293 1.00 52.09 942 ARG A O 1
ATOM 7498 N N . GLU A 1 943 ? 60.408 -6.361 5.487 1.00 52.56 943 GLU A N 1
ATOM 7499 C CA . GLU A 1 943 ? 59.935 -5.241 4.655 1.00 52.56 943 GLU A CA 1
ATOM 7500 C C . GLU A 1 943 ? 58.433 -5.334 4.356 1.00 52.56 943 GLU A C 1
ATOM 7502 O O . GLU A 1 943 ? 57.717 -4.333 4.417 1.00 52.56 943 GLU A O 1
ATOM 7507 N N . THR A 1 944 ? 57.927 -6.544 4.094 1.00 54.69 944 THR A N 1
ATOM 7508 C CA . THR A 1 944 ? 56.490 -6.782 3.889 1.00 54.69 944 THR A CA 1
ATOM 7509 C C . THR A 1 944 ? 55.706 -6.508 5.174 1.00 54.69 944 THR A C 1
ATOM 7511 O O . THR A 1 944 ? 54.686 -5.821 5.132 1.00 54.69 944 THR A O 1
ATOM 7514 N N . ARG A 1 945 ? 56.210 -6.944 6.339 1.00 57.91 945 ARG A N 1
ATOM 7515 C CA . ARG A 1 945 ? 55.624 -6.614 7.653 1.00 57.91 945 ARG A CA 1
ATOM 7516 C C . ARG A 1 945 ? 55.616 -5.109 7.923 1.00 57.91 945 ARG A C 1
ATOM 7518 O O . ARG A 1 945 ? 54.604 -4.602 8.394 1.00 57.91 945 ARG A O 1
ATOM 7525 N N . GLU A 1 946 ? 56.682 -4.384 7.586 1.00 59.28 946 GLU A N 1
ATOM 7526 C CA . GLU A 1 946 ? 56.742 -2.924 7.756 1.00 59.28 946 GLU A CA 1
ATOM 7527 C C . GLU A 1 946 ? 55.789 -2.172 6.813 1.00 59.28 946 GLU A C 1
ATOM 7529 O O . GLU A 1 946 ? 55.146 -1.209 7.235 1.00 59.28 946 GLU A O 1
ATOM 7534 N N . ARG A 1 947 ? 55.630 -2.616 5.557 1.00 58.09 947 ARG A N 1
ATOM 7535 C CA . ARG A 1 947 ? 54.642 -2.049 4.616 1.00 58.09 947 ARG A CA 1
ATOM 7536 C C . ARG A 1 947 ? 53.209 -2.264 5.091 1.00 58.09 947 ARG A C 1
ATOM 7538 O O . ARG A 1 947 ? 52.412 -1.329 5.079 1.00 58.09 947 ARG A O 1
ATOM 7545 N N . VAL A 1 948 ? 52.899 -3.473 5.548 1.00 58.69 948 VAL A N 1
ATOM 7546 C CA . VAL A 1 948 ? 51.579 -3.821 6.086 1.00 58.69 948 VAL A CA 1
ATOM 7547 C C . VAL A 1 948 ? 51.299 -3.055 7.377 1.00 58.69 948 VAL A C 1
ATOM 7549 O O . VAL A 1 948 ? 50.208 -2.516 7.546 1.00 58.69 948 VAL A O 1
ATOM 7552 N N . TRP A 1 949 ? 52.296 -2.917 8.254 1.00 62.69 949 TRP A N 1
ATOM 7553 C CA . TRP A 1 949 ? 52.181 -2.091 9.452 1.00 62.69 949 TRP A CA 1
ATOM 7554 C C . TRP A 1 949 ? 51.919 -0.623 9.110 1.00 62.69 949 TRP A C 1
ATOM 7556 O O . TRP A 1 949 ? 51.027 -0.022 9.703 1.00 62.69 949 TRP A O 1
ATOM 7566 N N . LYS A 1 950 ? 52.611 -0.046 8.116 1.00 60.97 950 LYS A N 1
ATOM 7567 C CA . LYS A 1 950 ? 52.325 1.316 7.621 1.00 60.97 950 LYS A CA 1
ATOM 7568 C C . LYS A 1 950 ? 50.900 1.455 7.081 1.00 60.97 950 LYS A C 1
ATOM 7570 O O . LYS A 1 950 ? 50.253 2.457 7.359 1.00 60.97 950 LYS A O 1
ATOM 7575 N N . MET A 1 951 ? 50.389 0.446 6.376 1.00 59.72 951 MET A N 1
ATOM 7576 C CA . MET A 1 951 ? 49.019 0.440 5.850 1.00 59.72 951 MET A CA 1
ATOM 7577 C C . MET A 1 951 ? 47.961 0.423 6.967 1.00 59.72 951 MET A C 1
ATOM 7579 O O . MET A 1 951 ? 46.938 1.088 6.853 1.00 59.72 951 MET A O 1
ATOM 7583 N N . ILE A 1 952 ? 48.222 -0.286 8.072 1.00 58.16 952 ILE A N 1
ATOM 7584 C CA . ILE A 1 952 ? 47.322 -0.331 9.238 1.00 58.16 952 ILE A CA 1
ATOM 7585 C C . ILE A 1 952 ? 47.487 0.910 10.136 1.00 58.16 952 ILE A C 1
ATOM 7587 O O . ILE A 1 952 ? 46.515 1.332 10.755 1.00 58.16 952 ILE A O 1
ATOM 7591 N N . SER A 1 953 ? 48.678 1.519 10.209 1.00 54.50 953 SER A N 1
ATOM 7592 C CA . SER A 1 953 ? 49.011 2.616 11.145 1.00 54.50 953 SER A CA 1
ATOM 7593 C C . SER A 1 953 ? 48.948 4.038 10.567 1.00 54.50 953 SER A C 1
ATOM 7595 O O . SER A 1 953 ? 48.935 4.991 11.344 1.00 54.50 953 SER A O 1
ATOM 7597 N N . SER A 1 954 ? 48.866 4.218 9.242 1.00 50.03 954 SER A N 1
ATOM 7598 C CA . SER A 1 954 ? 48.766 5.552 8.623 1.00 50.03 954 SER A CA 1
ATOM 7599 C C . SER A 1 954 ? 47.435 6.231 8.971 1.00 50.03 954 SER A C 1
ATOM 7601 O O . SER A 1 954 ? 46.390 5.604 8.786 1.00 50.03 954 SER A O 1
ATOM 7603 N N . PRO A 1 955 ? 47.410 7.478 9.470 1.00 41.59 955 PRO A N 1
ATOM 7604 C CA . PRO A 1 955 ? 46.178 8.262 9.515 1.00 41.59 955 PRO A CA 1
ATOM 7605 C C . PRO A 1 955 ? 45.718 8.530 8.072 1.00 41.59 955 PRO A C 1
ATOM 7607 O O . PRO A 1 955 ? 46.555 8.823 7.215 1.00 41.59 955 PRO A O 1
ATOM 7610 N N . VAL A 1 956 ? 44.424 8.345 7.802 1.00 36.84 956 VAL A N 1
ATOM 7611 C CA . VAL A 1 956 ? 43.754 8.858 6.596 1.00 36.84 956 VAL A CA 1
ATOM 7612 C C . VAL A 1 956 ? 43.148 10.195 6.963 1.00 36.84 956 VAL A C 1
ATOM 7614 O O . VAL A 1 956 ? 42.515 10.233 8.044 1.00 36.84 956 VAL A O 1
#

Sequence (956 aa):
MLVTYKNNRLIPALIIAACFALFYCLIDPSLENYGYNPVVKQKGIVIEEVELSDGAHKLVELDTKKAEQKAEPIEPIETPAKEVDYVAPTSSKSTAAEEKTATKAISYNGLSTDDVLLIVKTGGTTVWKRMLVHLTTSLSHDRIPLANTVIYSDIPERIGPFNIIDVLANMSSTAKAKADFDVYRQQPEYMANNYYVEAAGVNGDEWGPVGGWIIDKYKFIPLIQHAGDNWPKAKWYIYMEDDAYLFLPAVLGYLAKFDWKQPHYLGSYAAKSDVIFAHGGAGFALSRGGWEQSFGKQGNGNGSLTEEYYQYTADHCCGDQVLAHALRKHGVKFGENGGDGKFTFGFNPVVHWGFAFASANWCSPLLSWHKVHNRDIARYYELEQRWDWSKGPLLHRDFFNEMILPSIKENIEWWDNYSGVFEVSSGNREWAPKPAADNGKYDEALWNNAWESVEACQAACEGWTKCMQWNFVEDLCKMDDKIYMGQGYAPGMSQRKTALMHTSGWMYKRPVADHQSKLYNSMDSDLEDLESRITARPRDIVRLFQCPKCEKIIKDPVATPCGRHACLSCVIPDPRTRVRWERTRSDASLVDCPFAAECGKSHNTNHIIGDSEFCIALNLMEDQLSCWRGLAARLGLYARVSVVDAGGIPASSTRGRLFLERPYRLGKLLAIWDLATFGILKLDGEVIYSESPDPKATLDQPQDVDALEWRVLRNFQKTAWDYMTCKLCSELIQDPATAVCGHAFCRSCLCLAMQTSSRCPLCLLQLSEKPDFEYQEPPSCRELKSFVETFYMDEQLVNLRARFASLDREWEKLLLLPCRDTIPMPHTAARLHIKGAADFYLPTMKRAIAQDRVLGVVQVLDQDGSGEPIFRQFGTLVHIRSARWRGENYEAVVDCISVFKIYSYTTVHNFGITFAVTKPIQNTIQRSTPEEDNLSTQLLARETRERVWKMISSPV

pLDDT: mean 74.14, std 19.92, range [26.78, 98.62]

Foldseek 3Di:
DDDDPDDPPVVVVVVVVVVVVVVVVPPPVPDPDDDDDDDDDDDDWDWDWDADPVGDIDIDTDDPDPPDDDDDDDDDDDDDDDDDPDPDPDPPPDDDDDDDDDLPFQAALHFTLVQAAEEEEDELLCCVPQCPLCVVFVVPCSHHNQLRYAAEYCDFDDDPPYTYDNLCVPPDPVLCVDPLVVVSVCSVVCVVVVHRSNNVPADCDDPDSGHVQSNSLLRQQSSLLVCCVSCVSHQKYKAAYSQKHFLVSLVNNVCSVDRLLAFAKEADWDDDPRFTFHDRHLIIMTGSNLCCLFSVVCVPPPDGVSNVCSVVSNVDNHNRSSNRVRSVVSPRAYDDPSRPSDDQDARDQAAQQADWAALSQQLPAHTMHPSHDSVVSVVVSVVSVPDDCVLPGDGNNNCCVPPPVVPADQKDKQWDFPFAPWKAFPVCLVPTDDDDVVQFAWDNVLSSCLQVDPVSLVVRLVRGLQWFKWKHFNRMIGTHSTGHNGDGDDPPDPCVVVDTMMMMGGPVVCPSNCSVVVRVVVCCVVCVPQDPQLPDDLLVVLLLQAAQQLLAREDQWKAFQQQEIHHLCRQVVDPVVSVVCVPPLPQQDWTADSPCVPPVDTGGSNRIARAPLVVVLSVLLVSLVSVLQVVLLVQQPKWWKWKFALPDDDPPDDDTDTDDTDIDRRDDSNVSNVCRNVSVAGSSMDMDTDDDDPPPRPPPDPVVRVVVVSVSVVVSLVVSVQSQAAPQVRHRADQWFAARNNHIHNLVSVVLVCVQDQADLPPRHGRDPDNPDDDDRRHGNVSSNVVCCSSPVSVVVVVVCVVVPDPDDFKDWFWEDEDAPDADFAQDKDKDKFDDDCQARVSSCVVCVVPQQKHWYWYFDDAPPVRHTDTDQKTWIWGWPDWDDDPGIIITIIHGHFMKGFDDKDASVRRNIMITIITTDDDDDDPDDPPDPDPVSVVVVVVVSVVVVCVRPPDD

InterPro domains:
  IPR001841 Zinc finger, RING-type [PF13923] (726-763)
  IPR001841 Zinc finger, RING-type [PS50089] (726-763)
  IPR001841 Zinc finger, RING-type [SM00184] (547-596)
  IPR001841 Zinc finger, RING-type [SM00184] (726-763)
  IPR003378 Fringe-like, glycosyltransferase domain [PF02434] (233-293)
  IPR013083 Zinc finger, RING/FYVE/PHD-type [G3DSA:3.30.40.10] (535-613)
  IPR013083 Zinc finger, RING/FYVE/PHD-type [G3DSA:3.30.40.10] (696-795)
  IPR015947 PUA-like superfamily [SSF88697] (814-941)
  IPR017907 Zinc finger, RING-type, conserved site [PS00518] (741-750)
  IPR026050 C1GALT1/C1GALT1-specific chaperone 1 [PTHR23033] (14-518)
  IPR046336 Lon protease, N-terminal domain superfamily [G3DSA:2.30.130.40] (796-914)